Protein 2LMZ (pdb70)

GO terms:
  GO:0005576 extracellular region (C, EXP)

Foldseek 3Di:
DDDQVPALVSVLVVQCVVVDDLVRCLVVSVVVVGDRDVVRPD

Sequence (42 aa):
I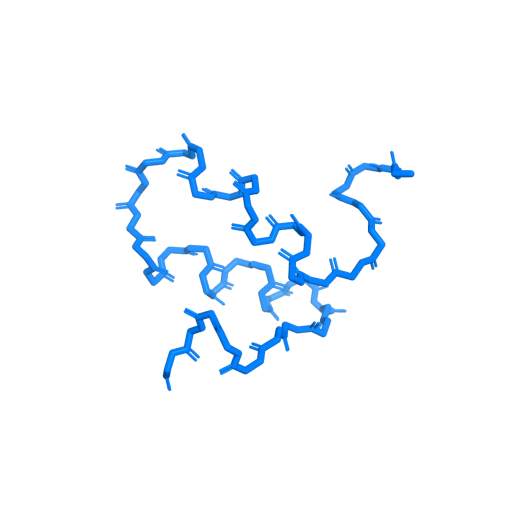PYCGQTGAECYSWCIKQDLSKDWCCDFVKDIRMNPPADKCPIPYCGQTGAECYSWCIKQDLSKDWCCDFVKDIRMNPPADKCPIPYCGQTGAECYSWCIKQDLSKDWCCDFVKDIRMNPPADKCPIPYCGQTGAECYSWCIKQDLSKDWCCDFVKDIRMNPPADKCPIPYCGQTGAECYSWCIKQDLSKDWCCDFVKDIRMNPPADKCPIPYCGQTGAECYSWCIKQDLSKDWCCDFVKDIRMNPPADKCPIPYCGQTGAECYSWCIKQDLSKDWCCDFVKDIRMNPPADKCPIPYCGQTGAECYSWCIKQDLSKDWCCDFVKDIRMNPPADKCPIPYCGQTGAECYSWCIKQDLSKDWCCDFVKDIRMNPPADKCPIPYCGQTGAECYSWCIKQDLSKDWCCDFVKDIRMNPPADKCPIPYCGQTGAECYSWCIKQDLSKDWCCDFVKDIRMNPPADKCPIPYCGQTGAECYSWCIKQDLSKDWCCDFVKDIRMNPPADKCPIPYCGQTGAECYSWCIKQDLSKDWCCDFVKDIRMNPPADKCPIPYCGQTGAECYSWCIKQDLSKDWCCDFVKDIRMNPPADKCPIPYCGQTGAECYSWCIKQDLSKDWCCDFVKDIRMNPPADKCPIPYCGQTGAECYSWCIKQDLSKDWCCDFVKDIRMNPPADKCPIPYCGQTGAECYSWCIKQDLSKDWCCDFVKDIRMNPPADKCPIPYCGQTGAECYSWCIKQDLSKDWCCDFVKDIRMNPPADKCPIPYCGQTGAECYSWCIKQDLSKDWCCDFVKDIRMNPPADKCPIPYCGQTGAECYSWCIKQDLSKDWCCDFVKDIRMNPPADKCP

Secondary structure (DSSP, 8-state):
--SS-SSHHHHHHHHHHT-S-HHHHHHHHHHTT----TTT--

Radius of gyration: 9.25 Å; Cα contacts (8 Å, |Δi|>4): 40; chains: 1; bounding box: 21×25×17 Å

CATH classification: 1.10.10.2920

Organism: Conus imperialis (NCBI:txid35631)

Structure (mmCIF, N/CA/C/O backbone):
data_2LMZ
#
_entry.id   2LMZ
#
loop_
_atom_site.group_PDB
_atom_site.id
_atom_site.type_symbol
_atom_site.label_atom_id
_atom_site.label_alt_id
_atom_site.label_comp_id
_atom_site.label_asym_id
_atom_site.label_entity_id
_atom_site.label_seq_id
_atom_site.pdbx_PDB_ins_code
_atom_site.Cartn_x
_atom_site.Cartn_y
_atom_site.Cartn_z
_atom_site.occupancy
_atom_site.B_iso_or_equiv
_atom_site.auth_seq_id
_atom_site.auth_comp_id
_atom_site.auth_asym_id
_atom_site.auth_atom_id
_atom_site.pdbx_PDB_model_num
ATOM 1 N N . ILE A 1 1 ? 3.596 12.158 1.163 1.00 0.00 1 ILE A N 1
ATOM 2 C CA . ILE A 1 1 ? 2.622 11.083 0.828 1.00 0.00 1 ILE A CA 1
ATOM 3 C C . ILE A 1 1 ? 1.930 11.383 -0.506 1.00 0.00 1 ILE A C 1
ATOM 4 O O . ILE A 1 1 ? 0.857 11.949 -0.538 1.00 0.00 1 ILE A O 1
ATOM 20 N N . PRO A 1 2 ? 2.579 10.982 -1.560 1.00 0.00 2 PRO A N 1
ATOM 21 C CA . PRO A 1 2 ? 2.034 11.191 -2.925 1.00 0.00 2 PRO A CA 1
ATOM 22 C C . PRO A 1 2 ? 0.857 10.239 -3.165 1.00 0.00 2 PRO A C 1
ATOM 23 O O . PRO A 1 2 ? 0.209 9.810 -2.234 1.00 0.00 2 PRO A O 1
ATOM 34 N N . TYR A 1 3 ? 0.570 9.908 -4.399 1.00 0.00 3 TYR A N 1
ATOM 35 C CA . TYR A 1 3 ? -0.570 8.983 -4.687 1.00 0.00 3 TYR A CA 1
ATOM 36 C C . TYR A 1 3 ? -0.615 7.830 -3.672 1.00 0.00 3 TYR A C 1
ATOM 37 O O . TYR A 1 3 ? -1.095 7.982 -2.567 1.00 0.00 3 TYR A O 1
ATOM 55 N N . CYS A 1 4 ? -0.132 6.675 -4.035 1.00 0.00 4 CYS A N 1
ATOM 56 C CA . CYS A 1 4 ? -0.157 5.527 -3.081 1.00 0.00 4 CYS A CA 1
ATOM 57 C C . CYS A 1 4 ? 0.644 5.874 -1.822 1.00 0.00 4 CYS A C 1
ATOM 58 O O . CYS A 1 4 ? 0.241 5.577 -0.715 1.00 0.00 4 CYS A O 1
ATOM 65 N N . GLY A 1 5 ? 1.778 6.501 -1.986 1.00 0.00 5 GLY A N 1
ATOM 66 C CA . GLY A 1 5 ? 2.609 6.868 -0.804 1.00 0.00 5 GLY A CA 1
ATOM 67 C C . GLY A 1 5 ? 4.091 6.796 -1.181 1.00 0.00 5 GLY A C 1
ATOM 68 O O . GLY A 1 5 ? 4.485 7.185 -2.262 1.00 0.00 5 GLY A O 1
ATOM 72 N N . GLN A 1 6 ? 4.918 6.301 -0.302 1.00 0.00 6 GLN A N 1
ATOM 73 C CA . GLN A 1 6 ? 6.373 6.210 -0.619 1.00 0.00 6 GLN A CA 1
ATOM 74 C C . GLN A 1 6 ? 6.805 4.744 -0.712 1.00 0.00 6 GLN A C 1
ATOM 75 O O . GLN A 1 6 ? 7.332 4.303 -1.714 1.00 0.00 6 GLN A O 1
ATOM 89 N N . THR A 1 7 ? 6.588 3.985 0.327 1.00 0.00 7 THR A N 1
ATOM 90 C CA . THR A 1 7 ? 6.988 2.547 0.299 1.00 0.00 7 THR A CA 1
ATOM 91 C C . THR A 1 7 ? 5.750 1.657 0.153 1.00 0.00 7 THR A C 1
ATOM 92 O O . THR A 1 7 ? 4.651 2.134 -0.052 1.00 0.00 7 THR A O 1
ATOM 103 N N . GLY A 1 8 ? 5.919 0.368 0.259 1.00 0.00 8 GLY A N 1
ATOM 104 C CA . GLY A 1 8 ? 4.752 -0.552 0.129 1.00 0.00 8 GLY A CA 1
ATOM 105 C C . GLY A 1 8 ? 4.044 -0.672 1.479 1.00 0.00 8 GLY A C 1
ATOM 106 O O . GLY A 1 8 ? 2.833 -0.635 1.560 1.00 0.00 8 GLY A O 1
ATOM 110 N N . ALA A 1 9 ? 4.789 -0.815 2.540 1.00 0.00 9 ALA A N 1
ATOM 111 C CA . ALA A 1 9 ? 4.155 -0.936 3.885 1.00 0.00 9 ALA A CA 1
ATOM 112 C C . ALA A 1 9 ? 3.054 0.117 4.045 1.00 0.00 9 ALA A C 1
ATOM 113 O O . ALA A 1 9 ? 1.924 -0.195 4.362 1.00 0.00 9 ALA A O 1
ATOM 120 N N . GLU A 1 10 ? 3.378 1.364 3.832 1.00 0.00 10 GLU A N 1
ATOM 121 C CA . GLU A 1 10 ? 2.351 2.437 3.977 1.00 0.00 10 GLU A CA 1
ATOM 122 C C . GLU A 1 10 ? 1.177 2.195 3.017 1.00 0.00 10 GLU A C 1
ATOM 123 O O . GLU A 1 10 ? 0.028 2.346 3.383 1.00 0.00 10 GLU A O 1
ATOM 135 N N . CYS A 1 11 ? 1.451 1.818 1.797 1.00 0.00 11 CYS A N 1
ATOM 136 C CA . CYS A 1 11 ? 0.342 1.567 0.830 1.00 0.00 11 CYS A CA 1
ATOM 137 C C . CYS A 1 11 ? -0.471 0.346 1.270 1.00 0.00 11 CYS A C 1
ATOM 138 O O . CYS A 1 11 ? -1.675 0.301 1.121 1.00 0.00 11 CYS A O 1
ATOM 145 N N . TYR A 1 12 ? 0.184 -0.641 1.817 1.00 0.00 12 TYR A N 1
ATOM 146 C CA . TYR A 1 12 ? -0.537 -1.863 2.276 1.00 0.00 12 TYR A CA 1
ATOM 147 C C . TYR A 1 12 ? -1.727 -1.480 3.166 1.00 0.00 12 TYR A C 1
ATOM 148 O O . TYR A 1 12 ? -2.641 -2.254 3.365 1.00 0.00 12 TYR A O 1
ATOM 166 N N . SER A 1 13 ? -1.721 -0.300 3.721 1.00 0.00 13 SER A N 1
ATOM 167 C CA . SER A 1 13 ? -2.854 0.108 4.604 1.00 0.00 13 SER A CA 1
ATOM 168 C C . SER A 1 13 ? -4.057 0.573 3.774 1.00 0.00 13 SER A C 1
ATOM 169 O O . SER A 1 13 ? -5.194 0.410 4.171 1.00 0.00 13 SER A O 1
ATOM 177 N N . TRP A 1 14 ? -3.822 1.159 2.632 1.00 0.00 14 TRP A N 1
ATOM 178 C CA . TRP A 1 14 ? -4.959 1.641 1.791 1.00 0.00 14 TRP A CA 1
ATOM 179 C C . TRP A 1 14 ? -5.669 0.465 1.109 1.00 0.00 14 TRP A C 1
ATOM 180 O O . TRP A 1 14 ? -6.868 0.303 1.212 1.00 0.00 14 TRP A O 1
ATOM 201 N N . CYS A 1 15 ? -4.934 -0.350 0.407 1.00 0.00 15 CYS A N 1
ATOM 202 C CA . CYS A 1 15 ? -5.550 -1.516 -0.299 1.00 0.00 15 CYS A CA 1
ATOM 203 C C . CYS A 1 15 ? -6.511 -2.280 0.616 1.00 0.00 15 CYS A C 1
ATOM 204 O O . CYS A 1 15 ? -7.532 -2.774 0.179 1.00 0.00 15 CYS A O 1
ATOM 211 N N . ILE A 1 16 ? -6.192 -2.403 1.874 1.00 0.00 16 ILE A N 1
ATOM 212 C CA . ILE A 1 16 ? -7.092 -3.163 2.794 1.00 0.00 16 ILE A CA 1
ATOM 213 C C . ILE A 1 16 ? -8.433 -2.444 2.962 1.00 0.00 16 ILE A C 1
ATOM 214 O O . ILE A 1 16 ? -9.465 -3.069 3.104 1.00 0.00 16 ILE A O 1
ATOM 230 N N . LYS A 1 17 ? -8.433 -1.139 2.950 1.00 0.00 17 LYS A N 1
ATOM 231 C CA . LYS A 1 17 ? -9.719 -0.401 3.110 1.00 0.00 17 LYS A CA 1
ATOM 232 C C . LYS A 1 17 ? -10.758 -0.941 2.123 1.00 0.00 17 LYS A C 1
ATOM 233 O O . LYS A 1 17 ? -11.948 -0.789 2.315 1.00 0.00 17 LYS A O 1
ATOM 252 N N . GLN A 1 18 ? -10.315 -1.579 1.072 1.00 0.00 18 GLN A N 1
ATOM 253 C CA . GLN A 1 18 ? -11.277 -2.136 0.078 1.00 0.00 18 GLN A CA 1
ATOM 254 C C . GLN A 1 18 ? -12.048 -3.304 0.698 1.00 0.00 18 GLN A C 1
ATOM 255 O O . GLN A 1 18 ? -13.063 -3.735 0.187 1.00 0.00 18 GLN A O 1
ATOM 269 N N . ASP A 1 19 ? -11.573 -3.810 1.804 1.00 0.00 19 ASP A N 1
ATOM 270 C CA . ASP A 1 19 ? -12.270 -4.944 2.480 1.00 0.00 19 ASP A CA 1
ATOM 271 C C . ASP A 1 19 ? -12.396 -6.151 1.545 1.00 0.00 19 ASP A C 1
ATOM 272 O O . ASP A 1 19 ? -13.425 -6.796 1.492 1.00 0.00 19 ASP A O 1
ATOM 281 N N . LEU A 1 20 ? -11.363 -6.475 0.818 1.00 0.00 20 LEU A N 1
ATOM 282 C CA . LEU A 1 20 ? -11.445 -7.655 -0.090 1.00 0.00 20 LEU A CA 1
ATOM 283 C C . LEU A 1 20 ? -10.862 -8.885 0.612 1.00 0.00 20 LEU A C 1
ATOM 284 O O . LEU A 1 20 ? -11.534 -9.876 0.815 1.00 0.00 20 LEU A O 1
ATOM 300 N N . SER A 1 21 ? -9.614 -8.823 0.989 1.00 0.00 21 SER A N 1
ATOM 301 C CA . SER A 1 21 ? -8.981 -9.983 1.684 1.00 0.00 21 SER A CA 1
ATOM 302 C C . SER A 1 21 ? -7.535 -9.646 2.060 1.00 0.00 21 SER A C 1
ATOM 303 O O . SER A 1 21 ? -6.875 -8.874 1.395 1.00 0.00 21 SER A O 1
ATOM 311 N N . LYS A 1 22 ? -7.034 -10.217 3.121 1.00 0.00 22 LYS A N 1
ATOM 312 C CA . LYS A 1 22 ? -5.630 -9.920 3.526 1.00 0.00 22 LYS A CA 1
ATOM 313 C C . LYS A 1 22 ? -4.670 -10.272 2.387 1.00 0.00 22 LYS A C 1
ATOM 314 O O . LYS A 1 22 ? -3.638 -9.654 2.219 1.00 0.00 22 LYS A O 1
ATOM 333 N N . ASP A 1 23 ? -5.011 -11.252 1.600 1.00 0.00 23 ASP A N 1
ATOM 334 C CA . ASP A 1 23 ? -4.129 -11.636 0.463 1.00 0.00 23 ASP A CA 1
ATOM 335 C C . ASP A 1 23 ? -4.422 -10.725 -0.726 1.00 0.00 23 ASP A C 1
ATOM 336 O O . ASP A 1 23 ? -3.624 -10.582 -1.630 1.00 0.00 23 ASP A O 1
ATOM 345 N N . TRP A 1 24 ? -5.569 -10.103 -0.721 1.00 0.00 24 TRP A N 1
ATOM 346 C CA . TRP A 1 24 ? -5.928 -9.192 -1.839 1.00 0.00 24 TRP A CA 1
ATOM 347 C C . TRP A 1 24 ? -4.875 -8.083 -1.956 1.00 0.00 24 TRP A C 1
ATOM 348 O O . TRP A 1 24 ? -4.318 -7.850 -3.010 1.00 0.00 24 TRP A O 1
ATOM 369 N N . CYS A 1 25 ? -4.600 -7.398 -0.879 1.00 0.00 25 CYS A N 1
ATOM 370 C CA . CYS A 1 25 ? -3.583 -6.309 -0.942 1.00 0.00 25 CYS A CA 1
ATOM 371 C C . CYS A 1 25 ? -2.179 -6.899 -1.085 1.00 0.00 25 CYS A C 1
ATOM 372 O O . CYS A 1 25 ? -1.380 -6.436 -1.874 1.00 0.00 25 CYS A O 1
ATOM 379 N N . CYS A 1 26 ? -1.871 -7.916 -0.328 1.00 0.00 26 CYS A N 1
ATOM 380 C CA . CYS A 1 26 ? -0.516 -8.531 -0.423 1.00 0.00 26 CYS A CA 1
ATOM 381 C C . CYS A 1 26 ? -0.118 -8.695 -1.890 1.00 0.00 26 CYS A C 1
ATOM 382 O O . CYS A 1 26 ? 1.017 -8.487 -2.267 1.00 0.00 26 CYS A O 1
ATOM 389 N N . ASP A 1 27 ? -1.051 -9.071 -2.717 1.00 0.00 27 ASP A N 1
ATOM 390 C CA . ASP A 1 27 ? -0.743 -9.256 -4.161 1.00 0.00 27 ASP A CA 1
ATOM 391 C C . ASP A 1 27 ? -0.872 -7.928 -4.913 1.00 0.00 27 ASP A C 1
ATOM 392 O O . ASP A 1 27 ? -0.362 -7.774 -6.005 1.00 0.00 27 ASP A O 1
ATOM 401 N N . PHE A 1 28 ? -1.557 -6.971 -4.350 1.00 0.00 28 PHE A N 1
ATOM 402 C CA . PHE A 1 28 ? -1.719 -5.668 -5.059 1.00 0.00 28 PHE A CA 1
ATOM 403 C C . PHE A 1 28 ? -0.485 -4.779 -4.854 1.00 0.00 28 PHE A C 1
ATOM 404 O O . PHE A 1 28 ? 0.223 -4.473 -5.791 1.00 0.00 28 PHE A O 1
ATOM 421 N N . VAL A 1 29 ? -0.224 -4.352 -3.647 1.00 0.00 29 VAL A N 1
ATOM 422 C CA . VAL A 1 29 ? 0.960 -3.471 -3.417 1.00 0.00 29 VAL A CA 1
ATOM 423 C C . VAL A 1 29 ? 2.250 -4.175 -3.849 1.00 0.00 29 VAL A C 1
ATOM 424 O O . VAL A 1 29 ? 3.234 -3.539 -4.174 1.00 0.00 29 VAL A O 1
ATOM 437 N N . LYS A 1 30 ? 2.255 -5.477 -3.864 1.00 0.00 30 LYS A N 1
ATOM 438 C CA . LYS A 1 30 ? 3.485 -6.209 -4.287 1.00 0.00 30 LYS A CA 1
ATOM 439 C C . LYS A 1 30 ? 3.584 -6.221 -5.817 1.00 0.00 30 LYS A C 1
ATOM 440 O O . LYS A 1 30 ? 4.656 -6.316 -6.380 1.00 0.00 30 LYS A O 1
ATOM 459 N N . ASP A 1 31 ? 2.469 -6.121 -6.489 1.00 0.00 31 ASP A N 1
ATOM 460 C CA . ASP A 1 31 ? 2.484 -6.121 -7.981 1.00 0.00 31 ASP A CA 1
ATOM 461 C C . ASP A 1 31 ? 2.822 -4.727 -8.511 1.00 0.00 31 ASP A C 1
ATOM 462 O O . ASP A 1 31 ? 3.174 -4.560 -9.662 1.00 0.00 31 ASP A O 1
ATOM 471 N N . ILE A 1 32 ? 2.704 -3.719 -7.689 1.00 0.00 32 ILE A N 1
ATOM 472 C CA . ILE A 1 32 ? 3.007 -2.334 -8.163 1.00 0.00 32 ILE A CA 1
ATOM 473 C C . ILE A 1 32 ? 4.517 -2.070 -8.134 1.00 0.00 32 ILE A C 1
ATOM 474 O O . ILE A 1 32 ? 4.955 -0.974 -7.846 1.00 0.00 32 ILE A O 1
ATOM 490 N N . ARG A 1 33 ? 5.319 -3.057 -8.431 1.00 0.00 33 ARG A N 1
ATOM 491 C CA . ARG A 1 33 ? 6.795 -2.843 -8.419 1.00 0.00 33 ARG A CA 1
ATOM 492 C C . ARG A 1 33 ? 7.203 -2.054 -7.173 1.00 0.00 33 ARG A C 1
ATOM 493 O O . ARG A 1 33 ? 7.991 -1.131 -7.240 1.00 0.00 33 ARG A O 1
ATOM 514 N N . MET A 1 34 ? 6.672 -2.410 -6.036 1.00 0.00 34 MET A N 1
ATOM 515 C CA . MET A 1 34 ? 7.027 -1.682 -4.786 1.00 0.00 34 MET A CA 1
ATOM 516 C C . MET A 1 34 ? 7.779 -2.612 -3.828 1.00 0.00 34 MET A C 1
ATOM 517 O O . MET A 1 34 ? 7.980 -3.777 -4.109 1.00 0.00 34 MET A O 1
ATOM 531 N N . ASN A 1 35 ? 8.190 -2.107 -2.699 1.00 0.00 35 ASN A N 1
ATOM 532 C CA . ASN A 1 35 ? 8.923 -2.963 -1.722 1.00 0.00 35 ASN A CA 1
ATOM 533 C C . ASN A 1 35 ? 8.061 -3.197 -0.479 1.00 0.00 35 ASN A C 1
ATOM 534 O O . ASN A 1 35 ? 8.065 -2.401 0.438 1.00 0.00 35 ASN A O 1
ATOM 545 N N . PRO A 1 36 ? 7.347 -4.290 -0.493 1.00 0.00 36 PRO A N 1
ATOM 546 C CA . PRO A 1 36 ? 6.463 -4.641 0.646 1.00 0.00 36 PRO A CA 1
ATOM 547 C C . PRO A 1 36 ? 7.293 -5.067 1.858 1.00 0.00 36 PRO A C 1
ATOM 548 O O . PRO A 1 36 ? 8.373 -5.603 1.713 1.00 0.00 36 PRO A O 1
ATOM 559 N N . PRO A 1 37 ? 6.754 -4.814 3.017 1.00 0.00 37 PRO A N 1
ATOM 560 C CA . PRO A 1 37 ? 7.449 -5.179 4.270 1.00 0.00 37 PRO A CA 1
ATOM 561 C C . PRO A 1 37 ? 7.254 -6.667 4.575 1.00 0.00 37 PRO A C 1
ATOM 562 O O . PRO A 1 37 ? 6.378 -7.311 4.033 1.00 0.00 37 PRO A O 1
ATOM 573 N N . ALA A 1 38 ? 8.062 -7.220 5.439 1.00 0.00 38 ALA A N 1
ATOM 574 C CA . ALA A 1 38 ? 7.917 -8.666 5.774 1.00 0.00 38 ALA A CA 1
ATOM 575 C C . ALA A 1 38 ? 7.117 -8.831 7.070 1.00 0.00 38 ALA A C 1
ATOM 576 O O . ALA A 1 38 ? 6.899 -9.930 7.540 1.00 0.00 38 ALA A O 1
ATOM 583 N N . ASP A 1 39 ? 6.676 -7.748 7.648 1.00 0.00 39 ASP A N 1
ATOM 584 C CA . ASP A 1 39 ? 5.887 -7.844 8.910 1.00 0.00 39 ASP A CA 1
ATOM 585 C C . ASP A 1 39 ? 4.408 -7.577 8.622 1.00 0.00 39 ASP A C 1
ATOM 586 O O . ASP A 1 39 ? 3.668 -7.129 9.476 1.00 0.00 39 ASP A O 1
ATOM 595 N N . LYS A 1 40 ? 3.973 -7.850 7.423 1.00 0.00 40 LYS A N 1
ATOM 596 C CA . LYS A 1 40 ? 2.544 -7.611 7.073 1.00 0.00 40 LYS A CA 1
ATOM 597 C C . LYS A 1 40 ? 1.957 -8.841 6.377 1.00 0.00 40 LYS A C 1
ATOM 598 O O . LYS A 1 40 ? 0.864 -9.276 6.679 1.00 0.00 40 LYS A O 1
ATOM 617 N N . CYS A 1 41 ? 2.676 -9.404 5.445 1.00 0.00 41 CYS A N 1
ATOM 618 C CA . CYS A 1 41 ? 2.157 -10.602 4.727 1.00 0.00 41 CYS A CA 1
ATOM 619 C C . CYS A 1 41 ? 3.137 -11.772 4.871 1.00 0.00 41 CYS A C 1
ATOM 620 O O . CYS A 1 41 ? 4.245 -11.718 4.376 1.00 0.00 41 CYS A O 1
ATOM 627 N N . PRO A 1 42 ? 2.690 -12.796 5.547 1.00 0.00 42 PRO A N 1
ATOM 628 C CA . PRO A 1 42 ? 3.537 -13.995 5.759 1.00 0.00 42 PRO A CA 1
ATOM 629 C C . PRO A 1 42 ? 3.667 -14.794 4.459 1.00 0.00 42 PRO A C 1
ATOM 630 O O . PRO A 1 42 ? 4.687 -15.396 4.188 1.00 0.00 42 PRO A O 1
ATOM 641 N N . ILE A 1 1 ? 6.896 15.353 3.227 1.00 0.00 1 ILE A N 2
ATOM 642 C CA . ILE A 1 1 ? 5.708 15.002 2.393 1.00 0.00 1 ILE A CA 2
ATOM 643 C C . ILE A 1 1 ? 5.838 13.568 1.873 1.00 0.00 1 ILE A C 2
ATOM 644 O O . ILE A 1 1 ? 6.225 13.350 0.742 1.00 0.00 1 ILE A O 2
ATOM 660 N N . PRO A 1 2 ? 5.512 12.636 2.725 1.00 0.00 2 PRO A N 2
ATOM 661 C CA . PRO A 1 2 ? 5.596 11.206 2.356 1.00 0.00 2 PRO A CA 2
ATOM 662 C C . PRO A 1 2 ? 4.351 10.776 1.574 1.00 0.00 2 PRO A C 2
ATOM 663 O O . PRO A 1 2 ? 3.236 10.905 2.040 1.00 0.00 2 PRO A O 2
ATOM 674 N N . TYR A 1 3 ? 4.535 10.260 0.388 1.00 0.00 3 TYR A N 2
ATOM 675 C CA . TYR A 1 3 ? 3.364 9.814 -0.425 1.00 0.00 3 TYR A CA 2
ATOM 676 C C . TYR A 1 3 ? 3.089 8.328 -0.168 1.00 0.00 3 TYR A C 2
ATOM 677 O O . TYR A 1 3 ? 3.948 7.489 -0.358 1.00 0.00 3 TYR A O 2
ATOM 695 N N . CYS A 1 4 ? 1.905 7.992 0.271 1.00 0.00 4 CYS A N 2
ATOM 696 C CA . CYS A 1 4 ? 1.588 6.556 0.539 1.00 0.00 4 CYS A CA 2
ATOM 697 C C . CYS A 1 4 ? 2.564 5.971 1.580 1.00 0.00 4 CYS A C 2
ATOM 698 O O . CYS A 1 4 ? 2.568 4.787 1.852 1.00 0.00 4 CYS A O 2
ATOM 705 N N . GLY A 1 5 ? 3.384 6.793 2.181 1.00 0.00 5 GLY A N 2
ATOM 706 C CA . GLY A 1 5 ? 4.340 6.276 3.201 1.00 0.00 5 GLY A CA 2
ATOM 707 C C . GLY A 1 5 ? 5.711 6.064 2.554 1.00 0.00 5 GLY A C 2
ATOM 708 O O . GLY A 1 5 ? 6.653 5.648 3.197 1.00 0.00 5 GLY A O 2
ATOM 712 N N . GLN A 1 6 ? 5.831 6.348 1.284 1.00 0.00 6 GLN A N 2
ATOM 713 C CA . GLN A 1 6 ? 7.143 6.164 0.599 1.00 0.00 6 GLN A CA 2
ATOM 714 C C . GLN A 1 6 ? 7.515 4.679 0.558 1.00 0.00 6 GLN A C 2
ATOM 715 O O . GLN A 1 6 ? 8.623 4.316 0.219 1.00 0.00 6 GLN A O 2
ATOM 729 N N . THR A 1 7 ? 6.596 3.818 0.900 1.00 0.00 7 THR A N 2
ATOM 730 C CA . THR A 1 7 ? 6.899 2.358 0.880 1.00 0.00 7 THR A CA 2
ATOM 731 C C . THR A 1 7 ? 5.616 1.550 0.677 1.00 0.00 7 THR A C 2
ATOM 732 O O . THR A 1 7 ? 4.575 1.871 1.215 1.00 0.00 7 THR A O 2
ATOM 743 N N . GLY A 1 8 ? 5.683 0.496 -0.093 1.00 0.00 8 GLY A N 2
ATOM 744 C CA . GLY A 1 8 ? 4.469 -0.335 -0.325 1.00 0.00 8 GLY A CA 2
ATOM 745 C C . GLY A 1 8 ? 3.981 -0.900 1.010 1.00 0.00 8 GLY A C 2
ATOM 746 O O . GLY A 1 8 ? 2.853 -1.331 1.138 1.00 0.00 8 GLY A O 2
ATOM 750 N N . ALA A 1 9 ? 4.825 -0.903 2.005 1.00 0.00 9 ALA A N 2
ATOM 751 C CA . ALA A 1 9 ? 4.409 -1.441 3.332 1.00 0.00 9 ALA A CA 2
ATOM 752 C C . ALA A 1 9 ? 3.412 -0.488 4.000 1.00 0.00 9 ALA A C 2
ATOM 753 O O . ALA A 1 9 ? 2.581 -0.897 4.786 1.00 0.00 9 ALA A O 2
ATOM 760 N N . GLU A 1 10 ? 3.488 0.778 3.690 1.00 0.00 10 GLU A N 2
ATOM 761 C CA . GLU A 1 10 ? 2.541 1.751 4.306 1.00 0.00 10 GLU A CA 2
ATOM 762 C C . GLU A 1 10 ? 1.194 1.700 3.579 1.00 0.00 10 GLU A C 2
ATOM 763 O O . GLU A 1 10 ? 0.145 1.717 4.192 1.00 0.00 10 GLU A O 2
ATOM 775 N N . CYS A 1 11 ? 1.217 1.633 2.275 1.00 0.00 11 CYS A N 2
ATOM 776 C CA . CYS A 1 11 ? -0.061 1.575 1.510 1.00 0.00 11 CYS A CA 2
ATOM 777 C C . CYS A 1 11 ? -0.788 0.261 1.806 1.00 0.00 11 CYS A C 2
ATOM 778 O O . CYS A 1 11 ? -1.969 0.127 1.561 1.00 0.00 11 CYS A O 2
ATOM 785 N N . TYR A 1 12 ? -0.088 -0.707 2.338 1.00 0.00 12 TYR A N 2
ATOM 786 C CA . TYR A 1 12 ? -0.736 -2.010 2.661 1.00 0.00 12 TYR A CA 2
ATOM 787 C C . TYR A 1 12 ? -2.114 -1.759 3.289 1.00 0.00 12 TYR A C 2
ATOM 788 O O . TYR A 1 12 ? -3.112 -2.304 2.861 1.00 0.00 12 TYR A O 2
ATOM 806 N N . SER A 1 13 ? -2.172 -0.937 4.300 1.00 0.00 13 SER A N 2
ATOM 807 C CA . SER A 1 13 ? -3.478 -0.651 4.957 1.00 0.00 13 SER A CA 2
ATOM 808 C C . SER A 1 13 ? -4.486 -0.109 3.938 1.00 0.00 13 SER A C 2
ATOM 809 O O . SER A 1 13 ? -5.680 -0.148 4.157 1.00 0.00 13 SER A O 2
ATOM 817 N N . TRP A 1 14 ? -4.023 0.396 2.825 1.00 0.00 14 TRP A N 2
ATOM 818 C CA . TRP A 1 14 ? -4.972 0.935 1.805 1.00 0.00 14 TRP A CA 2
ATOM 819 C C . TRP A 1 14 ? -5.575 -0.211 0.987 1.00 0.00 14 TRP A C 2
ATOM 820 O O . TRP A 1 14 ? -6.764 -0.450 1.023 1.00 0.00 14 TRP A O 2
ATOM 841 N N . CYS A 1 15 ? -4.765 -0.929 0.254 1.00 0.00 15 CYS A N 2
ATOM 842 C CA . CYS A 1 15 ? -5.311 -2.067 -0.561 1.00 0.00 15 CYS A CA 2
ATOM 843 C C . CYS A 1 15 ? -6.334 -2.860 0.262 1.00 0.00 15 CYS A C 2
ATOM 844 O O . CYS A 1 15 ? -7.213 -3.500 -0.280 1.00 0.00 15 CYS A O 2
ATOM 851 N N . ILE A 1 16 ? -6.228 -2.821 1.563 1.00 0.00 16 ILE A N 2
ATOM 852 C CA . ILE A 1 16 ? -7.197 -3.574 2.412 1.00 0.00 16 ILE A CA 2
ATOM 853 C C . ILE A 1 16 ? -8.525 -2.811 2.518 1.00 0.00 16 ILE A C 2
ATOM 854 O O . ILE A 1 16 ? -9.565 -3.392 2.761 1.00 0.00 16 ILE A O 2
ATOM 870 N N . LYS A 1 17 ? -8.503 -1.516 2.344 1.00 0.00 17 LYS A N 2
ATOM 871 C CA . LYS A 1 17 ? -9.770 -0.730 2.442 1.00 0.00 17 LYS A CA 2
ATOM 872 C C . LYS A 1 17 ? -10.652 -0.996 1.218 1.00 0.00 17 LYS A C 2
ATOM 873 O O . LYS A 1 17 ? -11.857 -0.844 1.263 1.00 0.00 17 LYS A O 2
ATOM 892 N N . GLN A 1 18 ? -10.058 -1.392 0.127 1.00 0.00 18 GLN A N 2
ATOM 893 C CA . GLN A 1 18 ? -10.857 -1.671 -1.099 1.00 0.00 18 GLN A CA 2
ATOM 894 C C . GLN A 1 18 ? -11.901 -2.752 -0.800 1.00 0.00 18 GLN A C 2
ATOM 895 O O . GLN A 1 18 ? -12.852 -2.933 -1.536 1.00 0.00 18 GLN A O 2
ATOM 909 N N . ASP A 1 19 ? -11.728 -3.456 0.294 1.00 0.00 19 ASP A N 2
ATOM 910 C CA . ASP A 1 19 ? -12.699 -4.525 0.700 1.00 0.00 19 ASP A CA 2
ATOM 911 C C . ASP A 1 19 ? -12.495 -5.823 -0.097 1.00 0.00 19 ASP A C 2
ATOM 912 O O . ASP A 1 19 ? -13.364 -6.246 -0.833 1.00 0.00 19 ASP A O 2
ATOM 921 N N . LEU A 1 20 ? -11.374 -6.482 0.069 1.00 0.00 20 LEU A N 2
ATOM 922 C CA . LEU A 1 20 ? -11.155 -7.776 -0.655 1.00 0.00 20 LEU A CA 2
ATOM 923 C C . LEU A 1 20 ? -10.592 -8.821 0.311 1.00 0.00 20 LEU A C 2
ATOM 924 O O . LEU A 1 20 ? -11.159 -9.880 0.490 1.00 0.00 20 LEU A O 2
ATOM 940 N N . SER A 1 21 ? -9.481 -8.536 0.936 1.00 0.00 21 SER A N 2
ATOM 941 C CA . SER A 1 21 ? -8.892 -9.521 1.889 1.00 0.00 21 SER A CA 2
ATOM 942 C C . SER A 1 21 ? -7.504 -9.061 2.345 1.00 0.00 21 SER A C 2
ATOM 943 O O . SER A 1 21 ? -6.891 -8.205 1.738 1.00 0.00 21 SER A O 2
ATOM 951 N N . LYS A 1 22 ? -7.003 -9.626 3.410 1.00 0.00 22 LYS A N 2
ATOM 952 C CA . LYS A 1 22 ? -5.655 -9.223 3.901 1.00 0.00 22 LYS A CA 2
ATOM 953 C C . LYS A 1 22 ? -4.593 -9.577 2.857 1.00 0.00 22 LYS A C 2
ATOM 954 O O . LYS A 1 22 ? -3.725 -8.785 2.547 1.00 0.00 22 LYS A O 2
ATOM 973 N N . ASP A 1 23 ? -4.663 -10.758 2.308 1.00 0.00 23 ASP A N 2
ATOM 974 C CA . ASP A 1 23 ? -3.664 -11.162 1.278 1.00 0.00 23 ASP A CA 2
ATOM 975 C C . ASP A 1 23 ? -3.926 -10.403 -0.025 1.00 0.00 23 ASP A C 2
ATOM 976 O O . ASP A 1 23 ? -3.011 -10.019 -0.727 1.00 0.00 23 ASP A O 2
ATOM 985 N N . TRP A 1 24 ? -5.169 -10.180 -0.353 1.00 0.00 24 TRP A N 2
ATOM 986 C CA . TRP A 1 24 ? -5.486 -9.441 -1.607 1.00 0.00 24 TRP A CA 2
ATOM 987 C C . TRP A 1 24 ? -4.625 -8.177 -1.691 1.00 0.00 24 TRP A C 2
ATOM 988 O O . TRP A 1 24 ? -4.142 -7.809 -2.743 1.00 0.00 24 TRP A O 2
ATOM 1009 N N . CYS A 1 25 ? -4.425 -7.516 -0.584 1.00 0.00 25 CYS A N 2
ATOM 1010 C CA . CYS A 1 25 ? -3.592 -6.280 -0.588 1.00 0.00 25 CYS A CA 2
ATOM 1011 C C . CYS A 1 25 ? -2.105 -6.658 -0.605 1.00 0.00 25 CYS A C 2
ATOM 1012 O O . CYS A 1 25 ? -1.327 -6.118 -1.369 1.00 0.00 25 CYS A O 2
ATOM 1019 N N . CYS A 1 26 ? -1.703 -7.577 0.231 1.00 0.00 26 CYS A N 2
ATOM 1020 C CA . CYS A 1 26 ? -0.267 -7.981 0.257 1.00 0.00 26 CYS A CA 2
ATOM 1021 C C . CYS A 1 26 ? 0.249 -8.156 -1.173 1.00 0.00 26 CYS A C 2
ATOM 1022 O O . CYS A 1 26 ? 1.379 -7.832 -1.481 1.00 0.00 26 CYS A O 2
ATOM 1029 N N . ASP A 1 27 ? -0.575 -8.661 -2.050 1.00 0.00 27 ASP A N 2
ATOM 1030 C CA . ASP A 1 27 ? -0.140 -8.851 -3.463 1.00 0.00 27 ASP A CA 2
ATOM 1031 C C . ASP A 1 27 ? -0.354 -7.556 -4.250 1.00 0.00 27 ASP A C 2
ATOM 1032 O O . ASP A 1 27 ? 0.319 -7.289 -5.225 1.00 0.00 27 ASP A O 2
ATOM 1041 N N . PHE A 1 28 ? -1.290 -6.750 -3.828 1.00 0.00 28 PHE A N 2
ATOM 1042 C CA . PHE A 1 28 ? -1.554 -5.472 -4.545 1.00 0.00 28 PHE A CA 2
ATOM 1043 C C . PHE A 1 28 ? -0.336 -4.549 -4.442 1.00 0.00 28 PHE A C 2
ATOM 1044 O O . PHE A 1 28 ? 0.087 -3.954 -5.413 1.00 0.00 28 PHE A O 2
ATOM 1061 N N . VAL A 1 29 ? 0.232 -4.425 -3.272 1.00 0.00 29 VAL A N 2
ATOM 1062 C CA . VAL A 1 29 ? 1.421 -3.538 -3.118 1.00 0.00 29 VAL A CA 2
ATOM 1063 C C . VAL A 1 29 ? 2.548 -4.019 -4.035 1.00 0.00 29 VAL A C 2
ATOM 1064 O O . VAL A 1 29 ? 3.363 -3.245 -4.493 1.00 0.00 29 VAL A O 2
ATOM 1077 N N . LYS A 1 30 ? 2.596 -5.294 -4.312 1.00 0.00 30 LYS A N 2
ATOM 1078 C CA . LYS A 1 30 ? 3.667 -5.822 -5.205 1.00 0.00 30 LYS A CA 2
ATOM 1079 C C . LYS A 1 30 ? 3.275 -5.614 -6.670 1.00 0.00 30 LYS A C 2
ATOM 1080 O O . LYS A 1 30 ? 4.118 -5.486 -7.536 1.00 0.00 30 LYS A O 2
ATOM 1099 N N . ASP A 1 31 ? 2.002 -5.575 -6.955 1.00 0.00 31 ASP A N 2
ATOM 1100 C CA . ASP A 1 31 ? 1.561 -5.371 -8.365 1.00 0.00 31 ASP A CA 2
ATOM 1101 C C . ASP A 1 31 ? 1.863 -3.938 -8.801 1.00 0.00 31 ASP A C 2
ATOM 1102 O O . ASP A 1 31 ? 1.912 -3.631 -9.976 1.00 0.00 31 ASP A O 2
ATOM 1111 N N . ILE A 1 32 ? 2.070 -3.057 -7.862 1.00 0.00 32 ILE A N 2
ATOM 1112 C CA . ILE A 1 32 ? 2.370 -1.644 -8.222 1.00 0.00 32 ILE A CA 2
ATOM 1113 C C . ILE A 1 32 ? 3.885 -1.433 -8.299 1.00 0.00 32 ILE A C 2
ATOM 1114 O O . ILE A 1 32 ? 4.367 -0.317 -8.289 1.00 0.00 32 ILE A O 2
ATOM 1130 N N . ARG A 1 33 ? 4.635 -2.503 -8.386 1.00 0.00 33 ARG A N 2
ATOM 1131 C CA . ARG A 1 33 ? 6.124 -2.386 -8.477 1.00 0.00 33 ARG A CA 2
ATOM 1132 C C . ARG A 1 33 ? 6.726 -1.988 -7.126 1.00 0.00 33 ARG A C 2
ATOM 1133 O O . ARG A 1 33 ? 7.840 -1.509 -7.053 1.00 0.00 33 ARG A O 2
ATOM 1154 N N . MET A 1 34 ? 6.006 -2.184 -6.055 1.00 0.00 34 MET A N 2
ATOM 1155 C CA . MET A 1 34 ? 6.553 -1.816 -4.716 1.00 0.00 34 MET A CA 2
ATOM 1156 C C . MET A 1 34 ? 7.011 -3.072 -3.970 1.00 0.00 34 MET A C 2
ATOM 1157 O O . MET A 1 34 ? 6.654 -4.179 -4.322 1.00 0.00 34 MET A O 2
ATOM 1171 N N . ASN A 1 35 ? 7.796 -2.909 -2.940 1.00 0.00 35 ASN A N 2
ATOM 1172 C CA . ASN A 1 35 ? 8.273 -4.095 -2.172 1.00 0.00 35 ASN A CA 2
ATOM 1173 C C . ASN A 1 35 ? 7.414 -4.290 -0.919 1.00 0.00 35 ASN A C 2
ATOM 1174 O O . ASN A 1 35 ? 7.377 -3.439 -0.053 1.00 0.00 35 ASN A O 2
ATOM 1185 N N . PRO A 1 36 ? 6.749 -5.413 -0.866 1.00 0.00 36 PRO A N 2
ATOM 1186 C CA . PRO A 1 36 ? 5.880 -5.728 0.293 1.00 0.00 36 PRO A CA 2
ATOM 1187 C C . PRO A 1 36 ? 6.723 -6.090 1.515 1.00 0.00 36 PRO A C 2
ATOM 1188 O O . PRO A 1 36 ? 7.759 -6.713 1.393 1.00 0.00 36 PRO A O 2
ATOM 1199 N N . PRO A 1 37 ? 6.241 -5.689 2.657 1.00 0.00 37 PRO A N 2
ATOM 1200 C CA . PRO A 1 37 ? 6.953 -5.975 3.920 1.00 0.00 37 PRO A CA 2
ATOM 1201 C C . PRO A 1 37 ? 6.724 -7.428 4.349 1.00 0.00 37 PRO A C 2
ATOM 1202 O O . PRO A 1 37 ? 5.634 -7.954 4.240 1.00 0.00 37 PRO A O 2
ATOM 1213 N N . ALA A 1 38 ? 7.744 -8.079 4.838 1.00 0.00 38 ALA A N 2
ATOM 1214 C CA . ALA A 1 38 ? 7.584 -9.496 5.276 1.00 0.00 38 ALA A CA 2
ATOM 1215 C C . ALA A 1 38 ? 7.155 -9.549 6.744 1.00 0.00 38 ALA A C 2
ATOM 1216 O O . ALA A 1 38 ? 6.451 -10.446 7.164 1.00 0.00 38 ALA A O 2
ATOM 1223 N N . ASP A 1 39 ? 7.576 -8.595 7.528 1.00 0.00 39 ASP A N 2
ATOM 1224 C CA . ASP A 1 39 ? 7.192 -8.592 8.969 1.00 0.00 39 ASP A CA 2
ATOM 1225 C C . ASP A 1 39 ? 5.859 -7.865 9.163 1.00 0.00 39 ASP A C 2
ATOM 1226 O O . ASP A 1 39 ? 5.188 -8.035 10.160 1.00 0.00 39 ASP A O 2
ATOM 1235 N N . LYS A 1 40 ? 5.469 -7.058 8.215 1.00 0.00 40 LYS A N 2
ATOM 1236 C CA . LYS A 1 40 ? 4.179 -6.323 8.349 1.00 0.00 40 LYS A CA 2
ATOM 1237 C C . LYS A 1 40 ? 3.066 -7.067 7.605 1.00 0.00 40 LYS A C 2
ATOM 1238 O O . LYS A 1 40 ? 1.901 -6.940 7.924 1.00 0.00 40 LYS A O 2
ATOM 1257 N N . CYS A 1 41 ? 3.417 -7.841 6.614 1.00 0.00 41 CYS A N 2
ATOM 1258 C CA . CYS A 1 41 ? 2.380 -8.592 5.850 1.00 0.00 41 CYS A CA 2
ATOM 1259 C C . CYS A 1 41 ? 2.733 -10.081 5.798 1.00 0.00 41 CYS A C 2
ATOM 1260 O O . CYS A 1 41 ? 2.827 -10.659 4.735 1.00 0.00 41 CYS A O 2
ATOM 1267 N N . PRO A 1 42 ? 2.917 -10.651 6.959 1.00 0.00 42 PRO A N 2
ATOM 1268 C CA . PRO A 1 42 ? 3.263 -12.090 7.053 1.00 0.00 42 PRO A CA 2
ATOM 1269 C C . PRO A 1 42 ? 2.039 -12.956 6.741 1.00 0.00 42 PRO A C 2
ATOM 1270 O O . PRO A 1 42 ? 1.996 -13.651 5.744 1.00 0.00 42 PRO A O 2
ATOM 1281 N N . ILE A 1 1 ? 6.096 10.358 -7.491 1.00 0.00 1 ILE A N 3
ATOM 1282 C CA . ILE A 1 1 ? 4.763 9.720 -7.704 1.00 0.00 1 ILE A CA 3
ATOM 1283 C C . ILE A 1 1 ? 3.980 9.660 -6.390 1.00 0.00 1 ILE A C 3
ATOM 1284 O O . ILE A 1 1 ? 3.758 8.597 -5.845 1.00 0.00 1 ILE A O 3
ATOM 1300 N N . PRO A 1 2 ? 3.583 10.814 -5.931 1.00 0.00 2 PRO A N 3
ATOM 1301 C CA . PRO A 1 2 ? 2.808 10.912 -4.672 1.00 0.00 2 PRO A CA 3
ATOM 1302 C C . PRO A 1 2 ? 1.347 10.526 -4.924 1.00 0.00 2 PRO A C 3
ATOM 1303 O O . PRO A 1 2 ? 0.530 11.356 -5.274 1.00 0.00 2 PRO A O 3
ATOM 1314 N N . TYR A 1 3 ? 1.009 9.276 -4.758 1.00 0.00 3 TYR A N 3
ATOM 1315 C CA . TYR A 1 3 ? -0.402 8.854 -5.001 1.00 0.00 3 TYR A CA 3
ATOM 1316 C C . TYR A 1 3 ? -0.960 8.100 -3.784 1.00 0.00 3 TYR A C 3
ATOM 1317 O O . TYR A 1 3 ? -2.155 7.916 -3.653 1.00 0.00 3 TYR A O 3
ATOM 1335 N N . CYS A 1 4 ? -0.111 7.668 -2.895 1.00 0.00 4 CYS A N 3
ATOM 1336 C CA . CYS A 1 4 ? -0.607 6.932 -1.693 1.00 0.00 4 CYS A CA 3
ATOM 1337 C C . CYS A 1 4 ? 0.518 6.749 -0.672 1.00 0.00 4 CYS A C 3
ATOM 1338 O O . CYS A 1 4 ? 0.298 6.803 0.522 1.00 0.00 4 CYS A O 3
ATOM 1345 N N . GLY A 1 5 ? 1.722 6.530 -1.126 1.00 0.00 5 GLY A N 3
ATOM 1346 C CA . GLY A 1 5 ? 2.849 6.344 -0.170 1.00 0.00 5 GLY A CA 3
ATOM 1347 C C . GLY A 1 5 ? 4.156 6.151 -0.939 1.00 0.00 5 GLY A C 3
ATOM 1348 O O . GLY A 1 5 ? 4.195 5.506 -1.967 1.00 0.00 5 GLY A O 3
ATOM 1352 N N . GLN A 1 6 ? 5.230 6.703 -0.443 1.00 0.00 6 GLN A N 3
ATOM 1353 C CA . GLN A 1 6 ? 6.539 6.548 -1.141 1.00 0.00 6 GLN A CA 3
ATOM 1354 C C . GLN A 1 6 ? 6.980 5.083 -1.100 1.00 0.00 6 GLN A C 3
ATOM 1355 O O . GLN A 1 6 ? 7.801 4.648 -1.883 1.00 0.00 6 GLN A O 3
ATOM 1369 N N . THR A 1 7 ? 6.434 4.317 -0.194 1.00 0.00 7 THR A N 3
ATOM 1370 C CA . THR A 1 7 ? 6.813 2.878 -0.102 1.00 0.00 7 THR A CA 3
ATOM 1371 C C . THR A 1 7 ? 5.563 2.002 -0.229 1.00 0.00 7 THR A C 3
ATOM 1372 O O . THR A 1 7 ? 4.451 2.492 -0.247 1.00 0.00 7 THR A O 3
ATOM 1383 N N . GLY A 1 8 ? 5.733 0.712 -0.317 1.00 0.00 8 GLY A N 3
ATOM 1384 C CA . GLY A 1 8 ? 4.550 -0.186 -0.442 1.00 0.00 8 GLY A CA 3
ATOM 1385 C C . GLY A 1 8 ? 3.885 -0.354 0.926 1.00 0.00 8 GLY A C 3
ATOM 1386 O O . GLY A 1 8 ? 2.727 -0.707 1.025 1.00 0.00 8 GLY A O 3
ATOM 1390 N N . ALA A 1 9 ? 4.610 -0.104 1.982 1.00 0.00 9 ALA A N 3
ATOM 1391 C CA . ALA A 1 9 ? 4.021 -0.250 3.345 1.00 0.00 9 ALA A CA 3
ATOM 1392 C C . ALA A 1 9 ? 3.103 0.934 3.657 1.00 0.00 9 ALA A C 3
ATOM 1393 O O . ALA A 1 9 ? 2.276 0.873 4.546 1.00 0.00 9 ALA A O 3
ATOM 1400 N N . GLU A 1 10 ? 3.245 2.013 2.940 1.00 0.00 10 GLU A N 3
ATOM 1401 C CA . GLU A 1 10 ? 2.382 3.201 3.202 1.00 0.00 10 GLU A CA 3
ATOM 1402 C C . GLU A 1 10 ? 1.011 3.025 2.542 1.00 0.00 10 GLU A C 3
ATOM 1403 O O . GLU A 1 10 ? -0.012 3.297 3.137 1.00 0.00 10 GLU A O 3
ATOM 1415 N N . CYS A 1 11 ? 0.981 2.575 1.316 1.00 0.00 11 CYS A N 3
ATOM 1416 C CA . CYS A 1 11 ? -0.328 2.387 0.624 1.00 0.00 11 CYS A CA 3
ATOM 1417 C C . CYS A 1 11 ? -0.963 1.058 1.043 1.00 0.00 11 CYS A C 3
ATOM 1418 O O . CYS A 1 11 ? -2.147 0.843 0.873 1.00 0.00 11 CYS A O 3
ATOM 1425 N N . TYR A 1 12 ? -0.187 0.165 1.596 1.00 0.00 12 TYR A N 3
ATOM 1426 C CA . TYR A 1 12 ? -0.748 -1.147 2.035 1.00 0.00 12 TYR A CA 3
ATOM 1427 C C . TYR A 1 12 ? -2.070 -0.924 2.778 1.00 0.00 12 TYR A C 3
ATOM 1428 O O . TYR A 1 12 ? -2.958 -1.752 2.771 1.00 0.00 12 TYR A O 3
ATOM 1446 N N . SER A 1 13 ? -2.179 0.180 3.446 1.00 0.00 13 SER A N 3
ATOM 1447 C CA . SER A 1 13 ? -3.418 0.468 4.226 1.00 0.00 13 SER A CA 3
ATOM 1448 C C . SER A 1 13 ? -4.626 0.699 3.306 1.00 0.00 13 SER A C 3
ATOM 1449 O O . SER A 1 13 ? -5.735 0.324 3.630 1.00 0.00 13 SER A O 3
ATOM 1457 N N . TRP A 1 14 ? -4.435 1.323 2.173 1.00 0.00 14 TRP A N 3
ATOM 1458 C CA . TRP A 1 14 ? -5.599 1.575 1.268 1.00 0.00 14 TRP A CA 3
ATOM 1459 C C . TRP A 1 14 ? -6.066 0.276 0.605 1.00 0.00 14 TRP A C 3
ATOM 1460 O O . TRP A 1 14 ? -7.185 -0.155 0.790 1.00 0.00 14 TRP A O 3
ATOM 1481 N N . CYS A 1 15 ? -5.223 -0.351 -0.163 1.00 0.00 15 CYS A N 3
ATOM 1482 C CA . CYS A 1 15 ? -5.628 -1.625 -0.835 1.00 0.00 15 CYS A CA 3
ATOM 1483 C C . CYS A 1 15 ? -6.426 -2.507 0.132 1.00 0.00 15 CYS A C 3
ATOM 1484 O O . CYS A 1 15 ? -7.434 -3.080 -0.226 1.00 0.00 15 CYS A O 3
ATOM 1491 N N . ILE A 1 16 ? -5.984 -2.616 1.353 1.00 0.00 16 ILE A N 3
ATOM 1492 C CA . ILE A 1 16 ? -6.717 -3.459 2.343 1.00 0.00 16 ILE A CA 3
ATOM 1493 C C . ILE A 1 16 ? -7.924 -2.699 2.902 1.00 0.00 16 ILE A C 3
ATOM 1494 O O . ILE A 1 16 ? -8.811 -3.275 3.500 1.00 0.00 16 ILE A O 3
ATOM 1510 N N . LYS A 1 17 ? -7.958 -1.409 2.716 1.00 0.00 17 LYS A N 3
ATOM 1511 C CA . LYS A 1 17 ? -9.097 -0.600 3.236 1.00 0.00 17 LYS A CA 3
ATOM 1512 C C . LYS A 1 17 ? -10.441 -1.185 2.788 1.00 0.00 17 LYS A C 3
ATOM 1513 O O . LYS A 1 17 ? -11.475 -0.861 3.338 1.00 0.00 17 LYS A O 3
ATOM 1532 N N . GLN A 1 18 ? -10.450 -2.038 1.797 1.00 0.00 18 GLN A N 3
ATOM 1533 C CA . GLN A 1 18 ? -11.747 -2.613 1.344 1.00 0.00 18 GLN A CA 3
ATOM 1534 C C . GLN A 1 18 ? -12.093 -3.842 2.182 1.00 0.00 18 GLN A C 3
ATOM 1535 O O . GLN A 1 18 ? -12.949 -4.625 1.822 1.00 0.00 18 GLN A O 3
ATOM 1549 N N . ASP A 1 19 ? -11.426 -4.015 3.297 1.00 0.00 19 ASP A N 3
ATOM 1550 C CA . ASP A 1 19 ? -11.701 -5.194 4.169 1.00 0.00 19 ASP A CA 3
ATOM 1551 C C . ASP A 1 19 ? -11.976 -6.426 3.306 1.00 0.00 19 ASP A C 3
ATOM 1552 O O . ASP A 1 19 ? -13.098 -6.877 3.187 1.00 0.00 19 ASP A O 3
ATOM 1561 N N . LEU A 1 20 ? -10.960 -6.969 2.694 1.00 0.00 20 LEU A N 3
ATOM 1562 C CA . LEU A 1 20 ? -11.178 -8.164 1.833 1.00 0.00 20 LEU A CA 3
ATOM 1563 C C . LEU A 1 20 ? -10.103 -9.228 2.081 1.00 0.00 20 LEU A C 3
ATOM 1564 O O . LEU A 1 20 ? -10.332 -10.402 1.865 1.00 0.00 20 LEU A O 3
ATOM 1580 N N . SER A 1 21 ? -8.942 -8.843 2.546 1.00 0.00 21 SER A N 3
ATOM 1581 C CA . SER A 1 21 ? -7.876 -9.859 2.816 1.00 0.00 21 SER A CA 3
ATOM 1582 C C . SER A 1 21 ? -6.523 -9.183 3.054 1.00 0.00 21 SER A C 3
ATOM 1583 O O . SER A 1 21 ? -6.273 -8.088 2.590 1.00 0.00 21 SER A O 3
ATOM 1591 N N . LYS A 1 22 ? -5.641 -9.840 3.760 1.00 0.00 22 LYS A N 3
ATOM 1592 C CA . LYS A 1 22 ? -4.293 -9.251 4.009 1.00 0.00 22 LYS A CA 3
ATOM 1593 C C . LYS A 1 22 ? -3.387 -9.598 2.832 1.00 0.00 22 LYS A C 3
ATOM 1594 O O . LYS A 1 22 ? -2.555 -8.815 2.418 1.00 0.00 22 LYS A O 3
ATOM 1613 N N . ASP A 1 23 ? -3.571 -10.760 2.269 1.00 0.00 23 ASP A N 3
ATOM 1614 C CA . ASP A 1 23 ? -2.756 -11.158 1.094 1.00 0.00 23 ASP A CA 3
ATOM 1615 C C . ASP A 1 23 ? -3.269 -10.384 -0.119 1.00 0.00 23 ASP A C 3
ATOM 1616 O O . ASP A 1 23 ? -2.578 -10.193 -1.099 1.00 0.00 23 ASP A O 3
ATOM 1625 N N . TRP A 1 24 ? -4.489 -9.927 -0.034 1.00 0.00 24 TRP A N 3
ATOM 1626 C CA . TRP A 1 24 ? -5.091 -9.144 -1.144 1.00 0.00 24 TRP A CA 3
ATOM 1627 C C . TRP A 1 24 ? -4.142 -8.015 -1.558 1.00 0.00 24 TRP A C 3
ATOM 1628 O O . TRP A 1 24 ? -3.835 -7.838 -2.721 1.00 0.00 24 TRP A O 3
ATOM 1649 N N . CYS A 1 25 ? -3.689 -7.246 -0.611 1.00 0.00 25 CYS A N 3
ATOM 1650 C CA . CYS A 1 25 ? -2.775 -6.115 -0.940 1.00 0.00 25 CYS A CA 3
ATOM 1651 C C . CYS A 1 25 ? -1.330 -6.597 -1.059 1.00 0.00 25 CYS A C 3
ATOM 1652 O O . CYS A 1 25 ? -0.556 -6.074 -1.835 1.00 0.00 25 CYS A O 3
ATOM 1659 N N . CYS A 1 26 ? -0.953 -7.578 -0.288 1.00 0.00 26 CYS A N 3
ATOM 1660 C CA . CYS A 1 26 ? 0.453 -8.069 -0.360 1.00 0.00 26 CYS A CA 3
ATOM 1661 C C . CYS A 1 26 ? 0.896 -8.188 -1.821 1.00 0.00 26 CYS A C 3
ATOM 1662 O O . CYS A 1 26 ? 1.990 -7.803 -2.183 1.00 0.00 26 CYS A O 3
ATOM 1669 N N . ASP A 1 27 ? 0.050 -8.712 -2.667 1.00 0.00 27 ASP A N 3
ATOM 1670 C CA . ASP A 1 27 ? 0.417 -8.850 -4.106 1.00 0.00 27 ASP A CA 3
ATOM 1671 C C . ASP A 1 27 ? 0.086 -7.560 -4.864 1.00 0.00 27 ASP A C 3
ATOM 1672 O O . ASP A 1 27 ? 0.644 -7.277 -5.906 1.00 0.00 27 ASP A O 3
ATOM 1681 N N . PHE A 1 28 ? -0.824 -6.779 -4.349 1.00 0.00 28 PHE A N 3
ATOM 1682 C CA . PHE A 1 28 ? -1.204 -5.510 -5.037 1.00 0.00 28 PHE A CA 3
ATOM 1683 C C . PHE A 1 28 ? -0.018 -4.540 -5.077 1.00 0.00 28 PHE A C 3
ATOM 1684 O O . PHE A 1 28 ? 0.304 -3.983 -6.108 1.00 0.00 28 PHE A O 3
ATOM 1701 N N . VAL A 1 29 ? 0.628 -4.325 -3.963 1.00 0.00 29 VAL A N 3
ATOM 1702 C CA . VAL A 1 29 ? 1.785 -3.382 -3.939 1.00 0.00 29 VAL A CA 3
ATOM 1703 C C . VAL A 1 29 ? 3.016 -4.019 -4.597 1.00 0.00 29 VAL A C 3
ATOM 1704 O O . VAL A 1 29 ? 3.862 -3.338 -5.139 1.00 0.00 29 VAL A O 3
ATOM 1717 N N . LYS A 1 30 ? 3.125 -5.318 -4.546 1.00 0.00 30 LYS A N 3
ATOM 1718 C CA . LYS A 1 30 ? 4.302 -5.995 -5.160 1.00 0.00 30 LYS A CA 3
ATOM 1719 C C . LYS A 1 30 ? 4.239 -5.895 -6.692 1.00 0.00 30 LYS A C 3
ATOM 1720 O O . LYS A 1 30 ? 5.240 -6.020 -7.371 1.00 0.00 30 LYS A O 3
ATOM 1739 N N . ASP A 1 31 ? 3.075 -5.682 -7.239 1.00 0.00 31 ASP A N 3
ATOM 1740 C CA . ASP A 1 31 ? 2.956 -5.589 -8.724 1.00 0.00 31 ASP A CA 3
ATOM 1741 C C . ASP A 1 31 ? 3.335 -4.187 -9.220 1.00 0.00 31 ASP A C 3
ATOM 1742 O O . ASP A 1 31 ? 3.629 -3.994 -10.382 1.00 0.00 31 ASP A O 3
ATOM 1751 N N . ILE A 1 32 ? 3.328 -3.207 -8.356 1.00 0.00 32 ILE A N 3
ATOM 1752 C CA . ILE A 1 32 ? 3.686 -1.827 -8.801 1.00 0.00 32 ILE A CA 3
ATOM 1753 C C . ILE A 1 32 ? 5.162 -1.534 -8.518 1.00 0.00 32 ILE A C 3
ATOM 1754 O O . ILE A 1 32 ? 5.533 -0.419 -8.212 1.00 0.00 32 ILE A O 3
ATOM 1770 N N . ARG A 1 33 ? 6.007 -2.524 -8.625 1.00 0.00 33 ARG A N 3
ATOM 1771 C CA . ARG A 1 33 ? 7.460 -2.300 -8.369 1.00 0.00 33 ARG A CA 3
ATOM 1772 C C . ARG A 1 33 ? 7.678 -1.731 -6.964 1.00 0.00 33 ARG A C 3
ATOM 1773 O O . ARG A 1 33 ? 8.300 -0.701 -6.792 1.00 0.00 33 ARG A O 3
ATOM 1794 N N . MET A 1 34 ? 7.177 -2.395 -5.956 1.00 0.00 34 MET A N 3
ATOM 1795 C CA . MET A 1 34 ? 7.365 -1.892 -4.564 1.00 0.00 34 MET A CA 3
ATOM 1796 C C . MET A 1 34 ? 7.745 -3.048 -3.634 1.00 0.00 34 MET A C 3
ATOM 1797 O O . MET A 1 34 ? 7.909 -4.173 -4.062 1.00 0.00 34 MET A O 3
ATOM 1811 N N . ASN A 1 35 ? 7.884 -2.781 -2.365 1.00 0.00 35 ASN A N 3
ATOM 1812 C CA . ASN A 1 35 ? 8.252 -3.868 -1.413 1.00 0.00 35 ASN A CA 3
ATOM 1813 C C . ASN A 1 35 ? 7.179 -4.003 -0.329 1.00 0.00 35 ASN A C 3
ATOM 1814 O O . ASN A 1 35 ? 7.065 -3.159 0.538 1.00 0.00 35 ASN A O 3
ATOM 1825 N N . PRO A 1 36 ? 6.429 -5.065 -0.417 1.00 0.00 36 PRO A N 3
ATOM 1826 C CA . PRO A 1 36 ? 5.351 -5.321 0.568 1.00 0.00 36 PRO A CA 3
ATOM 1827 C C . PRO A 1 36 ? 5.937 -5.752 1.912 1.00 0.00 36 PRO A C 3
ATOM 1828 O O . PRO A 1 36 ? 6.973 -6.385 1.966 1.00 0.00 36 PRO A O 3
ATOM 1839 N N . PRO A 1 37 ? 5.243 -5.399 2.956 1.00 0.00 37 PRO A N 3
ATOM 1840 C CA . PRO A 1 37 ? 5.689 -5.758 4.317 1.00 0.00 37 PRO A CA 3
ATOM 1841 C C . PRO A 1 37 ? 5.399 -7.235 4.601 1.00 0.00 37 PRO A C 3
ATOM 1842 O O . PRO A 1 37 ? 4.387 -7.768 4.190 1.00 0.00 37 PRO A O 3
ATOM 1853 N N . ALA A 1 38 ? 6.278 -7.898 5.300 1.00 0.00 38 ALA A N 3
ATOM 1854 C CA . ALA A 1 38 ? 6.055 -9.339 5.612 1.00 0.00 38 ALA A CA 3
ATOM 1855 C C . ALA A 1 38 ? 5.234 -9.483 6.896 1.00 0.00 38 ALA A C 3
ATOM 1856 O O . ALA A 1 38 ? 5.288 -10.492 7.568 1.00 0.00 38 ALA A O 3
ATOM 1863 N N . ASP A 1 39 ? 4.474 -8.479 7.241 1.00 0.00 39 ASP A N 3
ATOM 1864 C CA . ASP A 1 39 ? 3.652 -8.561 8.483 1.00 0.00 39 ASP A CA 3
ATOM 1865 C C . ASP A 1 39 ? 2.269 -9.136 8.166 1.00 0.00 39 ASP A C 3
ATOM 1866 O O . ASP A 1 39 ? 1.785 -10.018 8.847 1.00 0.00 39 ASP A O 3
ATOM 1875 N N . LYS A 1 40 ? 1.628 -8.646 7.140 1.00 0.00 40 LYS A N 3
ATOM 1876 C CA . LYS A 1 40 ? 0.276 -9.172 6.789 1.00 0.00 40 LYS A CA 3
ATOM 1877 C C . LYS A 1 40 ? 0.379 -10.181 5.644 1.00 0.00 40 LYS A C 3
ATOM 1878 O O . LYS A 1 40 ? -0.591 -10.469 4.971 1.00 0.00 40 LYS A O 3
ATOM 1897 N N . CYS A 1 41 ? 1.543 -10.721 5.417 1.00 0.00 41 CYS A N 3
ATOM 1898 C CA . CYS A 1 41 ? 1.698 -11.712 4.314 1.00 0.00 41 CYS A CA 3
ATOM 1899 C C . CYS A 1 41 ? 1.872 -13.121 4.893 1.00 0.00 41 CYS A C 3
ATOM 1900 O O . CYS A 1 41 ? 2.978 -13.592 5.059 1.00 0.00 41 CYS A O 3
ATOM 1907 N N . PRO A 1 42 ? 0.759 -13.742 5.181 1.00 0.00 42 PRO A N 3
ATOM 1908 C CA . PRO A 1 42 ? 0.772 -15.114 5.748 1.00 0.00 42 PRO A CA 3
ATOM 1909 C C . PRO A 1 42 ? 1.177 -16.133 4.679 1.00 0.00 42 PRO A C 3
ATOM 1910 O O . PRO A 1 42 ? 2.032 -16.969 4.895 1.00 0.00 42 PRO A O 3
ATOM 1921 N N . ILE A 1 1 ? 1.681 12.944 9.410 1.00 0.00 1 ILE A N 4
ATOM 1922 C CA . ILE A 1 1 ? 1.043 12.940 8.065 1.00 0.00 1 ILE A CA 4
ATOM 1923 C C . ILE A 1 1 ? 0.960 11.507 7.534 1.00 0.00 1 ILE A C 4
ATOM 1924 O O . ILE A 1 1 ? 1.951 10.939 7.117 1.00 0.00 1 ILE A O 4
ATOM 1940 N N . PRO A 1 2 ? -0.224 10.970 7.579 1.00 0.00 2 PRO A N 4
ATOM 1941 C CA . PRO A 1 2 ? -0.455 9.586 7.106 1.00 0.00 2 PRO A CA 4
ATOM 1942 C C . PRO A 1 2 ? -0.496 9.540 5.577 1.00 0.00 2 PRO A C 4
ATOM 1943 O O . PRO A 1 2 ? -1.526 9.288 4.983 1.00 0.00 2 PRO A O 4
ATOM 1954 N N . TYR A 1 3 ? 0.613 9.782 4.935 1.00 0.00 3 TYR A N 4
ATOM 1955 C CA . TYR A 1 3 ? 0.628 9.748 3.445 1.00 0.00 3 TYR A CA 4
ATOM 1956 C C . TYR A 1 3 ? 1.426 8.537 2.952 1.00 0.00 3 TYR A C 4
ATOM 1957 O O . TYR A 1 3 ? 2.279 8.018 3.645 1.00 0.00 3 TYR A O 4
ATOM 1975 N N . CYS A 1 4 ? 1.154 8.084 1.760 1.00 0.00 4 CYS A N 4
ATOM 1976 C CA . CYS A 1 4 ? 1.890 6.911 1.220 1.00 0.00 4 CYS A CA 4
ATOM 1977 C C . CYS A 1 4 ? 3.251 7.356 0.685 1.00 0.00 4 CYS A C 4
ATOM 1978 O O . CYS A 1 4 ? 3.393 7.725 -0.463 1.00 0.00 4 CYS A O 4
ATOM 1985 N N . GLY A 1 5 ? 4.246 7.330 1.523 1.00 0.00 5 GLY A N 4
ATOM 1986 C CA . GLY A 1 5 ? 5.612 7.757 1.096 1.00 0.00 5 GLY A CA 4
ATOM 1987 C C . GLY A 1 5 ? 6.137 6.831 -0.002 1.00 0.00 5 GLY A C 4
ATOM 1988 O O . GLY A 1 5 ? 7.085 6.097 0.197 1.00 0.00 5 GLY A O 4
ATOM 1992 N N . GLN A 1 6 ? 5.534 6.872 -1.163 1.00 0.00 6 GLN A N 4
ATOM 1993 C CA . GLN A 1 6 ? 5.998 6.008 -2.289 1.00 0.00 6 GLN A CA 4
ATOM 1994 C C . GLN A 1 6 ? 6.434 4.636 -1.768 1.00 0.00 6 GLN A C 4
ATOM 1995 O O . GLN A 1 6 ? 7.464 4.115 -2.148 1.00 0.00 6 GLN A O 4
ATOM 2009 N N . THR A 1 7 ? 5.662 4.051 -0.895 1.00 0.00 7 THR A N 4
ATOM 2010 C CA . THR A 1 7 ? 6.039 2.717 -0.348 1.00 0.00 7 THR A CA 4
ATOM 2011 C C . THR A 1 7 ? 4.824 1.788 -0.329 1.00 0.00 7 THR A C 4
ATOM 2012 O O . THR A 1 7 ? 3.705 2.216 -0.123 1.00 0.00 7 THR A O 4
ATOM 2023 N N . GLY A 1 8 ? 5.036 0.519 -0.546 1.00 0.00 8 GLY A N 4
ATOM 2024 C CA . GLY A 1 8 ? 3.895 -0.439 -0.545 1.00 0.00 8 GLY A CA 4
ATOM 2025 C C . GLY A 1 8 ? 3.330 -0.563 0.871 1.00 0.00 8 GLY A C 4
ATOM 2026 O O . GLY A 1 8 ? 2.155 -0.360 1.101 1.00 0.00 8 GLY A O 4
ATOM 2030 N N . ALA A 1 9 ? 4.158 -0.895 1.823 1.00 0.00 9 ALA A N 4
ATOM 2031 C CA . ALA A 1 9 ? 3.664 -1.033 3.223 1.00 0.00 9 ALA A CA 4
ATOM 2032 C C . ALA A 1 9 ? 2.849 0.202 3.620 1.00 0.00 9 ALA A C 4
ATOM 2033 O O . ALA A 1 9 ? 1.938 0.127 4.421 1.00 0.00 9 ALA A O 4
ATOM 2040 N N . GLU A 1 10 ? 3.175 1.338 3.068 1.00 0.00 10 GLU A N 4
ATOM 2041 C CA . GLU A 1 10 ? 2.425 2.581 3.412 1.00 0.00 10 GLU A CA 4
ATOM 2042 C C . GLU A 1 10 ? 0.972 2.477 2.943 1.00 0.00 10 GLU A C 4
ATOM 2043 O O . GLU A 1 10 ? 0.047 2.693 3.701 1.00 0.00 10 GLU A O 4
ATOM 2055 N N . CYS A 1 11 ? 0.765 2.155 1.697 1.00 0.00 11 CYS A N 4
ATOM 2056 C CA . CYS A 1 11 ? -0.630 2.045 1.177 1.00 0.00 11 CYS A CA 4
ATOM 2057 C C . CYS A 1 11 ? -1.264 0.727 1.630 1.00 0.00 11 CYS A C 4
ATOM 2058 O O . CYS A 1 11 ? -2.470 0.609 1.727 1.00 0.00 11 CYS A O 4
ATOM 2065 N N . TYR A 1 12 ? -0.459 -0.262 1.910 1.00 0.00 12 TYR A N 4
ATOM 2066 C CA . TYR A 1 12 ? -1.007 -1.577 2.362 1.00 0.00 12 TYR A CA 4
ATOM 2067 C C . TYR A 1 12 ? -2.173 -1.363 3.331 1.00 0.00 12 TYR A C 4
ATOM 2068 O O . TYR A 1 12 ? -3.097 -2.148 3.390 1.00 0.00 12 TYR A O 4
ATOM 2086 N N . SER A 1 13 ? -2.130 -0.313 4.096 1.00 0.00 13 SER A N 4
ATOM 2087 C CA . SER A 1 13 ? -3.232 -0.051 5.068 1.00 0.00 13 SER A CA 4
ATOM 2088 C C . SER A 1 13 ? -4.460 0.520 4.350 1.00 0.00 13 SER A C 4
ATOM 2089 O O . SER A 1 13 ? -5.582 0.324 4.774 1.00 0.00 13 SER A O 4
ATOM 2097 N N . TRP A 1 14 ? -4.260 1.226 3.270 1.00 0.00 14 TRP A N 4
ATOM 2098 C CA . TRP A 1 14 ? -5.424 1.806 2.538 1.00 0.00 14 TRP A CA 4
ATOM 2099 C C . TRP A 1 14 ? -6.082 0.743 1.656 1.00 0.00 14 TRP A C 4
ATOM 2100 O O . TRP A 1 14 ? -7.253 0.451 1.790 1.00 0.00 14 TRP A O 4
ATOM 2121 N N . CYS A 1 15 ? -5.339 0.167 0.752 1.00 0.00 15 CYS A N 4
ATOM 2122 C CA . CYS A 1 15 ? -5.919 -0.876 -0.142 1.00 0.00 15 CYS A CA 4
ATOM 2123 C C . CYS A 1 15 ? -6.827 -1.817 0.652 1.00 0.00 15 CYS A C 4
ATOM 2124 O O . CYS A 1 15 ? -7.832 -2.291 0.160 1.00 0.00 15 CYS A O 4
ATOM 2131 N N . ILE A 1 16 ? -6.475 -2.098 1.877 1.00 0.00 16 ILE A N 4
ATOM 2132 C CA . ILE A 1 16 ? -7.310 -3.017 2.704 1.00 0.00 16 ILE A CA 4
ATOM 2133 C C . ILE A 1 16 ? -8.677 -2.390 2.991 1.00 0.00 16 ILE A C 4
ATOM 2134 O O . ILE A 1 16 ? -9.612 -3.067 3.370 1.00 0.00 16 ILE A O 4
ATOM 2150 N N . LYS A 1 17 ? -8.804 -1.105 2.808 1.00 0.00 17 LYS A N 4
ATOM 2151 C CA . LYS A 1 17 ? -10.113 -0.441 3.067 1.00 0.00 17 LYS A CA 4
ATOM 2152 C C . LYS A 1 17 ? -11.210 -1.095 2.223 1.00 0.00 17 LYS A C 4
ATOM 2153 O O . LYS A 1 17 ? -12.336 -1.236 2.654 1.00 0.00 17 LYS A O 4
ATOM 2172 N N . GLN A 1 18 ? -10.888 -1.502 1.025 1.00 0.00 18 GLN A N 4
ATOM 2173 C CA . GLN A 1 18 ? -11.916 -2.153 0.164 1.00 0.00 18 GLN A CA 4
ATOM 2174 C C . GLN A 1 18 ? -12.527 -3.343 0.909 1.00 0.00 18 GLN A C 4
ATOM 2175 O O . GLN A 1 18 ? -13.646 -3.745 0.654 1.00 0.00 18 GLN A O 4
ATOM 2189 N N . ASP A 1 19 ? -11.803 -3.895 1.847 1.00 0.00 19 ASP A N 4
ATOM 2190 C CA . ASP A 1 19 ? -12.336 -5.046 2.637 1.00 0.00 19 ASP A CA 4
ATOM 2191 C C . ASP A 1 19 ? -12.443 -6.311 1.778 1.00 0.00 19 ASP A C 4
ATOM 2192 O O . ASP A 1 19 ? -13.454 -6.985 1.781 1.00 0.00 19 ASP A O 4
ATOM 2201 N N . LEU A 1 20 ? -11.410 -6.654 1.055 1.00 0.00 20 LEU A N 4
ATOM 2202 C CA . LEU A 1 20 ? -11.471 -7.893 0.224 1.00 0.00 20 LEU A CA 4
ATOM 2203 C C . LEU A 1 20 ? -10.796 -9.045 0.973 1.00 0.00 20 LEU A C 4
ATOM 2204 O O . LEU A 1 20 ? -11.370 -10.099 1.165 1.00 0.00 20 LEU A O 4
ATOM 2220 N N . SER A 1 21 ? -9.578 -8.845 1.402 1.00 0.00 21 SER A N 4
ATOM 2221 C CA . SER A 1 21 ? -8.852 -9.915 2.143 1.00 0.00 21 SER A CA 4
ATOM 2222 C C . SER A 1 21 ? -7.403 -9.478 2.391 1.00 0.00 21 SER A C 4
ATOM 2223 O O . SER A 1 21 ? -6.847 -8.695 1.647 1.00 0.00 21 SER A O 4
ATOM 2231 N N . LYS A 1 22 ? -6.789 -9.966 3.434 1.00 0.00 22 LYS A N 4
ATOM 2232 C CA . LYS A 1 22 ? -5.379 -9.563 3.720 1.00 0.00 22 LYS A CA 4
ATOM 2233 C C . LYS A 1 22 ? -4.481 -9.922 2.535 1.00 0.00 22 LYS A C 4
ATOM 2234 O O . LYS A 1 22 ? -3.482 -9.279 2.282 1.00 0.00 22 LYS A O 4
ATOM 2253 N N . ASP A 1 23 ? -4.836 -10.939 1.801 1.00 0.00 23 ASP A N 4
ATOM 2254 C CA . ASP A 1 23 ? -4.013 -11.336 0.626 1.00 0.00 23 ASP A CA 4
ATOM 2255 C C . ASP A 1 23 ? -4.431 -10.510 -0.592 1.00 0.00 23 ASP A C 4
ATOM 2256 O O . ASP A 1 23 ? -3.762 -10.495 -1.607 1.00 0.00 23 ASP A O 4
ATOM 2265 N N . TRP A 1 24 ? -5.536 -9.820 -0.496 1.00 0.00 24 TRP A N 4
ATOM 2266 C CA . TRP A 1 24 ? -6.002 -8.991 -1.644 1.00 0.00 24 TRP A CA 4
ATOM 2267 C C . TRP A 1 24 ? -5.011 -7.849 -1.897 1.00 0.00 24 TRP A C 4
ATOM 2268 O O . TRP A 1 24 ? -4.645 -7.572 -3.021 1.00 0.00 24 TRP A O 4
ATOM 2289 N N . CYS A 1 25 ? -4.578 -7.186 -0.861 1.00 0.00 25 CYS A N 4
ATOM 2290 C CA . CYS A 1 25 ? -3.614 -6.066 -1.056 1.00 0.00 25 CYS A CA 4
ATOM 2291 C C . CYS A 1 25 ? -2.180 -6.600 -1.079 1.00 0.00 25 CYS A C 4
ATOM 2292 O O . CYS A 1 25 ? -1.323 -6.072 -1.759 1.00 0.00 25 CYS A O 4
ATOM 2299 N N . CYS A 1 26 ? -1.911 -7.644 -0.342 1.00 0.00 26 CYS A N 4
ATOM 2300 C CA . CYS A 1 26 ? -0.531 -8.205 -0.327 1.00 0.00 26 CYS A CA 4
ATOM 2301 C C . CYS A 1 26 ? 0.009 -8.274 -1.756 1.00 0.00 26 CYS A C 4
ATOM 2302 O O . CYS A 1 26 ? 1.171 -8.023 -2.006 1.00 0.00 26 CYS A O 4
ATOM 2309 N N . ASP A 1 27 ? -0.832 -8.600 -2.700 1.00 0.00 27 ASP A N 4
ATOM 2310 C CA . ASP A 1 27 ? -0.375 -8.672 -4.116 1.00 0.00 27 ASP A CA 4
ATOM 2311 C C . ASP A 1 27 ? -0.441 -7.282 -4.751 1.00 0.00 27 ASP A C 4
ATOM 2312 O O . ASP A 1 27 ? 0.242 -6.992 -5.712 1.00 0.00 27 ASP A O 4
ATOM 2321 N N . PHE A 1 28 ? -1.267 -6.420 -4.218 1.00 0.00 28 PHE A N 4
ATOM 2322 C CA . PHE A 1 28 ? -1.387 -5.046 -4.787 1.00 0.00 28 PHE A CA 4
ATOM 2323 C C . PHE A 1 28 ? -0.022 -4.349 -4.830 1.00 0.00 28 PHE A C 4
ATOM 2324 O O . PHE A 1 28 ? 0.404 -3.870 -5.861 1.00 0.00 28 PHE A O 4
ATOM 2341 N N . VAL A 1 29 ? 0.665 -4.276 -3.719 1.00 0.00 29 VAL A N 4
ATOM 2342 C CA . VAL A 1 29 ? 1.994 -3.593 -3.714 1.00 0.00 29 VAL A CA 4
ATOM 2343 C C . VAL A 1 29 ? 3.042 -4.455 -4.428 1.00 0.00 29 VAL A C 4
ATOM 2344 O O . VAL A 1 29 ? 3.997 -3.952 -4.986 1.00 0.00 29 VAL A O 4
ATOM 2357 N N . LYS A 1 30 ? 2.871 -5.746 -4.412 1.00 0.00 30 LYS A N 4
ATOM 2358 C CA . LYS A 1 30 ? 3.861 -6.636 -5.083 1.00 0.00 30 LYS A CA 4
ATOM 2359 C C . LYS A 1 30 ? 3.804 -6.451 -6.604 1.00 0.00 30 LYS A C 4
ATOM 2360 O O . LYS A 1 30 ? 4.767 -6.701 -7.303 1.00 0.00 30 LYS A O 4
ATOM 2379 N N . ASP A 1 31 ? 2.686 -6.021 -7.120 1.00 0.00 31 ASP A N 4
ATOM 2380 C CA . ASP A 1 31 ? 2.573 -5.827 -8.596 1.00 0.00 31 ASP A CA 4
ATOM 2381 C C . ASP A 1 31 ? 3.323 -4.563 -9.029 1.00 0.00 31 ASP A C 4
ATOM 2382 O O . ASP A 1 31 ? 3.913 -4.514 -10.092 1.00 0.00 31 ASP A O 4
ATOM 2391 N N . ILE A 1 32 ? 3.304 -3.542 -8.218 1.00 0.00 32 ILE A N 4
ATOM 2392 C CA . ILE A 1 32 ? 4.017 -2.283 -8.585 1.00 0.00 32 ILE A CA 4
ATOM 2393 C C . ILE A 1 32 ? 5.513 -2.418 -8.291 1.00 0.00 32 ILE A C 4
ATOM 2394 O O . ILE A 1 32 ? 6.269 -1.473 -8.411 1.00 0.00 32 ILE A O 4
ATOM 2410 N N . ARG A 1 33 ? 5.946 -3.588 -7.913 1.00 0.00 33 ARG A N 4
ATOM 2411 C CA . ARG A 1 33 ? 7.393 -3.794 -7.618 1.00 0.00 33 ARG A CA 4
ATOM 2412 C C . ARG A 1 33 ? 7.861 -2.826 -6.528 1.00 0.00 33 ARG A C 4
ATOM 2413 O O . ARG A 1 33 ? 8.902 -2.210 -6.638 1.00 0.00 33 ARG A O 4
ATOM 2434 N N . MET A 1 34 ? 7.106 -2.696 -5.475 1.00 0.00 34 MET A N 4
ATOM 2435 C CA . MET A 1 34 ? 7.512 -1.777 -4.375 1.00 0.00 34 MET A CA 4
ATOM 2436 C C . MET A 1 34 ? 8.228 -2.566 -3.279 1.00 0.00 34 MET A C 4
ATOM 2437 O O . MET A 1 34 ? 8.591 -3.707 -3.468 1.00 0.00 34 MET A O 4
ATOM 2451 N N . ASN A 1 35 ? 8.443 -1.966 -2.142 1.00 0.00 35 ASN A N 4
ATOM 2452 C CA . ASN A 1 35 ? 9.144 -2.684 -1.039 1.00 0.00 35 ASN A CA 4
ATOM 2453 C C . ASN A 1 35 ? 8.131 -3.437 -0.170 1.00 0.00 35 ASN A C 4
ATOM 2454 O O . ASN A 1 35 ? 7.366 -2.833 0.555 1.00 0.00 35 ASN A O 4
ATOM 2465 N N . PRO A 1 36 ? 8.159 -4.739 -0.279 1.00 0.00 36 PRO A N 4
ATOM 2466 C CA . PRO A 1 36 ? 7.232 -5.588 0.501 1.00 0.00 36 PRO A CA 4
ATOM 2467 C C . PRO A 1 36 ? 7.734 -5.771 1.930 1.00 0.00 36 PRO A C 4
ATOM 2468 O O . PRO A 1 36 ? 8.847 -6.210 2.143 1.00 0.00 36 PRO A O 4
ATOM 2479 N N . PRO A 1 37 ? 6.890 -5.447 2.868 1.00 0.00 37 PRO A N 4
ATOM 2480 C CA . PRO A 1 37 ? 7.261 -5.603 4.288 1.00 0.00 37 PRO A CA 4
ATOM 2481 C C . PRO A 1 37 ? 7.186 -7.080 4.691 1.00 0.00 37 PRO A C 4
ATOM 2482 O O . PRO A 1 37 ? 6.162 -7.719 4.554 1.00 0.00 37 PRO A O 4
ATOM 2493 N N . ALA A 1 38 ? 8.265 -7.629 5.185 1.00 0.00 38 ALA A N 4
ATOM 2494 C CA . ALA A 1 38 ? 8.255 -9.065 5.592 1.00 0.00 38 ALA A CA 4
ATOM 2495 C C . ALA A 1 38 ? 7.421 -9.253 6.860 1.00 0.00 38 ALA A C 4
ATOM 2496 O O . ALA A 1 38 ? 7.155 -10.361 7.281 1.00 0.00 38 ALA A O 4
ATOM 2503 N N . ASP A 1 39 ? 6.997 -8.180 7.466 1.00 0.00 39 ASP A N 4
ATOM 2504 C CA . ASP A 1 39 ? 6.171 -8.305 8.701 1.00 0.00 39 ASP A CA 4
ATOM 2505 C C . ASP A 1 39 ? 4.731 -7.883 8.403 1.00 0.00 39 ASP A C 4
ATOM 2506 O O . ASP A 1 39 ? 4.153 -7.069 9.095 1.00 0.00 39 ASP A O 4
ATOM 2515 N N . LYS A 1 40 ? 4.153 -8.426 7.366 1.00 0.00 40 LYS A N 4
ATOM 2516 C CA . LYS A 1 40 ? 2.754 -8.054 7.010 1.00 0.00 40 LYS A CA 4
ATOM 2517 C C . LYS A 1 40 ? 2.071 -9.205 6.257 1.00 0.00 40 LYS A C 4
ATOM 2518 O O . LYS A 1 40 ? 0.889 -9.441 6.414 1.00 0.00 40 LYS A O 4
ATOM 2537 N N . CYS A 1 41 ? 2.798 -9.927 5.445 1.00 0.00 41 CYS A N 4
ATOM 2538 C CA . CYS A 1 41 ? 2.171 -11.061 4.698 1.00 0.00 41 CYS A CA 4
ATOM 2539 C C . CYS A 1 41 ? 2.960 -12.352 4.931 1.00 0.00 41 CYS A C 4
ATOM 2540 O O . CYS A 1 41 ? 4.173 -12.335 5.002 1.00 0.00 41 CYS A O 4
ATOM 2547 N N . PRO A 1 42 ? 2.236 -13.435 5.040 1.00 0.00 42 PRO A N 4
ATOM 2548 C CA . PRO A 1 42 ? 2.873 -14.757 5.264 1.00 0.00 42 PRO A CA 4
ATOM 2549 C C . PRO A 1 42 ? 3.564 -15.237 3.986 1.00 0.00 42 PRO A C 4
ATOM 2550 O O . PRO A 1 42 ? 4.086 -14.451 3.220 1.00 0.00 42 PRO A O 4
ATOM 2561 N N . ILE A 1 1 ? -0.313 9.258 9.225 1.00 0.00 1 ILE A N 5
ATOM 2562 C CA . ILE A 1 1 ? -1.357 8.581 8.417 1.00 0.00 1 ILE A CA 5
ATOM 2563 C C . ILE A 1 1 ? -0.724 7.881 7.210 1.00 0.00 1 ILE A C 5
ATOM 2564 O O . ILE A 1 1 ? 0.159 8.420 6.573 1.00 0.00 1 ILE A O 5
ATOM 2580 N N . PRO A 1 2 ? -1.199 6.697 6.944 1.00 0.00 2 PRO A N 5
ATOM 2581 C CA . PRO A 1 2 ? -0.681 5.903 5.812 1.00 0.00 2 PRO A CA 5
ATOM 2582 C C . PRO A 1 2 ? -1.383 6.307 4.513 1.00 0.00 2 PRO A C 5
ATOM 2583 O O . PRO A 1 2 ? -2.595 6.346 4.436 1.00 0.00 2 PRO A O 5
ATOM 2594 N N . TYR A 1 3 ? -0.631 6.610 3.489 1.00 0.00 3 TYR A N 5
ATOM 2595 C CA . TYR A 1 3 ? -1.260 7.011 2.199 1.00 0.00 3 TYR A CA 5
ATOM 2596 C C . TYR A 1 3 ? -0.359 6.624 1.022 1.00 0.00 3 TYR A C 5
ATOM 2597 O O . TYR A 1 3 ? -0.313 7.303 0.015 1.00 0.00 3 TYR A O 5
ATOM 2615 N N . CYS A 1 4 ? 0.354 5.538 1.138 1.00 0.00 4 CYS A N 5
ATOM 2616 C CA . CYS A 1 4 ? 1.246 5.105 0.022 1.00 0.00 4 CYS A CA 5
ATOM 2617 C C . CYS A 1 4 ? 2.334 6.155 -0.225 1.00 0.00 4 CYS A C 5
ATOM 2618 O O . CYS A 1 4 ? 2.108 7.154 -0.879 1.00 0.00 4 CYS A O 5
ATOM 2625 N N . GLY A 1 5 ? 3.513 5.937 0.292 1.00 0.00 5 GLY A N 5
ATOM 2626 C CA . GLY A 1 5 ? 4.614 6.923 0.083 1.00 0.00 5 GLY A CA 5
ATOM 2627 C C . GLY A 1 5 ? 5.635 6.346 -0.899 1.00 0.00 5 GLY A C 5
ATOM 2628 O O . GLY A 1 5 ? 5.534 6.530 -2.096 1.00 0.00 5 GLY A O 5
ATOM 2632 N N . GLN A 1 6 ? 6.618 5.645 -0.401 1.00 0.00 6 GLN A N 5
ATOM 2633 C CA . GLN A 1 6 ? 7.646 5.053 -1.307 1.00 0.00 6 GLN A CA 5
ATOM 2634 C C . GLN A 1 6 ? 7.903 3.592 -0.925 1.00 0.00 6 GLN A C 5
ATOM 2635 O O . GLN A 1 6 ? 8.993 3.080 -1.087 1.00 0.00 6 GLN A O 5
ATOM 2649 N N . THR A 1 7 ? 6.907 2.918 -0.420 1.00 0.00 7 THR A N 5
ATOM 2650 C CA . THR A 1 7 ? 7.091 1.491 -0.027 1.00 0.00 7 THR A CA 5
ATOM 2651 C C . THR A 1 7 ? 5.745 0.760 -0.034 1.00 0.00 7 THR A C 5
ATOM 2652 O O . THR A 1 7 ? 4.700 1.367 -0.160 1.00 0.00 7 THR A O 5
ATOM 2663 N N . GLY A 1 8 ? 5.763 -0.539 0.094 1.00 0.00 8 GLY A N 5
ATOM 2664 C CA . GLY A 1 8 ? 4.485 -1.309 0.090 1.00 0.00 8 GLY A CA 5
ATOM 2665 C C . GLY A 1 8 ? 3.855 -1.269 1.484 1.00 0.00 8 GLY A C 5
ATOM 2666 O O . GLY A 1 8 ? 2.692 -1.577 1.658 1.00 0.00 8 GLY A O 5
ATOM 2670 N N . ALA A 1 9 ? 4.613 -0.895 2.477 1.00 0.00 9 ALA A N 5
ATOM 2671 C CA . ALA A 1 9 ? 4.056 -0.841 3.858 1.00 0.00 9 ALA A CA 5
ATOM 2672 C C . ALA A 1 9 ? 3.129 0.368 4.012 1.00 0.00 9 ALA A C 5
ATOM 2673 O O . ALA A 1 9 ? 2.150 0.323 4.731 1.00 0.00 9 ALA A O 5
ATOM 2680 N N . GLU A 1 10 ? 3.427 1.445 3.343 1.00 0.00 10 GLU A N 5
ATOM 2681 C CA . GLU A 1 10 ? 2.559 2.653 3.451 1.00 0.00 10 GLU A CA 5
ATOM 2682 C C . GLU A 1 10 ? 1.199 2.383 2.806 1.00 0.00 10 GLU A C 5
ATOM 2683 O O . GLU A 1 10 ? 0.162 2.619 3.395 1.00 0.00 10 GLU A O 5
ATOM 2695 N N . CYS A 1 11 ? 1.198 1.892 1.599 1.00 0.00 11 CYS A N 5
ATOM 2696 C CA . CYS A 1 11 ? -0.093 1.607 0.910 1.00 0.00 11 CYS A CA 5
ATOM 2697 C C . CYS A 1 11 ? -0.702 0.311 1.449 1.00 0.00 11 CYS A C 5
ATOM 2698 O O . CYS A 1 11 ? -1.900 0.117 1.410 1.00 0.00 11 CYS A O 5
ATOM 2705 N N . TYR A 1 12 ? 0.118 -0.569 1.960 1.00 0.00 12 TYR A N 5
ATOM 2706 C CA . TYR A 1 12 ? -0.399 -1.855 2.516 1.00 0.00 12 TYR A CA 5
ATOM 2707 C C . TYR A 1 12 ? -1.704 -1.612 3.275 1.00 0.00 12 TYR A C 5
ATOM 2708 O O . TYR A 1 12 ? -2.561 -2.469 3.360 1.00 0.00 12 TYR A O 5
ATOM 2726 N N . SER A 1 13 ? -1.850 -0.447 3.830 1.00 0.00 13 SER A N 5
ATOM 2727 C CA . SER A 1 13 ? -3.092 -0.128 4.595 1.00 0.00 13 SER A CA 5
ATOM 2728 C C . SER A 1 13 ? -4.237 0.253 3.648 1.00 0.00 13 SER A C 5
ATOM 2729 O O . SER A 1 13 ? -5.295 -0.344 3.667 1.00 0.00 13 SER A O 5
ATOM 2737 N N . TRP A 1 14 ? -4.039 1.253 2.832 1.00 0.00 14 TRP A N 5
ATOM 2738 C CA . TRP A 1 14 ? -5.122 1.684 1.897 1.00 0.00 14 TRP A CA 5
ATOM 2739 C C . TRP A 1 14 ? -5.652 0.500 1.081 1.00 0.00 14 TRP A C 5
ATOM 2740 O O . TRP A 1 14 ? -6.814 0.158 1.147 1.00 0.00 14 TRP A O 5
ATOM 2761 N N . CYS A 1 15 ? -4.808 -0.116 0.305 1.00 0.00 15 CYS A N 5
ATOM 2762 C CA . CYS A 1 15 ? -5.251 -1.270 -0.533 1.00 0.00 15 CYS A CA 5
ATOM 2763 C C . CYS A 1 15 ? -6.212 -2.178 0.239 1.00 0.00 15 CYS A C 5
ATOM 2764 O O . CYS A 1 15 ? -7.175 -2.682 -0.304 1.00 0.00 15 CYS A O 5
ATOM 2771 N N . ILE A 1 16 ? -5.952 -2.405 1.492 1.00 0.00 16 ILE A N 5
ATOM 2772 C CA . ILE A 1 16 ? -6.837 -3.300 2.289 1.00 0.00 16 ILE A CA 5
ATOM 2773 C C . ILE A 1 16 ? -8.191 -2.641 2.567 1.00 0.00 16 ILE A C 5
ATOM 2774 O O . ILE A 1 16 ? -9.141 -3.301 2.939 1.00 0.00 16 ILE A O 5
ATOM 2790 N N . LYS A 1 17 ? -8.299 -1.352 2.394 1.00 0.00 17 LYS A N 5
ATOM 2791 C CA . LYS A 1 17 ? -9.606 -0.687 2.661 1.00 0.00 17 LYS A CA 5
ATOM 2792 C C . LYS A 1 17 ? -10.698 -1.299 1.776 1.00 0.00 17 LYS A C 5
ATOM 2793 O O . LYS A 1 17 ? -11.875 -1.160 2.043 1.00 0.00 17 LYS A O 5
ATOM 2812 N N . GLN A 1 18 ? -10.317 -1.981 0.728 1.00 0.00 18 GLN A N 5
ATOM 2813 C CA . GLN A 1 18 ? -11.336 -2.606 -0.164 1.00 0.00 18 GLN A CA 5
ATOM 2814 C C . GLN A 1 18 ? -12.073 -3.712 0.592 1.00 0.00 18 GLN A C 5
ATOM 2815 O O . GLN A 1 18 ? -13.170 -4.095 0.241 1.00 0.00 18 GLN A O 5
ATOM 2829 N N . ASP A 1 19 ? -11.477 -4.215 1.642 1.00 0.00 19 ASP A N 5
ATOM 2830 C CA . ASP A 1 19 ? -12.126 -5.288 2.455 1.00 0.00 19 ASP A CA 5
ATOM 2831 C C . ASP A 1 19 ? -12.056 -6.650 1.744 1.00 0.00 19 ASP A C 5
ATOM 2832 O O . ASP A 1 19 ? -12.785 -7.563 2.079 1.00 0.00 19 ASP A O 5
ATOM 2841 N N . LEU A 1 20 ? -11.186 -6.813 0.783 1.00 0.00 20 LEU A N 5
ATOM 2842 C CA . LEU A 1 20 ? -11.102 -8.139 0.102 1.00 0.00 20 LEU A CA 5
ATOM 2843 C C . LEU A 1 20 ? -10.477 -9.163 1.057 1.00 0.00 20 LEU A C 5
ATOM 2844 O O . LEU A 1 20 ? -11.143 -10.046 1.559 1.00 0.00 20 LEU A O 5
ATOM 2860 N N . SER A 1 21 ? -9.202 -9.042 1.316 1.00 0.00 21 SER A N 5
ATOM 2861 C CA . SER A 1 21 ? -8.522 -9.995 2.246 1.00 0.00 21 SER A CA 5
ATOM 2862 C C . SER A 1 21 ? -7.134 -9.455 2.599 1.00 0.00 21 SER A C 5
ATOM 2863 O O . SER A 1 21 ? -6.724 -8.418 2.118 1.00 0.00 21 SER A O 5
ATOM 2871 N N . LYS A 1 22 ? -6.401 -10.148 3.426 1.00 0.00 22 LYS A N 5
ATOM 2872 C CA . LYS A 1 22 ? -5.040 -9.660 3.785 1.00 0.00 22 LYS A CA 5
ATOM 2873 C C . LYS A 1 22 ? -4.069 -9.962 2.643 1.00 0.00 22 LYS A C 5
ATOM 2874 O O . LYS A 1 22 ? -3.069 -9.294 2.469 1.00 0.00 22 LYS A O 5
ATOM 2893 N N . ASP A 1 23 ? -4.368 -10.955 1.850 1.00 0.00 23 ASP A N 5
ATOM 2894 C CA . ASP A 1 23 ? -3.477 -11.285 0.704 1.00 0.00 23 ASP A CA 5
ATOM 2895 C C . ASP A 1 23 ? -3.870 -10.422 -0.494 1.00 0.00 23 ASP A C 5
ATOM 2896 O O . ASP A 1 23 ? -3.095 -10.201 -1.403 1.00 0.00 23 ASP A O 5
ATOM 2905 N N . TRP A 1 24 ? -5.076 -9.926 -0.486 1.00 0.00 24 TRP A N 5
ATOM 2906 C CA . TRP A 1 24 ? -5.547 -9.065 -1.604 1.00 0.00 24 TRP A CA 5
ATOM 2907 C C . TRP A 1 24 ? -4.557 -7.913 -1.816 1.00 0.00 24 TRP A C 5
ATOM 2908 O O . TRP A 1 24 ? -4.138 -7.636 -2.922 1.00 0.00 24 TRP A O 5
ATOM 2929 N N . CYS A 1 25 ? -4.188 -7.240 -0.764 1.00 0.00 25 CYS A N 5
ATOM 2930 C CA . CYS A 1 25 ? -3.231 -6.107 -0.903 1.00 0.00 25 CYS A CA 5
ATOM 2931 C C . CYS A 1 25 ? -1.790 -6.619 -0.956 1.00 0.00 25 CYS A C 5
ATOM 2932 O O . CYS A 1 25 ? -0.980 -6.135 -1.722 1.00 0.00 25 CYS A O 5
ATOM 2939 N N . CYS A 1 26 ? -1.457 -7.579 -0.137 1.00 0.00 26 CYS A N 5
ATOM 2940 C CA . CYS A 1 26 ? -0.060 -8.098 -0.137 1.00 0.00 26 CYS A CA 5
ATOM 2941 C C . CYS A 1 26 ? 0.430 -8.275 -1.576 1.00 0.00 26 CYS A C 5
ATOM 2942 O O . CYS A 1 26 ? 1.564 -7.980 -1.897 1.00 0.00 26 CYS A O 5
ATOM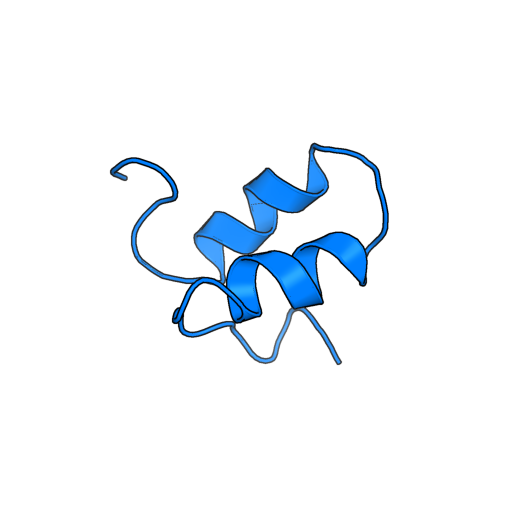 2949 N N . ASP A 1 27 ? -0.421 -8.741 -2.448 1.00 0.00 27 ASP A N 5
ATOM 2950 C CA . ASP A 1 27 ? -0.008 -8.920 -3.868 1.00 0.00 27 ASP A CA 5
ATOM 2951 C C . ASP A 1 27 ? -0.206 -7.610 -4.632 1.00 0.00 27 ASP A C 5
ATOM 2952 O O . ASP A 1 27 ? 0.420 -7.369 -5.645 1.00 0.00 27 ASP A O 5
ATOM 2961 N N . PHE A 1 28 ? -1.073 -6.761 -4.152 1.00 0.00 28 PHE A N 5
ATOM 2962 C CA . PHE A 1 28 ? -1.313 -5.464 -4.847 1.00 0.00 28 PHE A CA 5
ATOM 2963 C C . PHE A 1 28 ? -0.030 -4.631 -4.875 1.00 0.00 28 PHE A C 5
ATOM 2964 O O . PHE A 1 28 ? 0.513 -4.346 -5.924 1.00 0.00 28 PHE A O 5
ATOM 2981 N N . VAL A 1 29 ? 0.459 -4.234 -3.730 1.00 0.00 29 VAL A N 5
ATOM 2982 C CA . VAL A 1 29 ? 1.705 -3.419 -3.704 1.00 0.00 29 VAL A CA 5
ATOM 2983 C C . VAL A 1 29 ? 2.734 -4.017 -4.669 1.00 0.00 29 VAL A C 5
ATOM 2984 O O . VAL A 1 29 ? 3.452 -3.306 -5.343 1.00 0.00 29 VAL A O 5
ATOM 2997 N N . LYS A 1 30 ? 2.802 -5.319 -4.751 1.00 0.00 30 LYS A N 5
ATOM 2998 C CA . LYS A 1 30 ? 3.777 -5.955 -5.684 1.00 0.00 30 LYS A CA 5
ATOM 2999 C C . LYS A 1 30 ? 3.442 -5.570 -7.128 1.00 0.00 30 LYS A C 5
ATOM 3000 O O . LYS A 1 30 ? 4.315 -5.329 -7.937 1.00 0.00 30 LYS A O 5
ATOM 3019 N N . ASP A 1 31 ? 2.179 -5.519 -7.454 1.00 0.00 31 ASP A N 5
ATOM 3020 C CA . ASP A 1 31 ? 1.777 -5.158 -8.845 1.00 0.00 31 ASP A CA 5
ATOM 3021 C C . ASP A 1 31 ? 2.355 -3.794 -9.243 1.00 0.00 31 ASP A C 5
ATOM 3022 O O . ASP A 1 31 ? 2.886 -3.630 -10.324 1.00 0.00 31 ASP A O 5
ATOM 3031 N N . ILE A 1 32 ? 2.254 -2.814 -8.386 1.00 0.00 32 ILE A N 5
ATOM 3032 C CA . ILE A 1 32 ? 2.795 -1.467 -8.730 1.00 0.00 32 ILE A CA 5
ATOM 3033 C C . ILE A 1 32 ? 4.280 -1.372 -8.364 1.00 0.00 32 ILE A C 5
ATOM 3034 O O . ILE A 1 32 ? 4.794 -0.304 -8.095 1.00 0.00 32 ILE A O 5
ATOM 3050 N N . ARG A 1 33 ? 4.972 -2.477 -8.356 1.00 0.00 33 ARG A N 5
ATOM 3051 C CA . ARG A 1 33 ? 6.424 -2.447 -8.013 1.00 0.00 33 ARG A CA 5
ATOM 3052 C C . ARG A 1 33 ? 6.654 -1.676 -6.709 1.00 0.00 33 ARG A C 5
ATOM 3053 O O . ARG A 1 33 ? 7.020 -0.517 -6.718 1.00 0.00 33 ARG A O 5
ATOM 3074 N N . MET A 1 34 ? 6.449 -2.312 -5.588 1.00 0.00 34 MET A N 5
ATOM 3075 C CA . MET A 1 34 ? 6.665 -1.619 -4.286 1.00 0.00 34 MET A CA 5
ATOM 3076 C C . MET A 1 34 ? 7.367 -2.563 -3.303 1.00 0.00 34 MET A C 5
ATOM 3077 O O . MET A 1 34 ? 7.793 -3.643 -3.665 1.00 0.00 34 MET A O 5
ATOM 3091 N N . ASN A 1 35 ? 7.495 -2.169 -2.065 1.00 0.00 35 ASN A N 5
ATOM 3092 C CA . ASN A 1 35 ? 8.173 -3.051 -1.070 1.00 0.00 35 ASN A CA 5
ATOM 3093 C C . ASN A 1 35 ? 7.135 -3.806 -0.234 1.00 0.00 35 ASN A C 5
ATOM 3094 O O . ASN A 1 35 ? 6.496 -3.236 0.627 1.00 0.00 35 ASN A O 5
ATOM 3105 N N . PRO A 1 36 ? 7.006 -5.072 -0.523 1.00 0.00 36 PRO A N 5
ATOM 3106 C CA . PRO A 1 36 ? 6.038 -5.926 0.205 1.00 0.00 36 PRO A CA 5
ATOM 3107 C C . PRO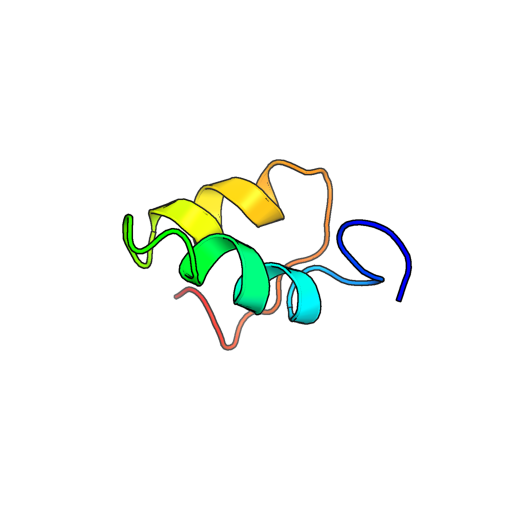 A 1 36 ? 6.580 -6.324 1.576 1.00 0.00 36 PRO A C 5
ATOM 3108 O O . PRO A 1 36 ? 7.525 -7.082 1.673 1.00 0.00 36 PRO A O 5
ATOM 3119 N N . PRO A 1 37 ? 5.954 -5.814 2.596 1.00 0.00 37 PRO A N 5
ATOM 3120 C CA . PRO A 1 37 ? 6.375 -6.141 3.971 1.00 0.00 37 PRO A CA 5
ATOM 3121 C C . PRO A 1 37 ? 5.878 -7.536 4.361 1.00 0.00 37 PRO A C 5
ATOM 3122 O O . PRO A 1 37 ? 4.698 -7.820 4.310 1.00 0.00 37 PRO A O 5
ATOM 3133 N N . ALA A 1 38 ? 6.767 -8.408 4.752 1.00 0.00 38 ALA A N 5
ATOM 3134 C CA . ALA A 1 38 ? 6.339 -9.781 5.147 1.00 0.00 38 ALA A CA 5
ATOM 3135 C C . ALA A 1 38 ? 6.030 -9.823 6.645 1.00 0.00 38 ALA A C 5
ATOM 3136 O O . ALA A 1 38 ? 5.161 -10.547 7.090 1.00 0.00 38 ALA A O 5
ATOM 3143 N N . ASP A 1 39 ? 6.733 -9.051 7.428 1.00 0.00 39 ASP A N 5
ATOM 3144 C CA . ASP A 1 39 ? 6.477 -9.047 8.897 1.00 0.00 39 ASP A CA 5
ATOM 3145 C C . ASP A 1 39 ? 5.320 -8.100 9.230 1.00 0.00 39 ASP A C 5
ATOM 3146 O O . ASP A 1 39 ? 5.046 -7.821 10.381 1.00 0.00 39 ASP A O 5
ATOM 3155 N N . LYS A 1 40 ? 4.640 -7.604 8.232 1.00 0.00 40 LYS A N 5
ATOM 3156 C CA . LYS A 1 40 ? 3.501 -6.677 8.493 1.00 0.00 40 LYS A CA 5
ATOM 3157 C C . LYS A 1 40 ? 2.214 -7.241 7.883 1.00 0.00 40 LYS A C 5
ATOM 3158 O O . LYS A 1 40 ? 1.206 -7.370 8.549 1.00 0.00 40 LYS A O 5
ATOM 3177 N N . CYS A 1 41 ? 2.241 -7.579 6.623 1.00 0.00 41 CYS A N 5
ATOM 3178 C CA . CYS A 1 41 ? 1.020 -8.137 5.973 1.00 0.00 41 CYS A CA 5
ATOM 3179 C C . CYS A 1 41 ? 0.948 -9.651 6.196 1.00 0.00 41 CYS A C 5
ATOM 3180 O O . CYS A 1 41 ? 1.756 -10.394 5.674 1.00 0.00 41 CYS A O 5
ATOM 3187 N N . PRO A 1 42 ? -0.024 -10.056 6.969 1.00 0.00 42 PRO A N 5
ATOM 3188 C CA . PRO A 1 42 ? -0.211 -11.498 7.271 1.00 0.00 42 PRO A CA 5
ATOM 3189 C C . PRO A 1 42 ? -0.758 -12.235 6.044 1.00 0.00 42 PRO A C 5
ATOM 3190 O O . PRO A 1 42 ? -0.631 -13.438 5.922 1.00 0.00 42 PRO A O 5
ATOM 3201 N N . ILE A 1 1 ? -1.715 15.041 -4.608 1.00 0.00 1 ILE A N 6
ATOM 3202 C CA . ILE A 1 1 ? -1.013 14.260 -5.669 1.00 0.00 1 ILE A CA 6
ATOM 3203 C C . ILE A 1 1 ? -0.880 12.793 -5.249 1.00 0.00 1 ILE A C 6
ATOM 3204 O O . ILE A 1 1 ? -0.981 12.470 -4.082 1.00 0.00 1 ILE A O 6
ATOM 3220 N N . PRO A 1 2 ? -0.658 11.952 -6.223 1.00 0.00 2 PRO A N 6
ATOM 3221 C CA . PRO A 1 2 ? -0.512 10.499 -5.958 1.00 0.00 2 PRO A CA 6
ATOM 3222 C C . PRO A 1 2 ? 0.859 10.199 -5.342 1.00 0.00 2 PRO A C 6
ATOM 3223 O O . PRO A 1 2 ? 1.854 10.800 -5.695 1.00 0.00 2 PRO A O 6
ATOM 3234 N N . TYR A 1 3 ? 0.920 9.273 -4.421 1.00 0.00 3 TYR A N 6
ATOM 3235 C CA . TYR A 1 3 ? 2.228 8.941 -3.786 1.00 0.00 3 TYR A CA 6
ATOM 3236 C C . TYR A 1 3 ? 2.211 7.517 -3.236 1.00 0.00 3 TYR A C 6
ATOM 3237 O O . TYR A 1 3 ? 3.194 6.804 -3.294 1.00 0.00 3 TYR A O 6
ATOM 3255 N N . CYS A 1 4 ? 1.106 7.100 -2.700 1.00 0.00 4 CYS A N 6
ATOM 3256 C CA . CYS A 1 4 ? 1.020 5.721 -2.137 1.00 0.00 4 CYS A CA 6
ATOM 3257 C C . CYS A 1 4 ? 2.208 5.471 -1.206 1.00 0.00 4 CYS A C 6
ATOM 3258 O O . CYS A 1 4 ? 2.720 4.374 -1.111 1.00 0.00 4 CYS A O 6
ATOM 3265 N N . GLY A 1 5 ? 2.653 6.487 -0.517 1.00 0.00 5 GLY A N 6
ATOM 3266 C CA . GLY A 1 5 ? 3.810 6.314 0.404 1.00 0.00 5 GLY A CA 6
ATOM 3267 C C . GLY A 1 5 ? 5.052 5.951 -0.408 1.00 0.00 5 GLY A C 6
ATOM 3268 O O . GLY A 1 5 ? 4.962 5.529 -1.544 1.00 0.00 5 GLY A O 6
ATOM 3272 N N . GLN A 1 6 ? 6.215 6.108 0.162 1.00 0.00 6 GLN A N 6
ATOM 3273 C CA . GLN A 1 6 ? 7.458 5.766 -0.585 1.00 0.00 6 GLN A CA 6
ATOM 3274 C C . GLN A 1 6 ? 7.687 4.254 -0.554 1.00 0.00 6 GLN A C 6
ATOM 3275 O O . GLN A 1 6 ? 8.500 3.723 -1.283 1.00 0.00 6 GLN A O 6
ATOM 3289 N N . THR A 1 7 ? 6.974 3.555 0.290 1.00 0.00 7 THR A N 6
ATOM 3290 C CA . THR A 1 7 ? 7.153 2.078 0.370 1.00 0.00 7 THR A CA 6
ATOM 3291 C C . THR A 1 7 ? 5.795 1.384 0.509 1.00 0.00 7 THR A C 6
ATOM 3292 O O . THR A 1 7 ? 4.879 1.902 1.114 1.00 0.00 7 THR A O 6
ATOM 3303 N N . GLY A 1 8 ? 5.663 0.213 -0.050 1.00 0.00 8 GLY A N 6
ATOM 3304 C CA . GLY A 1 8 ? 4.370 -0.519 0.045 1.00 0.00 8 GLY A CA 6
ATOM 3305 C C . GLY A 1 8 ? 3.922 -0.589 1.507 1.00 0.00 8 GLY A C 6
ATOM 3306 O O . GLY A 1 8 ? 2.746 -0.545 1.807 1.00 0.00 8 GLY A O 6
ATOM 3310 N N . ALA A 1 9 ? 4.850 -0.698 2.418 1.00 0.00 9 ALA A N 6
ATOM 3311 C CA . ALA A 1 9 ? 4.472 -0.771 3.859 1.00 0.00 9 ALA A CA 6
ATOM 3312 C C . ALA A 1 9 ? 3.507 0.365 4.209 1.00 0.00 9 ALA A C 6
ATOM 3313 O O . ALA A 1 9 ? 2.735 0.271 5.142 1.00 0.00 9 ALA A O 6
ATOM 3320 N N . GLU A 1 10 ? 3.549 1.441 3.472 1.00 0.00 10 GLU A N 6
ATOM 3321 C CA . GLU A 1 10 ? 2.638 2.584 3.770 1.00 0.00 10 GLU A CA 6
ATOM 3322 C C . GLU A 1 10 ? 1.279 2.382 3.088 1.00 0.00 10 GLU A C 6
ATOM 3323 O O . GLU A 1 10 ? 0.247 2.720 3.634 1.00 0.00 10 GLU A O 6
ATOM 3335 N N . CYS A 1 11 ? 1.267 1.840 1.899 1.00 0.00 11 CYS A N 6
ATOM 3336 C CA . CYS A 1 11 ? -0.030 1.628 1.191 1.00 0.00 11 CYS A CA 6
ATOM 3337 C C . CYS A 1 11 ? -0.697 0.332 1.666 1.00 0.00 11 CYS A C 6
ATOM 3338 O O . CYS A 1 11 ? -1.901 0.182 1.588 1.00 0.00 11 CYS A O 6
ATOM 3345 N N . TYR A 1 12 ? 0.072 -0.599 2.162 1.00 0.00 12 TYR A N 6
ATOM 3346 C CA . TYR A 1 12 ? -0.518 -1.881 2.651 1.00 0.00 12 TYR A CA 6
ATOM 3347 C C . TYR A 1 12 ? -1.816 -1.595 3.415 1.00 0.00 12 TYR A C 6
ATOM 3348 O O . TYR A 1 12 ? -2.730 -2.395 3.450 1.00 0.00 12 TYR A O 6
ATOM 3366 N N . SER A 1 13 ? -1.889 -0.459 4.034 1.00 0.00 13 SER A N 6
ATOM 3367 C CA . SER A 1 13 ? -3.114 -0.102 4.808 1.00 0.00 13 SER A CA 6
ATOM 3368 C C . SER A 1 13 ? -4.262 0.284 3.865 1.00 0.00 13 SER A C 6
ATOM 3369 O O . SER A 1 13 ? -5.393 -0.114 4.058 1.00 0.00 13 SER A O 6
ATOM 3377 N N . TRP A 1 14 ? -3.983 1.064 2.854 1.00 0.00 14 TRP A N 6
ATOM 3378 C CA . TRP A 1 14 ? -5.064 1.486 1.909 1.00 0.00 14 TRP A CA 6
ATOM 3379 C C . TRP A 1 14 ? -5.631 0.278 1.154 1.00 0.00 14 TRP A C 6
ATOM 3380 O O . TRP A 1 14 ? -6.802 -0.029 1.246 1.00 0.00 14 TRP A O 6
ATOM 3401 N N . CYS A 1 15 ? -4.810 -0.400 0.403 1.00 0.00 15 CYS A N 6
ATOM 3402 C CA . CYS A 1 15 ? -5.291 -1.589 -0.372 1.00 0.00 15 CYS A CA 6
ATOM 3403 C C . CYS A 1 15 ? -6.263 -2.429 0.463 1.00 0.00 15 CYS A C 6
ATOM 3404 O O . CYS A 1 15 ? -7.306 -2.836 -0.010 1.00 0.00 15 CYS A O 6
ATOM 3411 N N . ILE A 1 16 ? -5.929 -2.700 1.692 1.00 0.00 16 ILE A N 6
ATOM 3412 C CA . ILE A 1 16 ? -6.840 -3.523 2.541 1.00 0.00 16 ILE A CA 6
ATOM 3413 C C . ILE A 1 16 ? -8.199 -2.827 2.691 1.00 0.00 16 ILE A C 6
ATOM 3414 O O . ILE A 1 16 ? -9.181 -3.438 3.063 1.00 0.00 16 ILE A O 6
ATOM 3430 N N . LYS A 1 17 ? -8.265 -1.559 2.395 1.00 0.00 17 LYS A N 6
ATOM 3431 C CA . LYS A 1 17 ? -9.561 -0.832 2.513 1.00 0.00 17 LYS A CA 6
ATOM 3432 C C . LYS A 1 17 ? -10.619 -1.502 1.630 1.00 0.00 17 LYS A C 6
ATOM 3433 O O . LYS A 1 17 ? -11.744 -1.708 2.040 1.00 0.00 17 LYS A O 6
ATOM 3452 N N . GLN A 1 18 ? -10.264 -1.850 0.422 1.00 0.00 18 GLN A N 6
ATOM 3453 C CA . GLN A 1 18 ? -11.247 -2.511 -0.485 1.00 0.00 18 GLN A CA 6
ATOM 3454 C C . GLN A 1 18 ? -11.989 -3.620 0.267 1.00 0.00 18 GLN A C 6
ATOM 3455 O O . GLN A 1 18 ? -13.107 -3.966 -0.061 1.00 0.00 18 GLN A O 6
ATOM 3469 N N . ASP A 1 19 ? -11.375 -4.173 1.278 1.00 0.00 19 ASP A N 6
ATOM 3470 C CA . ASP A 1 19 ? -12.037 -5.256 2.064 1.00 0.00 19 ASP A CA 6
ATOM 3471 C C . ASP A 1 19 ? -12.140 -6.544 1.243 1.00 0.00 19 ASP A C 6
ATOM 3472 O O . ASP A 1 19 ? -13.116 -7.263 1.326 1.00 0.00 19 ASP A O 6
ATOM 3481 N N . LEU A 1 20 ? -11.142 -6.852 0.462 1.00 0.00 20 LEU A N 6
ATOM 3482 C CA . LEU A 1 20 ? -11.197 -8.108 -0.345 1.00 0.00 20 LEU A CA 6
ATOM 3483 C C . LEU A 1 20 ? -10.585 -9.260 0.456 1.00 0.00 20 LEU A C 6
ATOM 3484 O O . LEU A 1 20 ? -11.090 -10.365 0.462 1.00 0.00 20 LEU A O 6
ATOM 3500 N N . SER A 1 21 ? -9.498 -9.004 1.135 1.00 0.00 21 SER A N 6
ATOM 3501 C CA . SER A 1 21 ? -8.839 -10.074 1.942 1.00 0.00 21 SER A CA 6
ATOM 3502 C C . SER A 1 21 ? -7.437 -9.621 2.359 1.00 0.00 21 SER A C 6
ATOM 3503 O O . SER A 1 21 ? -6.695 -9.071 1.569 1.00 0.00 21 SER A O 6
ATOM 3511 N N . LYS A 1 22 ? -7.064 -9.848 3.590 1.00 0.00 22 LYS A N 6
ATOM 3512 C CA . LYS A 1 22 ? -5.706 -9.427 4.040 1.00 0.00 22 LYS A CA 6
ATOM 3513 C C . LYS A 1 22 ? -4.655 -9.915 3.042 1.00 0.00 22 LYS A C 6
ATOM 3514 O O . LYS A 1 22 ? -3.572 -9.371 2.949 1.00 0.00 22 LYS A O 6
ATOM 3533 N N . ASP A 1 23 ? -4.973 -10.928 2.286 1.00 0.00 23 ASP A N 6
ATOM 3534 C CA . ASP A 1 23 ? -4.000 -11.443 1.284 1.00 0.00 23 ASP A CA 6
ATOM 3535 C C . ASP A 1 23 ? -4.213 -10.724 -0.049 1.00 0.00 23 ASP A C 6
ATOM 3536 O O . ASP A 1 23 ? -3.403 -10.809 -0.951 1.00 0.00 23 ASP A O 6
ATOM 3545 N N . TRP A 1 24 ? -5.299 -10.011 -0.175 1.00 0.00 24 TRP A N 6
ATOM 3546 C CA . TRP A 1 24 ? -5.569 -9.279 -1.442 1.00 0.00 24 TRP A CA 6
ATOM 3547 C C . TRP A 1 24 ? -4.582 -8.111 -1.583 1.00 0.00 24 TRP A C 6
ATOM 3548 O O . TRP A 1 24 ? -3.938 -7.948 -2.601 1.00 0.00 24 TRP A O 6
ATOM 3569 N N . CYS A 1 25 ? -4.465 -7.297 -0.568 1.00 0.00 25 CYS A N 6
ATOM 3570 C CA . CYS A 1 25 ? -3.526 -6.145 -0.648 1.00 0.00 25 CYS A CA 6
ATOM 3571 C C . CYS A 1 25 ? -2.082 -6.654 -0.657 1.00 0.00 25 CYS A C 6
ATOM 3572 O O . CYS A 1 25 ? -1.246 -6.169 -1.393 1.00 0.00 25 CYS A O 6
ATOM 3579 N N . CYS A 1 26 ? -1.784 -7.626 0.157 1.00 0.00 26 CYS A N 6
ATOM 3580 C CA . CYS A 1 26 ? -0.395 -8.157 0.196 1.00 0.00 26 CYS A CA 6
ATOM 3581 C C . CYS A 1 26 ? 0.135 -8.328 -1.229 1.00 0.00 26 CYS A C 6
ATOM 3582 O O . CYS A 1 26 ? 1.307 -8.147 -1.493 1.00 0.00 26 CYS A O 6
ATOM 3589 N N . ASP A 1 27 ? -0.722 -8.677 -2.148 1.00 0.00 27 ASP A N 6
ATOM 3590 C CA . ASP A 1 27 ? -0.271 -8.862 -3.556 1.00 0.00 27 ASP A CA 6
ATOM 3591 C C . ASP A 1 27 ? -0.307 -7.536 -4.324 1.00 0.00 27 ASP A C 6
ATOM 3592 O O . ASP A 1 27 ? 0.373 -7.371 -5.317 1.00 0.00 27 ASP A O 6
ATOM 3601 N N . PHE A 1 28 ? -1.102 -6.593 -3.893 1.00 0.00 28 PHE A N 6
ATOM 3602 C CA . PHE A 1 28 ? -1.171 -5.298 -4.633 1.00 0.00 28 PHE A CA 6
ATOM 3603 C C . PHE A 1 28 ? 0.141 -4.522 -4.487 1.00 0.00 28 PHE A C 6
ATOM 3604 O O . PHE A 1 28 ? 0.852 -4.306 -5.448 1.00 0.00 28 PHE A O 6
ATOM 3621 N N . VAL A 1 29 ? 0.465 -4.093 -3.296 1.00 0.00 29 VAL A N 6
ATOM 3622 C CA . VAL A 1 29 ? 1.737 -3.323 -3.112 1.00 0.00 29 VAL A CA 6
ATOM 3623 C C . VAL A 1 29 ? 2.867 -4.013 -3.887 1.00 0.00 29 VAL A C 6
ATOM 3624 O O . VAL A 1 29 ? 3.739 -3.372 -4.442 1.00 0.00 29 VAL A O 6
ATOM 3637 N N . LYS A 1 30 ? 2.852 -5.312 -3.928 1.00 0.00 30 LYS A N 6
ATOM 3638 C CA . LYS A 1 30 ? 3.919 -6.053 -4.667 1.00 0.00 30 LYS A CA 6
ATOM 3639 C C . LYS A 1 30 ? 3.707 -5.922 -6.182 1.00 0.00 30 LYS A C 6
ATOM 3640 O O . LYS A 1 30 ? 4.635 -6.034 -6.959 1.00 0.00 30 LYS A O 6
ATOM 3659 N N . ASP A 1 31 ? 2.494 -5.686 -6.606 1.00 0.00 31 ASP A N 6
ATOM 3660 C CA . ASP A 1 31 ? 2.219 -5.549 -8.066 1.00 0.00 31 ASP A CA 6
ATOM 3661 C C . ASP A 1 31 ? 2.550 -4.131 -8.537 1.00 0.00 31 ASP A C 6
ATOM 3662 O O . ASP A 1 31 ? 2.864 -3.908 -9.690 1.00 0.00 31 ASP A O 6
ATOM 3671 N N . ILE A 1 32 ? 2.483 -3.172 -7.655 1.00 0.00 32 ILE A N 6
ATOM 3672 C CA . ILE A 1 32 ? 2.794 -1.765 -8.053 1.00 0.00 32 ILE A CA 6
ATOM 3673 C C . ILE A 1 32 ? 4.310 -1.534 -8.061 1.00 0.00 32 ILE A C 6
ATOM 3674 O O . ILE A 1 32 ? 4.799 -0.533 -7.576 1.00 0.00 32 ILE A O 6
ATOM 3690 N N . ARG A 1 33 ? 5.051 -2.457 -8.614 1.00 0.00 33 ARG A N 6
ATOM 3691 C CA . ARG A 1 33 ? 6.537 -2.311 -8.671 1.00 0.00 33 ARG A CA 6
ATOM 3692 C C . ARG A 1 33 ? 7.083 -1.694 -7.378 1.00 0.00 33 ARG A C 6
ATOM 3693 O O . ARG A 1 33 ? 7.928 -0.821 -7.404 1.00 0.00 33 ARG A O 6
ATOM 3714 N N . MET A 1 34 ? 6.625 -2.155 -6.248 1.00 0.00 34 MET A N 6
ATOM 3715 C CA . MET A 1 34 ? 7.135 -1.606 -4.958 1.00 0.00 34 MET A CA 6
ATOM 3716 C C . MET A 1 34 ? 7.685 -2.746 -4.096 1.00 0.00 34 MET A C 6
ATOM 3717 O O . MET A 1 34 ? 7.656 -3.896 -4.486 1.00 0.00 34 MET A O 6
ATOM 3731 N N . ASN A 1 35 ? 8.186 -2.443 -2.930 1.00 0.00 35 ASN A N 6
ATOM 3732 C CA . ASN A 1 35 ? 8.730 -3.525 -2.063 1.00 0.00 35 ASN A CA 6
ATOM 3733 C C . ASN A 1 35 ? 7.688 -3.929 -1.007 1.00 0.00 35 ASN A C 6
ATOM 3734 O O . ASN A 1 35 ? 7.366 -3.167 -0.117 1.00 0.00 35 ASN A O 6
ATOM 3745 N N . PRO A 1 36 ? 7.184 -5.124 -1.152 1.00 0.00 36 PRO A N 6
ATOM 3746 C CA . PRO A 1 36 ? 6.166 -5.637 -0.209 1.00 0.00 36 PRO A CA 6
ATOM 3747 C C . PRO A 1 36 ? 6.820 -6.136 1.077 1.00 0.00 36 PRO A C 6
ATOM 3748 O O . PRO A 1 36 ? 7.678 -6.995 1.042 1.00 0.00 36 PRO A O 6
ATOM 3759 N N . PRO A 1 37 ? 6.385 -5.589 2.176 1.00 0.00 37 PRO A N 6
ATOM 3760 C CA . PRO A 1 37 ? 6.932 -6.000 3.482 1.00 0.00 37 PRO A CA 6
ATOM 3761 C C . PRO A 1 37 ? 6.302 -7.323 3.925 1.00 0.00 37 PRO A C 6
ATOM 3762 O O . PRO A 1 37 ? 5.099 -7.492 3.884 1.00 0.00 37 PRO A O 6
ATOM 3773 N N . ALA A 1 38 ? 7.102 -8.263 4.344 1.00 0.00 38 ALA A N 6
ATOM 3774 C CA . ALA A 1 38 ? 6.540 -9.572 4.782 1.00 0.00 38 ALA A CA 6
ATOM 3775 C C . ALA A 1 38 ? 6.073 -9.488 6.239 1.00 0.00 38 ALA A C 6
ATOM 3776 O O . ALA A 1 38 ? 5.388 -10.362 6.731 1.00 0.00 38 ALA A O 6
ATOM 3783 N N . ASP A 1 39 ? 6.437 -8.444 6.932 1.00 0.00 39 ASP A N 6
ATOM 3784 C CA . ASP A 1 39 ? 6.011 -8.307 8.355 1.00 0.00 39 ASP A CA 6
ATOM 3785 C C . ASP A 1 39 ? 4.584 -7.759 8.432 1.00 0.00 39 ASP A C 6
ATOM 3786 O O . ASP A 1 39 ? 3.857 -8.026 9.369 1.00 0.00 39 ASP A O 6
ATOM 3795 N N . LYS A 1 40 ? 4.176 -6.998 7.455 1.00 0.00 40 LYS A N 6
ATOM 3796 C CA . LYS A 1 40 ? 2.794 -6.436 7.476 1.00 0.00 40 LYS A CA 6
ATOM 3797 C C . LYS A 1 40 ? 1.856 -7.313 6.643 1.00 0.00 40 LYS A C 6
ATOM 3798 O O . LYS A 1 40 ? 0.766 -6.911 6.289 1.00 0.00 40 LYS A O 6
ATOM 3817 N N . CYS A 1 41 ? 2.274 -8.506 6.321 1.00 0.00 41 CYS A N 6
ATOM 3818 C CA . CYS A 1 41 ? 1.405 -9.402 5.505 1.00 0.00 41 CYS A CA 6
ATOM 3819 C C . CYS A 1 41 ? 1.064 -10.673 6.285 1.00 0.00 41 CYS A C 6
ATOM 3820 O O . CYS A 1 41 ? 1.728 -11.682 6.150 1.00 0.00 41 CYS A O 6
ATOM 3827 N N . PRO A 1 42 ? 0.029 -10.583 7.075 1.00 0.00 42 PRO A N 6
ATOM 3828 C CA . PRO A 1 42 ? -0.414 -11.745 7.883 1.00 0.00 42 PRO A CA 6
ATOM 3829 C C . PRO A 1 42 ? -1.094 -12.785 6.991 1.00 0.00 42 PRO A C 6
ATOM 3830 O O . PRO A 1 42 ? -0.581 -13.161 5.955 1.00 0.00 42 PRO A O 6
ATOM 3841 N N . ILE A 1 1 ? 0.395 9.315 -11.910 1.00 0.00 1 ILE A N 7
ATOM 3842 C CA . ILE A 1 1 ? 0.433 9.913 -10.542 1.00 0.00 1 ILE A CA 7
ATOM 3843 C C . ILE A 1 1 ? 0.832 8.853 -9.510 1.00 0.00 1 ILE A C 7
ATOM 3844 O O . ILE A 1 1 ? -0.004 8.129 -9.007 1.00 0.00 1 ILE A O 7
ATOM 3860 N N . PRO A 1 2 ? 2.105 8.804 -9.232 1.00 0.00 2 PRO A N 7
ATOM 3861 C CA . PRO A 1 2 ? 2.634 7.828 -8.250 1.00 0.00 2 PRO A CA 7
ATOM 3862 C C . PRO A 1 2 ? 2.286 8.266 -6.825 1.00 0.00 2 PRO A C 7
ATOM 3863 O O . PRO A 1 2 ? 3.135 8.707 -6.076 1.00 0.00 2 PRO A O 7
ATOM 3874 N N . TYR A 1 3 ? 1.042 8.153 -6.448 1.00 0.00 3 TYR A N 7
ATOM 3875 C CA . TYR A 1 3 ? 0.638 8.569 -5.074 1.00 0.00 3 TYR A CA 7
ATOM 3876 C C . TYR A 1 3 ? 0.369 7.334 -4.199 1.00 0.00 3 TYR A C 7
ATOM 3877 O O . TYR A 1 3 ? 1.125 6.382 -4.218 1.00 0.00 3 TYR A O 7
ATOM 3895 N N . CYS A 1 4 ? -0.686 7.341 -3.424 1.00 0.00 4 CYS A N 7
ATOM 3896 C CA . CYS A 1 4 ? -0.987 6.174 -2.540 1.00 0.00 4 CYS A CA 7
ATOM 3897 C C . CYS A 1 4 ? -0.010 6.165 -1.355 1.00 0.00 4 CYS A C 7
ATOM 3898 O O . CYS A 1 4 ? 0.009 5.247 -0.559 1.00 0.00 4 CYS A O 7
ATOM 3905 N N . GLY A 1 5 ? 0.799 7.183 -1.237 1.00 0.00 5 GLY A N 7
ATOM 3906 C CA . GLY A 1 5 ? 1.771 7.240 -0.111 1.00 0.00 5 GLY A CA 7
ATOM 3907 C C . GLY A 1 5 ? 3.183 7.405 -0.674 1.00 0.00 5 GLY A C 7
ATOM 3908 O O . GLY A 1 5 ? 3.392 8.068 -1.671 1.00 0.00 5 GLY A O 7
ATOM 3912 N N . GLN A 1 6 ? 4.154 6.803 -0.046 1.00 0.00 6 GLN A N 7
ATOM 3913 C CA . GLN A 1 6 ? 5.552 6.919 -0.544 1.00 0.00 6 GLN A CA 7
ATOM 3914 C C . GLN A 1 6 ? 6.150 5.523 -0.737 1.00 0.00 6 GLN A C 7
ATOM 3915 O O . GLN A 1 6 ? 6.904 5.281 -1.658 1.00 0.00 6 GLN A O 7
ATOM 3929 N N . THR A 1 7 ? 5.812 4.601 0.124 1.00 0.00 7 THR A N 7
ATOM 3930 C CA . THR A 1 7 ? 6.353 3.220 -0.013 1.00 0.00 7 THR A CA 7
ATOM 3931 C C . THR A 1 7 ? 5.204 2.209 -0.064 1.00 0.00 7 THR A C 7
ATOM 3932 O O . THR A 1 7 ? 4.080 2.514 0.281 1.00 0.00 7 THR A O 7
ATOM 3943 N N . GLY A 1 8 ? 5.476 1.007 -0.491 1.00 0.00 8 GLY A N 7
ATOM 3944 C CA . GLY A 1 8 ? 4.399 -0.019 -0.559 1.00 0.00 8 GLY A CA 7
ATOM 3945 C C . GLY A 1 8 ? 4.005 -0.435 0.857 1.00 0.00 8 GLY A C 7
ATOM 3946 O O . GLY A 1 8 ? 3.018 -1.113 1.066 1.00 0.00 8 GLY A O 7
ATOM 3950 N N . ALA A 1 9 ? 4.770 -0.035 1.836 1.00 0.00 9 ALA A N 7
ATOM 3951 C CA . ALA A 1 9 ? 4.440 -0.408 3.240 1.00 0.00 9 ALA A CA 7
ATOM 3952 C C . ALA A 1 9 ? 3.270 0.433 3.755 1.00 0.00 9 ALA A C 7
ATOM 3953 O O . ALA A 1 9 ? 2.350 -0.076 4.364 1.00 0.00 9 ALA A O 7
ATOM 3960 N N . GLU A 1 10 ? 3.295 1.718 3.520 1.00 0.00 10 GLU A N 7
ATOM 3961 C CA . GLU A 1 10 ? 2.181 2.583 4.005 1.00 0.00 10 GLU A CA 7
ATOM 3962 C C . GLU A 1 10 ? 0.955 2.442 3.092 1.00 0.00 10 GLU A C 7
ATOM 3963 O O . GLU A 1 10 ? -0.171 2.586 3.522 1.00 0.00 10 GLU A O 7
ATOM 3975 N N . CYS A 1 11 ? 1.168 2.164 1.834 1.00 0.00 11 CYS A N 7
ATOM 3976 C CA . CYS A 1 11 ? 0.014 2.017 0.899 1.00 0.00 11 CYS A CA 7
ATOM 3977 C C . CYS A 1 11 ? -0.784 0.755 1.244 1.00 0.00 11 CYS A C 7
ATOM 3978 O O . CYS A 1 11 ? -1.992 0.718 1.117 1.00 0.00 11 CYS A O 7
ATOM 3985 N N . TYR A 1 12 ? -0.115 -0.276 1.687 1.00 0.00 12 TYR A N 7
ATOM 3986 C CA . TYR A 1 12 ? -0.826 -1.538 2.052 1.00 0.00 12 TYR A CA 7
ATOM 3987 C C . TYR A 1 12 ? -1.944 -1.243 3.062 1.00 0.00 12 TYR A C 7
ATOM 3988 O O . TYR A 1 12 ? -2.867 -2.009 3.219 1.00 0.00 12 TYR A O 7
ATOM 4006 N N . SER A 1 13 ? -1.868 -0.140 3.755 1.00 0.00 13 SER A N 7
ATOM 4007 C CA . SER A 1 13 ? -2.931 0.182 4.754 1.00 0.00 13 SER A CA 7
ATOM 4008 C C . SER A 1 13 ? -4.188 0.728 4.066 1.00 0.00 13 SER A C 7
ATOM 4009 O O . SER A 1 13 ? -5.291 0.551 4.543 1.00 0.00 13 SER A O 7
ATOM 4017 N N . TRP A 1 14 ? -4.034 1.396 2.958 1.00 0.00 14 TRP A N 7
ATOM 4018 C CA . TRP A 1 14 ? -5.227 1.958 2.257 1.00 0.00 14 TRP A CA 7
ATOM 4019 C C . TRP A 1 14 ? -5.938 0.870 1.445 1.00 0.00 14 TRP A C 7
ATOM 4020 O O . TRP A 1 14 ? -7.134 0.686 1.548 1.00 0.00 14 TRP A O 7
ATOM 4041 N N . CYS A 1 15 ? -5.215 0.153 0.634 1.00 0.00 15 CYS A N 7
ATOM 4042 C CA . CYS A 1 15 ? -5.848 -0.915 -0.193 1.00 0.00 15 CYS A CA 7
ATOM 4043 C C . CYS A 1 15 ? -6.821 -1.760 0.642 1.00 0.00 15 CYS A C 7
ATOM 4044 O O . CYS A 1 15 ? -7.827 -2.226 0.147 1.00 0.00 15 CYS A O 7
ATOM 4051 N N . ILE A 1 16 ? -6.526 -1.979 1.896 1.00 0.00 16 ILE A N 7
ATOM 4052 C CA . ILE A 1 16 ? -7.439 -2.813 2.737 1.00 0.00 16 ILE A CA 7
ATOM 4053 C C . ILE A 1 16 ? -8.798 -2.129 2.924 1.00 0.00 16 ILE A C 7
ATOM 4054 O O . ILE A 1 16 ? -9.772 -2.763 3.276 1.00 0.00 16 ILE A O 7
ATOM 4070 N N . LYS A 1 17 ? -8.880 -0.847 2.695 1.00 0.00 17 LYS A N 7
ATOM 4071 C CA . LYS A 1 17 ? -10.190 -0.152 2.870 1.00 0.00 17 LYS A CA 7
ATOM 4072 C C . LYS A 1 17 ? -11.290 -0.924 2.136 1.00 0.00 17 LYS A C 7
ATOM 4073 O O . LYS A 1 17 ? -12.455 -0.831 2.467 1.00 0.00 17 LYS A O 7
ATOM 4092 N N . GLN A 1 18 ? -10.927 -1.693 1.145 1.00 0.00 18 GLN A N 7
ATOM 4093 C CA . GLN A 1 18 ? -11.949 -2.478 0.395 1.00 0.00 18 GLN A CA 7
ATOM 4094 C C . GLN A 1 18 ? -12.247 -3.789 1.134 1.00 0.00 18 GLN A C 7
ATOM 4095 O O . GLN A 1 18 ? -13.008 -4.616 0.673 1.00 0.00 18 GLN A O 7
ATOM 4109 N N . ASP A 1 19 ? -11.655 -3.971 2.283 1.00 0.00 19 ASP A N 7
ATOM 4110 C CA . ASP A 1 19 ? -11.890 -5.210 3.082 1.00 0.00 19 ASP A CA 7
ATOM 4111 C C . ASP A 1 19 ? -12.028 -6.447 2.186 1.00 0.00 19 ASP A C 7
ATOM 4112 O O . ASP A 1 19 ? -12.871 -7.292 2.417 1.00 0.00 19 ASP A O 7
ATOM 4121 N N . LEU A 1 20 ? -11.200 -6.583 1.185 1.00 0.00 20 LEU A N 7
ATOM 4122 C CA . LEU A 1 20 ? -11.295 -7.796 0.317 1.00 0.00 20 LEU A CA 7
ATOM 4123 C C . LEU A 1 20 ? -10.707 -8.992 1.065 1.00 0.00 20 LEU A C 7
ATOM 4124 O O . LEU A 1 20 ? -11.353 -10.003 1.258 1.00 0.00 20 LEU A O 7
ATOM 4140 N N . SER A 1 21 ? -9.477 -8.871 1.485 1.00 0.00 21 SER A N 7
ATOM 4141 C CA . SER A 1 21 ? -8.811 -9.979 2.227 1.00 0.00 21 SER A CA 7
ATOM 4142 C C . SER A 1 21 ? -7.311 -9.687 2.342 1.00 0.00 21 SER A C 7
ATOM 4143 O O . SER A 1 21 ? -6.702 -9.156 1.436 1.00 0.00 21 SER A O 7
ATOM 4151 N N . LYS A 1 22 ? -6.711 -10.022 3.451 1.00 0.00 22 LYS A N 7
ATOM 4152 C CA . LYS A 1 22 ? -5.253 -9.752 3.619 1.00 0.00 22 LYS A CA 7
ATOM 4153 C C . LYS A 1 22 ? -4.484 -10.213 2.379 1.00 0.00 22 LYS A C 7
ATOM 4154 O O . LYS A 1 22 ? -3.400 -9.742 2.097 1.00 0.00 22 LYS A O 7
ATOM 4173 N N . ASP A 1 23 ? -5.037 -11.130 1.634 1.00 0.00 23 ASP A N 7
ATOM 4174 C CA . ASP A 1 23 ? -4.341 -11.621 0.413 1.00 0.00 23 ASP A CA 7
ATOM 4175 C C . ASP A 1 23 ? -4.657 -10.706 -0.772 1.00 0.00 23 ASP A C 7
ATOM 4176 O O . ASP A 1 23 ? -3.997 -10.742 -1.792 1.00 0.00 23 ASP A O 7
ATOM 4185 N N . TRP A 1 24 ? -5.665 -9.887 -0.644 1.00 0.00 24 TRP A N 7
ATOM 4186 C CA . TRP A 1 24 ? -6.028 -8.971 -1.761 1.00 0.00 24 TRP A CA 7
ATOM 4187 C C . TRP A 1 24 ? -4.926 -7.919 -1.956 1.00 0.00 24 TRP A C 7
ATOM 4188 O O . TRP A 1 24 ? -4.472 -7.680 -3.058 1.00 0.00 24 TRP A O 7
ATOM 4209 N N . CYS A 1 25 ? -4.497 -7.290 -0.896 1.00 0.00 25 CYS A N 7
ATOM 4210 C CA . CYS A 1 25 ? -3.432 -6.258 -1.031 1.00 0.00 25 CYS A CA 7
ATOM 4211 C C . CYS A 1 25 ? -2.070 -6.925 -1.218 1.00 0.00 25 CYS A C 7
ATOM 4212 O O . CYS A 1 25 ? -1.187 -6.390 -1.858 1.00 0.00 25 CYS A O 7
ATOM 4219 N N . CYS A 1 26 ? -1.893 -8.086 -0.657 1.00 0.00 26 CYS A N 7
ATOM 4220 C CA . CYS A 1 26 ? -0.587 -8.787 -0.792 1.00 0.00 26 CYS A CA 7
ATOM 4221 C C . CYS A 1 26 ? -0.086 -8.716 -2.238 1.00 0.00 26 CYS A C 7
ATOM 4222 O O . CYS A 1 26 ? 1.052 -8.377 -2.488 1.00 0.00 26 CYS A O 7
ATOM 4229 N N . ASP A 1 27 ? -0.920 -9.044 -3.187 1.00 0.00 27 ASP A N 7
ATOM 4230 C CA . ASP A 1 27 ? -0.481 -9.006 -4.614 1.00 0.00 27 ASP A CA 7
ATOM 4231 C C . ASP A 1 27 ? -0.662 -7.606 -5.217 1.00 0.00 27 ASP A C 7
ATOM 4232 O O . ASP A 1 27 ? -0.046 -7.270 -6.209 1.00 0.00 27 ASP A O 7
ATOM 4241 N N . PHE A 1 28 ? -1.506 -6.792 -4.642 1.00 0.00 28 PHE A N 7
ATOM 4242 C CA . PHE A 1 28 ? -1.720 -5.426 -5.210 1.00 0.00 28 PHE A CA 7
ATOM 4243 C C . PHE A 1 28 ? -0.443 -4.585 -5.090 1.00 0.00 28 PHE A C 7
ATOM 4244 O O . PHE A 1 28 ? 0.158 -4.212 -6.077 1.00 0.00 28 PHE A O 7
ATOM 4261 N N . VAL A 1 29 ? -0.024 -4.284 -3.891 1.00 0.00 29 VAL A N 7
ATOM 4262 C CA . VAL A 1 29 ? 1.214 -3.468 -3.726 1.00 0.00 29 VAL A CA 7
ATOM 4263 C C . VAL A 1 29 ? 2.434 -4.283 -4.162 1.00 0.00 29 VAL A C 7
ATOM 4264 O O . VAL A 1 29 ? 3.456 -3.741 -4.533 1.00 0.00 29 VAL A O 7
ATOM 4277 N N . LYS A 1 30 ? 2.330 -5.584 -4.135 1.00 0.00 30 LYS A N 7
ATOM 4278 C CA . LYS A 1 30 ? 3.478 -6.435 -4.564 1.00 0.00 30 LYS A CA 7
ATOM 4279 C C . LYS A 1 30 ? 3.567 -6.450 -6.093 1.00 0.00 30 LYS A C 7
ATOM 4280 O O . LYS A 1 30 ? 4.621 -6.648 -6.663 1.00 0.00 30 LYS A O 7
ATOM 4299 N N . ASP A 1 31 ? 2.464 -6.240 -6.758 1.00 0.00 31 ASP A N 7
ATOM 4300 C CA . ASP A 1 31 ? 2.476 -6.242 -8.249 1.00 0.00 31 ASP A CA 7
ATOM 4301 C C . ASP A 1 31 ? 3.219 -5.012 -8.779 1.00 0.00 31 ASP A C 7
ATOM 4302 O O . ASP A 1 31 ? 3.704 -5.002 -9.893 1.00 0.00 31 ASP A O 7
ATOM 4311 N N . ILE A 1 32 ? 3.316 -3.976 -7.991 1.00 0.00 32 ILE A N 7
ATOM 4312 C CA . ILE A 1 32 ? 4.031 -2.753 -8.458 1.00 0.00 32 ILE A CA 7
ATOM 4313 C C . ILE A 1 32 ? 5.511 -2.833 -8.071 1.00 0.00 32 ILE A C 7
ATOM 4314 O O . ILE A 1 32 ? 6.175 -1.831 -7.892 1.00 0.00 32 ILE A O 7
ATOM 4330 N N . ARG A 1 33 ? 6.030 -4.024 -7.953 1.00 0.00 33 ARG A N 7
ATOM 4331 C CA . ARG A 1 33 ? 7.466 -4.191 -7.591 1.00 0.00 33 ARG A CA 7
ATOM 4332 C C . ARG A 1 33 ? 7.872 -3.207 -6.489 1.00 0.00 33 ARG A C 7
ATOM 4333 O O . ARG A 1 33 ? 8.983 -2.716 -6.466 1.00 0.00 33 ARG A O 7
ATOM 4354 N N . MET A 1 34 ? 6.989 -2.919 -5.572 1.00 0.00 34 MET A N 7
ATOM 4355 C CA . MET A 1 34 ? 7.346 -1.972 -4.476 1.00 0.00 34 MET A CA 7
ATOM 4356 C C . MET A 1 34 ? 8.030 -2.730 -3.335 1.00 0.00 34 MET A C 7
ATOM 4357 O O . MET A 1 34 ? 8.313 -3.907 -3.444 1.00 0.00 34 MET A O 7
ATOM 4371 N N . ASN A 1 35 ? 8.297 -2.069 -2.243 1.00 0.00 35 ASN A N 7
ATOM 4372 C CA . ASN A 1 35 ? 8.963 -2.760 -1.100 1.00 0.00 35 ASN A CA 7
ATOM 4373 C C . ASN A 1 35 ? 7.988 -2.900 0.072 1.00 0.00 35 ASN A C 7
ATOM 4374 O O . ASN A 1 35 ? 7.894 -2.026 0.911 1.00 0.00 35 ASN A O 7
ATOM 4385 N N . PRO A 1 36 ? 7.293 -4.004 0.082 1.00 0.00 36 PRO A N 7
ATOM 4386 C CA . PRO A 1 36 ? 6.305 -4.278 1.154 1.00 0.00 36 PRO A CA 7
ATOM 4387 C C . PRO A 1 36 ? 7.017 -4.645 2.459 1.00 0.00 36 PRO A C 7
ATOM 4388 O O . PRO A 1 36 ? 8.219 -4.825 2.484 1.00 0.00 36 PRO A O 7
ATOM 4399 N N . PRO A 1 37 ? 6.241 -4.746 3.504 1.00 0.00 37 PRO A N 7
ATOM 4400 C CA . PRO A 1 37 ? 6.793 -5.099 4.834 1.00 0.00 37 PRO A CA 7
ATOM 4401 C C . PRO A 1 37 ? 7.133 -6.592 4.888 1.00 0.00 37 PRO A C 7
ATOM 4402 O O . PRO A 1 37 ? 6.600 -7.384 4.137 1.00 0.00 37 PRO A O 7
ATOM 4413 N N . ALA A 1 38 ? 8.011 -6.981 5.772 1.00 0.00 38 ALA A N 7
ATOM 4414 C CA . ALA A 1 38 ? 8.374 -8.424 5.871 1.00 0.00 38 ALA A CA 7
ATOM 4415 C C . ALA A 1 38 ? 7.813 -9.015 7.164 1.00 0.00 38 ALA A C 7
ATOM 4416 O O . ALA A 1 38 ? 8.541 -9.389 8.062 1.00 0.00 38 ALA A O 7
ATOM 4423 N N . ASP A 1 39 ? 6.520 -9.096 7.258 1.00 0.00 39 ASP A N 7
ATOM 4424 C CA . ASP A 1 39 ? 5.881 -9.659 8.480 1.00 0.00 39 ASP A CA 7
ATOM 4425 C C . ASP A 1 39 ? 4.372 -9.741 8.259 1.00 0.00 39 ASP A C 7
ATOM 4426 O O . ASP A 1 39 ? 3.710 -10.646 8.728 1.00 0.00 39 ASP A O 7
ATOM 4435 N N . LYS A 1 40 ? 3.829 -8.806 7.528 1.00 0.00 40 LYS A N 7
ATOM 4436 C CA . LYS A 1 40 ? 2.370 -8.828 7.248 1.00 0.00 40 LYS A CA 7
ATOM 4437 C C . LYS A 1 40 ? 2.104 -9.696 6.016 1.00 0.00 40 LYS A C 7
ATOM 4438 O O . LYS A 1 40 ? 1.108 -10.388 5.935 1.00 0.00 40 LYS A O 7
ATOM 4457 N N . CYS A 1 41 ? 2.995 -9.667 5.061 1.00 0.00 41 CYS A N 7
ATOM 4458 C CA . CYS A 1 41 ? 2.804 -10.494 3.836 1.00 0.00 41 CYS A CA 7
ATOM 4459 C C . CYS A 1 41 ? 4.156 -10.786 3.181 1.00 0.00 41 CYS A C 7
ATOM 4460 O O . CYS A 1 41 ? 4.502 -10.191 2.180 1.00 0.00 41 CYS A O 7
ATOM 4467 N N . PRO A 1 42 ? 4.878 -11.697 3.772 1.00 0.00 42 PRO A N 7
ATOM 4468 C CA . PRO A 1 42 ? 6.212 -12.074 3.241 1.00 0.00 42 PRO A CA 7
ATOM 4469 C C . PRO A 1 42 ? 6.062 -12.906 1.964 1.00 0.00 42 PRO A C 7
ATOM 4470 O O . PRO A 1 42 ? 6.871 -12.823 1.061 1.00 0.00 42 PRO A O 7
ATOM 4481 N N . ILE A 1 1 ? 4.070 12.168 -10.541 1.00 0.00 1 ILE A N 8
ATOM 4482 C CA . ILE A 1 1 ? 3.960 12.328 -9.063 1.00 0.00 1 ILE A CA 8
ATOM 4483 C C . ILE A 1 1 ? 3.729 10.960 -8.408 1.00 0.00 1 ILE A C 8
ATOM 4484 O O . ILE A 1 1 ? 2.848 10.223 -8.803 1.00 0.00 1 ILE A O 8
ATOM 4500 N N . PRO A 1 2 ? 4.536 10.669 -7.425 1.00 0.00 2 PRO A N 8
ATOM 4501 C CA . PRO A 1 2 ? 4.425 9.380 -6.703 1.00 0.00 2 PRO A CA 8
ATOM 4502 C C . PRO A 1 2 ? 3.260 9.423 -5.708 1.00 0.00 2 PRO A C 8
ATOM 4503 O O . PRO A 1 2 ? 3.231 10.237 -4.807 1.00 0.00 2 PRO A O 8
ATOM 4514 N N . TYR A 1 3 ? 2.301 8.553 -5.866 1.00 0.00 3 TYR A N 8
ATOM 4515 C CA . TYR A 1 3 ? 1.139 8.545 -4.930 1.00 0.00 3 TYR A CA 8
ATOM 4516 C C . TYR A 1 3 ? 1.495 7.781 -3.654 1.00 0.00 3 TYR A C 8
ATOM 4517 O O . TYR A 1 3 ? 1.541 8.335 -2.573 1.00 0.00 3 TYR A O 8
ATOM 4535 N N . CYS A 1 4 ? 1.737 6.513 -3.779 1.00 0.00 4 CYS A N 8
ATOM 4536 C CA . CYS A 1 4 ? 2.085 5.684 -2.585 1.00 0.00 4 CYS A CA 8
ATOM 4537 C C . CYS A 1 4 ? 3.428 6.122 -1.991 1.00 0.00 4 CYS A C 8
ATOM 4538 O O . CYS A 1 4 ? 4.340 5.331 -1.859 1.00 0.00 4 CYS A O 8
ATOM 4545 N N . GLY A 1 5 ? 3.551 7.373 -1.626 1.00 0.00 5 GLY A N 8
ATOM 4546 C CA . GLY A 1 5 ? 4.832 7.863 -1.036 1.00 0.00 5 GLY A CA 8
ATOM 4547 C C . GLY A 1 5 ? 6.017 7.235 -1.771 1.00 0.00 5 GLY A C 8
ATOM 4548 O O . GLY A 1 5 ? 6.291 7.551 -2.911 1.00 0.00 5 GLY A O 8
ATOM 4552 N N . GLN A 1 6 ? 6.721 6.344 -1.126 1.00 0.00 6 GLN A N 8
ATOM 4553 C CA . GLN A 1 6 ? 7.886 5.692 -1.790 1.00 0.00 6 GLN A CA 8
ATOM 4554 C C . GLN A 1 6 ? 8.067 4.261 -1.270 1.00 0.00 6 GLN A C 8
ATOM 4555 O O . GLN A 1 6 ? 9.076 3.629 -1.512 1.00 0.00 6 GLN A O 8
ATOM 4569 N N . THR A 1 7 ? 7.097 3.742 -0.565 1.00 0.00 7 THR A N 8
ATOM 4570 C CA . THR A 1 7 ? 7.219 2.351 -0.042 1.00 0.00 7 THR A CA 8
ATOM 4571 C C . THR A 1 7 ? 5.918 1.580 -0.286 1.00 0.00 7 THR A C 8
ATOM 4572 O O . THR A 1 7 ? 4.867 2.161 -0.462 1.00 0.00 7 THR A O 8
ATOM 4583 N N . GLY A 1 8 ? 5.982 0.277 -0.303 1.00 0.00 8 GLY A N 8
ATOM 4584 C CA . GLY A 1 8 ? 4.747 -0.527 -0.538 1.00 0.00 8 GLY A CA 8
ATOM 4585 C C . GLY A 1 8 ? 4.015 -0.748 0.788 1.00 0.00 8 GLY A C 8
ATOM 4586 O O . GLY A 1 8 ? 2.852 -1.098 0.816 1.00 0.00 8 GLY A O 8
ATOM 4590 N N . ALA A 1 9 ? 4.690 -0.556 1.888 1.00 0.00 9 ALA A N 8
ATOM 4591 C CA . ALA A 1 9 ? 4.039 -0.763 3.213 1.00 0.00 9 ALA A CA 8
ATOM 4592 C C . ALA A 1 9 ? 3.170 0.445 3.585 1.00 0.00 9 ALA A C 8
ATOM 4593 O O . ALA A 1 9 ? 2.319 0.364 4.450 1.00 0.00 9 ALA A O 8
ATOM 4600 N N . GLU A 1 10 ? 3.382 1.566 2.950 1.00 0.00 10 GLU A N 8
ATOM 4601 C CA . GLU A 1 10 ? 2.572 2.776 3.280 1.00 0.00 10 GLU A CA 8
ATOM 4602 C C . GLU A 1 10 ? 1.252 2.784 2.496 1.00 0.00 10 GLU A C 8
ATOM 4603 O O . GLU A 1 10 ? 0.248 3.283 2.964 1.00 0.00 10 GLU A O 8
ATOM 4615 N N . CYS A 1 11 ? 1.245 2.248 1.305 1.00 0.00 11 CYS A N 8
ATOM 4616 C CA . CYS A 1 11 ? -0.013 2.243 0.501 1.00 0.00 11 CYS A CA 8
ATOM 4617 C C . CYS A 1 11 ? -0.847 0.996 0.803 1.00 0.00 11 CYS A C 8
ATOM 4618 O O . CYS A 1 11 ? -2.061 1.039 0.801 1.00 0.00 11 CYS A O 8
ATOM 4625 N N . TYR A 1 12 ? -0.212 -0.116 1.058 1.00 0.00 12 TYR A N 8
ATOM 4626 C CA . TYR A 1 12 ? -0.987 -1.354 1.354 1.00 0.00 12 TYR A CA 8
ATOM 4627 C C . TYR A 1 12 ? -2.140 -1.038 2.309 1.00 0.00 12 TYR A C 8
ATOM 4628 O O . TYR A 1 12 ? -3.235 -1.534 2.158 1.00 0.00 12 TYR A O 8
ATOM 4646 N N . SER A 1 13 ? -1.901 -0.212 3.290 1.00 0.00 13 SER A N 8
ATOM 4647 C CA . SER A 1 13 ? -2.984 0.134 4.256 1.00 0.00 13 SER A CA 8
ATOM 4648 C C . SER A 1 13 ? -4.250 0.571 3.512 1.00 0.00 13 SER A C 8
ATOM 4649 O O . SER A 1 13 ? -5.345 0.157 3.837 1.00 0.00 13 SER A O 8
ATOM 4657 N N . TRP A 1 14 ? -4.112 1.409 2.521 1.00 0.00 14 TRP A N 8
ATOM 4658 C CA . TRP A 1 14 ? -5.312 1.874 1.765 1.00 0.00 14 TRP A CA 8
ATOM 4659 C C . TRP A 1 14 ? -5.980 0.699 1.039 1.00 0.00 14 TRP A C 8
ATOM 4660 O O . TRP A 1 14 ? -7.144 0.416 1.240 1.00 0.00 14 TRP A O 8
ATOM 4681 N N . CYS A 1 15 ? -5.256 0.024 0.189 1.00 0.00 15 CYS A N 8
ATOM 4682 C CA . CYS A 1 15 ? -5.855 -1.122 -0.556 1.00 0.00 15 CYS A CA 8
ATOM 4683 C C . CYS A 1 15 ? -6.702 -1.990 0.380 1.00 0.00 15 CYS A C 8
ATOM 4684 O O . CYS A 1 15 ? -7.691 -2.570 -0.022 1.00 0.00 15 CYS A O 8
ATOM 4691 N N . ILE A 1 16 ? -6.322 -2.085 1.623 1.00 0.00 16 ILE A N 8
ATOM 4692 C CA . ILE A 1 16 ? -7.104 -2.916 2.583 1.00 0.00 16 ILE A CA 8
ATOM 4693 C C . ILE A 1 16 ? -8.441 -2.245 2.909 1.00 0.00 16 ILE A C 8
ATOM 4694 O O . ILE A 1 16 ? -9.330 -2.857 3.466 1.00 0.00 16 ILE A O 8
ATOM 4710 N N . LYS A 1 17 ? -8.597 -0.993 2.574 1.00 0.00 17 LYS A N 8
ATOM 4711 C CA . LYS A 1 17 ? -9.883 -0.299 2.872 1.00 0.00 17 LYS A CA 8
ATOM 4712 C C . LYS A 1 17 ? -11.060 -1.204 2.492 1.00 0.00 17 LYS A C 8
ATOM 4713 O O . LYS A 1 17 ? -11.880 -1.551 3.321 1.00 0.00 17 LYS A O 8
ATOM 4732 N N . GLN A 1 18 ? -11.141 -1.605 1.252 1.00 0.00 18 GLN A N 8
ATOM 4733 C CA . GLN A 1 18 ? -12.255 -2.504 0.833 1.00 0.00 18 GLN A CA 8
ATOM 4734 C C . GLN A 1 18 ? -12.173 -3.804 1.642 1.00 0.00 18 GLN A C 8
ATOM 4735 O O . GLN A 1 18 ? -13.118 -4.562 1.734 1.00 0.00 18 GLN A O 8
ATOM 4749 N N . ASP A 1 19 ? -11.038 -4.035 2.242 1.00 0.00 19 ASP A N 8
ATOM 4750 C CA . ASP A 1 19 ? -10.822 -5.250 3.084 1.00 0.00 19 ASP A CA 8
ATOM 4751 C C . ASP A 1 19 ? -11.464 -6.502 2.483 1.00 0.00 19 ASP A C 8
ATOM 4752 O O . ASP A 1 19 ? -12.235 -7.180 3.131 1.00 0.00 19 ASP A O 8
ATOM 4761 N N . LEU A 1 20 ? -11.122 -6.848 1.270 1.00 0.00 20 LEU A N 8
ATOM 4762 C CA . LEU A 1 20 ? -11.695 -8.098 0.684 1.00 0.00 20 LEU A CA 8
ATOM 4763 C C . LEU A 1 20 ? -10.979 -9.292 1.317 1.00 0.00 20 LEU A C 8
ATOM 4764 O O . LEU A 1 20 ? -11.523 -10.371 1.445 1.00 0.00 20 LEU A O 8
ATOM 4780 N N . SER A 1 21 ? -9.752 -9.085 1.713 1.00 0.00 21 SER A N 8
ATOM 4781 C CA . SER A 1 21 ? -8.951 -10.172 2.345 1.00 0.00 21 SER A CA 8
ATOM 4782 C C . SER A 1 21 ? -7.499 -9.702 2.493 1.00 0.00 21 SER A C 8
ATOM 4783 O O . SER A 1 21 ? -6.889 -9.254 1.545 1.00 0.00 21 SER A O 8
ATOM 4791 N N . LYS A 1 22 ? -6.941 -9.790 3.669 1.00 0.00 22 LYS A N 8
ATOM 4792 C CA . LYS A 1 22 ? -5.531 -9.334 3.852 1.00 0.00 22 LYS A CA 8
ATOM 4793 C C . LYS A 1 22 ? -4.641 -9.915 2.751 1.00 0.00 22 LYS A C 8
ATOM 4794 O O . LYS A 1 22 ? -3.610 -9.366 2.419 1.00 0.00 22 LYS A O 8
ATOM 4813 N N . ASP A 1 23 ? -5.035 -11.018 2.178 1.00 0.00 23 ASP A N 8
ATOM 4814 C CA . ASP A 1 23 ? -4.215 -11.626 1.092 1.00 0.00 23 ASP A CA 8
ATOM 4815 C C . ASP A 1 23 ? -4.671 -11.086 -0.266 1.00 0.00 23 ASP A C 8
ATOM 4816 O O . ASP A 1 23 ? -4.061 -11.341 -1.285 1.00 0.00 23 ASP A O 8
ATOM 4825 N N . TRP A 1 24 ? -5.740 -10.340 -0.278 1.00 0.00 24 TRP A N 8
ATOM 4826 C CA . TRP A 1 24 ? -6.251 -9.774 -1.558 1.00 0.00 24 TRP A CA 8
ATOM 4827 C C . TRP A 1 24 ? -5.367 -8.611 -2.013 1.00 0.00 24 TRP A C 8
ATOM 4828 O O . TRP A 1 24 ? -4.991 -8.520 -3.166 1.00 0.00 24 TRP A O 8
ATOM 4849 N N . CYS A 1 25 ? -5.037 -7.716 -1.122 1.00 0.00 25 CYS A N 8
ATOM 4850 C CA . CYS A 1 25 ? -4.183 -6.559 -1.519 1.00 0.00 25 CYS A CA 8
ATOM 4851 C C . CYS A 1 25 ? -2.703 -6.886 -1.297 1.00 0.00 25 CYS A C 8
ATOM 4852 O O . CYS A 1 25 ? -1.828 -6.203 -1.789 1.00 0.00 25 CYS A O 8
ATOM 4859 N N . CYS A 1 26 ? -2.417 -7.925 -0.563 1.00 0.00 26 CYS A N 8
ATOM 4860 C CA . CYS A 1 26 ? -0.994 -8.290 -0.315 1.00 0.00 26 CYS A CA 8
ATOM 4861 C C . CYS A 1 26 ? -0.229 -8.372 -1.641 1.00 0.00 26 CYS A C 8
ATOM 4862 O O . CYS A 1 26 ? 0.923 -7.995 -1.729 1.00 0.00 26 CYS A O 8
ATOM 4869 N N . ASP A 1 27 ? -0.860 -8.866 -2.672 1.00 0.00 27 ASP A N 8
ATOM 4870 C CA . ASP A 1 27 ? -0.167 -8.974 -3.990 1.00 0.00 27 ASP A CA 8
ATOM 4871 C C . ASP A 1 27 ? -0.279 -7.654 -4.760 1.00 0.00 27 ASP A C 8
ATOM 4872 O O . ASP A 1 27 ? 0.520 -7.361 -5.628 1.00 0.00 27 ASP A O 8
ATOM 4881 N N . PHE A 1 28 ? -1.267 -6.860 -4.455 1.00 0.00 28 PHE A N 8
ATOM 4882 C CA . PHE A 1 28 ? -1.436 -5.565 -5.175 1.00 0.00 28 PHE A CA 8
ATOM 4883 C C . PHE A 1 28 ? -0.169 -4.704 -5.041 1.00 0.00 28 PHE A C 8
ATOM 4884 O O . PHE A 1 28 ? 0.491 -4.399 -6.015 1.00 0.00 28 PHE A O 8
ATOM 4901 N N . VAL A 1 29 ? 0.164 -4.300 -3.846 1.00 0.00 29 VAL A N 8
ATOM 4902 C CA . VAL A 1 29 ? 1.375 -3.448 -3.655 1.00 0.00 29 VAL A CA 8
ATOM 4903 C C . VAL A 1 29 ? 2.637 -4.185 -4.115 1.00 0.00 29 VAL A C 8
ATOM 4904 O O . VAL A 1 29 ? 3.600 -3.577 -4.540 1.00 0.00 29 VAL A O 8
ATOM 4917 N N . LYS A 1 30 ? 2.646 -5.486 -4.030 1.00 0.00 30 LYS A N 8
ATOM 4918 C CA . LYS A 1 30 ? 3.851 -6.253 -4.462 1.00 0.00 30 LYS A CA 8
ATOM 4919 C C . LYS A 1 30 ? 3.985 -6.220 -5.989 1.00 0.00 30 LYS A C 8
ATOM 4920 O O . LYS A 1 30 ? 5.066 -6.355 -6.529 1.00 0.00 30 LYS A O 8
ATOM 4939 N N . ASP A 1 31 ? 2.898 -6.050 -6.691 1.00 0.00 31 ASP A N 8
ATOM 4940 C CA . ASP A 1 31 ? 2.970 -6.019 -8.181 1.00 0.00 31 ASP A CA 8
ATOM 4941 C C . ASP A 1 31 ? 3.395 -4.633 -8.679 1.00 0.00 31 ASP A C 8
ATOM 4942 O O . ASP A 1 31 ? 3.830 -4.477 -9.803 1.00 0.00 31 ASP A O 8
ATOM 4951 N N . ILE A 1 32 ? 3.268 -3.623 -7.860 1.00 0.00 32 ILE A N 8
ATOM 4952 C CA . ILE A 1 32 ? 3.659 -2.252 -8.308 1.00 0.00 32 ILE A CA 8
ATOM 4953 C C . ILE A 1 32 ? 5.134 -1.976 -7.991 1.00 0.00 32 ILE A C 8
ATOM 4954 O O . ILE A 1 32 ? 5.511 -0.862 -7.687 1.00 0.00 32 ILE A O 8
ATOM 4970 N N . ARG A 1 33 ? 5.969 -2.978 -8.073 1.00 0.00 33 ARG A N 8
ATOM 4971 C CA . ARG A 1 33 ? 7.422 -2.774 -7.788 1.00 0.00 33 ARG A CA 8
ATOM 4972 C C . ARG A 1 33 ? 7.615 -1.822 -6.605 1.00 0.00 33 ARG A C 8
ATOM 4973 O O . ARG A 1 33 ? 8.049 -0.698 -6.768 1.00 0.00 33 ARG A O 8
ATOM 4994 N N . MET A 1 34 ? 7.303 -2.258 -5.419 1.00 0.00 34 MET A N 8
ATOM 4995 C CA . MET A 1 34 ? 7.478 -1.370 -4.233 1.00 0.00 34 MET A CA 8
ATOM 4996 C C . MET A 1 34 ? 8.136 -2.142 -3.087 1.00 0.00 34 MET A C 8
ATOM 4997 O O . MET A 1 34 ? 8.506 -3.290 -3.231 1.00 0.00 34 MET A O 8
ATOM 5011 N N . ASN A 1 35 ? 8.281 -1.520 -1.949 1.00 0.00 35 ASN A N 8
ATOM 5012 C CA . ASN A 1 35 ? 8.913 -2.219 -0.792 1.00 0.00 35 ASN A CA 8
ATOM 5013 C C . ASN A 1 35 ? 7.855 -2.556 0.262 1.00 0.00 35 ASN A C 8
ATOM 5014 O O . ASN A 1 35 ? 7.703 -1.849 1.239 1.00 0.00 35 ASN A O 8
ATOM 5025 N N . PRO A 1 36 ? 7.156 -3.632 0.024 1.00 0.00 36 PRO A N 8
ATOM 5026 C CA . PRO A 1 36 ? 6.096 -4.077 0.961 1.00 0.00 36 PRO A CA 8
ATOM 5027 C C . PRO A 1 36 ? 6.714 -4.640 2.244 1.00 0.00 36 PRO A C 8
ATOM 5028 O O . PRO A 1 36 ? 7.896 -4.914 2.297 1.00 0.00 36 PRO A O 8
ATOM 5039 N N . PRO A 1 37 ? 5.884 -4.790 3.237 1.00 0.00 37 PRO A N 8
ATOM 5040 C CA . PRO A 1 37 ? 6.342 -5.324 4.541 1.00 0.00 37 PRO A CA 8
ATOM 5041 C C . PRO A 1 37 ? 6.542 -6.840 4.458 1.00 0.00 37 PRO A C 8
ATOM 5042 O O . PRO A 1 37 ? 5.865 -7.526 3.718 1.00 0.00 37 PRO A O 8
ATOM 5053 N N . ALA A 1 38 ? 7.462 -7.369 5.218 1.00 0.00 38 ALA A N 8
ATOM 5054 C CA . ALA A 1 38 ? 7.699 -8.841 5.186 1.00 0.00 38 ALA A CA 8
ATOM 5055 C C . ALA A 1 38 ? 7.211 -9.479 6.488 1.00 0.00 38 ALA A C 8
ATOM 5056 O O . ALA A 1 38 ? 7.230 -10.684 6.645 1.00 0.00 38 ALA A O 8
ATOM 5063 N N . ASP A 1 39 ? 6.772 -8.682 7.423 1.00 0.00 39 ASP A N 8
ATOM 5064 C CA . ASP A 1 39 ? 6.284 -9.245 8.715 1.00 0.00 39 ASP A CA 8
ATOM 5065 C C . ASP A 1 39 ? 4.756 -9.161 8.783 1.00 0.00 39 ASP A C 8
ATOM 5066 O O . ASP A 1 39 ? 4.170 -9.200 9.847 1.00 0.00 39 ASP A O 8
ATOM 5075 N N . LYS A 1 40 ? 4.108 -9.047 7.656 1.00 0.00 40 LYS A N 8
ATOM 5076 C CA . LYS A 1 40 ? 2.618 -8.962 7.656 1.00 0.00 40 LYS A CA 8
ATOM 5077 C C . LYS A 1 40 ? 2.029 -10.018 6.716 1.00 0.00 40 LYS A C 8
ATOM 5078 O O . LYS A 1 40 ? 1.148 -10.768 7.084 1.00 0.00 40 LYS A O 8
ATOM 5097 N N . CYS A 1 41 ? 2.512 -10.082 5.504 1.00 0.00 41 CYS A N 8
ATOM 5098 C CA . CYS A 1 41 ? 1.981 -11.092 4.544 1.00 0.00 41 CYS A CA 8
ATOM 5099 C C . CYS A 1 41 ? 3.129 -11.729 3.756 1.00 0.00 41 CYS A C 8
ATOM 5100 O O . CYS A 1 41 ? 3.569 -11.195 2.758 1.00 0.00 41 CYS A O 8
ATOM 5107 N N . PRO A 1 42 ? 3.577 -12.855 4.240 1.00 0.00 42 PRO A N 8
ATOM 5108 C CA . PRO A 1 42 ? 4.688 -13.583 3.581 1.00 0.00 42 PRO A CA 8
ATOM 5109 C C . PRO A 1 42 ? 4.205 -14.242 2.286 1.00 0.00 42 PRO A C 8
ATOM 5110 O O . PRO A 1 42 ? 3.245 -13.812 1.677 1.00 0.00 42 PRO A O 8
ATOM 5121 N N . ILE A 1 1 ? 2.411 15.250 -0.807 1.00 0.00 1 ILE A N 9
ATOM 5122 C CA . ILE A 1 1 ? 1.450 14.993 -1.919 1.00 0.00 1 ILE A CA 9
ATOM 5123 C C . ILE A 1 1 ? 0.836 13.596 -1.779 1.00 0.00 1 ILE A C 9
ATOM 5124 O O . ILE A 1 1 ? 1.363 12.754 -1.079 1.00 0.00 1 ILE A O 9
ATOM 5140 N N . PRO A 1 2 ? -0.266 13.400 -2.452 1.00 0.00 2 PRO A N 9
ATOM 5141 C CA . PRO A 1 2 ? -0.968 12.094 -2.406 1.00 0.00 2 PRO A CA 9
ATOM 5142 C C . PRO A 1 2 ? -0.200 11.041 -3.211 1.00 0.00 2 PRO A C 9
ATOM 5143 O O . PRO A 1 2 ? -0.604 10.655 -4.291 1.00 0.00 2 PRO A O 9
ATOM 5154 N N . TYR A 1 3 ? 0.902 10.572 -2.694 1.00 0.00 3 TYR A N 9
ATOM 5155 C CA . TYR A 1 3 ? 1.693 9.543 -3.430 1.00 0.00 3 TYR A CA 9
ATOM 5156 C C . TYR A 1 3 ? 1.685 8.219 -2.658 1.00 0.00 3 TYR A C 9
ATOM 5157 O O . TYR A 1 3 ? 1.303 8.164 -1.505 1.00 0.00 3 TYR A O 9
ATOM 5175 N N . CYS A 1 4 ? 2.098 7.151 -3.285 1.00 0.00 4 CYS A N 9
ATOM 5176 C CA . CYS A 1 4 ? 2.108 5.831 -2.586 1.00 0.00 4 CYS A CA 9
ATOM 5177 C C . CYS A 1 4 ? 3.420 5.641 -1.821 1.00 0.00 4 CYS A C 9
ATOM 5178 O O . CYS A 1 4 ? 3.803 4.535 -1.494 1.00 0.00 4 CYS A O 9
ATOM 5185 N N . GLY A 1 5 ? 4.114 6.706 -1.533 1.00 0.00 5 GLY A N 9
ATOM 5186 C CA . GLY A 1 5 ? 5.400 6.576 -0.790 1.00 0.00 5 GLY A CA 9
ATOM 5187 C C . GLY A 1 5 ? 6.287 5.546 -1.490 1.00 0.00 5 GLY A C 9
ATOM 5188 O O . GLY A 1 5 ? 5.934 5.005 -2.519 1.00 0.00 5 GLY A O 9
ATOM 5192 N N . GLN A 1 6 ? 7.436 5.267 -0.939 1.00 0.00 6 GLN A N 9
ATOM 5193 C CA . GLN A 1 6 ? 8.344 4.269 -1.576 1.00 0.00 6 GLN A CA 9
ATOM 5194 C C . GLN A 1 6 ? 8.278 2.940 -0.819 1.00 0.00 6 GLN A C 9
ATOM 5195 O O . GLN A 1 6 ? 9.262 2.236 -0.689 1.00 0.00 6 GLN A O 9
ATOM 5209 N N . THR A 1 7 ? 7.123 2.589 -0.321 1.00 0.00 7 THR A N 9
ATOM 5210 C CA . THR A 1 7 ? 6.985 1.303 0.424 1.00 0.00 7 THR A CA 9
ATOM 5211 C C . THR A 1 7 ? 5.564 0.756 0.270 1.00 0.00 7 THR A C 9
ATOM 5212 O O . THR A 1 7 ? 4.594 1.482 0.374 1.00 0.00 7 THR A O 9
ATOM 5223 N N . GLY A 1 8 ? 5.431 -0.519 0.021 1.00 0.00 8 GLY A N 9
ATOM 5224 C CA . GLY A 1 8 ? 4.072 -1.109 -0.141 1.00 0.00 8 GLY A CA 9
ATOM 5225 C C . GLY A 1 8 ? 3.270 -0.912 1.146 1.00 0.00 8 GLY A C 9
ATOM 5226 O O . GLY A 1 8 ? 2.111 -0.548 1.116 1.00 0.00 8 GLY A O 9
ATOM 5230 N N . ALA A 1 9 ? 3.877 -1.149 2.275 1.00 0.00 9 ALA A N 9
ATOM 5231 C CA . ALA A 1 9 ? 3.148 -0.974 3.565 1.00 0.00 9 ALA A CA 9
ATOM 5232 C C . ALA A 1 9 ? 2.393 0.357 3.574 1.00 0.00 9 ALA A C 9
ATOM 5233 O O . ALA A 1 9 ? 1.218 0.414 3.880 1.00 0.00 9 ALA A O 9
ATOM 5240 N N . GLU A 1 10 ? 3.061 1.430 3.247 1.00 0.00 10 GLU A N 9
ATOM 5241 C CA . GLU A 1 10 ? 2.386 2.760 3.242 1.00 0.00 10 GLU A CA 9
ATOM 5242 C C . GLU A 1 10 ? 1.023 2.671 2.547 1.00 0.00 10 GLU A C 9
ATOM 5243 O O . GLU A 1 10 ? 0.019 3.109 3.072 1.00 0.00 10 GLU A O 9
ATOM 5255 N N . CYS A 1 11 ? 0.984 2.115 1.367 1.00 0.00 11 CYS A N 9
ATOM 5256 C CA . CYS A 1 11 ? -0.312 2.008 0.635 1.00 0.00 11 CYS A CA 9
ATOM 5257 C C . CYS A 1 11 ? -1.117 0.805 1.135 1.00 0.00 11 CYS A C 9
ATOM 5258 O O . CYS A 1 11 ? -2.326 0.767 1.020 1.00 0.00 11 CYS A O 9
ATOM 5265 N N . TYR A 1 12 ? -0.461 -0.183 1.677 1.00 0.00 12 TYR A N 9
ATOM 5266 C CA . TYR A 1 12 ? -1.200 -1.380 2.166 1.00 0.00 12 TYR A CA 9
ATOM 5267 C C . TYR A 1 12 ? -2.381 -0.968 3.046 1.00 0.00 12 TYR A C 9
ATOM 5268 O O . TYR A 1 12 ? -3.315 -1.717 3.233 1.00 0.00 12 TYR A O 9
ATOM 5286 N N . SER A 1 13 ? -2.342 0.210 3.596 1.00 0.00 13 SER A N 9
ATOM 5287 C CA . SER A 1 13 ? -3.463 0.658 4.473 1.00 0.00 13 SER A CA 9
ATOM 5288 C C . SER A 1 13 ? -4.660 1.124 3.635 1.00 0.00 13 SER A C 9
ATOM 5289 O O . SER A 1 13 ? -5.793 1.052 4.066 1.00 0.00 13 SER A O 9
ATOM 5297 N N . TRP A 1 14 ? -4.422 1.609 2.447 1.00 0.00 14 TRP A N 9
ATOM 5298 C CA . TRP A 1 14 ? -5.554 2.082 1.596 1.00 0.00 14 TRP A CA 9
ATOM 5299 C C . TRP A 1 14 ? -6.160 0.916 0.808 1.00 0.00 14 TRP A C 9
ATOM 5300 O O . TRP A 1 14 ? -7.363 0.781 0.708 1.00 0.00 14 TRP A O 9
ATOM 5321 N N . CYS A 1 15 ? -5.334 0.083 0.240 1.00 0.00 15 CYS A N 9
ATOM 5322 C CA . CYS A 1 15 ? -5.855 -1.069 -0.553 1.00 0.00 15 CYS A CA 9
ATOM 5323 C C . CYS A 1 15 ? -6.845 -1.903 0.266 1.00 0.00 15 CYS A C 9
ATOM 5324 O O . CYS A 1 15 ? -7.724 -2.543 -0.278 1.00 0.00 15 CYS A O 9
ATOM 5331 N N . ILE A 1 16 ? -6.711 -1.920 1.564 1.00 0.00 16 ILE A N 9
ATOM 5332 C CA . ILE A 1 16 ? -7.649 -2.735 2.388 1.00 0.00 16 ILE A CA 9
ATOM 5333 C C . ILE A 1 16 ? -9.042 -2.103 2.410 1.00 0.00 16 ILE A C 9
ATOM 5334 O O . ILE A 1 16 ? -10.038 -2.791 2.518 1.00 0.00 16 ILE A O 9
ATOM 5350 N N . LYS A 1 17 ? -9.133 -0.805 2.293 1.00 0.00 17 LYS A N 9
ATOM 5351 C CA . LYS A 1 17 ? -10.480 -0.167 2.295 1.00 0.00 17 LYS A CA 9
ATOM 5352 C C . LYS A 1 17 ? -11.394 -0.948 1.355 1.00 0.00 17 LYS A C 9
ATOM 5353 O O . LYS A 1 17 ? -12.562 -1.150 1.624 1.00 0.00 17 LYS A O 9
ATOM 5372 N N . GLN A 1 18 ? -10.855 -1.412 0.264 1.00 0.00 18 GLN A N 9
ATOM 5373 C CA . GLN A 1 18 ? -11.665 -2.212 -0.694 1.00 0.00 18 GLN A CA 9
ATOM 5374 C C . GLN A 1 18 ? -12.496 -3.231 0.077 1.00 0.00 18 GLN A C 9
ATOM 5375 O O . GLN A 1 18 ? -13.630 -3.512 -0.256 1.00 0.00 18 GLN A O 9
ATOM 5389 N N . ASP A 1 19 ? -11.909 -3.778 1.109 1.00 0.00 19 ASP A N 9
ATOM 5390 C CA . ASP A 1 19 ? -12.596 -4.796 1.972 1.00 0.00 19 ASP A CA 9
ATOM 5391 C C . ASP A 1 19 ? -12.460 -6.204 1.383 1.00 0.00 19 ASP A C 9
ATOM 5392 O O . ASP A 1 19 ? -13.422 -6.939 1.283 1.00 0.00 19 ASP A O 9
ATOM 5401 N N . LEU A 1 20 ? -11.268 -6.598 1.018 1.00 0.00 20 LEU A N 9
ATOM 5402 C CA . LEU A 1 20 ? -11.077 -7.972 0.469 1.00 0.00 20 LEU A CA 9
ATOM 5403 C C . LEU A 1 20 ? -10.423 -8.858 1.536 1.00 0.00 20 LEU A C 9
ATOM 5404 O O . LEU A 1 20 ? -10.979 -9.853 1.958 1.00 0.00 20 LEU A O 9
ATOM 5420 N N . SER A 1 21 ? -9.247 -8.493 1.979 1.00 0.00 21 SER A N 9
ATOM 5421 C CA . SER A 1 21 ? -8.541 -9.295 3.027 1.00 0.00 21 SER A CA 9
ATOM 5422 C C . SER A 1 21 ? -7.068 -8.875 3.100 1.00 0.00 21 SER A C 9
ATOM 5423 O O . SER A 1 21 ? -6.543 -8.265 2.190 1.00 0.00 21 SER A O 9
ATOM 5431 N N . LYS A 1 22 ? -6.396 -9.197 4.173 1.00 0.00 22 LYS A N 9
ATOM 5432 C CA . LYS A 1 22 ? -4.956 -8.817 4.292 1.00 0.00 22 LYS A CA 9
ATOM 5433 C C . LYS A 1 22 ? -4.132 -9.590 3.262 1.00 0.00 22 LYS A C 9
ATOM 5434 O O . LYS A 1 22 ? -3.042 -9.194 2.898 1.00 0.00 22 LYS A O 9
ATOM 5453 N N . ASP A 1 23 ? -4.655 -10.680 2.773 1.00 0.00 23 ASP A N 9
ATOM 5454 C CA . ASP A 1 23 ? -3.916 -11.466 1.745 1.00 0.00 23 ASP A CA 9
ATOM 5455 C C . ASP A 1 23 ? -4.167 -10.839 0.375 1.00 0.00 23 ASP A C 9
ATOM 5456 O O . ASP A 1 23 ? -3.445 -11.071 -0.575 1.00 0.00 23 ASP A O 9
ATOM 5465 N N . TRP A 1 24 ? -5.187 -10.029 0.280 1.00 0.00 24 TRP A N 9
ATOM 5466 C CA . TRP A 1 24 ? -5.501 -9.360 -1.009 1.00 0.00 24 TRP A CA 9
ATOM 5467 C C . TRP A 1 24 ? -4.404 -8.336 -1.329 1.00 0.00 24 TRP A C 9
ATOM 5468 O O . TRP A 1 24 ? -3.786 -8.377 -2.373 1.00 0.00 24 TRP A O 9
ATOM 5489 N N . CYS A 1 25 ? -4.161 -7.419 -0.433 1.00 0.00 25 CYS A N 9
ATOM 5490 C CA . CYS A 1 25 ? -3.106 -6.396 -0.684 1.00 0.00 25 CYS A CA 9
ATOM 5491 C C . CYS A 1 25 ? -1.726 -7.052 -0.755 1.00 0.00 25 CYS A C 9
ATOM 5492 O O . CYS A 1 25 ? -0.796 -6.501 -1.308 1.00 0.00 25 CYS A O 9
ATOM 5499 N N . CYS A 1 26 ? -1.582 -8.222 -0.193 1.00 0.00 26 CYS A N 9
ATOM 5500 C CA . CYS A 1 26 ? -0.252 -8.898 -0.231 1.00 0.00 26 CYS A CA 9
ATOM 5501 C C . CYS A 1 26 ? 0.360 -8.773 -1.630 1.00 0.00 26 CYS A C 9
ATOM 5502 O O . CYS A 1 26 ? 1.484 -8.339 -1.787 1.00 0.00 26 CYS A O 9
ATOM 5509 N N . ASP A 1 27 ? -0.371 -9.141 -2.646 1.00 0.00 27 ASP A N 9
ATOM 5510 C CA . ASP A 1 27 ? 0.172 -9.035 -4.032 1.00 0.00 27 ASP A CA 9
ATOM 5511 C C . ASP A 1 27 ? -0.075 -7.631 -4.594 1.00 0.00 27 ASP A C 9
ATOM 5512 O O . ASP A 1 27 ? 0.557 -7.212 -5.544 1.00 0.00 27 ASP A O 9
ATOM 5521 N N . PHE A 1 28 ? -0.996 -6.905 -4.021 1.00 0.00 28 PHE A N 9
ATOM 5522 C CA . PHE A 1 28 ? -1.292 -5.532 -4.527 1.00 0.00 28 PHE A CA 9
ATOM 5523 C C . PHE A 1 28 ? -0.064 -4.629 -4.389 1.00 0.00 28 PHE A C 9
ATOM 5524 O O . PHE A 1 28 ? 0.399 -4.048 -5.350 1.00 0.00 28 PHE A O 9
ATOM 5541 N N . VAL A 1 29 ? 0.465 -4.502 -3.203 1.00 0.00 29 VAL A N 9
ATOM 5542 C CA . VAL A 1 29 ? 1.658 -3.626 -3.016 1.00 0.00 29 VAL A CA 9
ATOM 5543 C C . VAL A 1 29 ? 2.831 -4.152 -3.847 1.00 0.00 29 VAL A C 9
ATOM 5544 O O . VAL A 1 29 ? 3.655 -3.398 -4.320 1.00 0.00 29 VAL A O 9
ATOM 5557 N N . LYS A 1 30 ? 2.910 -5.442 -4.034 1.00 0.00 30 LYS A N 9
ATOM 5558 C CA . LYS A 1 30 ? 4.029 -6.006 -4.843 1.00 0.00 30 LYS A CA 9
ATOM 5559 C C . LYS A 1 30 ? 3.696 -5.900 -6.333 1.00 0.00 30 LYS A C 9
ATOM 5560 O O . LYS A 1 30 ? 4.571 -5.896 -7.176 1.00 0.00 30 LYS A O 9
ATOM 5579 N N . ASP A 1 31 ? 2.436 -5.812 -6.660 1.00 0.00 31 ASP A N 9
ATOM 5580 C CA . ASP A 1 31 ? 2.039 -5.704 -8.093 1.00 0.00 31 ASP A CA 9
ATOM 5581 C C . ASP A 1 31 ? 2.514 -4.367 -8.671 1.00 0.00 31 ASP A C 9
ATOM 5582 O O . ASP A 1 31 ? 2.659 -4.211 -9.867 1.00 0.00 31 ASP A O 9
ATOM 5591 N N . ILE A 1 32 ? 2.761 -3.403 -7.827 1.00 0.00 32 ILE A N 9
ATOM 5592 C CA . ILE A 1 32 ? 3.232 -2.076 -8.323 1.00 0.00 32 ILE A CA 9
ATOM 5593 C C . ILE A 1 32 ? 4.740 -1.939 -8.106 1.00 0.00 32 ILE A C 9
ATOM 5594 O O . ILE A 1 32 ? 5.244 -0.864 -7.846 1.00 0.00 32 ILE A O 9
ATOM 5610 N N . ARG A 1 33 ? 5.465 -3.020 -8.211 1.00 0.00 33 ARG A N 9
ATOM 5611 C CA . ARG A 1 33 ? 6.942 -2.954 -8.010 1.00 0.00 33 ARG A CA 9
ATOM 5612 C C . ARG A 1 33 ? 7.272 -2.062 -6.810 1.00 0.00 33 ARG A C 9
ATOM 5613 O O . ARG A 1 33 ? 8.029 -1.118 -6.914 1.00 0.00 33 ARG A O 9
ATOM 5634 N N . MET A 1 34 ? 6.707 -2.356 -5.671 1.00 0.00 34 MET A N 9
ATOM 5635 C CA . MET A 1 34 ? 6.983 -1.533 -4.461 1.00 0.00 34 MET A CA 9
ATOM 5636 C C . MET A 1 34 ? 7.765 -2.354 -3.432 1.00 0.00 34 MET A C 9
ATOM 5637 O O . MET A 1 34 ? 8.248 -3.431 -3.722 1.00 0.00 34 MET A O 9
ATOM 5651 N N . ASN A 1 35 ? 7.896 -1.856 -2.233 1.00 0.00 35 ASN A N 9
ATOM 5652 C CA . ASN A 1 35 ? 8.651 -2.610 -1.192 1.00 0.00 35 ASN A CA 9
ATOM 5653 C C . ASN A 1 35 ? 7.765 -2.848 0.034 1.00 0.00 35 ASN A C 9
ATOM 5654 O O . ASN A 1 35 ? 7.693 -2.020 0.921 1.00 0.00 35 ASN A O 9
ATOM 5665 N N . PRO A 1 36 ? 7.116 -3.979 0.036 1.00 0.00 36 PRO A N 9
ATOM 5666 C CA . PRO A 1 36 ? 6.216 -4.344 1.157 1.00 0.00 36 PRO A CA 9
ATOM 5667 C C . PRO A 1 36 ? 7.018 -4.714 2.405 1.00 0.00 36 PRO A C 9
ATOM 5668 O O . PRO A 1 36 ? 8.184 -5.046 2.322 1.00 0.00 36 PRO A O 9
ATOM 5679 N N . PRO A 1 37 ? 6.350 -4.656 3.525 1.00 0.00 37 PRO A N 9
ATOM 5680 C CA . PRO A 1 37 ? 6.993 -5.003 4.816 1.00 0.00 37 PRO A CA 9
ATOM 5681 C C . PRO A 1 37 ? 7.187 -6.518 4.911 1.00 0.00 37 PRO A C 9
ATOM 5682 O O . PRO A 1 37 ? 6.385 -7.288 4.417 1.00 0.00 37 PRO A O 9
ATOM 5693 N N . ALA A 1 38 ? 8.241 -6.957 5.539 1.00 0.00 38 ALA A N 9
ATOM 5694 C CA . ALA A 1 38 ? 8.476 -8.425 5.659 1.00 0.00 38 ALA A CA 9
ATOM 5695 C C . ALA A 1 38 ? 7.811 -8.963 6.928 1.00 0.00 38 ALA A C 9
ATOM 5696 O O . ALA A 1 38 ? 8.446 -9.584 7.758 1.00 0.00 38 ALA A O 9
ATOM 5703 N N . ASP A 1 39 ? 6.536 -8.728 7.089 1.00 0.00 39 ASP A N 9
ATOM 5704 C CA . ASP A 1 39 ? 5.838 -9.227 8.309 1.00 0.00 39 ASP A CA 9
ATOM 5705 C C . ASP A 1 39 ? 4.377 -9.583 8.004 1.00 0.00 39 ASP A C 9
ATOM 5706 O O . ASP A 1 39 ? 3.613 -9.891 8.896 1.00 0.00 39 ASP A O 9
ATOM 5715 N N . LYS A 1 40 ? 3.977 -9.545 6.761 1.00 0.00 40 LYS A N 9
ATOM 5716 C CA . LYS A 1 40 ? 2.559 -9.885 6.438 1.00 0.00 40 LYS A CA 9
ATOM 5717 C C . LYS A 1 40 ? 2.467 -10.775 5.188 1.00 0.00 40 LYS A C 9
ATOM 5718 O O . LYS A 1 40 ? 1.415 -11.291 4.866 1.00 0.00 40 LYS A O 9
ATOM 5737 N N . CYS A 1 41 ? 3.553 -10.974 4.490 1.00 0.00 41 CYS A N 9
ATOM 5738 C CA . CYS A 1 41 ? 3.510 -11.847 3.278 1.00 0.00 41 CYS A CA 9
ATOM 5739 C C . CYS A 1 41 ? 4.822 -12.627 3.152 1.00 0.00 41 CYS A C 9
ATOM 5740 O O . CYS A 1 41 ? 5.873 -12.045 2.967 1.00 0.00 41 CYS A O 9
ATOM 5747 N N . PRO A 1 42 ? 4.718 -13.924 3.256 1.00 0.00 42 PRO A N 9
ATOM 5748 C CA . PRO A 1 42 ? 5.916 -14.791 3.151 1.00 0.00 42 PRO A CA 9
ATOM 5749 C C . PRO A 1 42 ? 6.398 -14.857 1.700 1.00 0.00 42 PRO A C 9
ATOM 5750 O O . PRO A 1 42 ? 6.455 -13.858 1.010 1.00 0.00 42 PRO A O 9
ATOM 5761 N N . ILE A 1 1 ? -1.499 16.019 -2.826 1.00 0.00 1 ILE A N 10
ATOM 5762 C CA . ILE A 1 1 ? -0.651 14.794 -2.736 1.00 0.00 1 ILE A CA 10
ATOM 5763 C C . ILE A 1 1 ? -1.366 13.603 -3.380 1.00 0.00 1 ILE A C 10
ATOM 5764 O O . ILE A 1 1 ? -1.737 12.663 -2.706 1.00 0.00 1 ILE A O 10
ATOM 5780 N N . PRO A 1 2 ? -1.535 13.689 -4.668 1.00 0.00 2 PRO A N 10
ATOM 5781 C CA . PRO A 1 2 ? -2.213 12.608 -5.424 1.00 0.00 2 PRO A CA 10
ATOM 5782 C C . PRO A 1 2 ? -1.269 11.418 -5.625 1.00 0.00 2 PRO A C 10
ATOM 5783 O O . PRO A 1 2 ? -1.115 10.916 -6.721 1.00 0.00 2 PRO A O 10
ATOM 5794 N N . TYR A 1 3 ? -0.637 10.961 -4.578 1.00 0.00 3 TYR A N 10
ATOM 5795 C CA . TYR A 1 3 ? 0.293 9.805 -4.717 1.00 0.00 3 TYR A CA 10
ATOM 5796 C C . TYR A 1 3 ? -0.055 8.721 -3.696 1.00 0.00 3 TYR A C 10
ATOM 5797 O O . TYR A 1 3 ? -0.876 8.918 -2.821 1.00 0.00 3 TYR A O 10
ATOM 5815 N N . CYS A 1 4 ? 0.562 7.577 -3.801 1.00 0.00 4 CYS A N 10
ATOM 5816 C CA . CYS A 1 4 ? 0.267 6.479 -2.838 1.00 0.00 4 CYS A CA 10
ATOM 5817 C C . CYS A 1 4 ? 1.147 6.617 -1.591 1.00 0.00 4 CYS A C 10
ATOM 5818 O O . CYS A 1 4 ? 0.657 6.761 -0.488 1.00 0.00 4 CYS A O 10
ATOM 5825 N N . GLY A 1 5 ? 2.441 6.575 -1.758 1.00 0.00 5 GLY A N 10
ATOM 5826 C CA . GLY A 1 5 ? 3.353 6.704 -0.583 1.00 0.00 5 GLY A CA 10
ATOM 5827 C C . GLY A 1 5 ? 4.797 6.463 -1.031 1.00 0.00 5 GLY A C 10
ATOM 5828 O O . GLY A 1 5 ? 5.065 6.248 -2.197 1.00 0.00 5 GLY A O 10
ATOM 5832 N N . GLN A 1 6 ? 5.730 6.499 -0.117 1.00 0.00 6 GLN A N 10
ATOM 5833 C CA . GLN A 1 6 ? 7.156 6.273 -0.498 1.00 0.00 6 GLN A CA 10
ATOM 5834 C C . GLN A 1 6 ? 7.533 4.799 -0.315 1.00 0.00 6 GLN A C 10
ATOM 5835 O O . GLN A 1 6 ? 8.542 4.342 -0.811 1.00 0.00 6 GLN A O 10
ATOM 5849 N N . THR A 1 7 ? 6.731 4.052 0.394 1.00 0.00 7 THR A N 10
ATOM 5850 C CA . THR A 1 7 ? 7.050 2.609 0.605 1.00 0.00 7 THR A CA 10
ATOM 5851 C C . THR A 1 7 ? 5.781 1.762 0.471 1.00 0.00 7 THR A C 10
ATOM 5852 O O . THR A 1 7 ? 4.723 2.133 0.940 1.00 0.00 7 THR A O 10
ATOM 5863 N N . GLY A 1 8 ? 5.879 0.627 -0.166 1.00 0.00 8 GLY A N 10
ATOM 5864 C CA . GLY A 1 8 ? 4.679 -0.243 -0.331 1.00 0.00 8 GLY A CA 10
ATOM 5865 C C . GLY A 1 8 ? 3.904 -0.302 0.984 1.00 0.00 8 GLY A C 10
ATOM 5866 O O . GLY A 1 8 ? 2.691 -0.224 1.007 1.00 0.00 8 GLY A O 10
ATOM 5870 N N . ALA A 1 9 ? 4.593 -0.438 2.084 1.00 0.00 9 ALA A N 10
ATOM 5871 C CA . ALA A 1 9 ? 3.895 -0.502 3.401 1.00 0.00 9 ALA A CA 10
ATOM 5872 C C . ALA A 1 9 ? 2.836 0.602 3.495 1.00 0.00 9 ALA A C 10
ATOM 5873 O O . ALA A 1 9 ? 1.688 0.351 3.803 1.00 0.00 9 ALA A O 10
ATOM 5880 N N . GLU A 1 10 ? 3.216 1.822 3.231 1.00 0.00 10 GLU A N 10
ATOM 5881 C CA . GLU A 1 10 ? 2.239 2.948 3.306 1.00 0.00 10 GLU A CA 10
ATOM 5882 C C . GLU A 1 10 ? 0.955 2.601 2.550 1.00 0.00 10 GLU A C 10
ATOM 5883 O O . GLU A 1 10 ? -0.139 2.773 3.048 1.00 0.00 10 GLU A O 10
ATOM 5895 N N . CYS A 1 11 ? 1.083 2.130 1.341 1.00 0.00 11 CYS A N 10
ATOM 5896 C CA . CYS A 1 11 ? -0.125 1.788 0.537 1.00 0.00 11 CYS A CA 10
ATOM 5897 C C . CYS A 1 11 ? -0.793 0.516 1.061 1.00 0.00 11 CYS A C 10
ATOM 5898 O O . CYS A 1 11 ? -2.003 0.425 1.131 1.00 0.00 11 CYS A O 10
ATOM 5905 N N . TYR A 1 12 ? -0.023 -0.473 1.415 1.00 0.00 12 TYR A N 10
ATOM 5906 C CA . TYR A 1 12 ? -0.634 -1.736 1.913 1.00 0.00 12 TYR A CA 10
ATOM 5907 C C . TYR A 1 12 ? -1.666 -1.447 3.008 1.00 0.00 12 TYR A C 10
ATOM 5908 O O . TYR A 1 12 ? -2.544 -2.241 3.269 1.00 0.00 12 TYR A O 10
ATOM 5926 N N . SER A 1 13 ? -1.578 -0.314 3.645 1.00 0.00 13 SER A N 10
ATOM 5927 C CA . SER A 1 13 ? -2.566 0.012 4.716 1.00 0.00 13 SER A CA 10
ATOM 5928 C C . SER A 1 13 ? -3.837 0.619 4.108 1.00 0.00 13 SER A C 10
ATOM 5929 O O . SER A 1 13 ? -4.921 0.469 4.637 1.00 0.00 13 SER A O 10
ATOM 5937 N N . TRP A 1 14 ? -3.713 1.309 3.007 1.00 0.00 14 TRP A N 10
ATOM 5938 C CA . TRP A 1 14 ? -4.915 1.931 2.373 1.00 0.00 14 TRP A CA 10
ATOM 5939 C C . TRP A 1 14 ? -5.625 0.927 1.455 1.00 0.00 14 TRP A C 10
ATOM 5940 O O . TRP A 1 14 ? -6.822 0.990 1.257 1.00 0.00 14 TRP A O 10
ATOM 5961 N N . CYS A 1 15 ? -4.893 0.009 0.885 1.00 0.00 15 CYS A N 10
ATOM 5962 C CA . CYS A 1 15 ? -5.516 -0.993 -0.031 1.00 0.00 15 CYS A CA 10
ATOM 5963 C C . CYS A 1 15 ? -6.465 -1.922 0.732 1.00 0.00 15 CYS A C 10
ATOM 5964 O O . CYS A 1 15 ? -7.484 -2.341 0.217 1.00 0.00 15 CYS A O 10
ATOM 5971 N N . ILE A 1 16 ? -6.136 -2.261 1.947 1.00 0.00 16 ILE A N 10
ATOM 5972 C CA . ILE A 1 16 ? -7.016 -3.176 2.731 1.00 0.00 16 ILE A CA 10
ATOM 5973 C C . ILE A 1 16 ? -8.335 -2.487 3.087 1.00 0.00 16 ILE A C 10
ATOM 5974 O O . ILE A 1 16 ? -9.301 -3.126 3.455 1.00 0.00 16 ILE A O 10
ATOM 5990 N N . LYS A 1 17 ? -8.387 -1.189 2.982 1.00 0.00 17 LYS A N 10
ATOM 5991 C CA . LYS A 1 17 ? -9.643 -0.469 3.318 1.00 0.00 17 LYS A CA 10
ATOM 5992 C C . LYS A 1 17 ? -10.773 -0.918 2.386 1.00 0.00 17 LYS A C 10
ATOM 5993 O O . LYS A 1 17 ? -11.938 -0.752 2.684 1.00 0.00 17 LYS A O 10
ATOM 6012 N N . GLN A 1 18 ? -10.435 -1.492 1.262 1.00 0.00 18 GLN A N 10
ATOM 6013 C CA . GLN A 1 18 ? -11.492 -1.957 0.318 1.00 0.00 18 GLN A CA 10
ATOM 6014 C C . GLN A 1 18 ? -12.235 -3.157 0.910 1.00 0.00 18 GLN A C 10
ATOM 6015 O O . GLN A 1 18 ? -13.312 -3.509 0.473 1.00 0.00 18 GLN A O 10
ATOM 6029 N N . ASP A 1 19 ? -11.667 -3.775 1.916 1.00 0.00 19 ASP A N 10
ATOM 6030 C CA . ASP A 1 19 ? -12.330 -4.948 2.572 1.00 0.00 19 ASP A CA 10
ATOM 6031 C C . ASP A 1 19 ? -12.235 -6.216 1.714 1.00 0.00 19 ASP A C 10
ATOM 6032 O O . ASP A 1 19 ? -13.234 -6.831 1.398 1.00 0.00 19 ASP A O 10
ATOM 6041 N N . LEU A 1 20 ? -11.048 -6.634 1.359 1.00 0.00 20 LEU A N 10
ATOM 6042 C CA . LEU A 1 20 ? -10.918 -7.887 0.552 1.00 0.00 20 LEU A CA 10
ATOM 6043 C C . LEU A 1 20 ? -10.210 -8.964 1.381 1.00 0.00 20 LEU A C 10
ATOM 6044 O O . LEU A 1 20 ? -10.768 -10.001 1.678 1.00 0.00 20 LEU A O 10
ATOM 6060 N N . SER A 1 21 ? -8.979 -8.722 1.756 1.00 0.00 21 SER A N 10
ATOM 6061 C CA . SER A 1 21 ? -8.229 -9.728 2.566 1.00 0.00 21 SER A CA 10
ATOM 6062 C C . SER A 1 21 ? -6.755 -9.326 2.678 1.00 0.00 21 SER A C 10
ATOM 6063 O O . SER A 1 21 ? -6.318 -8.361 2.084 1.00 0.00 21 SER A O 10
ATOM 6071 N N . LYS A 1 22 ? -5.983 -10.061 3.431 1.00 0.00 22 LYS A N 10
ATOM 6072 C CA . LYS A 1 22 ? -4.537 -9.720 3.571 1.00 0.00 22 LYS A CA 10
ATOM 6073 C C . LYS A 1 22 ? -3.810 -9.988 2.253 1.00 0.00 22 LYS A C 10
ATOM 6074 O O . LYS A 1 22 ? -3.115 -9.139 1.731 1.00 0.00 22 LYS A O 10
ATOM 6093 N N . ASP A 1 23 ? -3.972 -11.162 1.708 1.00 0.00 23 ASP A N 10
ATOM 6094 C CA . ASP A 1 23 ? -3.298 -11.480 0.423 1.00 0.00 23 ASP A CA 10
ATOM 6095 C C . ASP A 1 23 ? -3.831 -10.556 -0.669 1.00 0.00 23 ASP A C 10
ATOM 6096 O O . ASP A 1 23 ? -3.165 -10.283 -1.648 1.00 0.00 23 ASP A O 10
ATOM 6105 N N . TRP A 1 24 ? -5.027 -10.062 -0.501 1.00 0.00 24 TRP A N 10
ATOM 6106 C CA . TRP A 1 24 ? -5.596 -9.144 -1.523 1.00 0.00 24 TRP A CA 10
ATOM 6107 C C . TRP A 1 24 ? -4.574 -8.046 -1.837 1.00 0.00 24 TRP A C 10
ATOM 6108 O O . TRP A 1 24 ? -4.339 -7.708 -2.981 1.00 0.00 24 TRP A O 10
ATOM 6129 N N . CYS A 1 25 ? -3.977 -7.478 -0.824 1.00 0.00 25 CYS A N 10
ATOM 6130 C CA . CYS A 1 25 ? -2.987 -6.394 -1.069 1.00 0.00 25 CYS A CA 10
ATOM 6131 C C . CYS A 1 25 ? -1.604 -6.966 -1.380 1.00 0.00 25 CYS A C 10
ATOM 6132 O O . CYS A 1 25 ? -0.927 -6.503 -2.277 1.00 0.00 25 CYS A O 10
ATOM 6139 N N . CYS A 1 26 ? -1.170 -7.958 -0.651 1.00 0.00 26 CYS A N 10
ATOM 6140 C CA . CYS A 1 26 ? 0.179 -8.531 -0.925 1.00 0.00 26 CYS A CA 10
ATOM 6141 C C . CYS A 1 26 ? 0.365 -8.697 -2.435 1.00 0.00 26 CYS A C 10
ATOM 6142 O O . CYS A 1 26 ? 1.447 -8.527 -2.963 1.00 0.00 26 CYS A O 10
ATOM 6149 N N . ASP A 1 27 ? -0.690 -9.009 -3.137 1.00 0.00 27 ASP A N 10
ATOM 6150 C CA . ASP A 1 27 ? -0.586 -9.167 -4.616 1.00 0.00 27 ASP A CA 10
ATOM 6151 C C . ASP A 1 27 ? -0.768 -7.809 -5.308 1.00 0.00 27 ASP A C 10
ATOM 6152 O O . ASP A 1 27 ? -0.360 -7.619 -6.435 1.00 0.00 27 ASP A O 10
ATOM 6161 N N . PHE A 1 28 ? -1.386 -6.869 -4.641 1.00 0.00 28 PHE A N 10
ATOM 6162 C CA . PHE A 1 28 ? -1.603 -5.527 -5.262 1.00 0.00 28 PHE A CA 10
ATOM 6163 C C . PHE A 1 28 ? -0.311 -4.705 -5.223 1.00 0.00 28 PHE A C 10
ATOM 6164 O O . PHE A 1 28 ? 0.264 -4.386 -6.245 1.00 0.00 28 PHE A O 10
ATOM 6181 N N . VAL A 1 29 ? 0.154 -4.364 -4.052 1.00 0.00 29 VAL A N 10
ATOM 6182 C CA . VAL A 1 29 ? 1.414 -3.568 -3.965 1.00 0.00 29 VAL A CA 10
ATOM 6183 C C . VAL A 1 29 ? 2.557 -4.350 -4.617 1.00 0.00 29 VAL A C 10
ATOM 6184 O O . VAL A 1 29 ? 3.422 -3.786 -5.260 1.00 0.00 29 VAL A O 10
ATOM 6197 N N . LYS A 1 30 ? 2.561 -5.646 -4.471 1.00 0.00 30 LYS A N 10
ATOM 6198 C CA . LYS A 1 30 ? 3.640 -6.460 -5.100 1.00 0.00 30 LYS A CA 10
ATOM 6199 C C . LYS A 1 30 ? 3.563 -6.326 -6.621 1.00 0.00 30 LYS A C 10
ATOM 6200 O O . LYS A 1 30 ? 4.566 -6.319 -7.308 1.00 0.00 30 LYS A O 10
ATOM 6219 N N . ASP A 1 31 ? 2.376 -6.215 -7.152 1.00 0.00 31 ASP A N 10
ATOM 6220 C CA . ASP A 1 31 ? 2.227 -6.077 -8.627 1.00 0.00 31 ASP A CA 10
ATOM 6221 C C . ASP A 1 31 ? 3.075 -4.907 -9.132 1.00 0.00 31 ASP A C 10
ATOM 6222 O O . ASP A 1 31 ? 3.829 -5.036 -10.075 1.00 0.00 31 ASP A O 10
ATOM 6231 N N . ILE A 1 32 ? 2.958 -3.767 -8.508 1.00 0.00 32 ILE A N 10
ATOM 6232 C CA . ILE A 1 32 ? 3.760 -2.591 -8.951 1.00 0.00 32 ILE A CA 10
ATOM 6233 C C . ILE A 1 32 ? 5.143 -2.612 -8.293 1.00 0.00 32 ILE A C 10
ATOM 6234 O O . ILE A 1 32 ? 5.639 -1.595 -7.850 1.00 0.00 32 ILE A O 10
ATOM 6250 N N . ARG A 1 33 ? 5.760 -3.767 -8.238 1.00 0.00 33 ARG A N 10
ATOM 6251 C CA . ARG A 1 33 ? 7.119 -3.901 -7.621 1.00 0.00 33 ARG A CA 10
ATOM 6252 C C . ARG A 1 33 ? 7.343 -2.870 -6.506 1.00 0.00 33 ARG A C 10
ATOM 6253 O O . ARG A 1 33 ? 8.295 -2.116 -6.530 1.00 0.00 33 ARG A O 10
ATOM 6274 N N . MET A 1 34 ? 6.481 -2.836 -5.525 1.00 0.00 34 MET A N 10
ATOM 6275 C CA . MET A 1 34 ? 6.660 -1.856 -4.413 1.00 0.00 34 MET A CA 10
ATOM 6276 C C . MET A 1 34 ? 7.241 -2.558 -3.179 1.00 0.00 34 MET A C 10
ATOM 6277 O O . MET A 1 34 ? 7.683 -3.687 -3.248 1.00 0.00 34 MET A O 10
ATOM 6291 N N . ASN A 1 35 ? 7.253 -1.894 -2.053 1.00 0.00 35 ASN A N 10
ATOM 6292 C CA . ASN A 1 35 ? 7.818 -2.524 -0.821 1.00 0.00 35 ASN A CA 10
ATOM 6293 C C . ASN A 1 35 ? 6.741 -2.672 0.262 1.00 0.00 35 ASN A C 10
ATOM 6294 O O . ASN A 1 35 ? 6.514 -1.766 1.038 1.00 0.00 35 ASN A O 10
ATOM 6305 N N . PRO A 1 36 ? 6.120 -3.823 0.279 1.00 0.00 36 PRO A N 10
ATOM 6306 C CA . PRO A 1 36 ? 5.063 -4.109 1.275 1.00 0.00 36 PRO A CA 10
ATOM 6307 C C . PRO A 1 36 ? 5.689 -4.541 2.608 1.00 0.00 36 PRO A C 10
ATOM 6308 O O . PRO A 1 36 ? 6.887 -4.721 2.699 1.00 0.00 36 PRO A O 10
ATOM 6319 N N . PRO A 1 37 ? 4.849 -4.699 3.599 1.00 0.00 37 PRO A N 10
ATOM 6320 C CA . PRO A 1 37 ? 5.325 -5.12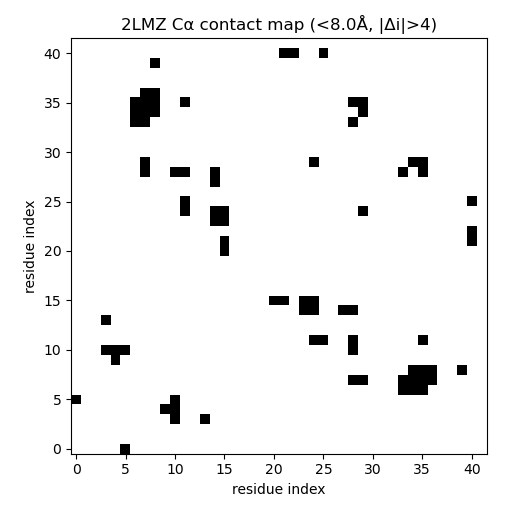1 4.940 1.00 0.00 37 PRO A CA 10
ATOM 6321 C C . PRO A 1 37 ? 5.696 -6.608 4.926 1.00 0.00 37 PRO A C 10
ATOM 6322 O O . PRO A 1 37 ? 4.934 -7.441 4.478 1.00 0.00 37 PRO A O 10
ATOM 6333 N N . ALA A 1 38 ? 6.861 -6.945 5.405 1.00 0.00 38 ALA A N 10
ATOM 6334 C CA . ALA A 1 38 ? 7.279 -8.379 5.408 1.00 0.00 38 ALA A CA 10
ATOM 6335 C C . ALA A 1 38 ? 6.760 -9.090 6.661 1.00 0.00 38 ALA A C 10
ATOM 6336 O O . ALA A 1 38 ? 6.774 -10.303 6.746 1.00 0.00 38 ALA A O 10
ATOM 6343 N N . ASP A 1 39 ? 6.300 -8.352 7.634 1.00 0.00 39 ASP A N 10
ATOM 6344 C CA . ASP A 1 39 ? 5.784 -8.996 8.876 1.00 0.00 39 ASP A CA 10
ATOM 6345 C C . ASP A 1 39 ? 4.311 -9.378 8.700 1.00 0.00 39 ASP A C 10
ATOM 6346 O O . ASP A 1 39 ? 3.817 -10.285 9.339 1.00 0.00 39 ASP A O 10
ATOM 6355 N N . LYS A 1 40 ? 3.606 -8.692 7.842 1.00 0.00 40 LYS A N 10
ATOM 6356 C CA . LYS A 1 40 ? 2.166 -9.021 7.633 1.00 0.00 40 LYS A CA 10
ATOM 6357 C C . LYS A 1 40 ? 2.020 -10.129 6.588 1.00 0.00 40 LYS A C 10
ATOM 6358 O O . LYS A 1 40 ? 1.529 -11.204 6.874 1.00 0.00 40 LYS A O 10
ATOM 6377 N N . CYS A 1 41 ? 2.438 -9.879 5.377 1.00 0.00 41 CYS A N 10
ATOM 6378 C CA . CYS A 1 41 ? 2.318 -10.924 4.320 1.00 0.00 41 CYS A CA 10
ATOM 6379 C C . CYS A 1 41 ? 3.663 -11.119 3.610 1.00 0.00 41 CYS A C 10
ATOM 6380 O O . CYS A 1 41 ? 4.411 -10.179 3.425 1.00 0.00 41 CYS A O 10
ATOM 6387 N N . PRO A 1 42 ? 3.923 -12.342 3.245 1.00 0.00 42 PRO A N 10
ATOM 6388 C CA . PRO A 1 42 ? 5.190 -12.680 2.553 1.00 0.00 42 PRO A CA 10
ATOM 6389 C C . PRO A 1 42 ? 5.165 -12.171 1.109 1.00 0.00 42 PRO A C 10
ATOM 6390 O O . PRO A 1 42 ? 6.094 -11.536 0.648 1.00 0.00 42 PRO A O 10
ATOM 6401 N N . ILE A 1 1 ? 8.131 15.723 -2.489 1.00 0.00 1 ILE A N 11
ATOM 6402 C CA . ILE A 1 1 ? 6.694 15.373 -2.277 1.00 0.00 1 ILE A CA 11
ATOM 6403 C C . ILE A 1 1 ? 6.564 13.949 -1.721 1.00 0.00 1 ILE A C 11
ATOM 6404 O O . ILE A 1 1 ? 6.849 12.989 -2.408 1.00 0.00 1 ILE A O 11
ATOM 6420 N N . PRO A 1 2 ? 6.138 13.864 -0.489 1.00 0.00 2 PRO A N 11
ATOM 6421 C CA . PRO A 1 2 ? 5.970 12.547 0.170 1.00 0.00 2 PRO A CA 11
ATOM 6422 C C . PRO A 1 2 ? 4.652 11.894 -0.258 1.00 0.00 2 PRO A C 11
ATOM 6423 O O . PRO A 1 2 ? 3.864 11.479 0.567 1.00 0.00 2 PRO A O 11
ATOM 6434 N N . TYR A 1 3 ? 4.406 11.808 -1.536 1.00 0.00 3 TYR A N 11
ATOM 6435 C CA . TYR A 1 3 ? 3.133 11.186 -2.022 1.00 0.00 3 TYR A CA 11
ATOM 6436 C C . TYR A 1 3 ? 2.871 9.843 -1.319 1.00 0.00 3 TYR A C 11
ATOM 6437 O O . TYR A 1 3 ? 2.473 9.803 -0.172 1.00 0.00 3 TYR A O 11
ATOM 6455 N N . CYS A 1 4 ? 3.070 8.743 -1.994 1.00 0.00 4 CYS A N 11
ATOM 6456 C CA . CYS A 1 4 ? 2.815 7.421 -1.352 1.00 0.00 4 CYS A CA 11
ATOM 6457 C C . CYS A 1 4 ? 4.072 6.924 -0.632 1.00 0.00 4 CYS A C 11
ATOM 6458 O O . CYS A 1 4 ? 4.652 5.921 -0.999 1.00 0.00 4 CYS A O 11
ATOM 6465 N N . GLY A 1 5 ? 4.494 7.615 0.392 1.00 0.00 5 GLY A N 11
ATOM 6466 C CA . GLY A 1 5 ? 5.709 7.181 1.139 1.00 0.00 5 GLY A CA 11
ATOM 6467 C C . GLY A 1 5 ? 6.799 6.749 0.156 1.00 0.00 5 GLY A C 11
ATOM 6468 O O . GLY A 1 5 ? 6.847 7.197 -0.973 1.00 0.00 5 GLY A O 11
ATOM 6472 N N . GLN A 1 6 ? 7.681 5.884 0.583 1.00 0.00 6 GLN A N 11
ATOM 6473 C CA . GLN A 1 6 ? 8.777 5.422 -0.318 1.00 0.00 6 GLN A CA 11
ATOM 6474 C C . GLN A 1 6 ? 8.728 3.900 -0.484 1.00 0.00 6 GLN A C 11
ATOM 6475 O O . GLN A 1 6 ? 9.713 3.271 -0.815 1.00 0.00 6 GLN A O 11
ATOM 6489 N N . THR A 1 7 ? 7.591 3.301 -0.256 1.00 0.00 7 THR A N 11
ATOM 6490 C CA . THR A 1 7 ? 7.493 1.818 -0.403 1.00 0.00 7 THR A CA 11
ATOM 6491 C C . THR A 1 7 ? 6.031 1.390 -0.565 1.00 0.00 7 THR A C 11
ATOM 6492 O O . THR A 1 7 ? 5.152 2.206 -0.756 1.00 0.00 7 THR A O 11
ATOM 6503 N N . GLY A 1 8 ? 5.769 0.112 -0.501 1.00 0.00 8 GLY A N 11
ATOM 6504 C CA . GLY A 1 8 ? 4.368 -0.378 -0.663 1.00 0.00 8 GLY A CA 11
ATOM 6505 C C . GLY A 1 8 ? 3.626 -0.340 0.678 1.00 0.00 8 GLY A C 11
ATOM 6506 O O . GLY A 1 8 ? 2.489 0.072 0.749 1.00 0.00 8 GLY A O 11
ATOM 6510 N N . ALA A 1 9 ? 4.249 -0.783 1.737 1.00 0.00 9 ALA A N 11
ATOM 6511 C CA . ALA A 1 9 ? 3.559 -0.789 3.066 1.00 0.00 9 ALA A CA 11
ATOM 6512 C C . ALA A 1 9 ? 2.807 0.525 3.300 1.00 0.00 9 ALA A C 11
ATOM 6513 O O . ALA A 1 9 ? 1.628 0.534 3.597 1.00 0.00 9 ALA A O 11
ATOM 6520 N N . GLU A 1 10 ? 3.483 1.631 3.182 1.00 0.00 10 GLU A N 11
ATOM 6521 C CA . GLU A 1 10 ? 2.816 2.953 3.410 1.00 0.00 10 GLU A CA 11
ATOM 6522 C C . GLU A 1 10 ? 1.442 3.005 2.726 1.00 0.00 10 GLU A C 11
ATOM 6523 O O . GLU A 1 10 ? 0.463 3.408 3.321 1.00 0.00 10 GLU A O 11
ATOM 6535 N N . CYS A 1 11 ? 1.355 2.609 1.486 1.00 0.00 11 CYS A N 11
ATOM 6536 C CA . CYS A 1 11 ? 0.037 2.651 0.782 1.00 0.00 11 CYS A CA 11
ATOM 6537 C C . CYS A 1 11 ? -0.707 1.327 0.989 1.00 0.00 11 CYS A C 11
ATOM 6538 O O . CYS A 1 11 ? -1.911 1.290 1.146 1.00 0.00 11 CYS A O 11
ATOM 6545 N N . TYR A 1 12 ? 0.014 0.243 0.994 1.00 0.00 12 TYR A N 11
ATOM 6546 C CA . TYR A 1 12 ? -0.611 -1.096 1.195 1.00 0.00 12 TYR A CA 11
ATOM 6547 C C . TYR A 1 12 ? -1.490 -1.096 2.453 1.00 0.00 12 TYR A C 11
ATOM 6548 O O . TYR A 1 12 ? -2.625 -1.528 2.431 1.00 0.00 12 TYR A O 11
ATOM 6566 N N . SER A 1 13 ? -0.980 -0.609 3.551 1.00 0.00 13 SER A N 11
ATOM 6567 C CA . SER A 1 13 ? -1.794 -0.588 4.803 1.00 0.00 13 SER A CA 11
ATOM 6568 C C . SER A 1 13 ? -3.222 -0.120 4.507 1.00 0.00 13 SER A C 11
ATOM 6569 O O . SER A 1 13 ? -4.179 -0.646 5.040 1.00 0.00 13 SER A O 11
ATOM 6577 N N . TRP A 1 14 ? -3.377 0.863 3.663 1.00 0.00 14 TRP A N 11
ATOM 6578 C CA . TRP A 1 14 ? -4.747 1.358 3.339 1.00 0.00 14 TRP A CA 11
ATOM 6579 C C . TRP A 1 14 ? -5.411 0.439 2.309 1.00 0.00 14 TRP A C 11
ATOM 6580 O O . TRP A 1 14 ? -6.611 0.245 2.313 1.00 0.00 14 TRP A O 11
ATOM 6601 N N . CYS A 1 15 ? -4.638 -0.124 1.427 1.00 0.00 15 CYS A N 11
ATOM 6602 C CA . CYS A 1 15 ? -5.216 -1.028 0.393 1.00 0.00 15 CYS A CA 11
ATOM 6603 C C . CYS A 1 15 ? -5.972 -2.189 1.050 1.00 0.00 15 CYS A C 11
ATOM 6604 O O . CYS A 1 15 ? -6.863 -2.771 0.465 1.00 0.00 15 CYS A O 11
ATOM 6611 N N . ILE A 1 16 ? -5.619 -2.536 2.257 1.00 0.00 16 ILE A N 11
ATOM 6612 C CA . ILE A 1 16 ? -6.310 -3.672 2.936 1.00 0.00 16 ILE A CA 11
ATOM 6613 C C . ILE A 1 16 ? -7.625 -3.223 3.591 1.00 0.00 16 ILE A C 11
ATOM 6614 O O . ILE A 1 16 ? -8.530 -4.013 3.776 1.00 0.00 16 ILE A O 11
ATOM 6630 N N . LYS A 1 17 ? -7.743 -1.974 3.949 1.00 0.00 17 LYS A N 11
ATOM 6631 C CA . LYS A 1 17 ? -9.005 -1.507 4.595 1.00 0.00 17 LYS A CA 11
ATOM 6632 C C . LYS A 1 17 ? -10.212 -1.853 3.720 1.00 0.00 17 LYS A C 11
ATOM 6633 O O . LYS A 1 17 ? -11.316 -2.002 4.204 1.00 0.00 17 LYS A O 11
ATOM 6652 N N . GLN A 1 18 ? -10.009 -1.994 2.439 1.00 0.00 18 GLN A N 11
ATOM 6653 C CA . GLN A 1 18 ? -11.144 -2.347 1.536 1.00 0.00 18 GLN A CA 11
ATOM 6654 C C . GLN A 1 18 ? -12.009 -3.421 2.185 1.00 0.00 18 GLN A C 11
ATOM 6655 O O . GLN A 1 18 ? -13.220 -3.376 2.117 1.00 0.00 18 GLN A O 11
ATOM 6669 N N . ASP A 1 19 ? -11.359 -4.383 2.802 1.00 0.00 19 ASP A N 11
ATOM 6670 C CA . ASP A 1 19 ? -12.051 -5.530 3.499 1.00 0.00 19 ASP A CA 11
ATOM 6671 C C . ASP A 1 19 ? -12.078 -6.774 2.607 1.00 0.00 19 ASP A C 11
ATOM 6672 O O . ASP A 1 19 ? -13.060 -7.488 2.560 1.00 0.00 19 ASP A O 11
ATOM 6681 N N . LEU A 1 20 ? -11.006 -7.060 1.913 1.00 0.00 20 LEU A N 11
ATOM 6682 C CA . LEU A 1 20 ? -10.993 -8.282 1.053 1.00 0.00 20 LEU A CA 11
ATOM 6683 C C . LEU A 1 20 ? -10.187 -9.387 1.742 1.00 0.00 20 LEU A C 11
ATOM 6684 O O . LEU A 1 20 ? -10.731 -10.368 2.207 1.00 0.00 20 LEU A O 11
ATOM 6700 N N . SER A 1 21 ? -8.891 -9.228 1.804 1.00 0.00 21 SER A N 11
ATOM 6701 C CA . SER A 1 21 ? -8.030 -10.256 2.452 1.00 0.00 21 SER A CA 11
ATOM 6702 C C . SER A 1 21 ? -6.564 -9.817 2.392 1.00 0.00 21 SER A C 11
ATOM 6703 O O . SER A 1 21 ? -6.238 -8.776 1.857 1.00 0.00 21 SER A O 11
ATOM 6711 N N . LYS A 1 22 ? -5.674 -10.602 2.932 1.00 0.00 22 LYS A N 11
ATOM 6712 C CA . LYS A 1 22 ? -4.232 -10.226 2.894 1.00 0.00 22 LYS A CA 11
ATOM 6713 C C . LYS A 1 22 ? -3.687 -10.402 1.475 1.00 0.00 22 LYS A C 11
ATOM 6714 O O . LYS A 1 22 ? -2.783 -9.708 1.054 1.00 0.00 22 LYS A O 11
ATOM 6733 N N . ASP A 1 23 ? -4.240 -11.322 0.733 1.00 0.00 23 ASP A N 11
ATOM 6734 C CA . ASP A 1 23 ? -3.767 -11.544 -0.663 1.00 0.00 23 ASP A CA 11
ATOM 6735 C C . ASP A 1 23 ? -4.420 -10.516 -1.591 1.00 0.00 23 ASP A C 11
ATOM 6736 O O . ASP A 1 23 ? -3.980 -10.292 -2.701 1.00 0.00 23 ASP A O 11
ATOM 6745 N N . TRP A 1 24 ? -5.470 -9.889 -1.137 1.00 0.00 24 TRP A N 11
ATOM 6746 C CA . TRP A 1 24 ? -6.157 -8.874 -1.983 1.00 0.00 24 TRP A CA 11
ATOM 6747 C C . TRP A 1 24 ? -5.173 -7.771 -2.370 1.00 0.00 24 TRP A C 11
ATOM 6748 O O . TRP A 1 24 ? -5.114 -7.350 -3.508 1.00 0.00 24 TRP A O 11
ATOM 6769 N N . CYS A 1 25 ? -4.404 -7.289 -1.434 1.00 0.00 25 CYS A N 11
ATOM 6770 C CA . CYS A 1 25 ? -3.444 -6.202 -1.770 1.00 0.00 25 CYS A CA 11
ATOM 6771 C C . CYS A 1 25 ? -2.000 -6.710 -1.746 1.00 0.00 25 CYS A C 11
ATOM 6772 O O . CYS A 1 25 ? -1.139 -6.150 -2.394 1.00 0.00 25 CYS A O 11
ATOM 6779 N N . CYS A 1 26 ? -1.722 -7.766 -1.024 1.00 0.00 26 CYS A N 11
ATOM 6780 C CA . CYS A 1 26 ? -0.322 -8.287 -1.004 1.00 0.00 26 CYS A CA 11
ATOM 6781 C C . CYS A 1 26 ? 0.215 -8.299 -2.434 1.00 0.00 26 CYS A C 11
ATOM 6782 O O . CYS A 1 26 ? 1.374 -8.038 -2.683 1.00 0.00 26 CYS A O 11
ATOM 6789 N N . ASP A 1 27 ? -0.640 -8.581 -3.379 1.00 0.00 27 ASP A N 11
ATOM 6790 C CA . ASP A 1 27 ? -0.211 -8.588 -4.80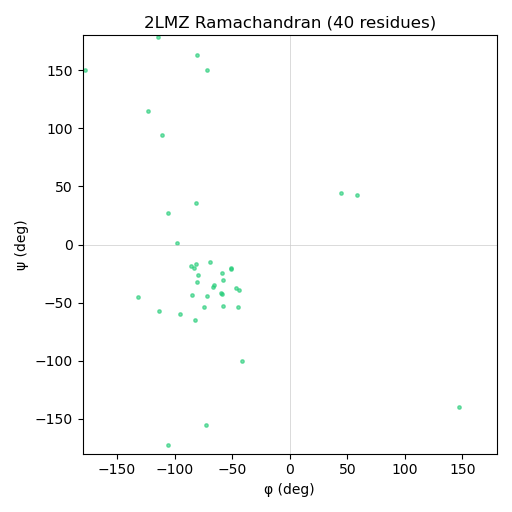3 1.00 0.00 27 ASP A CA 11
ATOM 6791 C C . ASP A 1 27 ? -0.319 -7.173 -5.376 1.00 0.00 27 ASP A C 11
ATOM 6792 O O . ASP A 1 27 ? 0.524 -6.730 -6.131 1.00 0.00 27 ASP A O 11
ATOM 6801 N N . PHE A 1 28 ? -1.358 -6.459 -5.021 1.00 0.00 28 PHE A N 11
ATOM 6802 C CA . PHE A 1 28 ? -1.524 -5.071 -5.542 1.00 0.00 28 PHE A CA 11
ATOM 6803 C C . PHE A 1 28 ? -0.198 -4.309 -5.463 1.00 0.00 28 PHE A C 11
ATOM 6804 O O . PHE A 1 28 ? 0.351 -3.898 -6.466 1.00 0.00 28 PHE A O 11
ATOM 6821 N N . VAL A 1 29 ? 0.321 -4.114 -4.281 1.00 0.00 29 VAL A N 11
ATOM 6822 C CA . VAL A 1 29 ? 1.611 -3.377 -4.152 1.00 0.00 29 VAL A CA 11
ATOM 6823 C C . VAL A 1 29 ? 2.706 -4.096 -4.941 1.00 0.00 29 VAL A C 11
ATOM 6824 O O . VAL A 1 29 ? 3.656 -3.492 -5.394 1.00 0.00 29 VAL A O 11
ATOM 6837 N N . LYS A 1 30 ? 2.577 -5.382 -5.114 1.00 0.00 30 LYS A N 11
ATOM 6838 C CA . LYS A 1 30 ? 3.611 -6.133 -5.881 1.00 0.00 30 LYS A CA 11
ATOM 6839 C C . LYS A 1 30 ? 3.505 -5.791 -7.370 1.00 0.00 30 LYS A C 11
ATOM 6840 O O . LYS A 1 30 ? 4.497 -5.663 -8.060 1.00 0.00 30 LYS A O 11
ATOM 6859 N N . ASP A 1 31 ? 2.306 -5.633 -7.865 1.00 0.00 31 ASP A N 11
ATOM 6860 C CA . ASP A 1 31 ? 2.133 -5.291 -9.305 1.00 0.00 31 ASP A CA 11
ATOM 6861 C C . ASP A 1 31 ? 3.091 -4.162 -9.684 1.00 0.00 31 ASP A C 11
ATOM 6862 O O . ASP A 1 31 ? 3.784 -4.226 -10.679 1.00 0.00 31 ASP A O 11
ATOM 6871 N N . ILE A 1 32 ? 3.133 -3.127 -8.890 1.00 0.00 32 ILE A N 11
ATOM 6872 C CA . ILE A 1 32 ? 4.044 -1.987 -9.192 1.00 0.00 32 ILE A CA 11
ATOM 6873 C C . ILE A 1 32 ? 5.465 -2.310 -8.726 1.00 0.00 32 ILE A C 11
ATOM 6874 O O . ILE A 1 32 ? 6.348 -1.477 -8.771 1.00 0.00 32 ILE A O 11
ATOM 6890 N N . ARG A 1 33 ? 5.693 -3.516 -8.282 1.00 0.00 33 ARG A N 11
ATOM 6891 C CA . ARG A 1 33 ? 7.058 -3.896 -7.816 1.00 0.00 33 ARG A CA 11
ATOM 6892 C C . ARG A 1 33 ? 7.464 -3.045 -6.609 1.00 0.00 33 ARG A C 11
ATOM 6893 O O . ARG A 1 33 ? 8.196 -2.083 -6.734 1.00 0.00 33 ARG A O 11
ATOM 6914 N N . MET A 1 34 ? 6.995 -3.395 -5.442 1.00 0.00 34 MET A N 11
ATOM 6915 C CA . MET A 1 34 ? 7.354 -2.608 -4.227 1.00 0.00 34 MET A CA 11
ATOM 6916 C C . MET A 1 34 ? 7.651 -3.552 -3.057 1.00 0.00 34 MET A C 11
ATOM 6917 O O . MET A 1 34 ? 7.657 -4.758 -3.208 1.00 0.00 34 MET A O 11
ATOM 6931 N N . ASN A 1 35 ? 7.900 -3.014 -1.894 1.00 0.00 35 ASN A N 11
ATOM 6932 C CA . ASN A 1 35 ? 8.198 -3.884 -0.719 1.00 0.00 35 ASN A CA 11
ATOM 6933 C C . ASN A 1 35 ? 7.085 -3.769 0.325 1.00 0.00 35 ASN A C 11
ATOM 6934 O O . ASN A 1 35 ? 6.906 -2.729 0.927 1.00 0.00 35 ASN A O 11
ATOM 6945 N N . PRO A 1 36 ? 6.375 -4.849 0.507 1.00 0.00 36 PRO A N 11
ATOM 6946 C CA . PRO A 1 36 ? 5.272 -4.874 1.493 1.00 0.00 36 PRO A CA 11
ATOM 6947 C C . PRO A 1 36 ? 5.832 -5.028 2.908 1.00 0.00 36 PRO A C 11
ATOM 6948 O O . PRO A 1 36 ? 6.973 -5.406 3.087 1.00 0.00 36 PRO A O 11
ATOM 6959 N N . PRO A 1 37 ? 5.003 -4.731 3.871 1.00 0.00 37 PRO A N 11
ATOM 6960 C CA . PRO A 1 37 ? 5.414 -4.840 5.286 1.00 0.00 37 PRO A CA 11
ATOM 6961 C C . PRO A 1 37 ? 5.391 -6.306 5.722 1.00 0.00 37 PRO A C 11
ATOM 6962 O O . PRO A 1 37 ? 4.746 -7.131 5.109 1.00 0.00 37 PRO A O 11
ATOM 6973 N N . ALA A 1 38 ? 6.088 -6.638 6.775 1.00 0.00 38 ALA A N 11
ATOM 6974 C CA . ALA A 1 38 ? 6.095 -8.055 7.240 1.00 0.00 38 ALA A CA 11
ATOM 6975 C C . ALA A 1 38 ? 4.839 -8.342 8.064 1.00 0.00 38 ALA A C 11
ATOM 6976 O O . ALA A 1 38 ? 4.326 -9.443 8.070 1.00 0.00 38 ALA A O 11
ATOM 6983 N N . ASP A 1 39 ? 4.338 -7.357 8.759 1.00 0.00 39 ASP A N 11
ATOM 6984 C CA . ASP A 1 39 ? 3.112 -7.573 9.580 1.00 0.00 39 ASP A CA 11
ATOM 6985 C C . ASP A 1 39 ? 1.942 -7.979 8.680 1.00 0.00 39 ASP A C 11
ATOM 6986 O O . ASP A 1 39 ? 0.970 -8.552 9.131 1.00 0.00 39 ASP A O 11
ATOM 6995 N N . LYS A 1 40 ? 2.027 -7.688 7.411 1.00 0.00 40 LYS A N 11
ATOM 6996 C CA . LYS A 1 40 ? 0.919 -8.060 6.485 1.00 0.00 40 LYS A CA 11
ATOM 6997 C C . LYS A 1 40 ? 1.403 -9.115 5.484 1.00 0.00 40 LYS A C 11
ATOM 6998 O O . LYS A 1 40 ? 0.862 -10.199 5.399 1.00 0.00 40 LYS A O 11
ATOM 7017 N N . CYS A 1 41 ? 2.422 -8.805 4.730 1.00 0.00 41 CYS A N 11
ATOM 7018 C CA . CYS A 1 41 ? 2.942 -9.791 3.740 1.00 0.00 41 CYS A CA 11
ATOM 7019 C C . CYS A 1 41 ? 4.391 -10.159 4.071 1.00 0.00 41 CYS A C 11
ATOM 7020 O O . CYS A 1 41 ? 5.193 -9.303 4.392 1.00 0.00 41 CYS A O 11
ATOM 7027 N N . PRO A 1 42 ? 4.677 -11.429 3.985 1.00 0.00 42 PRO A N 11
ATOM 7028 C CA . PRO A 1 42 ? 6.041 -11.926 4.282 1.00 0.00 42 PRO A CA 11
ATOM 7029 C C . PRO A 1 42 ? 7.004 -11.565 3.147 1.00 0.00 42 PRO A C 11
ATOM 7030 O O . PRO A 1 42 ? 6.776 -11.891 1.999 1.00 0.00 42 PRO A O 11
ATOM 7041 N N . ILE A 1 1 ? -3.734 11.012 4.182 1.00 0.00 1 ILE A N 12
ATOM 7042 C CA . ILE A 1 1 ? -2.390 10.928 3.538 1.00 0.00 1 ILE A CA 12
ATOM 7043 C C . ILE A 1 1 ? -2.309 9.708 2.617 1.00 0.00 1 ILE A C 12
ATOM 7044 O O . ILE A 1 1 ? -1.582 8.773 2.889 1.00 0.00 1 ILE A O 12
ATOM 7060 N N . PRO A 1 2 ? -3.056 9.766 1.549 1.00 0.00 2 PRO A N 12
ATOM 7061 C CA . PRO A 1 2 ? -3.069 8.659 0.563 1.00 0.00 2 PRO A CA 12
ATOM 7062 C C . PRO A 1 2 ? -1.841 8.742 -0.352 1.00 0.00 2 PRO A C 12
ATOM 7063 O O . PRO A 1 2 ? -1.940 8.584 -1.553 1.00 0.00 2 PRO A O 12
ATOM 7074 N N . TYR A 1 3 ? -0.687 8.992 0.201 1.00 0.00 3 TYR A N 12
ATOM 7075 C CA . TYR A 1 3 ? 0.538 9.087 -0.639 1.00 0.00 3 TYR A CA 12
ATOM 7076 C C . TYR A 1 3 ? 1.548 8.018 -0.202 1.00 0.00 3 TYR A C 12
ATOM 7077 O O . TYR A 1 3 ? 1.929 7.942 0.950 1.00 0.00 3 TYR A O 12
ATOM 7095 N N . CYS A 1 4 ? 1.975 7.188 -1.112 1.00 0.00 4 CYS A N 12
ATOM 7096 C CA . CYS A 1 4 ? 2.946 6.121 -0.758 1.00 0.00 4 CYS A CA 12
ATOM 7097 C C . CYS A 1 4 ? 4.367 6.579 -1.091 1.00 0.00 4 CYS A C 12
ATOM 7098 O O . CYS A 1 4 ? 4.718 7.725 -0.899 1.00 0.00 4 CYS A O 12
ATOM 7105 N N . GLY A 1 5 ? 5.183 5.699 -1.599 1.00 0.00 5 GLY A N 12
ATOM 7106 C CA . GLY A 1 5 ? 6.570 6.108 -1.951 1.00 0.00 5 GLY A CA 12
ATOM 7107 C C . GLY A 1 5 ? 7.600 5.244 -1.217 1.00 0.00 5 GLY A C 12
ATOM 7108 O O . GLY A 1 5 ? 8.452 4.631 -1.828 1.00 0.00 5 GLY A O 12
ATOM 7112 N N . GLN A 1 6 ? 7.545 5.204 0.086 1.00 0.00 6 GLN A N 12
ATOM 7113 C CA . GLN A 1 6 ? 8.542 4.399 0.852 1.00 0.00 6 GLN A CA 12
ATOM 7114 C C . GLN A 1 6 ? 8.582 2.952 0.351 1.00 0.00 6 GLN A C 12
ATOM 7115 O O . GLN A 1 6 ? 9.484 2.556 -0.360 1.00 0.00 6 GLN A O 12
ATOM 7129 N N . THR A 1 7 ? 7.620 2.157 0.730 1.00 0.00 7 THR A N 12
ATOM 7130 C CA . THR A 1 7 ? 7.613 0.730 0.290 1.00 0.00 7 THR A CA 12
ATOM 7131 C C . THR A 1 7 ? 6.174 0.247 0.078 1.00 0.00 7 THR A C 12
ATOM 7132 O O . THR A 1 7 ? 5.307 1.007 -0.300 1.00 0.00 7 THR A O 12
ATOM 7143 N N . GLY A 1 8 ? 5.909 -1.009 0.318 1.00 0.00 8 GLY A N 12
ATOM 7144 C CA . GLY A 1 8 ? 4.525 -1.522 0.134 1.00 0.00 8 GLY A CA 12
ATOM 7145 C C . GLY A 1 8 ? 3.656 -1.024 1.287 1.00 0.00 8 GLY A C 12
ATOM 7146 O O . GLY A 1 8 ? 2.531 -0.606 1.096 1.00 0.00 8 GLY A O 12
ATOM 7150 N N . ALA A 1 9 ? 4.173 -1.054 2.487 1.00 0.00 9 ALA A N 12
ATOM 7151 C CA . ALA A 1 9 ? 3.380 -0.570 3.650 1.00 0.00 9 ALA A CA 12
ATOM 7152 C C . ALA A 1 9 ? 2.770 0.793 3.323 1.00 0.00 9 ALA A C 12
ATOM 7153 O O . ALA A 1 9 ? 1.734 1.165 3.838 1.00 0.00 9 ALA A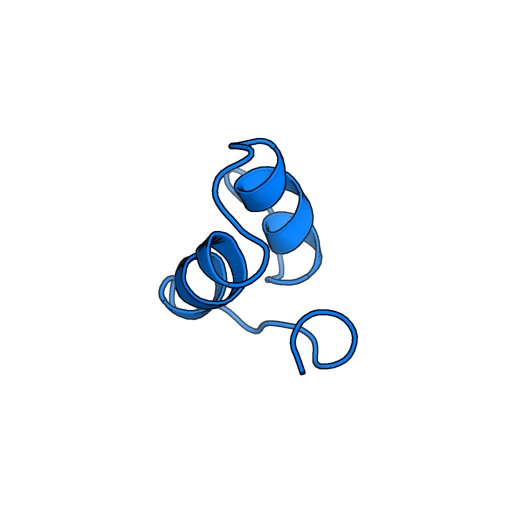 O 12
ATOM 7160 N N . GLU A 1 10 ? 3.406 1.538 2.461 1.00 0.00 10 GLU A N 12
ATOM 7161 C CA . GLU A 1 10 ? 2.867 2.878 2.088 1.00 0.00 10 GLU A CA 12
ATOM 7162 C C . GLU A 1 10 ? 1.485 2.725 1.447 1.00 0.00 10 GLU A C 12
ATOM 7163 O O . GLU A 1 10 ? 0.514 3.308 1.889 1.00 0.00 10 GLU A O 12
ATOM 7175 N N . CYS A 1 11 ? 1.396 1.949 0.401 1.00 0.00 11 CYS A N 12
ATOM 7176 C CA . CYS A 1 11 ? 0.084 1.757 -0.284 1.00 0.00 11 CYS A CA 12
ATOM 7177 C C . CYS A 1 11 ? -0.638 0.526 0.273 1.00 0.00 11 CYS A C 12
ATOM 7178 O O . CYS A 1 11 ? -1.810 0.322 0.032 1.00 0.00 11 CYS A O 12
ATOM 7185 N N . TYR A 1 12 ? 0.054 -0.298 1.008 1.00 0.00 12 TYR A N 12
ATOM 7186 C CA . TYR A 1 12 ? -0.594 -1.518 1.568 1.00 0.00 12 TYR A CA 12
ATOM 7187 C C . TYR A 1 12 ? -1.813 -1.134 2.414 1.00 0.00 12 TYR A C 12
ATOM 7188 O O . TYR A 1 12 ? -2.921 -1.560 2.156 1.00 0.00 12 TYR A O 12
ATOM 7206 N N . SER A 1 13 ? -1.619 -0.334 3.427 1.00 0.00 13 SER A N 12
ATOM 7207 C CA . SER A 1 13 ? -2.770 0.068 4.287 1.00 0.00 13 SER A CA 12
ATOM 7208 C C . SER A 1 13 ? -3.929 0.585 3.428 1.00 0.00 13 SER A C 12
ATOM 7209 O O . SER A 1 13 ? -5.062 0.629 3.863 1.00 0.00 13 SER A O 12
ATOM 7217 N N . TRP A 1 14 ? -3.657 0.982 2.214 1.00 0.00 14 TRP A N 12
ATOM 7218 C CA . TRP A 1 14 ? -4.747 1.501 1.339 1.00 0.00 14 TRP A CA 12
ATOM 7219 C C . TRP A 1 14 ? -5.573 0.350 0.754 1.00 0.00 14 TRP A C 12
ATOM 7220 O O . TRP A 1 14 ? -6.765 0.475 0.553 1.00 0.00 14 TRP A O 12
ATOM 7241 N N . CYS A 1 15 ? -4.961 -0.773 0.483 1.00 0.00 15 CYS A N 12
ATOM 7242 C CA . CYS A 1 15 ? -5.757 -1.914 -0.085 1.00 0.00 15 CYS A CA 12
ATOM 7243 C C . CYS A 1 15 ? -6.460 -2.679 1.037 1.00 0.00 15 CYS A C 12
ATOM 7244 O O . CYS A 1 15 ? -7.640 -2.958 0.959 1.00 0.00 15 CYS A O 12
ATOM 7251 N N . ILE A 1 16 ? -5.759 -3.016 2.084 1.00 0.00 16 ILE A N 12
ATOM 7252 C CA . ILE A 1 16 ? -6.418 -3.754 3.201 1.00 0.00 16 ILE A CA 12
ATOM 7253 C C . ILE A 1 16 ? -7.695 -3.019 3.616 1.00 0.00 16 ILE A C 12
ATOM 7254 O O . ILE A 1 16 ? -8.594 -3.592 4.200 1.00 0.00 16 ILE A O 12
ATOM 7270 N N . LYS A 1 17 ? -7.776 -1.753 3.313 1.00 0.00 17 LYS A N 12
ATOM 7271 C CA . LYS A 1 17 ? -8.987 -0.963 3.677 1.00 0.00 17 LYS A CA 12
ATOM 7272 C C . LYS A 1 17 ? -10.203 -1.471 2.896 1.00 0.00 17 LYS A C 12
ATOM 7273 O O . LYS A 1 17 ? -11.325 -1.387 3.354 1.00 0.00 17 LYS A O 12
ATOM 7292 N N . GLN A 1 18 ? -9.989 -1.989 1.720 1.00 0.00 18 GLN A N 12
ATOM 7293 C CA . GLN A 1 18 ? -11.132 -2.495 0.911 1.00 0.00 18 GLN A CA 12
ATOM 7294 C C . GLN A 1 18 ? -11.742 -3.735 1.571 1.00 0.00 18 GLN A C 12
ATOM 7295 O O . GLN A 1 18 ? -12.887 -4.072 1.342 1.00 0.00 18 GLN A O 12
ATOM 7309 N N . ASP A 1 19 ? -10.990 -4.408 2.398 1.00 0.00 19 ASP A N 12
ATOM 7310 C CA . ASP A 1 19 ? -11.527 -5.622 3.084 1.00 0.00 19 ASP A CA 12
ATOM 7311 C C . ASP A 1 19 ? -11.768 -6.757 2.081 1.00 0.00 19 ASP A C 12
ATOM 7312 O O . ASP A 1 19 ? -12.773 -7.437 2.136 1.00 0.00 19 ASP A O 12
ATOM 7321 N N . LEU A 1 20 ? -10.858 -6.978 1.170 1.00 0.00 20 LEU A N 12
ATOM 7322 C CA . LEU A 1 20 ? -11.054 -8.081 0.183 1.00 0.00 20 LEU A CA 12
ATOM 7323 C C . LEU A 1 20 ? -10.352 -9.349 0.673 1.00 0.00 20 LEU A C 12
ATOM 7324 O O . LEU A 1 20 ? -10.896 -10.434 0.628 1.00 0.00 20 LEU A O 12
ATOM 7340 N N . SER A 1 21 ? -9.143 -9.214 1.139 1.00 0.00 21 SER A N 12
ATOM 7341 C CA . SER A 1 21 ? -8.387 -10.399 1.633 1.00 0.00 21 SER A CA 12
ATOM 7342 C C . SER A 1 21 ? -6.962 -9.983 2.001 1.00 0.00 21 SER A C 12
ATOM 7343 O O . SER A 1 21 ? -6.292 -9.301 1.250 1.00 0.00 21 SER A O 12
ATOM 7351 N N . LYS A 1 22 ? -6.491 -10.378 3.151 1.00 0.00 22 LYS A N 12
ATOM 7352 C CA . LYS A 1 22 ? -5.110 -9.993 3.556 1.00 0.00 22 LYS A CA 12
ATOM 7353 C C . LYS A 1 22 ? -4.129 -10.255 2.413 1.00 0.00 22 LYS A C 12
ATOM 7354 O O . LYS A 1 22 ? -3.095 -9.624 2.311 1.00 0.00 22 LYS A O 12
ATOM 7373 N N . ASP A 1 23 ? -4.446 -11.178 1.550 1.00 0.00 23 ASP A N 12
ATOM 7374 C CA . ASP A 1 23 ? -3.535 -11.480 0.411 1.00 0.00 23 ASP A CA 12
ATOM 7375 C C . ASP A 1 23 ? -3.881 -10.582 -0.775 1.00 0.00 23 ASP A C 12
ATOM 7376 O O . ASP A 1 23 ? -3.120 -10.450 -1.714 1.00 0.00 23 ASP A O 12
ATOM 7385 N N . TRP A 1 24 ? -5.026 -9.961 -0.737 1.00 0.00 24 TRP A N 12
ATOM 7386 C CA . TRP A 1 24 ? -5.431 -9.067 -1.855 1.00 0.00 24 TRP A CA 12
ATOM 7387 C C . TRP A 1 24 ? -4.532 -7.822 -1.877 1.00 0.00 24 TRP A C 12
ATOM 7388 O O . TRP A 1 24 ? -3.961 -7.475 -2.891 1.00 0.00 24 TRP A O 12
ATOM 7409 N N . CYS A 1 25 ? -4.406 -7.149 -0.764 1.00 0.00 25 CYS A N 12
ATOM 7410 C CA . CYS A 1 25 ? -3.545 -5.930 -0.731 1.00 0.00 25 CYS A CA 12
ATOM 7411 C C . CYS A 1 25 ? -2.076 -6.310 -0.928 1.00 0.00 25 CYS A C 12
ATOM 7412 O O . CYS A 1 25 ? -1.398 -5.784 -1.787 1.00 0.00 25 CYS A O 12
ATOM 7419 N N . CYS A 1 26 ? -1.578 -7.215 -0.130 1.00 0.00 26 CYS A N 12
ATOM 7420 C CA . CYS A 1 26 ? -0.149 -7.624 -0.265 1.00 0.00 26 CYS A CA 12
ATOM 7421 C C . CYS A 1 26 ? 0.207 -7.836 -1.739 1.00 0.00 26 CYS A C 12
ATOM 7422 O O . CYS A 1 26 ? 1.321 -7.599 -2.157 1.00 0.00 26 CYS A O 12
ATOM 7429 N N . ASP A 1 27 ? -0.732 -8.279 -2.530 1.00 0.00 27 ASP A N 12
ATOM 7430 C CA . ASP A 1 27 ? -0.442 -8.503 -3.976 1.00 0.00 27 ASP A CA 12
ATOM 7431 C C . ASP A 1 27 ? -0.598 -7.194 -4.756 1.00 0.00 27 ASP A C 12
ATOM 7432 O O . ASP A 1 27 ? 0.245 -6.828 -5.549 1.00 0.00 27 ASP A O 12
ATOM 7441 N N . PHE A 1 28 ? -1.673 -6.488 -4.535 1.00 0.00 28 PHE A N 12
ATOM 7442 C CA . PHE A 1 28 ? -1.885 -5.204 -5.261 1.00 0.00 28 PHE A CA 12
ATOM 7443 C C . PHE A 1 28 ? -0.638 -4.316 -5.139 1.00 0.00 28 PHE A C 12
ATOM 7444 O O . PHE A 1 28 ? -0.064 -3.895 -6.124 1.00 0.00 28 PHE A O 12
ATOM 7461 N N . VAL A 1 29 ? -0.223 -4.021 -3.937 1.00 0.00 29 VAL A N 12
ATOM 7462 C CA . VAL A 1 29 ? 0.977 -3.155 -3.753 1.00 0.00 29 VAL A CA 12
ATOM 7463 C C . VAL A 1 29 ? 2.221 -3.826 -4.344 1.00 0.00 29 VAL A C 12
ATOM 7464 O O . VAL A 1 29 ? 3.174 -3.170 -4.715 1.00 0.00 29 VAL A O 12
ATOM 7477 N N . LYS A 1 30 ? 2.218 -5.128 -4.434 1.00 0.00 30 LYS A N 12
ATOM 7478 C CA . LYS A 1 30 ? 3.401 -5.839 -4.999 1.00 0.00 30 LYS A CA 12
ATOM 7479 C C . LYS A 1 30 ? 3.492 -5.603 -6.510 1.00 0.00 30 LYS A C 12
ATOM 7480 O O . LYS A 1 30 ? 4.556 -5.665 -7.095 1.00 0.00 30 LYS A O 12
ATOM 7499 N N . ASP A 1 31 ? 2.385 -5.341 -7.149 1.00 0.00 31 ASP A N 12
ATOM 7500 C CA . ASP A 1 31 ? 2.409 -5.112 -8.623 1.00 0.00 31 ASP A CA 12
ATOM 7501 C C . ASP A 1 31 ? 2.820 -3.672 -8.953 1.00 0.00 31 ASP A C 12
ATOM 7502 O O . ASP A 1 31 ? 3.221 -3.374 -10.059 1.00 0.00 31 ASP A O 12
ATOM 7511 N N . ILE A 1 32 ? 2.718 -2.771 -8.011 1.00 0.00 32 ILE A N 12
ATOM 7512 C CA . ILE A 1 32 ? 3.098 -1.355 -8.297 1.00 0.00 32 ILE A CA 12
ATOM 7513 C C . ILE A 1 32 ? 4.585 -1.114 -8.013 1.00 0.00 32 ILE A C 12
ATOM 7514 O O . ILE A 1 32 ? 4.977 -0.050 -7.575 1.00 0.00 32 ILE A O 12
ATOM 7530 N N . ARG A 1 33 ? 5.418 -2.086 -8.268 1.00 0.00 33 ARG A N 12
ATOM 7531 C CA . ARG A 1 33 ? 6.878 -1.899 -8.021 1.00 0.00 33 ARG A CA 12
ATOM 7532 C C . ARG A 1 33 ? 7.127 -1.461 -6.575 1.00 0.00 33 ARG A C 12
ATOM 7533 O O . ARG A 1 33 ? 7.827 -0.500 -6.322 1.00 0.00 33 ARG A O 12
ATOM 7554 N N . MET A 1 34 ? 6.564 -2.153 -5.625 1.00 0.00 34 MET A N 12
ATOM 7555 C CA . MET A 1 34 ? 6.780 -1.768 -4.202 1.00 0.00 34 MET A CA 12
ATOM 7556 C C . MET A 1 34 ? 7.050 -3.011 -3.353 1.00 0.00 34 MET A C 12
ATOM 7557 O O . MET A 1 34 ? 6.282 -3.950 -3.349 1.00 0.00 34 MET A O 12
ATOM 7571 N N . ASN A 1 35 ? 8.138 -3.023 -2.633 1.00 0.00 35 ASN A N 12
ATOM 7572 C CA . ASN A 1 35 ? 8.455 -4.206 -1.782 1.00 0.00 35 ASN A CA 12
ATOM 7573 C C . ASN A 1 35 ? 7.575 -4.201 -0.529 1.00 0.00 35 ASN A C 12
ATOM 7574 O O . ASN A 1 35 ? 7.722 -3.353 0.328 1.00 0.00 35 ASN A O 12
ATOM 7585 N N . PRO A 1 36 ? 6.681 -5.150 -0.469 1.00 0.00 36 PRO A N 12
ATOM 7586 C CA . PRO A 1 36 ? 5.760 -5.255 0.690 1.00 0.00 36 PRO A CA 12
ATOM 7587 C C . PRO A 1 36 ? 6.493 -5.792 1.919 1.00 0.00 36 PRO A C 12
ATOM 7588 O O . PRO A 1 36 ? 7.384 -6.610 1.807 1.00 0.00 36 PRO A O 12
ATOM 7599 N N . PRO A 1 37 ? 6.078 -5.316 3.058 1.00 0.00 37 PRO A N 12
ATOM 7600 C CA . PRO A 1 37 ? 6.687 -5.757 4.333 1.00 0.00 37 PRO A CA 12
ATOM 7601 C C . PRO A 1 37 ? 6.210 -7.168 4.692 1.00 0.00 37 PRO A C 12
ATOM 7602 O O . PRO A 1 37 ? 5.247 -7.666 4.143 1.00 0.00 37 PRO A O 12
ATOM 7613 N N . ALA A 1 38 ? 6.880 -7.817 5.604 1.00 0.00 38 ALA A N 12
ATOM 7614 C CA . ALA A 1 38 ? 6.470 -9.198 5.993 1.00 0.00 38 ALA A CA 12
ATOM 7615 C C . ALA A 1 38 ? 5.484 -9.159 7.164 1.00 0.00 38 ALA A C 12
ATOM 7616 O O . ALA A 1 38 ? 4.318 -9.467 7.017 1.00 0.00 38 ALA A O 12
ATOM 7623 N N . ASP A 1 39 ? 5.947 -8.789 8.327 1.00 0.00 39 ASP A N 12
ATOM 7624 C CA . ASP A 1 39 ? 5.045 -8.737 9.515 1.00 0.00 39 ASP A CA 12
ATOM 7625 C C . ASP A 1 39 ? 3.674 -8.165 9.135 1.00 0.00 39 ASP A C 12
ATOM 7626 O O . ASP A 1 39 ? 2.648 -8.679 9.529 1.00 0.00 39 ASP A O 12
ATOM 7635 N N . LYS A 1 40 ? 3.648 -7.102 8.377 1.00 0.00 40 LYS A N 12
ATOM 7636 C CA . LYS A 1 40 ? 2.338 -6.502 7.983 1.00 0.00 40 LYS A CA 12
ATOM 7637 C C . LYS A 1 40 ? 1.580 -7.444 7.043 1.00 0.00 40 LYS A C 12
ATOM 7638 O O . LYS A 1 40 ? 0.388 -7.635 7.169 1.00 0.00 40 LYS A O 12
ATOM 7657 N N . CYS A 1 41 ? 2.265 -8.035 6.102 1.00 0.00 41 CYS A N 12
ATOM 7658 C CA . CYS A 1 41 ? 1.584 -8.967 5.156 1.00 0.00 41 CYS A CA 12
ATOM 7659 C C . CYS A 1 41 ? 1.927 -10.419 5.505 1.00 0.00 41 CYS A C 12
ATOM 7660 O O . CYS A 1 41 ? 2.905 -10.959 5.026 1.00 0.00 41 CYS A O 12
ATOM 7667 N N . PRO A 1 42 ? 1.105 -11.003 6.333 1.00 0.00 42 PRO A N 12
ATOM 7668 C CA . PRO A 1 42 ? 1.318 -12.409 6.757 1.00 0.00 42 PRO A CA 12
ATOM 7669 C C . PRO A 1 42 ? 1.017 -13.367 5.602 1.00 0.00 42 PRO A C 12
ATOM 7670 O O . PRO A 1 42 ? 1.903 -13.792 4.888 1.00 0.00 42 PRO A O 12
ATOM 7681 N N . ILE A 1 1 ? 0.808 8.188 -12.593 1.00 0.00 1 ILE A N 13
ATOM 7682 C CA . ILE A 1 1 ? 0.837 7.060 -11.617 1.00 0.00 1 ILE A CA 13
ATOM 7683 C C . ILE A 1 1 ? 1.916 7.304 -10.559 1.00 0.00 1 ILE A C 13
ATOM 7684 O O . ILE A 1 1 ? 3.094 7.294 -10.858 1.00 0.00 1 ILE A O 13
ATOM 7700 N N . PRO A 1 2 ? 1.473 7.518 -9.350 1.00 0.00 2 PRO A N 13
ATOM 7701 C CA . PRO A 1 2 ? 2.409 7.768 -8.230 1.00 0.00 2 PRO A CA 13
ATOM 7702 C C . PRO A 1 2 ? 3.038 6.454 -7.755 1.00 0.00 2 PRO A C 13
ATOM 7703 O O . PRO A 1 2 ? 2.832 5.410 -8.342 1.00 0.00 2 PRO A O 13
ATOM 7714 N N . TYR A 1 3 ? 3.803 6.496 -6.698 1.00 0.00 3 TYR A N 13
ATOM 7715 C CA . TYR A 1 3 ? 4.443 5.244 -6.191 1.00 0.00 3 TYR A CA 13
ATOM 7716 C C . TYR A 1 3 ? 3.996 4.959 -4.754 1.00 0.00 3 TYR A C 13
ATOM 7717 O O . TYR A 1 3 ? 4.779 4.545 -3.921 1.00 0.00 3 TYR A O 13
ATOM 7735 N N . CYS A 1 4 ? 2.743 5.170 -4.458 1.00 0.00 4 CYS A N 13
ATOM 7736 C CA . CYS A 1 4 ? 2.246 4.903 -3.079 1.00 0.00 4 CYS A CA 13
ATOM 7737 C C . CYS A 1 4 ? 3.208 5.487 -2.041 1.00 0.00 4 CYS A C 13
ATOM 7738 O O . CYS A 1 4 ? 4.146 4.840 -1.618 1.00 0.00 4 CYS A O 13
ATOM 7745 N N . GLY A 1 5 ? 2.981 6.703 -1.624 1.00 0.00 5 GLY A N 13
ATOM 7746 C CA . GLY A 1 5 ? 3.880 7.323 -0.609 1.00 0.00 5 GLY A CA 13
ATOM 7747 C C . GLY A 1 5 ? 5.337 7.011 -0.953 1.00 0.00 5 GLY A C 13
ATOM 7748 O O . GLY A 1 5 ? 5.885 7.529 -1.907 1.00 0.00 5 GLY A O 13
ATOM 7752 N N . GLN A 1 6 ? 5.975 6.172 -0.180 1.00 0.00 6 GLN A N 13
ATOM 7753 C CA . GLN A 1 6 ? 7.401 5.838 -0.467 1.00 0.00 6 GLN A CA 13
ATOM 7754 C C . GLN A 1 6 ? 7.643 4.324 -0.384 1.00 0.00 6 GLN A C 13
ATOM 7755 O O . GLN A 1 6 ? 8.689 3.838 -0.765 1.00 0.00 6 GLN A O 13
ATOM 7769 N N . THR A 1 7 ? 6.694 3.573 0.111 1.00 0.00 7 THR A N 13
ATOM 7770 C CA . THR A 1 7 ? 6.896 2.097 0.210 1.00 0.00 7 THR A CA 13
ATOM 7771 C C . THR A 1 7 ? 5.553 1.364 0.145 1.00 0.00 7 THR A C 13
ATOM 7772 O O . THR A 1 7 ? 4.560 1.819 0.674 1.00 0.00 7 THR A O 13
ATOM 7783 N N . GLY A 1 8 ? 5.516 0.228 -0.499 1.00 0.00 8 GLY A N 13
ATOM 7784 C CA . GLY A 1 8 ? 4.239 -0.537 -0.595 1.00 0.00 8 GLY A CA 13
ATOM 7785 C C . GLY A 1 8 ? 3.708 -0.825 0.810 1.00 0.00 8 GLY A C 13
ATOM 7786 O O . GLY A 1 8 ? 2.525 -1.020 1.007 1.00 0.00 8 GLY A O 13
ATOM 7790 N N . ALA A 1 9 ? 4.571 -0.854 1.788 1.00 0.00 9 ALA A N 13
ATOM 7791 C CA . ALA A 1 9 ? 4.109 -1.132 3.179 1.00 0.00 9 ALA A CA 13
ATOM 7792 C C . ALA A 1 9 ? 3.216 0.008 3.675 1.00 0.00 9 ALA A C 13
ATOM 7793 O O . ALA A 1 9 ? 2.119 -0.212 4.147 1.00 0.00 9 ALA A O 13
ATOM 7800 N N . GLU A 1 10 ? 3.675 1.225 3.572 1.00 0.00 10 GLU A N 13
ATOM 7801 C CA . GLU A 1 10 ? 2.845 2.373 4.039 1.00 0.00 10 GLU A CA 13
ATOM 7802 C C . GLU A 1 10 ? 1.519 2.411 3.268 1.00 0.00 10 GLU A C 13
ATOM 7803 O O . GLU A 1 10 ? 0.520 2.900 3.757 1.00 0.00 10 GLU A O 13
ATOM 7815 N N . CYS A 1 11 ? 1.505 1.897 2.068 1.00 0.00 11 CYS A N 13
ATOM 7816 C CA . CYS A 1 11 ? 0.247 1.902 1.267 1.00 0.00 11 CYS A CA 13
ATOM 7817 C C . CYS A 1 11 ? -0.603 0.678 1.618 1.00 0.00 11 CYS A C 13
ATOM 7818 O O . CYS A 1 11 ? -1.816 0.714 1.559 1.00 0.00 11 CYS A O 13
ATOM 7825 N N . TYR A 1 12 ? 0.031 -0.405 1.986 1.00 0.00 12 TYR A N 13
ATOM 7826 C CA . TYR A 1 12 ? -0.727 -1.638 2.345 1.00 0.00 12 TYR A CA 13
ATOM 7827 C C . TYR A 1 12 ? -1.985 -1.286 3.140 1.00 0.00 12 TYR A C 13
ATOM 7828 O O . TYR A 1 12 ? -2.968 -1.995 3.117 1.00 0.00 12 TYR A O 13
ATOM 7846 N N . SER A 1 13 ? -1.958 -0.201 3.852 1.00 0.00 13 SER A N 13
ATOM 7847 C CA . SER A 1 13 ? -3.154 0.189 4.654 1.00 0.00 13 SER A CA 13
ATOM 7848 C C . SER A 1 13 ? -4.299 0.642 3.738 1.00 0.00 13 SER A C 13
ATOM 7849 O O . SER A 1 13 ? -5.422 0.194 3.870 1.00 0.00 13 SER A O 13
ATOM 7857 N N . TRP A 1 14 ? -4.032 1.530 2.819 1.00 0.00 14 TRP A N 13
ATOM 7858 C CA . TRP A 1 14 ? -5.115 2.011 1.907 1.00 0.00 14 TRP A CA 13
ATOM 7859 C C . TRP A 1 14 ? -5.685 0.852 1.083 1.00 0.00 14 TRP A C 13
ATOM 7860 O O . TRP A 1 14 ? -6.856 0.537 1.166 1.00 0.00 14 TRP A O 13
ATOM 7881 N N . CYS A 1 15 ? -4.870 0.220 0.285 1.00 0.00 15 CYS A N 13
ATOM 7882 C CA . CYS A 1 15 ? -5.368 -0.913 -0.551 1.00 0.00 15 CYS A CA 13
ATOM 7883 C C . CYS A 1 15 ? -6.257 -1.847 0.277 1.00 0.00 15 CYS A C 13
ATOM 7884 O O . CYS A 1 15 ? -7.196 -2.432 -0.228 1.00 0.00 15 CYS A O 13
ATOM 7891 N N . ILE A 1 16 ? -5.963 -2.006 1.539 1.00 0.00 16 ILE A N 13
ATOM 7892 C CA . ILE A 1 16 ? -6.787 -2.918 2.388 1.00 0.00 16 ILE A CA 13
ATOM 7893 C C . ILE A 1 16 ? -8.152 -2.291 2.699 1.00 0.00 16 ILE A C 13
ATOM 7894 O O . ILE A 1 16 ? -9.091 -2.980 3.042 1.00 0.00 16 ILE A O 13
ATOM 7910 N N . LYS A 1 17 ? -8.273 -0.996 2.587 1.00 0.00 17 LYS A N 13
ATOM 7911 C CA . LYS A 1 17 ? -9.586 -0.351 2.886 1.00 0.00 17 LYS A CA 13
ATOM 7912 C C . LYS A 1 17 ? -10.706 -1.052 2.114 1.00 0.00 17 LYS A C 13
ATOM 7913 O O . LYS A 1 17 ? -11.851 -1.046 2.523 1.00 0.00 17 LYS A O 13
ATOM 7932 N N . GLN A 1 18 ? -10.388 -1.661 1.003 1.00 0.00 18 GLN A N 13
ATOM 7933 C CA . GLN A 1 18 ? -11.439 -2.365 0.215 1.00 0.00 18 GLN A CA 13
ATOM 7934 C C . GLN A 1 18 ? -12.041 -3.500 1.049 1.00 0.00 18 GLN A C 13
ATOM 7935 O O . GLN A 1 18 ? -13.183 -3.878 0.874 1.00 0.00 18 GLN A O 13
ATOM 7949 N N . ASP A 1 19 ? -11.281 -4.036 1.968 1.00 0.00 19 ASP A N 13
ATOM 7950 C CA . ASP A 1 19 ? -11.798 -5.139 2.834 1.00 0.00 19 ASP A CA 13
ATOM 7951 C C . ASP A 1 19 ? -11.930 -6.449 2.046 1.00 0.00 19 ASP A C 13
ATOM 7952 O O . ASP A 1 19 ? -12.803 -7.251 2.311 1.00 0.00 19 ASP A O 13
ATOM 7961 N N . LEU A 1 20 ? -11.065 -6.687 1.095 1.00 0.00 20 LEU A N 13
ATOM 7962 C CA . LEU A 1 20 ? -11.155 -7.963 0.322 1.00 0.00 20 LEU A CA 13
ATOM 7963 C C . LEU A 1 20 ? -10.500 -9.094 1.120 1.00 0.00 20 LEU A C 13
ATOM 7964 O O . LEU A 1 20 ? -11.062 -10.158 1.286 1.00 0.00 20 LEU A O 13
ATOM 7980 N N . SER A 1 21 ? -9.311 -8.869 1.615 1.00 0.00 21 SER A N 13
ATOM 7981 C CA . SER A 1 21 ? -8.609 -9.925 2.406 1.00 0.00 21 SER A CA 13
ATOM 7982 C C . SER A 1 21 ? -7.145 -9.523 2.634 1.00 0.00 21 SER A C 13
ATOM 7983 O O . SER A 1 21 ? -6.695 -8.497 2.163 1.00 0.00 21 SER A O 13
ATOM 7991 N N . LYS A 1 22 ? -6.395 -10.317 3.353 1.00 0.00 22 LYS A N 13
ATOM 7992 C CA . LYS A 1 22 ? -4.963 -9.964 3.598 1.00 0.00 22 LYS A CA 13
ATOM 7993 C C . LYS A 1 22 ? -4.136 -10.237 2.341 1.00 0.00 22 LYS A C 13
ATOM 7994 O O . LYS A 1 22 ? -3.199 -9.527 2.035 1.00 0.00 22 LYS A O 13
ATOM 8013 N N . ASP A 1 23 ? -4.487 -11.253 1.603 1.00 0.00 23 ASP A N 13
ATOM 8014 C CA . ASP A 1 23 ? -3.733 -11.565 0.357 1.00 0.00 23 ASP A CA 13
ATOM 8015 C C . ASP A 1 23 ? -4.184 -10.610 -0.746 1.00 0.00 23 ASP A C 13
ATOM 8016 O O . ASP A 1 23 ? -3.508 -10.415 -1.737 1.00 0.00 23 ASP A O 13
ATOM 8025 N N . TRP A 1 24 ? -5.325 -10.006 -0.567 1.00 0.00 24 TRP A N 13
ATOM 8026 C CA . TRP A 1 24 ? -5.837 -9.050 -1.583 1.00 0.00 24 TRP A CA 13
ATOM 8027 C C . TRP A 1 24 ? -4.774 -7.983 -1.863 1.00 0.00 24 TRP A C 13
ATOM 8028 O O . TRP A 1 24 ? -4.461 -7.691 -3.001 1.00 0.00 24 TRP A O 13
ATOM 8049 N N . CYS A 1 25 ? -4.214 -7.402 -0.838 1.00 0.00 25 CYS A N 13
ATOM 8050 C CA . CYS A 1 25 ? -3.173 -6.359 -1.068 1.00 0.00 25 CYS A CA 13
ATOM 8051 C C . CYS A 1 25 ? -1.780 -6.985 -1.060 1.00 0.00 25 CYS A C 13
ATOM 8052 O O . CYS A 1 25 ? -0.858 -6.471 -1.662 1.00 0.00 25 CYS A O 13
ATOM 8059 N N . CYS A 1 26 ? -1.615 -8.090 -0.388 1.00 0.00 26 CYS A N 13
ATOM 8060 C CA . CYS A 1 26 ? -0.276 -8.740 -0.352 1.00 0.00 26 CYS A CA 13
ATOM 8061 C C . CYS A 1 26 ? 0.327 -8.740 -1.758 1.00 0.00 26 CYS A C 13
ATOM 8062 O O . CYS A 1 26 ? 1.496 -8.468 -1.945 1.00 0.00 26 CYS A O 13
ATOM 8069 N N . ASP A 1 27 ? -0.471 -9.034 -2.747 1.00 0.00 27 ASP A N 13
ATOM 8070 C CA . ASP A 1 27 ? 0.039 -9.042 -4.148 1.00 0.00 27 ASP A CA 13
ATOM 8071 C C . ASP A 1 27 ? -0.041 -7.634 -4.751 1.00 0.00 27 ASP A C 13
ATOM 8072 O O . ASP A 1 27 ? 0.654 -7.314 -5.693 1.00 0.00 27 ASP A O 13
ATOM 8081 N N . PHE A 1 28 ? -0.894 -6.796 -4.222 1.00 0.00 28 PHE A N 13
ATOM 8082 C CA . PHE A 1 28 ? -1.028 -5.416 -4.777 1.00 0.00 28 PHE A CA 13
ATOM 8083 C C . PHE A 1 28 ? 0.310 -4.669 -4.726 1.00 0.00 28 PHE A C 13
ATOM 8084 O O . PHE A 1 28 ? 0.868 -4.316 -5.746 1.00 0.00 28 PHE A O 13
ATOM 8101 N N . VAL A 1 29 ? 0.829 -4.418 -3.554 1.00 0.00 29 VAL A N 13
ATOM 8102 C CA . VAL A 1 29 ? 2.126 -3.688 -3.467 1.00 0.00 29 VAL A CA 13
ATOM 8103 C C . VAL A 1 29 ? 3.173 -4.376 -4.345 1.00 0.00 29 VAL A C 13
ATOM 8104 O O . VAL A 1 29 ? 4.086 -3.752 -4.847 1.00 0.00 29 VAL A O 13
ATOM 8117 N N . LYS A 1 30 ? 3.045 -5.659 -4.545 1.00 0.00 30 LYS A N 13
ATOM 8118 C CA . LYS A 1 30 ? 4.030 -6.377 -5.400 1.00 0.00 30 LYS A CA 13
ATOM 8119 C C . LYS A 1 30 ? 3.735 -6.099 -6.877 1.00 0.00 30 LYS A C 13
ATOM 8120 O O . LYS A 1 30 ? 4.620 -6.109 -7.710 1.00 0.00 30 LYS A O 13
ATOM 8139 N N . ASP A 1 31 ? 2.496 -5.849 -7.205 1.00 0.00 31 ASP A N 13
ATOM 8140 C CA . ASP A 1 31 ? 2.137 -5.569 -8.626 1.00 0.00 31 ASP A CA 13
ATOM 8141 C C . ASP A 1 31 ? 2.424 -4.104 -8.972 1.00 0.00 31 ASP A C 13
ATOM 8142 O O . ASP A 1 31 ? 2.703 -3.769 -10.105 1.00 0.00 31 ASP A O 13
ATOM 8151 N N . ILE A 1 32 ? 2.355 -3.227 -8.005 1.00 0.00 32 ILE A N 13
ATOM 8152 C CA . ILE A 1 32 ? 2.623 -1.785 -8.287 1.00 0.00 32 ILE A CA 13
ATOM 8153 C C . ILE A 1 32 ? 4.117 -1.482 -8.138 1.00 0.00 32 ILE A C 13
ATOM 8154 O O . ILE A 1 32 ? 4.510 -0.377 -7.819 1.00 0.00 32 ILE A O 13
ATOM 8170 N N . ARG A 1 33 ? 4.952 -2.456 -8.381 1.00 0.00 33 ARG A N 13
ATOM 8171 C CA . ARG A 1 33 ? 6.424 -2.235 -8.271 1.00 0.00 33 ARG A CA 13
ATOM 8172 C C . ARG A 1 33 ? 6.802 -1.726 -6.875 1.00 0.00 33 ARG A C 13
ATOM 8173 O O . ARG A 1 33 ? 7.653 -0.871 -6.730 1.00 0.00 33 ARG A O 13
ATOM 8194 N N . MET A 1 34 ? 6.192 -2.251 -5.848 1.00 0.00 34 MET A N 13
ATOM 8195 C CA . MET A 1 34 ? 6.540 -1.796 -4.470 1.00 0.00 34 MET A CA 13
ATOM 8196 C C . MET A 1 34 ? 7.053 -2.980 -3.648 1.00 0.00 34 MET A C 13
ATOM 8197 O O . MET A 1 34 ? 7.039 -4.109 -4.095 1.00 0.00 34 MET A O 13
ATOM 8211 N N . ASN A 1 35 ? 7.504 -2.733 -2.450 1.00 0.00 35 ASN A N 13
ATOM 8212 C CA . ASN A 1 35 ? 8.016 -3.849 -1.606 1.00 0.00 35 ASN A CA 13
ATOM 8213 C C . ASN A 1 35 ? 7.040 -4.134 -0.461 1.00 0.00 35 ASN A C 13
ATOM 8214 O O . ASN A 1 35 ? 6.651 -3.236 0.259 1.00 0.00 35 ASN A O 13
ATOM 8225 N N . PRO A 1 36 ? 6.677 -5.381 -0.329 1.00 0.00 36 PRO A N 13
ATOM 8226 C CA . PRO A 1 36 ? 5.737 -5.788 0.741 1.00 0.00 36 PRO A CA 13
ATOM 8227 C C . PRO A 1 36 ? 6.433 -5.765 2.100 1.00 0.00 36 PRO A C 13
ATOM 8228 O O . PRO A 1 36 ? 7.595 -6.102 2.208 1.00 0.00 36 PRO A O 13
ATOM 8239 N N . PRO A 1 37 ? 5.693 -5.369 3.096 1.00 0.00 37 PRO A N 13
ATOM 8240 C CA . PRO A 1 37 ? 6.244 -5.308 4.464 1.00 0.00 37 PRO A CA 13
ATOM 8241 C C . PRO A 1 37 ? 6.359 -6.712 5.064 1.00 0.00 37 PRO A C 13
ATOM 8242 O O . PRO A 1 37 ? 5.566 -7.587 4.777 1.00 0.00 37 PRO A O 13
ATOM 8253 N N . ALA A 1 38 ? 7.341 -6.933 5.894 1.00 0.00 38 ALA A N 13
ATOM 8254 C CA . ALA A 1 38 ? 7.509 -8.281 6.513 1.00 0.00 38 ALA A CA 13
ATOM 8255 C C . ALA A 1 38 ? 6.630 -8.402 7.759 1.00 0.00 38 ALA A C 13
ATOM 8256 O O . ALA A 1 38 ? 6.797 -9.297 8.562 1.00 0.00 38 ALA A O 13
ATOM 8263 N N . ASP A 1 39 ? 5.698 -7.506 7.929 1.00 0.00 39 ASP A N 13
ATOM 8264 C CA . ASP A 1 39 ? 4.813 -7.573 9.125 1.00 0.00 39 ASP A CA 13
ATOM 8265 C C . ASP A 1 39 ? 3.418 -8.062 8.727 1.00 0.00 39 ASP A C 13
ATOM 8266 O O . ASP A 1 39 ? 2.696 -8.625 9.525 1.00 0.00 39 ASP A O 13
ATOM 8275 N N . LYS A 1 40 ? 3.030 -7.848 7.499 1.00 0.00 40 LYS A N 13
ATOM 8276 C CA . LYS A 1 40 ? 1.681 -8.301 7.056 1.00 0.00 40 LYS A CA 13
ATOM 8277 C C . LYS A 1 40 ? 1.805 -9.503 6.116 1.00 0.00 40 LYS A C 13
ATOM 8278 O O . LYS A 1 40 ? 0.934 -10.347 6.054 1.00 0.00 40 LYS A O 13
ATOM 8297 N N . CYS A 1 41 ? 2.882 -9.586 5.383 1.00 0.00 41 CYS A N 13
ATOM 8298 C CA . CYS A 1 41 ? 3.060 -10.732 4.448 1.00 0.00 41 CYS A CA 13
ATOM 8299 C C . CYS A 1 41 ? 4.473 -11.310 4.583 1.00 0.00 41 CYS A C 13
ATOM 8300 O O . CYS A 1 41 ? 5.449 -10.603 4.428 1.00 0.00 41 CYS A O 13
ATOM 8307 N N . PRO A 1 42 ? 4.533 -12.582 4.869 1.00 0.00 42 PRO A N 13
ATOM 8308 C CA . PRO A 1 42 ? 5.839 -13.265 5.027 1.00 0.00 42 PRO A CA 13
ATOM 8309 C C . PRO A 1 42 ? 6.469 -13.529 3.656 1.00 0.00 42 PRO A C 13
ATOM 8310 O O . PRO A 1 42 ? 7.621 -13.220 3.421 1.00 0.00 42 PRO A O 13
ATOM 8321 N N . ILE A 1 1 ? -5.401 5.941 10.111 1.00 0.00 1 ILE A N 14
ATOM 8322 C CA . ILE A 1 1 ? -4.789 7.047 9.314 1.00 0.00 1 ILE A CA 14
ATOM 8323 C C . ILE A 1 1 ? -4.524 6.568 7.884 1.00 0.00 1 ILE A C 14
ATOM 8324 O O . ILE A 1 1 ? -3.431 6.148 7.562 1.00 0.00 1 ILE A O 14
ATOM 8340 N N . PRO A 1 2 ? -5.545 6.640 7.079 1.00 0.00 2 PRO A N 14
ATOM 8341 C CA . PRO A 1 2 ? -5.439 6.198 5.668 1.00 0.00 2 PRO A CA 14
ATOM 8342 C C . PRO A 1 2 ? -4.646 7.210 4.835 1.00 0.00 2 PRO A C 14
ATOM 8343 O O . PRO A 1 2 ? -5.194 8.153 4.297 1.00 0.00 2 PRO A O 14
ATOM 8354 N N . TYR A 1 3 ? -3.361 7.013 4.717 1.00 0.00 3 TYR A N 14
ATOM 8355 C CA . TYR A 1 3 ? -2.530 7.950 3.909 1.00 0.00 3 TYR A CA 14
ATOM 8356 C C . TYR A 1 3 ? -1.481 7.155 3.120 1.00 0.00 3 TYR A C 14
ATOM 8357 O O . TYR A 1 3 ? -0.693 6.420 3.682 1.00 0.00 3 TYR A O 14
ATOM 8375 N N . CYS A 1 4 ? -1.482 7.282 1.821 1.00 0.00 4 CYS A N 14
ATOM 8376 C CA . CYS A 1 4 ? -0.505 6.521 0.992 1.00 0.00 4 CYS A CA 14
ATOM 8377 C C . CYS A 1 4 ? 0.748 7.356 0.723 1.00 0.00 4 CYS A C 14
ATOM 8378 O O . CYS A 1 4 ? 0.842 8.051 -0.269 1.00 0.00 4 CYS A O 14
ATOM 8385 N N . GLY A 1 5 ? 1.711 7.283 1.598 1.00 0.00 5 GLY A N 14
ATOM 8386 C CA . GLY A 1 5 ? 2.966 8.062 1.398 1.00 0.00 5 GLY A CA 14
ATOM 8387 C C . GLY A 1 5 ? 3.392 7.968 -0.069 1.00 0.00 5 GLY A C 14
ATOM 8388 O O . GLY A 1 5 ? 3.102 8.838 -0.865 1.00 0.00 5 GLY A O 14
ATOM 8392 N N . GLN A 1 6 ? 4.072 6.918 -0.435 1.00 0.00 6 GLN A N 14
ATOM 8393 C CA . GLN A 1 6 ? 4.508 6.768 -1.853 1.00 0.00 6 GLN A CA 14
ATOM 8394 C C . GLN A 1 6 ? 5.229 5.433 -2.048 1.00 0.00 6 GLN A C 14
ATOM 8395 O O . GLN A 1 6 ? 6.099 5.300 -2.885 1.00 0.00 6 GLN A O 14
ATOM 8409 N N . THR A 1 7 ? 4.868 4.441 -1.282 1.00 0.00 7 THR A N 14
ATOM 8410 C CA . THR A 1 7 ? 5.525 3.110 -1.422 1.00 0.00 7 THR A CA 14
ATOM 8411 C C . THR A 1 7 ? 4.497 1.998 -1.199 1.00 0.00 7 THR A C 14
ATOM 8412 O O . THR A 1 7 ? 3.315 2.249 -1.074 1.00 0.00 7 THR A O 14
ATOM 8423 N N . GLY A 1 8 ? 4.937 0.772 -1.152 1.00 0.00 8 GLY A N 14
ATOM 8424 C CA . GLY A 1 8 ? 3.984 -0.355 -0.940 1.00 0.00 8 GLY A CA 14
ATOM 8425 C C . GLY A 1 8 ? 3.739 -0.553 0.557 1.00 0.00 8 GLY A C 14
ATOM 8426 O O . GLY A 1 8 ? 2.658 -0.917 0.974 1.00 0.00 8 GLY A O 14
ATOM 8430 N N . ALA A 1 9 ? 4.735 -0.322 1.371 1.00 0.00 9 ALA A N 14
ATOM 8431 C CA . ALA A 1 9 ? 4.557 -0.507 2.843 1.00 0.00 9 ALA A CA 14
ATOM 8432 C C . ALA A 1 9 ? 3.618 0.559 3.419 1.00 0.00 9 ALA A C 14
ATOM 8433 O O . ALA A 1 9 ? 2.739 0.263 4.204 1.00 0.00 9 ALA A O 14
ATOM 8440 N N . GLU A 1 10 ? 3.799 1.796 3.043 1.00 0.00 10 GLU A N 14
ATOM 8441 C CA . GLU A 1 10 ? 2.920 2.877 3.579 1.00 0.00 10 GLU A CA 14
ATOM 8442 C C . GLU A 1 10 ? 1.504 2.762 3.004 1.00 0.00 10 GLU A C 14
ATOM 8443 O O . GLU A 1 10 ? 0.525 2.972 3.691 1.00 0.00 10 GLU A O 14
ATOM 8455 N N . CYS A 1 11 ? 1.391 2.446 1.744 1.00 0.00 11 CYS A N 14
ATOM 8456 C CA . CYS A 1 11 ? 0.041 2.336 1.116 1.00 0.00 11 CYS A CA 14
ATOM 8457 C C . CYS A 1 11 ? -0.641 1.012 1.491 1.00 0.00 11 CYS A C 14
ATOM 8458 O O . CYS A 1 11 ? -1.851 0.905 1.462 1.00 0.00 11 CYS A O 14
ATOM 8465 N N . TYR A 1 12 ? 0.116 0.002 1.827 1.00 0.00 12 TYR A N 14
ATOM 8466 C CA . TYR A 1 12 ? -0.512 -1.305 2.181 1.00 0.00 12 TYR A CA 14
ATOM 8467 C C . TYR A 1 12 ? -1.600 -1.125 3.241 1.00 0.00 12 TYR A C 14
ATOM 8468 O O . TYR A 1 12 ? -2.481 -1.946 3.386 1.00 0.00 12 TYR A O 14
ATOM 8486 N N . SER A 1 13 ? -1.537 -0.068 3.996 1.00 0.00 13 SER A N 14
ATOM 8487 C CA . SER A 1 13 ? -2.562 0.148 5.063 1.00 0.00 13 SER A CA 14
ATOM 8488 C C . SER A 1 13 ? -3.903 0.578 4.463 1.00 0.00 13 SER A C 14
ATOM 8489 O O . SER A 1 13 ? -4.947 0.369 5.049 1.00 0.00 13 SER A O 14
ATOM 8497 N N . TRP A 1 14 ? -3.890 1.179 3.309 1.00 0.00 14 TRP A N 14
ATOM 8498 C CA . TRP A 1 14 ? -5.173 1.626 2.690 1.00 0.00 14 TRP A CA 14
ATOM 8499 C C . TRP A 1 14 ? -5.834 0.469 1.930 1.00 0.00 14 TRP A C 14
ATOM 8500 O O . TRP A 1 14 ? -6.974 0.125 2.171 1.00 0.00 14 TRP A O 14
ATOM 8521 N N . CYS A 1 15 ? -5.129 -0.122 1.009 1.00 0.00 15 CYS A N 14
ATOM 8522 C CA . CYS A 1 15 ? -5.708 -1.248 0.218 1.00 0.00 15 CYS A CA 14
ATOM 8523 C C . CYS A 1 15 ? -6.406 -2.267 1.128 1.00 0.00 15 CYS A C 14
ATOM 8524 O O . CYS A 1 15 ? -7.236 -3.036 0.684 1.00 0.00 15 CYS A O 14
ATOM 8531 N N . ILE A 1 16 ? -6.072 -2.296 2.391 1.00 0.00 16 ILE A N 14
ATOM 8532 C CA . ILE A 1 16 ? -6.718 -3.288 3.302 1.00 0.00 16 ILE A CA 14
ATOM 8533 C C . ILE A 1 16 ? -8.055 -2.757 3.835 1.00 0.00 16 ILE A C 14
ATOM 8534 O O . ILE A 1 16 ? -8.883 -3.513 4.302 1.00 0.00 16 ILE A O 14
ATOM 8550 N N . LYS A 1 17 ? -8.276 -1.473 3.768 1.00 0.00 17 LYS A N 14
ATOM 8551 C CA . LYS A 1 17 ? -9.563 -0.918 4.274 1.00 0.00 17 LYS A CA 14
ATOM 8552 C C . LYS A 1 17 ? -10.720 -1.377 3.381 1.00 0.00 17 LYS A C 14
ATOM 8553 O O . LYS A 1 17 ? -11.868 -1.361 3.780 1.00 0.00 17 LYS A O 14
ATOM 8572 N N . GLN A 1 18 ? -10.427 -1.792 2.178 1.00 0.00 18 GLN A N 14
ATOM 8573 C CA . GLN A 1 18 ? -11.511 -2.258 1.266 1.00 0.00 18 GLN A CA 14
ATOM 8574 C C . GLN A 1 18 ? -12.135 -3.544 1.814 1.00 0.00 18 GLN A C 14
ATOM 8575 O O . GLN A 1 18 ? -13.224 -3.930 1.438 1.00 0.00 18 GLN A O 14
ATOM 8589 N N . ASP A 1 19 ? -11.452 -4.206 2.709 1.00 0.00 19 ASP A N 14
ATOM 8590 C CA . ASP A 1 19 ? -11.996 -5.463 3.299 1.00 0.00 19 ASP A CA 14
ATOM 8591 C C . ASP A 1 19 ? -12.071 -6.576 2.247 1.00 0.00 19 ASP A C 14
ATOM 8592 O O . ASP A 1 19 ? -12.997 -7.362 2.230 1.00 0.00 19 ASP A O 14
ATOM 8601 N N . LEU A 1 20 ? -11.097 -6.661 1.381 1.00 0.00 20 LEU A N 14
ATOM 8602 C CA . LEU A 1 20 ? -11.114 -7.739 0.350 1.00 0.00 20 LEU A CA 14
ATOM 8603 C C . LEU A 1 20 ? -10.374 -8.967 0.888 1.00 0.00 20 LEU A C 14
ATOM 8604 O O . LEU A 1 20 ? -10.938 -10.033 1.034 1.00 0.00 20 LEU A O 14
ATOM 8620 N N . SER A 1 21 ? -9.113 -8.816 1.191 1.00 0.00 21 SER A N 14
ATOM 8621 C CA . SER A 1 21 ? -8.322 -9.961 1.727 1.00 0.00 21 SER A CA 14
ATOM 8622 C C . SER A 1 21 ? -6.880 -9.520 1.993 1.00 0.00 21 SER A C 14
ATOM 8623 O O . SER A 1 21 ? -6.266 -8.862 1.178 1.00 0.00 21 SER A O 14
ATOM 8631 N N . LYS A 1 22 ? -6.333 -9.875 3.123 1.00 0.00 22 LYS A N 14
ATOM 8632 C CA . LYS A 1 22 ? -4.928 -9.472 3.425 1.00 0.00 22 LYS A CA 14
ATOM 8633 C C . LYS A 1 22 ? -4.025 -9.823 2.244 1.00 0.00 22 LYS A C 14
ATOM 8634 O O . LYS A 1 22 ? -3.033 -9.169 1.991 1.00 0.00 22 LYS A O 14
ATOM 8653 N N . ASP A 1 23 ? -4.370 -10.840 1.505 1.00 0.00 23 ASP A N 14
ATOM 8654 C CA . ASP A 1 23 ? -3.540 -11.216 0.329 1.00 0.00 23 ASP A CA 14
ATOM 8655 C C . ASP A 1 23 ? -3.876 -10.289 -0.842 1.00 0.00 23 ASP A C 14
ATOM 8656 O O . ASP A 1 23 ? -3.158 -10.213 -1.820 1.00 0.00 23 ASP A O 14
ATOM 8665 N N . TRP A 1 24 ? -4.966 -9.575 -0.739 1.00 0.00 24 TRP A N 14
ATOM 8666 C CA . TRP A 1 24 ? -5.362 -8.640 -1.829 1.00 0.00 24 TRP A CA 14
ATOM 8667 C C . TRP A 1 24 ? -4.275 -7.584 -2.027 1.00 0.00 24 TRP A C 14
ATOM 8668 O O . TRP A 1 24 ? -3.972 -7.189 -3.135 1.00 0.00 24 TRP A O 14
ATOM 8689 N N . CYS A 1 25 ? -3.689 -7.121 -0.957 1.00 0.00 25 CYS A N 14
ATOM 8690 C CA . CYS A 1 25 ? -2.623 -6.088 -1.080 1.00 0.00 25 CYS A CA 14
ATOM 8691 C C . CYS A 1 25 ? -1.244 -6.750 -1.124 1.00 0.00 25 CYS A C 14
ATOM 8692 O O . CYS A 1 25 ? -0.330 -6.256 -1.753 1.00 0.00 25 CYS A O 14
ATOM 8699 N N . CYS A 1 26 ? -1.084 -7.863 -0.460 1.00 0.00 26 CYS A N 14
ATOM 8700 C CA . CYS A 1 26 ? 0.244 -8.545 -0.474 1.00 0.00 26 CYS A CA 14
ATOM 8701 C C . CYS A 1 26 ? 0.803 -8.563 -1.898 1.00 0.00 26 CYS A C 14
ATOM 8702 O O . CYS A 1 26 ? 1.935 -8.193 -2.136 1.00 0.00 26 CYS A O 14
ATOM 8709 N N . ASP A 1 27 ? 0.014 -8.991 -2.846 1.00 0.00 27 ASP A N 14
ATOM 8710 C CA . ASP A 1 27 ? 0.494 -9.037 -4.257 1.00 0.00 27 ASP A CA 14
ATOM 8711 C C . ASP A 1 27 ? 0.293 -7.675 -4.935 1.00 0.00 27 ASP A C 14
ATOM 8712 O O . ASP A 1 27 ? 0.968 -7.342 -5.889 1.00 0.00 27 ASP A O 14
ATOM 8721 N N . PHE A 1 28 ? -0.632 -6.887 -4.452 1.00 0.00 28 PHE A N 14
ATOM 8722 C CA . PHE A 1 28 ? -0.876 -5.550 -5.076 1.00 0.00 28 PHE A CA 14
ATOM 8723 C C . PHE A 1 28 ? 0.415 -4.731 -5.105 1.00 0.00 28 PHE A C 14
ATOM 8724 O O . PHE A 1 28 ? 0.929 -4.400 -6.154 1.00 0.00 28 PHE A O 14
ATOM 8741 N N . VAL A 1 29 ? 0.941 -4.399 -3.959 1.00 0.00 29 VAL A N 14
ATOM 8742 C CA . VAL A 1 29 ? 2.196 -3.599 -3.920 1.00 0.00 29 VAL A CA 14
ATOM 8743 C C . VAL A 1 29 ? 3.328 -4.360 -4.615 1.00 0.00 29 VAL A C 14
ATOM 8744 O O . VAL A 1 29 ? 4.075 -3.805 -5.395 1.00 0.00 29 VAL A O 14
ATOM 8757 N N . LYS A 1 30 ? 3.458 -5.629 -4.344 1.00 0.00 30 LYS A N 14
ATOM 8758 C CA . LYS A 1 30 ? 4.539 -6.419 -4.991 1.00 0.00 30 LYS A CA 14
ATOM 8759 C C . LYS A 1 30 ? 4.375 -6.382 -6.511 1.00 0.00 30 LYS A C 14
ATOM 8760 O O . LYS A 1 30 ? 5.307 -6.618 -7.254 1.00 0.00 30 LYS A O 14
ATOM 8779 N N . ASP A 1 31 ? 3.193 -6.082 -6.979 1.00 0.00 31 ASP A N 14
ATOM 8780 C CA . ASP A 1 31 ? 2.966 -6.027 -8.452 1.00 0.00 31 ASP A CA 14
ATOM 8781 C C . ASP A 1 31 ? 3.462 -4.692 -9.016 1.00 0.00 31 ASP A C 14
ATOM 8782 O O . ASP A 1 31 ? 4.154 -4.647 -10.013 1.00 0.00 31 ASP A O 14
ATOM 8791 N N . ILE A 1 32 ? 3.112 -3.604 -8.385 1.00 0.00 32 ILE A N 14
ATOM 8792 C CA . ILE A 1 32 ? 3.567 -2.270 -8.892 1.00 0.00 32 ILE A CA 14
ATOM 8793 C C . ILE A 1 32 ? 5.019 -2.007 -8.479 1.00 0.00 32 ILE A C 14
ATOM 8794 O O . ILE A 1 32 ? 5.345 -0.969 -7.936 1.00 0.00 32 ILE A O 14
ATOM 8810 N N . ARG A 1 33 ? 5.891 -2.941 -8.747 1.00 0.00 33 ARG A N 14
ATOM 8811 C CA . ARG A 1 33 ? 7.334 -2.769 -8.395 1.00 0.00 33 ARG A CA 14
ATOM 8812 C C . ARG A 1 33 ? 7.503 -2.043 -7.056 1.00 0.00 33 ARG A C 14
ATOM 8813 O O . ARG A 1 33 ? 8.233 -1.078 -6.954 1.00 0.00 33 ARG A O 14
ATOM 8834 N N . MET A 1 34 ? 6.853 -2.508 -6.026 1.00 0.00 34 MET A N 14
ATOM 8835 C CA . MET A 1 34 ? 7.000 -1.849 -4.696 1.00 0.00 34 MET A CA 14
ATOM 8836 C C . MET A 1 34 ? 7.482 -2.874 -3.665 1.00 0.00 34 MET A C 14
ATOM 8837 O O . MET A 1 34 ? 7.683 -4.030 -3.979 1.00 0.00 34 MET A O 14
ATOM 8851 N N . ASN A 1 35 ? 7.679 -2.463 -2.442 1.00 0.00 35 ASN A N 14
ATOM 8852 C CA . ASN A 1 35 ? 8.159 -3.424 -1.406 1.00 0.00 35 ASN A CA 14
ATOM 8853 C C . ASN A 1 35 ? 7.016 -3.821 -0.463 1.00 0.00 35 ASN A C 14
ATOM 8854 O O . ASN A 1 35 ? 6.492 -2.999 0.262 1.00 0.00 35 ASN A O 14
ATOM 8865 N N . PRO A 1 36 ? 6.667 -5.080 -0.505 1.00 0.00 36 PRO A N 14
ATOM 8866 C CA . PRO A 1 36 ? 5.579 -5.595 0.358 1.00 0.00 36 PRO A CA 14
ATOM 8867 C C . PRO A 1 36 ? 6.092 -5.814 1.781 1.00 0.00 36 PRO A C 14
ATOM 8868 O O . PRO A 1 36 ? 7.158 -6.363 1.977 1.00 0.00 36 PRO A O 14
ATOM 8879 N N . PRO A 1 37 ? 5.310 -5.383 2.730 1.00 0.00 37 PRO A N 14
ATOM 8880 C CA . PRO A 1 37 ? 5.691 -5.542 4.146 1.00 0.00 37 PRO A CA 14
ATOM 8881 C C . PRO A 1 37 ? 5.402 -6.969 4.620 1.00 0.00 37 PRO A C 14
ATOM 8882 O O . PRO A 1 37 ? 4.471 -7.607 4.170 1.00 0.00 37 PRO A O 14
ATOM 8893 N N . ALA A 1 38 ? 6.195 -7.473 5.526 1.00 0.00 38 ALA A N 14
ATOM 8894 C CA . ALA A 1 38 ? 5.967 -8.857 6.029 1.00 0.00 38 ALA A CA 14
ATOM 8895 C C . ALA A 1 38 ? 5.253 -8.816 7.384 1.00 0.00 38 ALA A C 14
ATOM 8896 O O . ALA A 1 38 ? 5.119 -9.817 8.058 1.00 0.00 38 ALA A O 14
ATOM 8903 N N . ASP A 1 39 ? 4.794 -7.661 7.786 1.00 0.00 39 ASP A N 14
ATOM 8904 C CA . ASP A 1 39 ? 4.090 -7.554 9.097 1.00 0.00 39 ASP A CA 14
ATOM 8905 C C . ASP A 1 39 ? 2.660 -8.079 8.970 1.00 0.00 39 ASP A C 14
ATOM 8906 O O . ASP A 1 39 ? 1.948 -8.214 9.946 1.00 0.00 39 ASP A O 14
ATOM 8915 N N . LYS A 1 40 ? 2.232 -8.377 7.775 1.00 0.00 40 LYS A N 14
ATOM 8916 C CA . LYS A 1 40 ? 0.847 -8.893 7.585 1.00 0.00 40 LYS A CA 14
ATOM 8917 C C . LYS A 1 40 ? 0.874 -10.221 6.822 1.00 0.00 40 LYS A C 14
ATOM 8918 O O . LYS A 1 40 ? 0.311 -11.207 7.255 1.00 0.00 40 LYS A O 14
ATOM 8937 N N . CYS A 1 41 ? 1.519 -10.250 5.689 1.00 0.00 41 CYS A N 14
ATOM 8938 C CA . CYS A 1 41 ? 1.579 -11.511 4.895 1.00 0.00 41 CYS A CA 14
ATOM 8939 C C . CYS A 1 41 ? 2.892 -11.580 4.107 1.00 0.00 41 CYS A C 14
ATOM 8940 O O . CYS A 1 41 ? 3.170 -10.721 3.293 1.00 0.00 41 CYS A O 14
ATOM 8947 N N . PRO A 1 42 ? 3.655 -12.605 4.376 1.00 0.00 42 PRO A N 14
ATOM 8948 C CA . PRO A 1 42 ? 4.953 -12.790 3.681 1.00 0.00 42 PRO A CA 14
ATOM 8949 C C . PRO A 1 42 ? 4.725 -13.235 2.233 1.00 0.00 42 PRO A C 14
ATOM 8950 O O . PRO A 1 42 ? 5.207 -12.621 1.303 1.00 0.00 42 PRO A O 14
ATOM 8961 N N . ILE A 1 1 ? 6.469 12.453 -10.411 1.00 0.00 1 ILE A N 15
ATOM 8962 C CA . ILE A 1 1 ? 6.532 10.994 -10.103 1.00 0.00 1 ILE A CA 15
ATOM 8963 C C . ILE A 1 1 ? 5.599 10.654 -8.936 1.00 0.00 1 ILE A C 15
ATOM 8964 O O . ILE A 1 1 ? 5.883 10.974 -7.799 1.00 0.00 1 ILE A O 15
ATOM 8980 N N . PRO A 1 2 ? 4.510 10.016 -9.266 1.00 0.00 2 PRO A N 15
ATOM 8981 C CA . PRO A 1 2 ? 3.512 9.625 -8.242 1.00 0.00 2 PRO A CA 15
ATOM 8982 C C . PRO A 1 2 ? 3.970 8.372 -7.487 1.00 0.00 2 PRO A C 15
ATOM 8983 O O . PRO A 1 2 ? 4.379 7.392 -8.077 1.00 0.00 2 PRO A O 15
ATOM 8994 N N . TYR A 1 3 ? 3.895 8.395 -6.183 1.00 0.00 3 TYR A N 15
ATOM 8995 C CA . TYR A 1 3 ? 4.317 7.207 -5.385 1.00 0.00 3 TYR A CA 15
ATOM 8996 C C . TYR A 1 3 ? 3.426 7.067 -4.146 1.00 0.00 3 TYR A C 15
ATOM 8997 O O . TYR A 1 3 ? 3.265 7.995 -3.379 1.00 0.00 3 TYR A O 15
ATOM 9015 N N . CYS A 1 4 ? 2.839 5.918 -3.948 1.00 0.00 4 CYS A N 15
ATOM 9016 C CA . CYS A 1 4 ? 1.952 5.726 -2.763 1.00 0.00 4 CYS A CA 15
ATOM 9017 C C . CYS A 1 4 ? 2.779 5.440 -1.507 1.00 0.00 4 CYS A C 15
ATOM 9018 O O . CYS A 1 4 ? 2.789 4.337 -0.996 1.00 0.00 4 CYS A O 15
ATOM 9025 N N . GLY A 1 5 ? 3.467 6.425 -0.998 1.00 0.00 5 GLY A N 15
ATOM 9026 C CA . GLY A 1 5 ? 4.282 6.206 0.230 1.00 0.00 5 GLY A CA 15
ATOM 9027 C C . GLY A 1 5 ? 5.718 5.855 -0.156 1.00 0.00 5 GLY A C 15
ATOM 9028 O O . GLY A 1 5 ? 6.031 5.648 -1.312 1.00 0.00 5 GLY A O 15
ATOM 9032 N N . GLN A 1 6 ? 6.594 5.787 0.808 1.00 0.00 6 GLN A N 15
ATOM 9033 C CA . GLN A 1 6 ? 8.014 5.450 0.508 1.00 0.00 6 GLN A CA 15
ATOM 9034 C C . GLN A 1 6 ? 8.133 3.980 0.093 1.00 0.00 6 GLN A C 15
ATOM 9035 O O . GLN A 1 6 ? 8.951 3.623 -0.731 1.00 0.00 6 GLN A O 15
ATOM 9049 N N . THR A 1 7 ? 7.326 3.126 0.663 1.00 0.00 7 THR A N 15
ATOM 9050 C CA . THR A 1 7 ? 7.397 1.680 0.304 1.00 0.00 7 THR A CA 15
ATOM 9051 C C . THR A 1 7 ? 5.989 1.106 0.124 1.00 0.00 7 THR A C 15
ATOM 9052 O O . THR A 1 7 ? 5.007 1.820 0.156 1.00 0.00 7 THR A O 15
ATOM 9063 N N . GLY A 1 8 ? 5.885 -0.181 -0.064 1.00 0.00 8 GLY A N 15
ATOM 9064 C CA . GLY A 1 8 ? 4.542 -0.800 -0.246 1.00 0.00 8 GLY A CA 15
ATOM 9065 C C . GLY A 1 8 ? 3.830 -0.881 1.106 1.00 0.00 8 GLY A C 15
ATOM 9066 O O . GLY A 1 8 ? 2.619 -0.840 1.183 1.00 0.00 8 GLY A O 15
ATOM 9070 N N . ALA A 1 9 ? 4.575 -0.993 2.173 1.00 0.00 9 ALA A N 15
ATOM 9071 C CA . ALA A 1 9 ? 3.940 -1.074 3.520 1.00 0.00 9 ALA A CA 15
ATOM 9072 C C . ALA A 1 9 ? 3.135 0.197 3.800 1.00 0.00 9 ALA A C 15
ATOM 9073 O O . ALA A 1 9 ? 2.193 0.191 4.569 1.00 0.00 9 ALA A O 15
ATOM 9080 N N . GLU A 1 10 ? 3.495 1.287 3.180 1.00 0.00 10 GLU A N 15
ATOM 9081 C CA . GLU A 1 10 ? 2.749 2.559 3.410 1.00 0.00 10 GLU A CA 15
ATOM 9082 C C . GLU A 1 10 ? 1.436 2.551 2.622 1.00 0.00 10 GLU A C 15
ATOM 9083 O O . GLU A 1 10 ? 0.465 3.170 3.011 1.00 0.00 10 GLU A O 15
ATOM 9095 N N . CYS A 1 11 ? 1.398 1.853 1.519 1.00 0.00 11 CYS A N 15
ATOM 9096 C CA . CYS A 1 11 ? 0.146 1.804 0.709 1.00 0.00 11 CYS A CA 15
ATOM 9097 C C . CYS A 1 11 ? -0.710 0.609 1.143 1.00 0.00 11 CYS A C 15
ATOM 9098 O O . CYS A 1 11 ? -1.915 0.606 0.986 1.00 0.00 11 CYS A O 15
ATOM 9105 N N . TYR A 1 12 ? -0.093 -0.404 1.688 1.00 0.00 12 TYR A N 15
ATOM 9106 C CA . TYR A 1 12 ? -0.863 -1.600 2.137 1.00 0.00 12 TYR A CA 15
ATOM 9107 C C . TYR A 1 12 ? -2.058 -1.174 3.004 1.00 0.00 12 TYR A C 15
ATOM 9108 O O . TYR A 1 12 ? -3.173 -1.607 2.793 1.00 0.00 12 TYR A O 15
ATOM 9126 N N . SER A 1 13 ? -1.832 -0.350 3.988 1.00 0.00 13 SER A N 15
ATOM 9127 C CA . SER A 1 13 ? -2.953 0.079 4.881 1.00 0.00 13 SER A CA 15
ATOM 9128 C C . SER A 1 13 ? -4.185 0.497 4.070 1.00 0.00 13 SER A C 15
ATOM 9129 O O . SER A 1 13 ? -5.243 -0.087 4.196 1.00 0.00 13 SER A O 15
ATOM 9137 N N . TRP A 1 14 ? -4.069 1.504 3.248 1.00 0.00 14 TRP A N 15
ATOM 9138 C CA . TRP A 1 14 ? -5.251 1.949 2.449 1.00 0.00 14 TRP A CA 15
ATOM 9139 C C . TRP A 1 14 ? -5.673 0.856 1.467 1.00 0.00 14 TRP A C 15
ATOM 9140 O O . TRP A 1 14 ? -6.844 0.592 1.278 1.00 0.00 14 TRP A O 15
ATOM 9161 N N . CYS A 1 15 ? -4.726 0.219 0.840 1.00 0.00 15 CYS A N 15
ATOM 9162 C CA . CYS A 1 15 ? -5.059 -0.858 -0.134 1.00 0.00 15 CYS A CA 15
ATOM 9163 C C . CYS A 1 15 ? -5.967 -1.909 0.527 1.00 0.00 15 CYS A C 15
ATOM 9164 O O . CYS A 1 15 ? -6.616 -2.688 -0.142 1.00 0.00 15 CYS A O 15
ATOM 9171 N N . ILE A 1 16 ? -6.018 -1.933 1.831 1.00 0.00 16 ILE A N 15
ATOM 9172 C CA . ILE A 1 16 ? -6.886 -2.929 2.528 1.00 0.00 16 ILE A CA 15
ATOM 9173 C C . ILE A 1 16 ? -8.314 -2.392 2.649 1.00 0.00 16 ILE A C 15
ATOM 9174 O O . ILE A 1 16 ? -9.243 -3.129 2.909 1.00 0.00 16 ILE A O 15
ATOM 9190 N N . LYS A 1 17 ? -8.496 -1.112 2.464 1.00 0.00 17 LYS A N 15
ATOM 9191 C CA . LYS A 1 17 ? -9.867 -0.534 2.573 1.00 0.00 17 LYS A CA 15
ATOM 9192 C C . LYS A 1 17 ? -10.868 -1.411 1.824 1.00 0.00 17 LYS A C 15
ATOM 9193 O O . LYS A 1 17 ? -11.954 -1.675 2.301 1.00 0.00 17 LYS A O 15
ATOM 9212 N N . GLN A 1 18 ? -10.513 -1.876 0.657 1.00 0.00 18 GLN A N 15
ATOM 9213 C CA . GLN A 1 18 ? -11.450 -2.746 -0.107 1.00 0.00 18 GLN A CA 15
ATOM 9214 C C . GLN A 1 18 ? -11.783 -3.981 0.731 1.00 0.00 18 GLN A C 15
ATOM 9215 O O . GLN A 1 18 ? -12.826 -4.586 0.586 1.00 0.00 18 GLN A O 15
ATOM 9229 N N . ASP A 1 19 ? -10.898 -4.348 1.616 1.00 0.00 19 ASP A N 15
ATOM 9230 C CA . ASP A 1 19 ? -11.149 -5.538 2.478 1.00 0.00 19 ASP A CA 15
ATOM 9231 C C . ASP A 1 19 ? -11.453 -6.773 1.624 1.00 0.00 19 ASP A C 15
ATOM 9232 O O . ASP A 1 19 ? -12.355 -7.532 1.922 1.00 0.00 19 ASP A O 15
ATOM 9241 N N . LEU A 1 20 ? -10.705 -6.997 0.575 1.00 0.00 20 LEU A N 15
ATOM 9242 C CA . LEU A 1 20 ? -10.968 -8.205 -0.266 1.00 0.00 20 LEU A CA 15
ATOM 9243 C C . LEU A 1 20 ? -10.405 -9.442 0.434 1.00 0.00 20 LEU A C 15
ATOM 9244 O O . LEU A 1 20 ? -10.978 -10.512 0.394 1.00 0.00 20 LEU A O 15
ATOM 9260 N N . SER A 1 21 ? -9.277 -9.293 1.075 1.00 0.00 21 SER A N 15
ATOM 9261 C CA . SER A 1 21 ? -8.646 -10.441 1.786 1.00 0.00 21 SER A CA 15
ATOM 9262 C C . SER A 1 21 ? -7.206 -10.080 2.164 1.00 0.00 21 SER A C 15
ATOM 9263 O O . SER A 1 21 ? -6.477 -9.507 1.379 1.00 0.00 21 SER A O 15
ATOM 9271 N N . LYS A 1 22 ? -6.793 -10.401 3.358 1.00 0.00 22 LYS A N 15
ATOM 9272 C CA . LYS A 1 22 ? -5.401 -10.065 3.777 1.00 0.00 22 LYS A CA 15
ATOM 9273 C C . LYS A 1 22 ? -4.393 -10.560 2.736 1.00 0.00 22 LYS A C 15
ATOM 9274 O O . LYS A 1 22 ? -3.269 -10.100 2.679 1.00 0.00 22 LYS A O 15
ATOM 9293 N N . ASP A 1 23 ? -4.783 -11.491 1.908 1.00 0.00 23 ASP A N 15
ATOM 9294 C CA . ASP A 1 23 ? -3.844 -12.006 0.870 1.00 0.00 23 ASP A CA 15
ATOM 9295 C C . ASP A 1 23 ? -3.998 -11.200 -0.423 1.00 0.00 23 ASP A C 15
ATOM 9296 O O . ASP A 1 23 ? -3.179 -11.279 -1.317 1.00 0.00 23 ASP A O 15
ATOM 9305 N N . TRP A 1 24 ? -5.044 -10.427 -0.529 1.00 0.00 24 TRP A N 15
ATOM 9306 C CA . TRP A 1 24 ? -5.252 -9.617 -1.763 1.00 0.00 24 TRP A CA 15
ATOM 9307 C C . TRP A 1 24 ? -4.341 -8.383 -1.742 1.00 0.00 24 TRP A C 15
ATOM 9308 O O . TRP A 1 24 ? -3.591 -8.133 -2.665 1.00 0.00 24 TRP A O 15
ATOM 9329 N N . CYS A 1 25 ? -4.420 -7.607 -0.700 1.00 0.00 25 CYS A N 15
ATOM 9330 C CA . CYS A 1 25 ? -3.583 -6.379 -0.617 1.00 0.00 25 CYS A CA 15
ATOM 9331 C C . CYS A 1 25 ? -2.096 -6.735 -0.622 1.00 0.00 25 CYS A C 15
ATOM 9332 O O . CYS A 1 25 ? -1.310 -6.149 -1.340 1.00 0.00 25 CYS A O 15
ATOM 9339 N N . CYS A 1 26 ? -1.701 -7.686 0.177 1.00 0.00 26 CYS A N 15
ATOM 9340 C CA . CYS A 1 26 ? -0.265 -8.070 0.217 1.00 0.00 26 CYS A CA 15
ATOM 9341 C C . CYS A 1 26 ? 0.288 -8.166 -1.207 1.00 0.00 26 CYS A C 15
ATOM 9342 O O . CYS A 1 26 ? 1.439 -7.873 -1.458 1.00 0.00 26 CYS A O 15
ATOM 9349 N N . ASP A 1 27 ? -0.528 -8.571 -2.143 1.00 0.00 27 ASP A N 15
ATOM 9350 C CA . ASP A 1 27 ? -0.049 -8.681 -3.549 1.00 0.00 27 ASP A CA 15
ATOM 9351 C C . ASP A 1 27 ? -0.186 -7.336 -4.270 1.00 0.00 27 ASP A C 15
ATOM 9352 O O . ASP A 1 27 ? 0.575 -7.020 -5.163 1.00 0.00 27 ASP A O 15
ATOM 9361 N N . PHE A 1 28 ? -1.157 -6.546 -3.896 1.00 0.00 28 PHE A N 15
ATOM 9362 C CA . PHE A 1 28 ? -1.349 -5.227 -4.569 1.00 0.00 28 PHE A CA 15
ATOM 9363 C C . PHE A 1 28 ? -0.159 -4.299 -4.296 1.00 0.00 28 PHE A C 15
ATOM 9364 O O . PHE A 1 28 ? 0.201 -3.485 -5.123 1.00 0.00 28 PHE A O 15
ATOM 9381 N N . VAL A 1 29 ? 0.453 -4.405 -3.148 1.00 0.00 29 VAL A N 15
ATOM 9382 C CA . VAL A 1 29 ? 1.612 -3.512 -2.848 1.00 0.00 29 VAL A CA 15
ATOM 9383 C C . VAL A 1 29 ? 2.760 -3.797 -3.821 1.00 0.00 29 VAL A C 15
ATOM 9384 O O . VAL A 1 29 ? 3.421 -2.895 -4.294 1.00 0.00 29 VAL A O 15
ATOM 9397 N N . LYS A 1 30 ? 3.001 -5.043 -4.126 1.00 0.00 30 LYS A N 15
ATOM 9398 C CA . LYS A 1 30 ? 4.104 -5.372 -5.071 1.00 0.00 30 LYS A CA 15
ATOM 9399 C C . LYS A 1 30 ? 3.619 -5.205 -6.517 1.00 0.00 30 LYS A C 15
ATOM 9400 O O . LYS A 1 30 ? 4.400 -5.033 -7.431 1.00 0.00 30 LYS A O 15
ATOM 9419 N N . ASP A 1 31 ? 2.332 -5.255 -6.725 1.00 0.00 31 ASP A N 15
ATOM 9420 C CA . ASP A 1 31 ? 1.796 -5.098 -8.106 1.00 0.00 31 ASP A CA 15
ATOM 9421 C C . ASP A 1 31 ? 2.104 -3.695 -8.631 1.00 0.00 31 ASP A C 15
ATOM 9422 O O . ASP A 1 31 ? 2.264 -3.486 -9.817 1.00 0.00 31 ASP A O 15
ATOM 9431 N N . ILE A 1 32 ? 2.192 -2.732 -7.755 1.00 0.00 32 ILE A N 15
ATOM 9432 C CA . ILE A 1 32 ? 2.493 -1.341 -8.203 1.00 0.00 32 ILE A CA 15
ATOM 9433 C C . ILE A 1 32 ? 4.008 -1.132 -8.302 1.00 0.00 32 ILE A C 15
ATOM 9434 O O . ILE A 1 32 ? 4.491 -0.017 -8.320 1.00 0.00 32 ILE A O 15
ATOM 9450 N N . ARG A 1 33 ? 4.761 -2.199 -8.374 1.00 0.00 33 ARG A N 15
ATOM 9451 C CA . ARG A 1 33 ? 6.246 -2.073 -8.482 1.00 0.00 33 ARG A CA 15
ATOM 9452 C C . ARG A 1 33 ? 6.851 -1.587 -7.160 1.00 0.00 33 ARG A C 15
ATOM 9453 O O . ARG A 1 33 ? 7.450 -0.531 -7.095 1.00 0.00 33 ARG A O 15
ATOM 9474 N N . MET A 1 34 ? 6.713 -2.351 -6.109 1.00 0.00 34 MET A N 15
ATOM 9475 C CA . MET A 1 34 ? 7.296 -1.928 -4.803 1.00 0.00 34 MET A CA 15
ATOM 9476 C C . MET A 1 34 ? 7.830 -3.149 -4.049 1.00 0.00 34 MET A C 15
ATOM 9477 O O . MET A 1 34 ? 7.800 -4.258 -4.547 1.00 0.00 34 MET A O 15
ATOM 9491 N N . ASN A 1 35 ? 8.319 -2.959 -2.854 1.00 0.00 35 ASN A N 15
ATOM 9492 C CA . ASN A 1 35 ? 8.854 -4.114 -2.078 1.00 0.00 35 ASN A CA 15
ATOM 9493 C C . ASN A 1 35 ? 7.808 -4.610 -1.072 1.00 0.00 35 ASN A C 15
ATOM 9494 O O . ASN A 1 35 ? 7.333 -3.853 -0.249 1.00 0.00 35 ASN A O 15
ATOM 9505 N N . PRO A 1 36 ? 7.483 -5.871 -1.178 1.00 0.00 36 PRO A N 15
ATOM 9506 C CA . PRO A 1 36 ? 6.481 -6.478 -0.268 1.00 0.00 36 PRO A CA 15
ATOM 9507 C C . PRO A 1 36 ? 7.073 -6.720 1.121 1.00 0.00 36 PRO A C 15
ATOM 9508 O O . PRO A 1 36 ? 7.973 -7.522 1.280 1.00 0.00 36 PRO A O 15
ATOM 9519 N N . PRO A 1 37 ? 6.538 -6.027 2.087 1.00 0.00 37 PRO A N 15
ATOM 9520 C CA . PRO A 1 37 ? 7.011 -6.185 3.475 1.00 0.00 37 PRO A CA 15
ATOM 9521 C C . PRO A 1 37 ? 6.360 -7.414 4.117 1.00 0.00 37 PRO A C 15
ATOM 9522 O O . PRO A 1 37 ? 5.152 -7.546 4.138 1.00 0.00 37 PRO A O 15
ATOM 9533 N N . ALA A 1 38 ? 7.147 -8.313 4.638 1.00 0.00 38 ALA A N 15
ATOM 9534 C CA . ALA A 1 38 ? 6.565 -9.530 5.273 1.00 0.00 38 ALA A CA 15
ATOM 9535 C C . ALA A 1 38 ? 6.250 -9.264 6.749 1.00 0.00 38 ALA A C 15
ATOM 9536 O O . ALA A 1 38 ? 6.293 -10.156 7.572 1.00 0.00 38 ALA A O 15
ATOM 9543 N N . ASP A 1 39 ? 5.935 -8.043 7.089 1.00 0.00 39 ASP A N 15
ATOM 9544 C CA . ASP A 1 39 ? 5.618 -7.728 8.512 1.00 0.00 39 ASP A CA 15
ATOM 9545 C C . ASP A 1 39 ? 4.158 -7.285 8.643 1.00 0.00 39 ASP A C 15
ATOM 9546 O O . ASP A 1 39 ? 3.512 -7.534 9.641 1.00 0.00 39 ASP A O 15
ATOM 9555 N N . LYS A 1 40 ? 3.632 -6.632 7.642 1.00 0.00 40 LYS A N 15
ATOM 9556 C CA . LYS A 1 40 ? 2.213 -6.179 7.714 1.00 0.00 40 LYS A CA 15
ATOM 9557 C C . LYS A 1 40 ? 1.312 -7.120 6.909 1.00 0.00 40 LYS A C 15
ATOM 9558 O O . LYS A 1 40 ? 0.231 -6.753 6.492 1.00 0.00 40 LYS A O 15
ATOM 9577 N N . CYS A 1 41 ? 1.747 -8.330 6.682 1.00 0.00 41 CYS A N 15
ATOM 9578 C CA . CYS A 1 41 ? 0.912 -9.288 5.899 1.00 0.00 41 CYS A CA 15
ATOM 9579 C C . CYS A 1 41 ? 0.559 -10.508 6.755 1.00 0.00 41 CYS A C 15
ATOM 9580 O O . CYS A 1 41 ? 1.057 -11.593 6.526 1.00 0.00 41 CYS A O 15
ATOM 9587 N N . PRO A 1 42 ? -0.297 -10.286 7.715 1.00 0.00 42 PRO A N 15
ATOM 9588 C CA . PRO A 1 42 ? -0.728 -11.379 8.619 1.00 0.00 42 PRO A CA 15
ATOM 9589 C C . PRO A 1 42 ? -1.710 -12.308 7.900 1.00 0.00 42 PRO A C 15
ATOM 9590 O O . PRO A 1 42 ? -2.500 -12.991 8.520 1.00 0.00 42 PRO A O 15
ATOM 9601 N N . ILE A 1 1 ? 10.479 10.607 -4.889 1.00 0.00 1 ILE A N 16
ATOM 9602 C CA . ILE A 1 1 ? 9.206 10.506 -5.658 1.00 0.00 1 ILE A CA 16
ATOM 9603 C C . ILE A 1 1 ? 8.370 9.330 -5.144 1.00 0.00 1 ILE A C 16
ATOM 9604 O O . ILE A 1 1 ? 8.029 8.433 -5.889 1.00 0.00 1 ILE A O 16
ATOM 9620 N N . PRO A 1 2 ? 8.076 9.382 -3.876 1.00 0.00 2 PRO A N 16
ATOM 9621 C CA . PRO A 1 2 ? 7.273 8.317 -3.228 1.00 0.00 2 PRO A CA 16
ATOM 9622 C C . PRO A 1 2 ? 5.794 8.460 -3.597 1.00 0.00 2 PRO A C 16
ATOM 9623 O O . PRO A 1 2 ? 5.440 9.168 -4.519 1.00 0.00 2 PRO A O 16
ATOM 9634 N N . TYR A 1 3 ? 4.926 7.792 -2.886 1.00 0.00 3 TYR A N 16
ATOM 9635 C CA . TYR A 1 3 ? 3.469 7.892 -3.204 1.00 0.00 3 TYR A CA 16
ATOM 9636 C C . TYR A 1 3 ? 2.665 8.077 -1.921 1.00 0.00 3 TYR A C 16
ATOM 9637 O O . TYR A 1 3 ? 1.828 8.951 -1.814 1.00 0.00 3 TYR A O 16
ATOM 9655 N N . CYS A 1 4 ? 2.915 7.252 -0.952 1.00 0.00 4 CYS A N 16
ATOM 9656 C CA . CYS A 1 4 ? 2.169 7.355 0.337 1.00 0.00 4 CYS A CA 16
ATOM 9657 C C . CYS A 1 4 ? 3.026 6.844 1.504 1.00 0.00 4 CYS A C 16
ATOM 9658 O O . CYS A 1 4 ? 2.514 6.356 2.493 1.00 0.00 4 CYS A O 16
ATOM 9665 N N . GLY A 1 5 ? 4.326 6.964 1.407 1.00 0.00 5 GLY A N 16
ATOM 9666 C CA . GLY A 1 5 ? 5.208 6.498 2.523 1.00 0.00 5 GLY A CA 16
ATOM 9667 C C . GLY A 1 5 ? 6.511 5.927 1.957 1.00 0.00 5 GLY A C 16
ATOM 9668 O O . GLY A 1 5 ? 7.446 5.661 2.686 1.00 0.00 5 GLY A O 16
ATOM 9672 N N . GLN A 1 6 ? 6.585 5.744 0.666 1.00 0.00 6 GLN A N 16
ATOM 9673 C CA . GLN A 1 6 ? 7.837 5.201 0.052 1.00 0.00 6 GLN A CA 16
ATOM 9674 C C . GLN A 1 6 ? 8.012 3.714 0.387 1.00 0.00 6 GLN A C 16
ATOM 9675 O O . GLN A 1 6 ? 8.984 3.094 -0.000 1.00 0.00 6 GLN A O 16
ATOM 9689 N N . THR A 1 7 ? 7.082 3.132 1.094 1.00 0.00 7 THR A N 16
ATOM 9690 C CA . THR A 1 7 ? 7.204 1.683 1.440 1.00 0.00 7 THR A CA 16
ATOM 9691 C C . THR A 1 7 ? 5.970 0.923 0.951 1.00 0.00 7 THR A C 16
ATOM 9692 O O . THR A 1 7 ? 4.858 1.364 1.122 1.00 0.00 7 THR A O 16
ATOM 9703 N N . GLY A 1 8 ? 6.160 -0.213 0.343 1.00 0.00 8 GLY A N 16
ATOM 9704 C CA . GLY A 1 8 ? 4.993 -0.995 -0.163 1.00 0.00 8 GLY A CA 16
ATOM 9705 C C . GLY A 1 8 ? 3.858 -0.990 0.867 1.00 0.00 8 GLY A C 16
ATOM 9706 O O . GLY A 1 8 ? 2.704 -0.823 0.526 1.00 0.00 8 GLY A O 16
ATOM 9710 N N . ALA A 1 9 ? 4.168 -1.179 2.119 1.00 0.00 9 ALA A N 16
ATOM 9711 C CA . ALA A 1 9 ? 3.095 -1.191 3.157 1.00 0.00 9 ALA A CA 16
ATOM 9712 C C . ALA A 1 9 ? 2.492 0.207 3.322 1.00 0.00 9 ALA A C 16
ATOM 9713 O O . ALA A 1 9 ? 1.423 0.373 3.876 1.00 0.00 9 ALA A O 16
ATOM 9720 N N . GLU A 1 10 ? 3.179 1.213 2.862 1.00 0.00 10 GLU A N 16
ATOM 9721 C CA . GLU A 1 10 ? 2.664 2.604 3.007 1.00 0.00 10 GLU A CA 16
ATOM 9722 C C . GLU A 1 10 ? 1.222 2.731 2.494 1.00 0.00 10 GLU A C 16
ATOM 9723 O O . GLU A 1 10 ? 0.373 3.292 3.158 1.00 0.00 10 GLU A O 16
ATOM 9735 N N . CYS A 1 11 ? 0.929 2.228 1.324 1.00 0.00 11 CYS A N 16
ATOM 9736 C CA . CYS A 1 11 ? -0.460 2.343 0.798 1.00 0.00 11 CYS A CA 16
ATOM 9737 C C . CYS A 1 11 ? -1.261 1.076 1.114 1.00 0.00 11 CYS A C 16
ATOM 9738 O O . CYS A 1 11 ? -2.476 1.087 1.124 1.00 0.00 11 CYS A O 16
ATOM 9745 N N . TYR A 1 12 ? -0.594 -0.018 1.371 1.00 0.00 12 TYR A N 16
ATOM 9746 C CA . TYR A 1 12 ? -1.326 -1.281 1.682 1.00 0.00 12 TYR A CA 16
ATOM 9747 C C . TYR A 1 12 ? -2.494 -1.004 2.634 1.00 0.00 12 TYR A C 16
ATOM 9748 O O . TYR A 1 12 ? -3.607 -1.435 2.404 1.00 0.00 12 TYR A O 16
ATOM 9766 N N . SER A 1 13 ? -2.255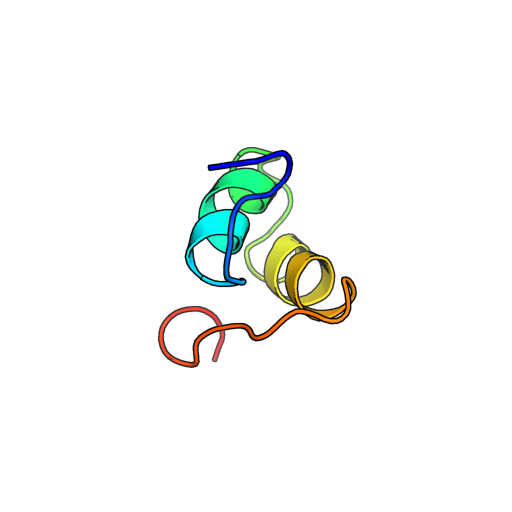 -0.287 3.701 1.00 0.00 13 SER A N 16
ATOM 9767 C CA . SER A 1 13 ? -3.362 0.012 4.657 1.00 0.00 13 SER A CA 16
ATOM 9768 C C . SER A 1 13 ? -4.614 0.431 3.884 1.00 0.00 13 SER A C 16
ATOM 9769 O O . SER A 1 13 ? -5.650 -0.197 3.970 1.00 0.00 13 SER A O 16
ATOM 9777 N N . TRP A 1 14 ? -4.522 1.483 3.117 1.00 0.00 14 TRP A N 16
ATOM 9778 C CA . TRP A 1 14 ? -5.703 1.934 2.328 1.00 0.00 14 TRP A CA 16
ATOM 9779 C C . TRP A 1 14 ? -6.083 0.846 1.317 1.00 0.00 14 TRP A C 16
ATOM 9780 O O . TRP A 1 14 ? -7.242 0.548 1.115 1.00 0.00 14 TRP A O 16
ATOM 9801 N N . CYS A 1 15 ? -5.108 0.248 0.690 1.00 0.00 15 CYS A N 16
ATOM 9802 C CA . CYS A 1 15 ? -5.402 -0.825 -0.300 1.00 0.00 15 CYS A CA 16
ATOM 9803 C C . CYS A 1 15 ? -6.456 -1.784 0.256 1.00 0.00 15 CYS A C 16
ATOM 9804 O O . CYS A 1 15 ? -7.313 -2.266 -0.458 1.00 0.00 15 CYS A O 16
ATOM 9811 N N . ILE A 1 16 ? -6.404 -2.059 1.530 1.00 0.00 16 ILE A N 16
ATOM 9812 C CA . ILE A 1 16 ? -7.408 -2.979 2.140 1.00 0.00 16 ILE A CA 16
ATOM 9813 C C . ILE A 1 16 ? -8.814 -2.403 1.985 1.00 0.00 16 ILE A C 16
ATOM 9814 O O . ILE A 1 16 ? -9.800 -3.092 2.156 1.00 0.00 16 ILE A O 16
ATOM 9830 N N . LYS A 1 17 ? -8.918 -1.142 1.668 1.00 0.00 17 LYS A N 16
ATOM 9831 C CA . LYS A 1 17 ? -10.266 -0.528 1.510 1.00 0.00 17 LYS A CA 16
ATOM 9832 C C . LYS A 1 17 ? -11.174 -1.464 0.713 1.00 0.00 17 LYS A C 16
ATOM 9833 O O . LYS A 1 17 ? -12.322 -1.668 1.054 1.00 0.00 17 LYS A O 16
ATOM 9852 N N . GLN A 1 18 ? -10.670 -2.046 -0.340 1.00 0.00 18 GLN A N 16
ATOM 9853 C CA . GLN A 1 18 ? -11.514 -2.975 -1.139 1.00 0.00 18 GLN A CA 16
ATOM 9854 C C . GLN A 1 18 ? -12.254 -3.921 -0.192 1.00 0.00 18 GLN A C 16
ATOM 9855 O O . GLN A 1 18 ? -13.330 -4.395 -0.487 1.00 0.00 18 GLN A O 16
ATOM 9869 N N . ASP A 1 19 ? -11.681 -4.182 0.954 1.00 0.00 19 ASP A N 16
ATOM 9870 C CA . ASP A 1 19 ? -12.339 -5.079 1.951 1.00 0.00 19 ASP A CA 16
ATOM 9871 C C . ASP A 1 19 ? -12.272 -6.557 1.519 1.00 0.00 19 ASP A C 16
ATOM 9872 O O . ASP A 1 19 ? -13.049 -7.372 1.974 1.00 0.00 19 ASP A O 16
ATOM 9881 N N . LEU A 1 20 ? -11.346 -6.928 0.673 1.00 0.00 20 LEU A N 16
ATOM 9882 C CA . LEU A 1 20 ? -11.276 -8.371 0.281 1.00 0.00 20 LEU A CA 16
ATOM 9883 C C . LEU A 1 20 ? -10.605 -9.173 1.399 1.00 0.00 20 LEU A C 16
ATOM 9884 O O . LEU A 1 20 ? -11.156 -10.131 1.904 1.00 0.00 20 LEU A O 16
ATOM 9900 N N . SER A 1 21 ? -9.420 -8.787 1.789 1.00 0.00 21 SER A N 16
ATOM 9901 C CA . SER A 1 21 ? -8.711 -9.523 2.875 1.00 0.00 21 SER A CA 16
ATOM 9902 C C . SER A 1 21 ? -7.340 -8.891 3.139 1.00 0.00 21 SER A C 16
ATOM 9903 O O . SER A 1 21 ? -6.930 -7.969 2.463 1.00 0.00 21 SER A O 16
ATOM 9911 N N . LYS A 1 22 ? -6.628 -9.386 4.116 1.00 0.00 22 LYS A N 16
ATOM 9912 C CA . LYS A 1 22 ? -5.282 -8.819 4.425 1.00 0.00 22 LYS A CA 16
ATOM 9913 C C . LYS A 1 22 ? -4.250 -9.370 3.440 1.00 0.00 22 LYS A C 16
ATOM 9914 O O . LYS A 1 22 ? -3.255 -8.736 3.145 1.00 0.00 22 LYS A O 16
ATOM 9933 N N . ASP A 1 23 ? -4.490 -10.536 2.913 1.00 0.00 23 ASP A N 16
ATOM 9934 C CA . ASP A 1 23 ? -3.538 -11.118 1.927 1.00 0.00 23 ASP A CA 16
ATOM 9935 C C . ASP A 1 23 ? -3.957 -10.691 0.520 1.00 0.00 23 ASP A C 16
ATOM 9936 O O . ASP A 1 23 ? -3.234 -10.868 -0.440 1.00 0.00 23 ASP A O 16
ATOM 9945 N N . TRP A 1 24 ? -5.125 -10.122 0.401 1.00 0.00 24 TRP A N 16
ATOM 9946 C CA . TRP A 1 24 ? -5.609 -9.667 -0.929 1.00 0.00 24 TRP A CA 16
ATOM 9947 C C . TRP A 1 24 ? -4.739 -8.507 -1.428 1.00 0.00 24 TRP A C 16
ATOM 9948 O O . TRP A 1 24 ? -4.259 -8.510 -2.543 1.00 0.00 24 TRP A O 16
ATOM 9969 N N . CYS A 1 25 ? -4.552 -7.506 -0.610 1.00 0.00 25 CYS A N 16
ATOM 9970 C CA . CYS A 1 25 ? -3.733 -6.342 -1.049 1.00 0.00 25 CYS A CA 16
ATOM 9971 C C . CYS A 1 25 ? -2.246 -6.614 -0.823 1.00 0.00 25 CYS A C 16
ATOM 9972 O O . CYS A 1 25 ? -1.400 -6.029 -1.469 1.00 0.00 25 CYS A O 16
ATOM 9979 N N . CYS A 1 26 ? -1.918 -7.502 0.073 1.00 0.00 26 CYS A N 16
ATOM 9980 C CA . CYS A 1 26 ? -0.479 -7.806 0.309 1.00 0.00 26 CYS A CA 16
ATOM 9981 C C . CYS A 1 26 ? 0.231 -7.956 -1.039 1.00 0.00 26 CYS A C 16
ATOM 9982 O O . CYS A 1 26 ? 1.362 -7.547 -1.209 1.00 0.00 26 CYS A O 16
ATOM 9989 N N . ASP A 1 27 ? -0.439 -8.532 -2.003 1.00 0.00 27 ASP A N 16
ATOM 9990 C CA . ASP A 1 27 ? 0.178 -8.702 -3.351 1.00 0.00 27 ASP A CA 16
ATOM 9991 C C . ASP A 1 27 ? -0.054 -7.448 -4.203 1.00 0.00 27 ASP A C 16
ATOM 9992 O O . ASP A 1 27 ? 0.778 -7.067 -5.002 1.00 0.00 27 ASP A O 16
ATOM 10001 N N . PHE A 1 28 ? -1.177 -6.798 -4.041 1.00 0.00 28 PHE A N 16
ATOM 10002 C CA . PHE A 1 28 ? -1.443 -5.572 -4.849 1.00 0.00 28 PHE A CA 16
ATOM 10003 C C . PHE A 1 28 ? -0.213 -4.658 -4.817 1.00 0.00 28 PHE A C 16
ATOM 10004 O O . PHE A 1 28 ? 0.415 -4.408 -5.825 1.00 0.00 28 PHE A O 16
ATOM 10021 N N . VAL A 1 29 ? 0.137 -4.160 -3.663 1.00 0.00 29 VAL A N 16
ATOM 10022 C CA . VAL A 1 29 ? 1.331 -3.266 -3.579 1.00 0.00 29 VAL A CA 16
ATOM 10023 C C . VAL A 1 29 ? 2.510 -3.918 -4.309 1.00 0.00 29 VAL A C 16
ATOM 10024 O O . VAL A 1 29 ? 3.253 -3.264 -5.012 1.00 0.00 29 VAL A O 16
ATOM 10037 N N . LYS A 1 30 ? 2.684 -5.201 -4.157 1.00 0.00 30 LYS A N 16
ATOM 10038 C CA . LYS A 1 30 ? 3.809 -5.883 -4.853 1.00 0.00 30 LYS A CA 16
ATOM 10039 C C . LYS A 1 30 ? 3.646 -5.742 -6.371 1.00 0.00 30 LYS A C 16
ATOM 10040 O O . LYS A 1 30 ? 4.601 -5.821 -7.117 1.00 0.00 30 LYS A O 16
ATOM 10059 N N . ASP A 1 31 ? 2.440 -5.537 -6.833 1.00 0.00 31 ASP A N 16
ATOM 10060 C CA . ASP A 1 31 ? 2.217 -5.395 -8.303 1.00 0.00 31 ASP A CA 16
ATOM 10061 C C . ASP A 1 31 ? 2.633 -3.998 -8.783 1.00 0.00 31 ASP A C 16
ATOM 10062 O O . ASP A 1 31 ? 2.992 -3.811 -9.928 1.00 0.00 31 ASP A O 16
ATOM 10071 N N . ILE A 1 32 ? 2.586 -3.013 -7.924 1.00 0.00 32 ILE A N 16
ATOM 10072 C CA . ILE A 1 32 ? 2.981 -1.637 -8.352 1.00 0.00 32 ILE A CA 16
ATOM 10073 C C . ILE A 1 32 ? 4.489 -1.437 -8.171 1.00 0.00 32 ILE A C 16
ATOM 10074 O O . ILE A 1 32 ? 4.950 -0.363 -7.837 1.00 0.00 32 ILE A O 16
ATOM 10090 N N . ARG A 1 33 ? 5.261 -2.466 -8.396 1.00 0.00 33 ARG A N 16
ATOM 10091 C CA . ARG A 1 33 ? 6.740 -2.347 -8.247 1.00 0.00 33 ARG A CA 16
ATOM 10092 C C . ARG A 1 33 ? 7.099 -1.715 -6.900 1.00 0.00 33 ARG A C 16
ATOM 10093 O O . ARG A 1 33 ? 7.784 -0.714 -6.832 1.00 0.00 33 ARG A O 16
ATOM 10114 N N . MET A 1 34 ? 6.648 -2.303 -5.826 1.00 0.00 34 MET A N 16
ATOM 10115 C CA . MET A 1 34 ? 6.969 -1.753 -4.479 1.00 0.00 34 MET A CA 16
ATOM 10116 C C . MET A 1 34 ? 7.500 -2.874 -3.582 1.00 0.00 34 MET A C 16
ATOM 10117 O O . MET A 1 34 ? 7.300 -4.041 -3.853 1.00 0.00 34 MET A O 16
ATOM 10131 N N . ASN A 1 35 ? 8.178 -2.535 -2.520 1.00 0.00 35 ASN A N 16
ATOM 10132 C CA . ASN A 1 35 ? 8.724 -3.590 -1.618 1.00 0.00 35 ASN A CA 16
ATOM 10133 C C . ASN A 1 35 ? 7.849 -3.733 -0.369 1.00 0.00 35 ASN A C 16
ATOM 10134 O O . ASN A 1 35 ? 7.882 -2.899 0.513 1.00 0.00 35 ASN A O 16
ATOM 10145 N N . PRO A 1 36 ? 7.095 -4.799 -0.338 1.00 0.00 36 PRO A N 16
ATOM 10146 C CA . PRO A 1 36 ? 6.203 -5.065 0.812 1.00 0.00 36 PRO A CA 16
ATOM 10147 C C . PRO A 1 36 ? 7.002 -5.623 1.991 1.00 0.00 36 PRO A C 16
ATOM 10148 O O . PRO A 1 36 ? 8.088 -6.139 1.818 1.00 0.00 36 PRO A O 16
ATOM 10159 N N . PRO A 1 37 ? 6.430 -5.502 3.157 1.00 0.00 37 PRO A N 16
ATOM 10160 C CA . PRO A 1 37 ? 7.089 -6.004 4.384 1.00 0.00 37 PRO A CA 16
ATOM 10161 C C . PRO A 1 37 ? 6.966 -7.529 4.472 1.00 0.00 37 PRO A C 16
ATOM 10162 O O . PRO A 1 37 ? 5.904 -8.087 4.286 1.00 0.00 37 PRO A O 16
ATOM 10173 N N . ALA A 1 38 ? 8.047 -8.207 4.754 1.00 0.00 38 ALA A N 16
ATOM 10174 C CA . ALA A 1 38 ? 7.991 -9.695 4.853 1.00 0.00 38 ALA A CA 16
ATOM 10175 C C . ALA A 1 38 ? 7.513 -10.115 6.246 1.00 0.00 38 ALA A C 16
ATOM 10176 O O . ALA A 1 38 ? 7.371 -11.286 6.538 1.00 0.00 38 ALA A O 16
ATOM 10183 N N . ASP A 1 39 ? 7.264 -9.167 7.107 1.00 0.00 39 ASP A N 16
ATOM 10184 C CA . ASP A 1 39 ? 6.796 -9.510 8.480 1.00 0.00 39 ASP A CA 16
ATOM 10185 C C . ASP A 1 39 ? 5.305 -9.191 8.624 1.00 0.00 39 ASP A C 16
ATOM 10186 O O . ASP A 1 39 ? 4.677 -9.538 9.604 1.00 0.00 39 ASP A O 16
ATOM 10195 N N . LYS A 1 40 ? 4.736 -8.528 7.655 1.00 0.00 40 LYS A N 16
ATOM 10196 C CA . LYS A 1 40 ? 3.288 -8.184 7.735 1.00 0.00 40 LYS A CA 16
ATOM 10197 C C . LYS A 1 40 ? 2.495 -8.962 6.681 1.00 0.00 40 LYS A C 16
ATOM 10198 O O . LYS A 1 40 ? 1.373 -9.367 6.908 1.00 0.00 40 LYS A O 16
ATOM 10217 N N . CYS A 1 41 ? 3.072 -9.174 5.529 1.00 0.00 41 CYS A N 16
ATOM 10218 C CA . CYS A 1 41 ? 2.350 -9.928 4.462 1.00 0.00 41 CYS A CA 16
ATOM 10219 C C . CYS A 1 41 ? 3.017 -11.287 4.228 1.00 0.00 41 CYS A C 16
ATOM 10220 O O . CYS A 1 41 ? 3.622 -11.513 3.198 1.00 0.00 41 CYS A O 16
ATOM 10227 N N . PRO A 1 42 ? 2.883 -12.151 5.197 1.00 0.00 42 PRO A N 16
ATOM 10228 C CA . PRO A 1 42 ? 3.477 -13.508 5.097 1.00 0.00 42 PRO A CA 16
ATOM 10229 C C . PRO A 1 42 ? 2.711 -14.354 4.077 1.00 0.00 42 PRO A C 16
ATOM 10230 O O . PRO A 1 42 ? 2.757 -14.103 2.889 1.00 0.00 42 PRO A O 16
ATOM 10241 N N . ILE A 1 1 ? -0.287 9.490 -9.874 1.00 0.00 1 ILE A N 17
ATOM 10242 C CA . ILE A 1 1 ? -1.283 9.920 -8.840 1.00 0.00 1 ILE A CA 17
ATOM 10243 C C . ILE A 1 1 ? -1.216 9.021 -7.593 1.00 0.00 1 ILE A C 17
ATOM 10244 O O . ILE A 1 1 ? -2.209 8.476 -7.156 1.00 0.00 1 ILE A O 17
ATOM 10260 N N . PRO A 1 2 ? -0.035 8.909 -7.048 1.00 0.00 2 PRO A N 17
ATOM 10261 C CA . PRO A 1 2 ? 0.163 8.083 -5.831 1.00 0.00 2 PRO A CA 17
ATOM 10262 C C . PRO A 1 2 ? -0.522 8.752 -4.635 1.00 0.00 2 PRO A C 17
ATOM 10263 O O . PRO A 1 2 ? 0.050 9.594 -3.970 1.00 0.00 2 PRO A O 17
ATOM 10274 N N . TYR A 1 3 ? -1.749 8.397 -4.369 1.00 0.00 3 TYR A N 17
ATOM 10275 C CA . TYR A 1 3 ? -2.477 9.026 -3.231 1.00 0.00 3 TYR A CA 17
ATOM 10276 C C . TYR A 1 3 ? -2.305 8.209 -1.947 1.00 0.00 3 TYR A C 17
ATOM 10277 O O . TYR A 1 3 ? -2.561 8.687 -0.860 1.00 0.00 3 TYR A O 17
ATOM 10295 N N . CYS A 1 4 ? -1.870 6.987 -2.059 1.00 0.00 4 CYS A N 17
ATOM 10296 C CA . CYS A 1 4 ? -1.684 6.154 -0.834 1.00 0.00 4 CYS A CA 17
ATOM 10297 C C . CYS A 1 4 ? -0.298 6.408 -0.228 1.00 0.00 4 CYS A C 17
ATOM 10298 O O . CYS A 1 4 ? 0.373 5.500 0.222 1.00 0.00 4 CYS A O 17
ATOM 10305 N N . GLY A 1 5 ? 0.131 7.641 -0.213 1.00 0.00 5 GLY A N 17
ATOM 10306 C CA . GLY A 1 5 ? 1.470 7.961 0.361 1.00 0.00 5 GLY A CA 17
ATOM 10307 C C . GLY A 1 5 ? 2.541 7.816 -0.721 1.00 0.00 5 GLY A C 17
ATOM 10308 O O . GLY A 1 5 ? 2.303 8.080 -1.883 1.00 0.00 5 GLY A O 17
ATOM 10312 N N . GLN A 1 6 ? 3.721 7.396 -0.351 1.00 0.00 6 GLN A N 17
ATOM 10313 C CA . GLN A 1 6 ? 4.802 7.232 -1.365 1.00 0.00 6 GLN A CA 17
ATOM 10314 C C . GLN A 1 6 ? 5.646 5.999 -1.035 1.00 0.00 6 GLN A C 17
ATOM 10315 O O . GLN A 1 6 ? 6.722 5.808 -1.568 1.00 0.00 6 GLN A O 17
ATOM 10329 N N . THR A 1 7 ? 5.167 5.163 -0.156 1.00 0.00 7 THR A N 17
ATOM 10330 C CA . THR A 1 7 ? 5.942 3.946 0.212 1.00 0.00 7 THR A CA 17
ATOM 10331 C C . THR A 1 7 ? 5.049 2.708 0.134 1.00 0.00 7 THR A C 17
ATOM 10332 O O . THR A 1 7 ? 3.978 2.665 0.709 1.00 0.00 7 THR A O 17
ATOM 10343 N N . GLY A 1 8 ? 5.479 1.697 -0.569 1.00 0.00 8 GLY A N 17
ATOM 10344 C CA . GLY A 1 8 ? 4.653 0.464 -0.678 1.00 0.00 8 GLY A CA 17
ATOM 10345 C C . GLY A 1 8 ? 4.322 -0.047 0.725 1.00 0.00 8 GLY A C 17
ATOM 10346 O O . GLY A 1 8 ? 3.403 -0.818 0.914 1.00 0.00 8 GLY A O 17
ATOM 10350 N N . ALA A 1 9 ? 5.064 0.377 1.712 1.00 0.00 9 ALA A N 17
ATOM 10351 C CA . ALA A 1 9 ? 4.791 -0.086 3.101 1.00 0.00 9 ALA A CA 17
ATOM 10352 C C . ALA A 1 9 ? 3.528 0.580 3.649 1.00 0.00 9 ALA A C 17
ATOM 10353 O O . ALA A 1 9 ? 2.673 -0.068 4.219 1.00 0.00 9 ALA A O 17
ATOM 10360 N N . GLU A 1 10 ? 3.402 1.867 3.484 1.00 0.00 10 GLU A N 17
ATOM 10361 C CA . GLU A 1 10 ? 2.190 2.564 4.001 1.00 0.00 10 GLU A CA 17
ATOM 10362 C C . GLU A 1 10 ? 0.994 2.288 3.077 1.00 0.00 10 GLU A C 17
ATOM 10363 O O . GLU A 1 10 ? -0.135 2.197 3.519 1.00 0.00 10 GLU A O 17
ATOM 10375 N N . CYS A 1 11 ? 1.234 2.142 1.800 1.00 0.00 11 CYS A N 17
ATOM 10376 C CA . CYS A 1 11 ? 0.110 1.859 0.857 1.00 0.00 11 CYS A CA 17
ATOM 10377 C C . CYS A 1 11 ? -0.597 0.567 1.274 1.00 0.00 11 CYS A C 17
ATOM 10378 O O . CYS A 1 11 ? -1.802 0.444 1.184 1.00 0.00 11 CYS A O 17
ATOM 10385 N N . TYR A 1 12 ? 0.154 -0.392 1.739 1.00 0.00 12 TYR A N 17
ATOM 10386 C CA . TYR A 1 12 ? -0.453 -1.682 2.179 1.00 0.00 12 TYR A CA 17
ATOM 10387 C C . TYR A 1 12 ? -1.672 -1.415 3.067 1.00 0.00 12 TYR A C 17
ATOM 10388 O O . TYR A 1 12 ? -2.605 -2.189 3.120 1.00 0.00 12 TYR A O 17
ATOM 10406 N N . SER A 1 13 ? -1.653 -0.334 3.781 1.00 0.00 13 SER A N 17
ATOM 10407 C CA . SER A 1 13 ? -2.796 -0.013 4.687 1.00 0.00 13 SER A CA 17
ATOM 10408 C C . SER A 1 13 ? -4.053 0.348 3.884 1.00 0.00 13 SER A C 17
ATOM 10409 O O . SER A 1 13 ? -5.162 0.174 4.349 1.00 0.00 13 SER A O 17
ATOM 10417 N N . TRP A 1 14 ? -3.898 0.857 2.690 1.00 0.00 14 TRP A N 17
ATOM 10418 C CA . TRP A 1 14 ? -5.099 1.230 1.883 1.00 0.00 14 TRP A CA 17
ATOM 10419 C C . TRP A 1 14 ? -5.719 -0.009 1.228 1.00 0.00 14 TRP A C 17
ATOM 10420 O O . TRP A 1 14 ? -6.854 -0.351 1.482 1.00 0.00 14 TRP A O 17
ATOM 10441 N N . CYS A 1 15 ? -4.983 -0.681 0.388 1.00 0.00 15 CYS A N 17
ATOM 10442 C CA . CYS A 1 15 ? -5.533 -1.901 -0.281 1.00 0.00 15 CYS A CA 17
ATOM 10443 C C . CYS A 1 15 ? -6.322 -2.747 0.723 1.00 0.00 15 CYS A C 17
ATOM 10444 O O . CYS A 1 15 ? -7.242 -3.455 0.366 1.00 0.00 15 CYS A O 17
ATOM 10451 N N . ILE A 1 16 ? -5.966 -2.682 1.976 1.00 0.00 16 ILE A N 17
ATOM 10452 C CA . ILE A 1 16 ? -6.691 -3.484 3.002 1.00 0.00 16 ILE A CA 17
ATOM 10453 C C . ILE A 1 16 ? -8.011 -2.803 3.375 1.00 0.00 16 ILE A C 17
ATOM 10454 O O . ILE A 1 16 ? -8.938 -3.436 3.840 1.00 0.00 16 ILE A O 17
ATOM 10470 N N . LYS A 1 17 ? -8.103 -1.518 3.171 1.00 0.00 17 LYS A N 17
ATOM 10471 C CA . LYS A 1 17 ? -9.363 -0.796 3.508 1.00 0.00 17 LYS A CA 17
ATOM 10472 C C . LYS A 1 17 ? -10.459 -1.162 2.505 1.00 0.00 17 LYS A C 17
ATOM 10473 O O . LYS A 1 17 ? -11.632 -1.154 2.824 1.00 0.00 17 LYS A O 17
ATOM 10492 N N . GLN A 1 18 ? -10.087 -1.487 1.298 1.00 0.00 18 GLN A N 17
ATOM 10493 C CA . GLN A 1 18 ? -11.113 -1.860 0.282 1.00 0.00 18 GLN A CA 17
ATOM 10494 C C . GLN A 1 18 ? -12.038 -2.936 0.857 1.00 0.00 18 GLN A C 17
ATOM 10495 O O . GLN A 1 18 ? -13.149 -3.118 0.403 1.00 0.00 18 GLN A O 17
ATOM 10509 N N . ASP A 1 19 ? -11.582 -3.640 1.863 1.00 0.00 19 ASP A N 17
ATOM 10510 C CA . ASP A 1 19 ? -12.421 -4.705 2.502 1.00 0.00 19 ASP A CA 17
ATOM 10511 C C . ASP A 1 19 ? -12.494 -5.965 1.632 1.00 0.00 19 ASP A C 17
ATOM 10512 O O . ASP A 1 19 ? -13.534 -6.582 1.513 1.00 0.00 19 ASP A O 17
ATOM 10521 N N . LEU A 1 20 ? -11.404 -6.366 1.038 1.00 0.00 20 LEU A N 17
ATOM 10522 C CA . LEU A 1 20 ? -11.433 -7.602 0.199 1.00 0.00 20 LEU A CA 17
ATOM 10523 C C . LEU A 1 20 ? -10.850 -8.769 0.998 1.00 0.00 20 LEU A C 17
ATOM 10524 O O . LEU A 1 20 ? -11.487 -9.784 1.198 1.00 0.00 20 LEU A O 17
ATOM 10540 N N . SER A 1 21 ? -9.635 -8.622 1.452 1.00 0.00 21 SER A N 17
ATOM 10541 C CA . SER A 1 21 ? -8.982 -9.708 2.242 1.00 0.00 21 SER A CA 17
ATOM 10542 C C . SER A 1 21 ? -7.494 -9.388 2.413 1.00 0.00 21 SER A C 17
ATOM 10543 O O . SER A 1 21 ? -6.860 -8.856 1.524 1.00 0.00 21 SER A O 17
ATOM 10551 N N . LYS A 1 22 ? -6.929 -9.701 3.547 1.00 0.00 22 LYS A N 17
ATOM 10552 C CA . LYS A 1 22 ? -5.482 -9.405 3.761 1.00 0.00 22 LYS A CA 17
ATOM 10553 C C . LYS A 1 22 ? -4.660 -9.886 2.563 1.00 0.00 22 LYS A C 17
ATOM 10554 O O . LYS A 1 22 ? -3.795 -9.189 2.071 1.00 0.00 22 LYS A O 17
ATOM 10573 N N . ASP A 1 23 ? -4.926 -11.072 2.089 1.00 0.00 23 ASP A N 17
ATOM 10574 C CA . ASP A 1 23 ? -4.162 -11.596 0.921 1.00 0.00 23 ASP A CA 17
ATOM 10575 C C . ASP A 1 23 ? -4.485 -10.776 -0.331 1.00 0.00 23 ASP A C 17
ATOM 10576 O O . ASP A 1 23 ? -3.731 -10.758 -1.283 1.00 0.00 23 ASP A O 17
ATOM 10585 N N . TRP A 1 24 ? -5.600 -10.097 -0.335 1.00 0.00 24 TRP A N 17
ATOM 10586 C CA . TRP A 1 24 ? -5.970 -9.279 -1.525 1.00 0.00 24 TRP A CA 17
ATOM 10587 C C . TRP A 1 24 ? -4.937 -8.172 -1.747 1.00 0.00 24 TRP A C 17
ATOM 10588 O O . TRP A 1 24 ? -4.620 -7.823 -2.867 1.00 0.00 24 TRP A O 17
ATOM 10609 N N . CYS A 1 25 ? -4.411 -7.611 -0.690 1.00 0.00 25 CYS A N 17
ATOM 10610 C CA . CYS A 1 25 ? -3.405 -6.524 -0.860 1.00 0.00 25 CYS A CA 17
ATOM 10611 C C . CYS A 1 25 ? -1.987 -7.099 -0.908 1.00 0.00 25 CYS A C 17
ATOM 10612 O O . CYS A 1 25 ? -1.102 -6.533 -1.520 1.00 0.00 25 CYS A O 17
ATOM 10619 N N . CYS A 1 26 ? -1.756 -8.207 -0.260 1.00 0.00 26 CYS A N 17
ATOM 10620 C CA . CYS A 1 26 ? -0.385 -8.794 -0.267 1.00 0.00 26 CYS A CA 17
ATOM 10621 C C . CYS A 1 26 ? 0.202 -8.736 -1.680 1.00 0.00 26 CYS A C 17
ATOM 10622 O O . CYS A 1 26 ? 1.329 -8.326 -1.878 1.00 0.00 26 CYS A O 17
ATOM 10629 N N . ASP A 1 27 ? -0.553 -9.143 -2.661 1.00 0.00 27 ASP A N 17
ATOM 10630 C CA . ASP A 1 27 ? -0.040 -9.109 -4.061 1.00 0.00 27 ASP A CA 17
ATOM 10631 C C . ASP A 1 27 ? -0.284 -7.733 -4.698 1.00 0.00 27 ASP A C 17
ATOM 10632 O O . ASP A 1 27 ? 0.387 -7.349 -5.634 1.00 0.00 27 ASP A O 17
ATOM 10641 N N . PHE A 1 28 ? -1.247 -6.994 -4.210 1.00 0.00 28 PHE A N 17
ATOM 10642 C CA . PHE A 1 28 ? -1.536 -5.653 -4.809 1.00 0.00 28 PHE A CA 17
ATOM 10643 C C . PHE A 1 28 ? -0.281 -4.772 -4.805 1.00 0.00 28 PHE A C 17
ATOM 10644 O O . PHE A 1 28 ? 0.240 -4.419 -5.846 1.00 0.00 28 PHE A O 17
ATOM 10661 N N . VAL A 1 29 ? 0.207 -4.411 -3.648 1.00 0.00 29 VAL A N 17
ATOM 10662 C CA . VAL A 1 29 ? 1.425 -3.549 -3.595 1.00 0.00 29 VAL A CA 17
ATOM 10663 C C . VAL A 1 29 ? 2.635 -4.316 -4.134 1.00 0.00 29 VAL A C 17
ATOM 10664 O O . VAL A 1 29 ? 3.570 -3.737 -4.651 1.00 0.00 29 VAL A O 17
ATOM 10677 N N . LYS A 1 30 ? 2.619 -5.616 -4.028 1.00 0.00 30 LYS A N 17
ATOM 10678 C CA . LYS A 1 30 ? 3.761 -6.420 -4.548 1.00 0.00 30 LYS A CA 17
ATOM 10679 C C . LYS A 1 30 ? 3.721 -6.450 -6.079 1.00 0.00 30 LYS A C 17
ATOM 10680 O O . LYS A 1 30 ? 4.713 -6.705 -6.732 1.00 0.00 30 LYS A O 17
ATOM 10699 N N . ASP A 1 31 ? 2.577 -6.195 -6.653 1.00 0.00 31 ASP A N 17
ATOM 10700 C CA . ASP A 1 31 ? 2.463 -6.212 -8.141 1.00 0.00 31 ASP A CA 17
ATOM 10701 C C . ASP A 1 31 ? 3.021 -4.916 -8.739 1.00 0.00 31 ASP A C 17
ATOM 10702 O O . ASP A 1 31 ? 3.336 -4.849 -9.911 1.00 0.00 31 ASP A O 17
ATOM 10711 N N . ILE A 1 32 ? 3.143 -3.889 -7.946 1.00 0.00 32 ILE A N 17
ATOM 10712 C CA . ILE A 1 32 ? 3.677 -2.599 -8.477 1.00 0.00 32 ILE A CA 17
ATOM 10713 C C . ILE A 1 32 ? 5.187 -2.504 -8.235 1.00 0.00 32 ILE A C 17
ATOM 10714 O O . ILE A 1 32 ? 5.743 -1.430 -8.119 1.00 0.00 32 ILE A O 17
ATOM 10730 N N . ARG A 1 33 ? 5.852 -3.625 -8.174 1.00 0.00 33 ARG A N 17
ATOM 10731 C CA . ARG A 1 33 ? 7.329 -3.619 -7.955 1.00 0.00 33 ARG A CA 17
ATOM 10732 C C . ARG A 1 33 ? 7.718 -2.636 -6.846 1.00 0.00 33 ARG A C 17
ATOM 10733 O O . ARG A 1 33 ? 8.621 -1.838 -7.001 1.00 0.00 33 ARG A O 17
ATOM 10754 N N . MET A 1 34 ? 7.057 -2.697 -5.725 1.00 0.00 34 MET A N 17
ATOM 10755 C CA . MET A 1 34 ? 7.408 -1.777 -4.605 1.00 0.00 34 MET A CA 17
ATOM 10756 C C . MET A 1 34 ? 8.089 -2.567 -3.484 1.00 0.00 34 MET A C 17
ATOM 10757 O O . MET A 1 34 ? 8.440 -3.718 -3.652 1.00 0.00 34 MET A O 17
ATOM 10771 N N . ASN A 1 35 ? 8.278 -1.964 -2.344 1.00 0.00 35 ASN A N 17
ATOM 10772 C CA . ASN A 1 35 ? 8.938 -2.691 -1.220 1.00 0.00 35 ASN A CA 17
ATOM 10773 C C . ASN A 1 35 ? 8.003 -2.752 -0.011 1.00 0.00 35 ASN A C 17
ATOM 10774 O O . ASN A 1 35 ? 8.102 -1.942 0.891 1.00 0.00 35 ASN A O 17
ATOM 10785 N N . PRO A 1 36 ? 7.122 -3.715 -0.034 1.00 0.00 36 PRO A N 17
ATOM 10786 C CA . PRO A 1 36 ? 6.152 -3.887 1.073 1.00 0.00 36 PRO A CA 17
ATOM 10787 C C . PRO A 1 36 ? 6.834 -4.508 2.294 1.00 0.00 36 PRO A C 17
ATOM 10788 O O . PRO A 1 36 ? 7.969 -4.937 2.224 1.00 0.00 36 PRO A O 17
ATOM 10799 N N . PRO A 1 37 ? 6.108 -4.529 3.377 1.00 0.00 37 PRO A N 17
ATOM 10800 C CA . PRO A 1 37 ? 6.632 -5.097 4.642 1.00 0.00 37 PRO A CA 17
ATOM 10801 C C . PRO A 1 37 ? 6.609 -6.626 4.588 1.00 0.00 37 PRO A C 17
ATOM 10802 O O . PRO A 1 37 ? 5.664 -7.226 4.117 1.00 0.00 37 PRO A O 17
ATOM 10813 N N . ALA A 1 38 ? 7.642 -7.262 5.069 1.00 0.00 38 ALA A N 17
ATOM 10814 C CA . ALA A 1 38 ? 7.674 -8.753 5.043 1.00 0.00 38 ALA A CA 17
ATOM 10815 C C . ALA A 1 38 ? 7.045 -9.317 6.318 1.00 0.00 38 ALA A C 17
ATOM 10816 O O . ALA A 1 38 ? 7.437 -10.355 6.814 1.00 0.00 38 ALA A O 17
ATOM 10823 N N . ASP A 1 39 ? 6.064 -8.643 6.843 1.00 0.00 39 ASP A N 17
ATOM 10824 C CA . ASP A 1 39 ? 5.390 -9.132 8.076 1.00 0.00 39 ASP A CA 17
ATOM 10825 C C . ASP A 1 39 ? 3.891 -8.845 7.973 1.00 0.00 39 ASP A C 17
ATOM 10826 O O . ASP A 1 39 ? 3.184 -8.800 8.960 1.00 0.00 39 ASP A O 17
ATOM 10835 N N . LYS A 1 40 ? 3.411 -8.645 6.776 1.00 0.00 40 LYS A N 17
ATOM 10836 C CA . LYS A 1 40 ? 1.964 -8.352 6.587 1.00 0.00 40 LYS A CA 17
ATOM 10837 C C . LYS A 1 40 ? 1.347 -9.364 5.611 1.00 0.00 40 LYS A C 17
ATOM 10838 O O . LYS A 1 40 ? 0.141 -9.466 5.490 1.00 0.00 40 LYS A O 17
ATOM 10857 N N . CYS A 1 41 ? 2.161 -10.117 4.920 1.00 0.00 41 CYS A N 17
ATOM 10858 C CA . CYS A 1 41 ? 1.608 -11.119 3.961 1.00 0.00 41 CYS A CA 17
ATOM 10859 C C . CYS A 1 41 ? 1.489 -12.486 4.640 1.00 0.00 41 CYS A C 17
ATOM 10860 O O . CYS A 1 41 ? 2.354 -12.884 5.394 1.00 0.00 41 CYS A O 17
ATOM 10867 N N . PRO A 1 42 ? 0.408 -13.160 4.349 1.00 0.00 42 PRO A N 17
ATOM 10868 C CA . PRO A 1 42 ? 0.159 -14.498 4.939 1.00 0.00 42 PRO A CA 17
ATOM 10869 C C . PRO A 1 42 ? 1.080 -15.544 4.304 1.00 0.00 42 PRO A C 17
ATOM 10870 O O . PRO A 1 42 ? 2.047 -15.976 4.899 1.00 0.00 42 PRO A O 17
ATOM 10881 N N . ILE A 1 1 ? -1.350 16.014 4.014 1.00 0.00 1 ILE A N 18
ATOM 10882 C CA . ILE A 1 1 ? -1.906 14.630 3.921 1.00 0.00 1 ILE A CA 18
ATOM 10883 C C . ILE A 1 1 ? -1.501 13.986 2.593 1.00 0.00 1 ILE A C 18
ATOM 10884 O O . ILE A 1 1 ? -2.057 14.292 1.558 1.00 0.00 1 ILE A O 18
ATOM 10900 N N . PRO A 1 2 ? -0.538 13.108 2.676 1.00 0.00 2 PRO A N 18
ATOM 10901 C CA . PRO A 1 2 ? -0.041 12.401 1.470 1.00 0.00 2 PRO A CA 18
ATOM 10902 C C . PRO A 1 2 ? -1.064 11.361 0.999 1.00 0.00 2 PRO A C 18
ATOM 10903 O O . PRO A 1 2 ? -2.234 11.441 1.315 1.00 0.00 2 PRO A O 18
ATOM 10914 N N . TYR A 1 3 ? -0.632 10.386 0.245 1.00 0.00 3 TYR A N 18
ATOM 10915 C CA . TYR A 1 3 ? -1.582 9.342 -0.245 1.00 0.00 3 TYR A CA 18
ATOM 10916 C C . TYR A 1 3 ? -1.108 7.950 0.174 1.00 0.00 3 TYR A C 18
ATOM 10917 O O . TYR A 1 3 ? -1.666 7.330 1.058 1.00 0.00 3 TYR A O 18
ATOM 10935 N N . CYS A 1 4 ? -0.090 7.455 -0.460 1.00 0.00 4 CYS A N 18
ATOM 10936 C CA . CYS A 1 4 ? 0.427 6.100 -0.112 1.00 0.00 4 CYS A CA 18
ATOM 10937 C C . CYS A 1 4 ? 1.532 6.200 0.944 1.00 0.00 4 CYS A C 18
ATOM 10938 O O . CYS A 1 4 ? 1.991 5.207 1.471 1.00 0.00 4 CYS A O 18
ATOM 10945 N N . GLY A 1 5 ? 1.964 7.391 1.256 1.00 0.00 5 GLY A N 18
ATOM 10946 C CA . GLY A 1 5 ? 3.038 7.548 2.277 1.00 0.00 5 GLY A CA 18
ATOM 10947 C C . GLY A 1 5 ? 4.398 7.605 1.580 1.00 0.00 5 GLY A C 18
ATOM 10948 O O . GLY A 1 5 ? 4.825 8.646 1.118 1.00 0.00 5 GLY A O 18
ATOM 10952 N N . GLN A 1 6 ? 5.083 6.497 1.500 1.00 0.00 6 GLN A N 18
ATOM 10953 C CA . GLN A 1 6 ? 6.416 6.491 0.831 1.00 0.00 6 GLN A CA 18
ATOM 10954 C C . GLN A 1 6 ? 6.787 5.071 0.396 1.00 0.00 6 GLN A C 18
ATOM 10955 O O . GLN A 1 6 ? 7.213 4.846 -0.719 1.00 0.00 6 GLN A O 18
ATOM 10969 N N . THR A 1 7 ? 6.633 4.112 1.268 1.00 0.00 7 THR A N 18
ATOM 10970 C CA . THR A 1 7 ? 6.984 2.710 0.902 1.00 0.00 7 THR A CA 18
ATOM 10971 C C . THR A 1 7 ? 5.722 1.845 0.820 1.00 0.00 7 THR A C 18
ATOM 10972 O O . THR A 1 7 ? 4.730 2.112 1.467 1.00 0.00 7 THR A O 18
ATOM 10983 N N . GLY A 1 8 ? 5.757 0.809 0.025 1.00 0.00 8 GLY A N 18
ATOM 10984 C CA . GLY A 1 8 ? 4.565 -0.077 -0.102 1.00 0.00 8 GLY A CA 18
ATOM 10985 C C . GLY A 1 8 ? 4.018 -0.407 1.287 1.00 0.00 8 GLY A C 18
ATOM 10986 O O . GLY A 1 8 ? 2.831 -0.600 1.467 1.00 0.00 8 GLY A O 18
ATOM 10990 N N . ALA A 1 9 ? 4.871 -0.476 2.272 1.00 0.00 9 ALA A N 18
ATOM 10991 C CA . ALA A 1 9 ? 4.395 -0.797 3.649 1.00 0.00 9 ALA A CA 18
ATOM 10992 C C . ALA A 1 9 ? 3.318 0.200 4.081 1.00 0.00 9 ALA A C 18
ATOM 10993 O O . ALA A 1 9 ? 2.391 -0.141 4.789 1.00 0.00 9 ALA A O 18
ATOM 11000 N N . GLU A 1 10 ? 3.431 1.429 3.660 1.00 0.00 10 GLU A N 18
ATOM 11001 C CA . GLU A 1 10 ? 2.411 2.446 4.047 1.00 0.00 10 GLU A CA 18
ATOM 11002 C C . GLU A 1 10 ? 1.130 2.240 3.234 1.00 0.00 10 GLU A C 18
ATOM 11003 O O . GLU A 1 10 ? 0.036 2.467 3.713 1.00 0.00 10 GLU A O 18
ATOM 11015 N N . CYS A 1 11 ? 1.257 1.805 2.010 1.00 0.00 11 CYS A N 18
ATOM 11016 C CA . CYS A 1 11 ? 0.046 1.578 1.167 1.00 0.00 11 CYS A CA 18
ATOM 11017 C C . CYS A 1 11 ? -0.758 0.395 1.713 1.00 0.00 11 CYS A C 18
ATOM 11018 O O . CYS A 1 11 ? -1.962 0.327 1.563 1.00 0.00 11 CYS A O 18
ATOM 11025 N N . TYR A 1 12 ? -0.096 -0.535 2.348 1.00 0.00 12 TYR A N 18
ATOM 11026 C CA . TYR A 1 12 ? -0.807 -1.718 2.915 1.00 0.00 12 TYR A CA 18
ATOM 11027 C C . TYR A 1 12 ? -2.141 -1.297 3.533 1.00 0.00 12 TYR A C 18
ATOM 11028 O O . TYR A 1 12 ? -3.088 -2.052 3.567 1.00 0.00 12 TYR A O 18
ATOM 11046 N N . SER A 1 13 ? -2.215 -0.105 4.040 1.00 0.00 13 SER A N 18
ATOM 11047 C CA . SER A 1 13 ? -3.486 0.358 4.673 1.00 0.00 13 SER A CA 18
ATOM 11048 C C . SER A 1 13 ? -4.539 0.691 3.605 1.00 0.00 13 SER A C 18
ATOM 11049 O O . SER A 1 13 ? -5.708 0.401 3.765 1.00 0.00 13 SER A O 18
ATOM 11057 N N . TRP A 1 14 ? -4.136 1.304 2.525 1.00 0.00 14 TRP A N 18
ATOM 11058 C CA . TRP A 1 14 ? -5.119 1.662 1.457 1.00 0.00 14 TRP A CA 18
ATOM 11059 C C . TRP A 1 14 ? -5.678 0.398 0.789 1.00 0.00 14 TRP A C 18
ATOM 11060 O O . TRP A 1 14 ? -6.864 0.141 0.819 1.00 0.00 14 TRP A O 18
ATOM 11081 N N . CYS A 1 15 ? -4.833 -0.388 0.187 1.00 0.00 15 CYS A N 18
ATOM 11082 C CA . CYS A 1 15 ? -5.308 -1.636 -0.487 1.00 0.00 15 CYS A CA 18
ATOM 11083 C C . CYS A 1 15 ? -6.319 -2.383 0.392 1.00 0.00 15 CYS A C 18
ATOM 11084 O O . CYS A 1 15 ? -7.261 -2.975 -0.094 1.00 0.00 15 CYS A O 18
ATOM 11091 N N . ILE A 1 16 ? -6.118 -2.377 1.679 1.00 0.00 16 ILE A N 18
ATOM 11092 C CA . ILE A 1 16 ? -7.050 -3.106 2.590 1.00 0.00 16 ILE A CA 18
ATOM 11093 C C . ILE A 1 16 ? -8.407 -2.399 2.686 1.00 0.00 16 ILE A C 18
ATOM 11094 O O . ILE A 1 16 ? -9.403 -3.005 3.028 1.00 0.00 16 ILE A O 18
ATOM 11110 N N . LYS A 1 17 ? -8.465 -1.129 2.394 1.00 0.00 17 LYS A N 18
ATOM 11111 C CA . LYS A 1 17 ? -9.772 -0.413 2.481 1.00 0.00 17 LYS A CA 18
ATOM 11112 C C . LYS A 1 17 ? -10.781 -1.024 1.503 1.00 0.00 17 LYS A C 18
ATOM 11113 O O . LYS A 1 17 ? -11.976 -0.863 1.649 1.00 0.00 17 LYS A O 18
ATOM 11132 N N . GLN A 1 18 ? -10.311 -1.733 0.510 1.00 0.00 18 GLN A N 18
ATOM 11133 C CA . GLN A 1 18 ? -11.250 -2.357 -0.467 1.00 0.00 18 GLN A CA 18
ATOM 11134 C C . GLN A 1 18 ? -12.012 -3.505 0.201 1.00 0.00 18 GLN A C 18
ATOM 11135 O O . GLN A 1 18 ? -13.082 -3.889 -0.228 1.00 0.00 18 GLN A O 18
ATOM 11149 N N . ASP A 1 19 ? -11.469 -4.048 1.256 1.00 0.00 19 ASP A N 18
ATOM 11150 C CA . ASP A 1 19 ? -12.157 -5.163 1.967 1.00 0.00 19 ASP A CA 18
ATOM 11151 C C . ASP A 1 19 ? -12.218 -6.420 1.091 1.00 0.00 19 ASP A C 18
ATOM 11152 O O . ASP A 1 19 ? -13.211 -7.118 1.065 1.00 0.00 19 ASP A O 18
ATOM 11161 N N . LEU A 1 20 ? -11.164 -6.724 0.382 1.00 0.00 20 LEU A N 18
ATOM 11162 C CA . LEU A 1 20 ? -11.179 -7.950 -0.473 1.00 0.00 20 LEU A CA 18
ATOM 11163 C C . LEU A 1 20 ? -10.622 -9.135 0.318 1.00 0.00 20 LEU A C 18
ATOM 11164 O O . LEU A 1 20 ? -11.213 -10.195 0.366 1.00 0.00 20 LEU A O 18
ATOM 11180 N N . SER A 1 21 ? -9.486 -8.958 0.936 1.00 0.00 21 SER A N 18
ATOM 11181 C CA . SER A 1 21 ? -8.877 -10.067 1.727 1.00 0.00 21 SER A CA 18
ATOM 11182 C C . SER A 1 21 ? -7.472 -9.671 2.191 1.00 0.00 21 SER A C 18
ATOM 11183 O O . SER A 1 21 ? -6.680 -9.156 1.426 1.00 0.00 21 SER A O 18
ATOM 11191 N N . LYS A 1 22 ? -7.154 -9.907 3.435 1.00 0.00 22 LYS A N 18
ATOM 11192 C CA . LYS A 1 22 ? -5.797 -9.542 3.940 1.00 0.00 22 LYS A CA 18
ATOM 11193 C C . LYS A 1 22 ? -4.723 -10.079 2.994 1.00 0.00 22 LYS A C 18
ATOM 11194 O O . LYS A 1 22 ? -3.612 -9.589 2.956 1.00 0.00 22 LYS A O 18
ATOM 11213 N N . ASP A 1 23 ? -5.049 -11.075 2.220 1.00 0.00 23 ASP A N 18
ATOM 11214 C CA . ASP A 1 23 ? -4.052 -11.637 1.268 1.00 0.00 23 ASP A CA 18
ATOM 11215 C C . ASP A 1 23 ? -4.185 -10.935 -0.085 1.00 0.00 23 ASP A C 18
ATOM 11216 O O . ASP A 1 23 ? -3.374 -11.112 -0.971 1.00 0.00 23 ASP A O 18
ATOM 11225 N N . TRP A 1 24 ? -5.205 -10.136 -0.245 1.00 0.00 24 TRP A N 18
ATOM 11226 C CA . TRP A 1 24 ? -5.397 -9.417 -1.534 1.00 0.00 24 TRP A CA 18
ATOM 11227 C C . TRP A 1 24 ? -4.409 -8.247 -1.626 1.00 0.00 24 TRP A C 18
ATOM 11228 O O . TRP A 1 24 ? -3.696 -8.095 -2.598 1.00 0.00 24 TRP A O 18
ATOM 11249 N N . CYS A 1 25 ? -4.365 -7.419 -0.617 1.00 0.00 25 CYS A N 18
ATOM 11250 C CA . CYS A 1 25 ? -3.427 -6.263 -0.646 1.00 0.00 25 CYS A CA 18
ATOM 11251 C C . CYS A 1 25 ? -1.980 -6.765 -0.641 1.00 0.00 25 CYS A C 18
ATOM 11252 O O . CYS A 1 25 ? -1.151 -6.300 -1.399 1.00 0.00 25 CYS A O 18
ATOM 11259 N N . CYS A 1 26 ? -1.666 -7.707 0.205 1.00 0.00 26 CYS A N 18
ATOM 11260 C CA . CYS A 1 26 ? -0.269 -8.226 0.247 1.0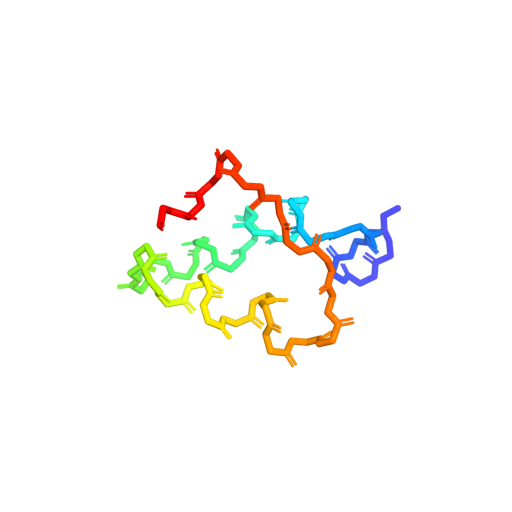0 0.00 26 CYS A CA 18
ATOM 11261 C C . CYS A 1 26 ? 0.242 -8.447 -1.179 1.00 0.00 26 CYS A C 18
ATOM 11262 O O . CYS A 1 26 ? 1.402 -8.240 -1.476 1.00 0.00 26 CYS A O 18
ATOM 11269 N N . ASP A 1 27 ? -0.625 -8.859 -2.061 1.00 0.00 27 ASP A N 18
ATOM 11270 C CA . ASP A 1 27 ? -0.215 -9.092 -3.475 1.00 0.00 27 ASP A CA 18
ATOM 11271 C C . ASP A 1 27 ? -0.298 -7.787 -4.273 1.00 0.00 27 ASP A C 18
ATOM 11272 O O . ASP A 1 27 ? 0.260 -7.665 -5.344 1.00 0.00 27 ASP A O 18
ATOM 11281 N N . PHE A 1 28 ? -1.011 -6.818 -3.768 1.00 0.00 28 PHE A N 18
ATOM 11282 C CA . PHE A 1 28 ? -1.151 -5.528 -4.506 1.00 0.00 28 PHE A CA 18
ATOM 11283 C C . PHE A 1 28 ? 0.100 -4.654 -4.346 1.00 0.00 28 PHE A C 18
ATOM 11284 O O . PHE A 1 28 ? 0.689 -4.223 -5.319 1.00 0.00 28 PHE A O 18
ATOM 11301 N N . VAL A 1 29 ? 0.505 -4.368 -3.136 1.00 0.00 29 VAL A N 18
ATOM 11302 C CA . VAL A 1 29 ? 1.709 -3.499 -2.951 1.00 0.00 29 VAL A CA 18
ATOM 11303 C C . VAL A 1 29 ? 2.855 -3.979 -3.848 1.00 0.00 29 VAL A C 18
ATOM 11304 O O . VAL A 1 29 ? 3.684 -3.201 -4.279 1.00 0.00 29 VAL A O 18
ATOM 11317 N N . LYS A 1 30 ? 2.913 -5.252 -4.133 1.00 0.00 30 LYS A N 18
ATOM 11318 C CA . LYS A 1 30 ? 4.012 -5.765 -5.002 1.00 0.00 30 LYS A CA 18
ATOM 11319 C C . LYS A 1 30 ? 3.626 -5.622 -6.480 1.00 0.00 30 LYS A C 18
ATOM 11320 O O . LYS A 1 30 ? 4.452 -5.328 -7.321 1.00 0.00 30 LYS A O 18
ATOM 11339 N N . ASP A 1 31 ? 2.376 -5.824 -6.800 1.00 0.00 31 ASP A N 18
ATOM 11340 C CA . ASP A 1 31 ? 1.943 -5.696 -8.221 1.00 0.00 31 ASP A CA 18
ATOM 11341 C C . ASP A 1 31 ? 2.233 -4.283 -8.731 1.00 0.00 31 ASP A C 18
ATOM 11342 O O . ASP A 1 31 ? 2.372 -4.056 -9.917 1.00 0.00 31 ASP A O 18
ATOM 11351 N N . ILE A 1 32 ? 2.331 -3.331 -7.842 1.00 0.00 32 ILE A N 18
ATOM 11352 C CA . ILE A 1 32 ? 2.618 -1.933 -8.279 1.00 0.00 32 ILE A CA 18
ATOM 11353 C C . ILE A 1 32 ? 4.129 -1.714 -8.388 1.00 0.00 32 ILE A C 18
ATOM 11354 O O . ILE A 1 32 ? 4.613 -0.601 -8.314 1.00 0.00 32 ILE A O 18
ATOM 11370 N N . ARG A 1 33 ? 4.878 -2.767 -8.566 1.00 0.00 33 ARG A N 18
ATOM 11371 C CA . ARG A 1 33 ? 6.356 -2.623 -8.685 1.00 0.00 33 ARG A CA 18
ATOM 11372 C C . ARG A 1 33 ? 6.933 -1.951 -7.437 1.00 0.00 33 ARG A C 18
ATOM 11373 O O . ARG A 1 33 ? 7.723 -1.031 -7.527 1.00 0.00 33 ARG A O 18
ATOM 11394 N N . MET A 1 34 ? 6.553 -2.402 -6.271 1.00 0.00 34 MET A N 18
ATOM 11395 C CA . MET A 1 34 ? 7.092 -1.786 -5.024 1.00 0.00 34 MET A CA 18
ATOM 11396 C C . MET A 1 34 ? 7.704 -2.865 -4.128 1.00 0.00 34 MET A C 18
ATOM 11397 O O . MET A 1 34 ? 7.785 -4.020 -4.498 1.00 0.00 34 MET A O 18
ATOM 11411 N N . ASN A 1 35 ? 8.133 -2.500 -2.951 1.00 0.00 35 ASN A N 18
ATOM 11412 C CA . ASN A 1 35 ? 8.737 -3.507 -2.032 1.00 0.00 35 ASN A CA 18
ATOM 11413 C C . ASN A 1 35 ? 7.726 -3.908 -0.956 1.00 0.00 35 ASN A C 18
ATOM 11414 O O . ASN A 1 35 ? 7.489 -3.170 -0.021 1.00 0.00 35 ASN A O 18
ATOM 11425 N N . PRO A 1 36 ? 7.159 -5.072 -1.129 1.00 0.00 36 PRO A N 18
ATOM 11426 C CA . PRO A 1 36 ? 6.156 -5.583 -0.162 1.00 0.00 36 PRO A CA 18
ATOM 11427 C C . PRO A 1 36 ? 6.825 -6.006 1.144 1.00 0.00 36 PRO A C 18
ATOM 11428 O O . PRO A 1 36 ? 7.853 -6.654 1.135 1.00 0.00 36 PRO A O 18
ATOM 11439 N N . PRO A 1 37 ? 6.211 -5.628 2.229 1.00 0.00 37 PRO A N 18
ATOM 11440 C CA . PRO A 1 37 ? 6.748 -5.981 3.559 1.00 0.00 37 PRO A CA 18
ATOM 11441 C C . PRO A 1 37 ? 6.431 -7.442 3.891 1.00 0.00 37 PRO A C 18
ATOM 11442 O O . PRO A 1 37 ? 5.333 -7.915 3.667 1.00 0.00 37 PRO A O 18
ATOM 11453 N N . ALA A 1 38 ? 7.381 -8.159 4.421 1.00 0.00 38 ALA A N 18
ATOM 11454 C CA . ALA A 1 38 ? 7.130 -9.587 4.766 1.00 0.00 38 ALA A CA 18
ATOM 11455 C C . ALA A 1 38 ? 6.671 -9.707 6.222 1.00 0.00 38 ALA A C 18
ATOM 11456 O O . ALA A 1 38 ? 5.947 -10.614 6.582 1.00 0.00 38 ALA A O 18
ATOM 11463 N N . ASP A 1 39 ? 7.088 -8.799 7.062 1.00 0.00 39 ASP A N 18
ATOM 11464 C CA . ASP A 1 39 ? 6.677 -8.861 8.494 1.00 0.00 39 ASP A CA 18
ATOM 11465 C C . ASP A 1 39 ? 5.403 -8.041 8.717 1.00 0.00 39 ASP A C 18
ATOM 11466 O O . ASP A 1 39 ? 5.054 -7.711 9.833 1.00 0.00 39 ASP A O 18
ATOM 11475 N N . LYS A 1 40 ? 4.705 -7.711 7.664 1.00 0.00 40 LYS A N 18
ATOM 11476 C CA . LYS A 1 40 ? 3.454 -6.912 7.820 1.00 0.00 40 LYS A CA 18
ATOM 11477 C C . LYS A 1 40 ? 2.262 -7.674 7.236 1.00 0.00 40 LYS A C 18
ATOM 11478 O O . LYS A 1 40 ? 1.120 -7.353 7.495 1.00 0.00 40 LYS A O 18
ATOM 11497 N N . CYS A 1 41 ? 2.518 -8.682 6.448 1.00 0.00 41 CYS A N 18
ATOM 11498 C CA . CYS A 1 41 ? 1.400 -9.463 5.847 1.00 0.00 41 CYS A CA 18
ATOM 11499 C C . CYS A 1 41 ? 1.357 -10.871 6.448 1.00 0.00 41 CYS A C 18
ATOM 11500 O O . CYS A 1 41 ? 1.746 -11.830 5.811 1.00 0.00 41 CYS A O 18
ATOM 11507 N N . PRO A 1 42 ? 0.885 -10.943 7.662 1.00 0.00 42 PRO A N 18
ATOM 11508 C CA . PRO A 1 42 ? 0.789 -12.245 8.365 1.00 0.00 42 PRO A CA 18
ATOM 11509 C C . PRO A 1 42 ? -0.350 -13.088 7.782 1.00 0.00 42 PRO A C 18
ATOM 11510 O O . PRO A 1 42 ? -1.417 -12.588 7.485 1.00 0.00 42 PRO A O 18
ATOM 11521 N N . ILE A 1 1 ? -4.781 13.549 2.189 1.00 0.00 1 ILE A N 19
ATOM 11522 C CA . ILE A 1 1 ? -5.619 12.676 1.316 1.00 0.00 1 ILE A CA 19
ATOM 11523 C C . ILE A 1 1 ? -5.196 11.210 1.467 1.00 0.00 1 ILE A C 19
ATOM 11524 O O . ILE A 1 1 ? -4.119 10.829 1.054 1.00 0.00 1 ILE A O 19
ATOM 11540 N N . PRO A 1 2 ? -6.065 10.438 2.058 1.00 0.00 2 PRO A N 19
ATOM 11541 C CA . PRO A 1 2 ? -5.786 8.998 2.268 1.00 0.00 2 PRO A CA 19
ATOM 11542 C C . PRO A 1 2 ? -5.967 8.224 0.958 1.00 0.00 2 PRO A C 19
ATOM 11543 O O . PRO A 1 2 ? -7.055 8.137 0.425 1.00 0.00 2 PRO A O 19
ATOM 11554 N N . TYR A 1 3 ? -4.910 7.662 0.433 1.00 0.00 3 TYR A N 19
ATOM 11555 C CA . TYR A 1 3 ? -5.031 6.899 -0.843 1.00 0.00 3 TYR A CA 19
ATOM 11556 C C . TYR A 1 3 ? -3.930 5.845 -0.946 1.00 0.00 3 TYR A C 19
ATOM 11557 O O . TYR A 1 3 ? -4.167 4.715 -1.325 1.00 0.00 3 TYR A O 19
ATOM 11575 N N . CYS A 1 4 ? -2.728 6.208 -0.617 1.00 0.00 4 CYS A N 19
ATOM 11576 C CA . CYS A 1 4 ? -1.605 5.228 -0.699 1.00 0.00 4 CYS A CA 19
ATOM 11577 C C . CYS A 1 4 ? -0.337 5.803 -0.061 1.00 0.00 4 CYS A C 19
ATOM 11578 O O . CYS A 1 4 ? 0.098 5.361 0.984 1.00 0.00 4 CYS A O 19
ATOM 11585 N N . GLY A 1 5 ? 0.263 6.778 -0.685 1.00 0.00 5 GLY A N 19
ATOM 11586 C CA . GLY A 1 5 ? 1.506 7.374 -0.120 1.00 0.00 5 GLY A CA 19
ATOM 11587 C C . GLY A 1 5 ? 2.601 7.346 -1.189 1.00 0.00 5 GLY A C 19
ATOM 11588 O O . GLY A 1 5 ? 2.329 7.462 -2.367 1.00 0.00 5 GLY A O 19
ATOM 11592 N N . GLN A 1 6 ? 3.835 7.190 -0.795 1.00 0.00 6 GLN A N 19
ATOM 11593 C CA . GLN A 1 6 ? 4.934 7.151 -1.803 1.00 0.00 6 GLN A CA 19
ATOM 11594 C C . GLN A 1 6 ? 5.704 5.832 -1.702 1.00 0.00 6 GLN A C 19
ATOM 11595 O O . GLN A 1 6 ? 6.748 5.665 -2.300 1.00 0.00 6 GLN A O 19
ATOM 11609 N N . THR A 1 7 ? 5.199 4.893 -0.948 1.00 0.00 7 THR A N 19
ATOM 11610 C CA . THR A 1 7 ? 5.909 3.590 -0.814 1.00 0.00 7 THR A CA 19
ATOM 11611 C C . THR A 1 7 ? 4.900 2.438 -0.749 1.00 0.00 7 THR A C 19
ATOM 11612 O O . THR A 1 7 ? 3.707 2.650 -0.667 1.00 0.00 7 THR A O 19
ATOM 11623 N N . GLY A 1 8 ? 5.371 1.220 -0.792 1.00 0.00 8 GLY A N 19
ATOM 11624 C CA . GLY A 1 8 ? 4.440 0.055 -0.738 1.00 0.00 8 GLY A CA 19
ATOM 11625 C C . GLY A 1 8 ? 3.962 -0.169 0.699 1.00 0.00 8 GLY A C 19
ATOM 11626 O O . GLY A 1 8 ? 2.845 -0.584 0.932 1.00 0.00 8 GLY A O 19
ATOM 11630 N N . ALA A 1 9 ? 4.798 0.100 1.665 1.00 0.00 9 ALA A N 19
ATOM 11631 C CA . ALA A 1 9 ? 4.385 -0.102 3.084 1.00 0.00 9 ALA A CA 19
ATOM 11632 C C . ALA A 1 9 ? 3.093 0.667 3.374 1.00 0.00 9 ALA A C 19
ATOM 11633 O O . ALA A 1 9 ? 2.134 0.121 3.883 1.00 0.00 9 ALA A O 19
ATOM 11640 N N . GLU A 1 10 ? 3.062 1.931 3.052 1.00 0.00 10 GLU A N 19
ATOM 11641 C CA . GLU A 1 10 ? 1.835 2.739 3.306 1.00 0.00 10 GLU A CA 19
ATOM 11642 C C . GLU A 1 10 ? 0.657 2.181 2.503 1.00 0.00 10 GLU A C 19
ATOM 11643 O O . GLU A 1 10 ? -0.448 2.070 2.996 1.00 0.00 10 GLU A O 19
ATOM 11655 N N . CYS A 1 11 ? 0.886 1.836 1.268 1.00 0.00 11 CYS A N 19
ATOM 11656 C CA . CYS A 1 11 ? -0.219 1.292 0.427 1.00 0.00 11 CYS A CA 19
ATOM 11657 C C . CYS A 1 11 ? -0.678 -0.073 0.958 1.00 0.00 11 CYS A C 19
ATOM 11658 O O . CYS A 1 11 ? -1.817 -0.459 0.786 1.00 0.00 11 CYS A O 19
ATOM 11665 N N . TYR A 1 12 ? 0.201 -0.803 1.595 1.00 0.00 12 TYR A N 19
ATOM 11666 C CA . TYR A 1 12 ? -0.173 -2.150 2.133 1.00 0.00 12 TYR A CA 19
ATOM 11667 C C . TYR A 1 12 ? -1.349 -2.047 3.110 1.00 0.00 12 TYR A C 19
ATOM 11668 O O . TYR A 1 12 ? -2.134 -2.966 3.252 1.00 0.00 12 TYR A O 19
ATOM 11686 N N . SER A 1 13 ? -1.474 -0.948 3.798 1.00 0.00 13 SER A N 19
ATOM 11687 C CA . SER A 1 13 ? -2.600 -0.808 4.765 1.00 0.00 13 SER A CA 19
ATOM 11688 C C . SER A 1 13 ? -3.895 -0.509 4.010 1.00 0.00 13 SER A C 19
ATOM 11689 O O . SER A 1 13 ? -4.943 -1.043 4.317 1.00 0.00 13 SER A O 19
ATOM 11697 N N . TRP A 1 14 ? -3.827 0.339 3.020 1.00 0.00 14 TRP A N 19
ATOM 11698 C CA . TRP A 1 14 ? -5.050 0.674 2.235 1.00 0.00 14 TRP A CA 19
ATOM 11699 C C . TRP A 1 14 ? -5.660 -0.599 1.646 1.00 0.00 14 TRP A C 19
ATOM 11700 O O . TRP A 1 14 ? -6.773 -0.973 1.957 1.00 0.00 14 TRP A O 19
ATOM 11721 N N . CYS A 1 15 ? -4.931 -1.270 0.799 1.00 0.00 15 CYS A N 19
ATOM 11722 C CA . CYS A 1 15 ? -5.458 -2.529 0.186 1.00 0.00 15 CYS A CA 19
ATOM 11723 C C . CYS A 1 15 ? -6.138 -3.393 1.256 1.00 0.00 15 CYS A C 19
ATOM 11724 O O . CYS A 1 15 ? -7.087 -4.099 0.979 1.00 0.00 15 CYS A O 19
ATOM 11731 N N . ILE A 1 16 ? -5.671 -3.338 2.475 1.00 0.00 16 ILE A N 19
ATOM 11732 C CA . ILE A 1 16 ? -6.308 -4.155 3.552 1.00 0.00 16 ILE A CA 19
ATOM 11733 C C . ILE A 1 16 ? -7.462 -3.380 4.196 1.00 0.00 16 ILE A C 19
ATOM 11734 O O . ILE A 1 16 ? -8.582 -3.848 4.251 1.00 0.00 16 ILE A O 19
ATOM 11750 N N . LYS A 1 17 ? -7.197 -2.200 4.687 1.00 0.00 17 LYS A N 19
ATOM 11751 C CA . LYS A 1 17 ? -8.278 -1.401 5.332 1.00 0.00 17 LYS A CA 19
ATOM 11752 C C . LYS A 1 17 ? -9.549 -1.454 4.483 1.00 0.00 17 LYS A C 19
ATOM 11753 O O . LYS A 1 17 ? -10.646 -1.551 4.997 1.00 0.00 17 LYS A O 19
ATOM 11772 N N . GLN A 1 18 ? -9.412 -1.399 3.190 1.00 0.00 18 GLN A N 19
ATOM 11773 C CA . GLN A 1 18 ? -10.603 -1.452 2.309 1.00 0.00 18 GLN A CA 19
ATOM 11774 C C . GLN A 1 18 ? -11.465 -2.672 2.648 1.00 0.00 18 GLN A C 19
ATOM 11775 O O . GLN A 1 18 ? -12.663 -2.672 2.447 1.00 0.00 18 GLN A O 19
ATOM 11789 N N . ASP A 1 19 ? -10.858 -3.709 3.165 1.00 0.00 19 ASP A N 19
ATOM 11790 C CA . ASP A 1 19 ? -11.625 -4.941 3.532 1.00 0.00 19 ASP A CA 19
ATOM 11791 C C . ASP A 1 19 ? -12.016 -5.740 2.281 1.00 0.00 19 ASP A C 19
ATOM 11792 O O . ASP A 1 19 ? -13.151 -6.145 2.125 1.00 0.00 19 ASP A O 19
ATOM 11801 N N . LEU A 1 20 ? -11.083 -5.986 1.399 1.00 0.00 20 LEU A N 19
ATOM 11802 C CA . LEU A 1 20 ? -11.408 -6.778 0.171 1.00 0.00 20 LEU A CA 19
ATOM 11803 C C . LEU A 1 20 ? -10.952 -8.226 0.357 1.00 0.00 20 LEU A C 19
ATOM 11804 O O . LEU A 1 20 ? -11.718 -9.156 0.204 1.00 0.00 20 LEU A O 19
ATOM 11820 N N . SER A 1 21 ? -9.703 -8.419 0.683 1.00 0.00 21 SER A N 19
ATOM 11821 C CA . SER A 1 21 ? -9.183 -9.801 0.881 1.00 0.00 21 SER A CA 19
ATOM 11822 C C . SER A 1 21 ? -7.699 -9.750 1.255 1.00 0.00 21 SER A C 19
ATOM 11823 O O . SER A 1 21 ? -6.958 -8.911 0.780 1.00 0.00 21 SER A O 19
ATOM 11831 N N . LYS A 1 22 ? -7.258 -10.639 2.104 1.00 0.00 22 LYS A N 19
ATOM 11832 C CA . LYS A 1 22 ? -5.823 -10.638 2.508 1.00 0.00 22 LYS A CA 19
ATOM 11833 C C . LYS A 1 22 ? -4.923 -10.584 1.271 1.00 0.00 22 LYS A C 19
ATOM 11834 O O . LYS A 1 22 ? -4.131 -9.678 1.109 1.00 0.00 22 LYS A O 19
ATOM 11853 N N . ASP A 1 23 ? -5.039 -11.544 0.394 1.00 0.00 23 ASP A N 19
ATOM 11854 C CA . ASP A 1 23 ? -4.190 -11.534 -0.830 1.00 0.00 23 ASP A CA 19
ATOM 11855 C C . ASP A 1 23 ? -4.470 -10.263 -1.631 1.00 0.00 23 ASP A C 19
ATOM 11856 O O . ASP A 1 23 ? -3.609 -9.741 -2.311 1.00 0.00 23 ASP A O 19
ATOM 11865 N N . TRP A 1 24 ? -5.671 -9.758 -1.544 1.00 0.00 24 TRP A N 19
ATOM 11866 C CA . TRP A 1 24 ? -6.013 -8.515 -2.290 1.00 0.00 24 TRP A CA 19
ATOM 11867 C C . TRP A 1 24 ? -4.882 -7.501 -2.146 1.00 0.00 24 TRP A C 19
ATOM 11868 O O . TRP A 1 24 ? -4.499 -6.842 -3.092 1.00 0.00 24 TRP A O 19
ATOM 11889 N N . CYS A 1 25 ? -4.351 -7.363 -0.964 1.00 0.00 25 CYS A N 19
ATOM 11890 C CA . CYS A 1 25 ? -3.258 -6.376 -0.753 1.00 0.00 25 CYS A CA 19
ATOM 11891 C C . CYS A 1 25 ? -1.880 -6.997 -0.996 1.00 0.00 25 CYS A C 19
ATOM 11892 O O . CYS A 1 25 ? -1.080 -6.480 -1.749 1.00 0.00 25 CYS A O 19
ATOM 11899 N N . CYS A 1 26 ? -1.584 -8.083 -0.340 1.00 0.00 26 CYS A N 19
ATOM 11900 C CA . CYS A 1 26 ? -0.243 -8.711 -0.512 1.00 0.00 26 CYS A CA 19
ATOM 11901 C C . CYS A 1 26 ? 0.161 -8.742 -1.990 1.00 0.00 26 CYS A C 19
ATOM 11902 O O . CYS A 1 26 ? 1.239 -8.314 -2.351 1.00 0.00 26 CYS A O 19
ATOM 11909 N N . ASP A 1 27 ? -0.683 -9.243 -2.848 1.00 0.00 27 ASP A N 19
ATOM 11910 C CA . ASP A 1 27 ? -0.320 -9.295 -4.294 1.00 0.00 27 ASP A CA 19
ATOM 11911 C C . ASP A 1 27 ? -0.479 -7.915 -4.943 1.00 0.00 27 ASP A C 19
ATOM 11912 O O . ASP A 1 27 ? 0.062 -7.652 -5.999 1.00 0.00 27 ASP A O 19
ATOM 11921 N N . PHE A 1 28 ? -1.221 -7.034 -4.329 1.00 0.00 28 PHE A N 19
ATOM 11922 C CA . PHE A 1 28 ? -1.415 -5.682 -4.931 1.00 0.00 28 PHE A CA 19
ATOM 11923 C C . PHE A 1 28 ? -0.105 -4.885 -4.925 1.00 0.00 28 PHE A C 19
ATOM 11924 O O . PHE A 1 28 ? 0.434 -4.558 -5.964 1.00 0.00 28 PHE A O 19
ATOM 11941 N N . VAL A 1 29 ? 0.405 -4.559 -3.767 1.00 0.00 29 VAL A N 19
ATOM 11942 C CA . VAL A 1 29 ? 1.677 -3.769 -3.722 1.00 0.00 29 VAL A CA 19
ATOM 11943 C C . VAL A 1 29 ? 2.803 -4.557 -4.402 1.00 0.00 29 VAL A C 19
ATOM 11944 O O . VAL A 1 29 ? 3.494 -4.051 -5.263 1.00 0.00 29 VAL A O 19
ATOM 11957 N N . LYS A 1 30 ? 2.992 -5.791 -4.034 1.00 0.00 30 LYS A N 19
ATOM 11958 C CA . LYS A 1 30 ? 4.073 -6.586 -4.680 1.00 0.00 30 LYS A CA 19
ATOM 11959 C C . LYS A 1 30 ? 4.030 -6.393 -6.200 1.00 0.00 30 LYS A C 19
ATOM 11960 O O . LYS A 1 30 ? 5.026 -6.528 -6.881 1.00 0.00 30 LYS A O 19
ATOM 11979 N N . ASP A 1 31 ? 2.876 -6.087 -6.738 1.00 0.00 31 ASP A N 19
ATOM 11980 C CA . ASP A 1 31 ? 2.762 -5.899 -8.215 1.00 0.00 31 ASP A CA 19
ATOM 11981 C C . ASP A 1 31 ? 3.205 -4.492 -8.639 1.00 0.00 31 ASP A C 19
ATOM 11982 O O . ASP A 1 31 ? 3.609 -4.281 -9.766 1.00 0.00 31 ASP A O 19
ATOM 11991 N N . ILE A 1 32 ? 3.121 -3.523 -7.766 1.00 0.00 32 ILE A N 19
ATOM 11992 C CA . ILE A 1 32 ? 3.530 -2.141 -8.164 1.00 0.00 32 ILE A CA 19
ATOM 11993 C C . ILE A 1 32 ? 5.041 -1.945 -7.991 1.00 0.00 32 ILE A C 19
ATOM 11994 O O . ILE A 1 32 ? 5.505 -0.876 -7.645 1.00 0.00 32 ILE A O 19
ATOM 12010 N N . ARG A 1 33 ? 5.814 -2.966 -8.254 1.00 0.00 33 ARG A N 19
ATOM 12011 C CA . ARG A 1 33 ? 7.297 -2.844 -8.124 1.00 0.00 33 ARG A CA 19
ATOM 12012 C C . ARG A 1 33 ? 7.669 -2.020 -6.888 1.00 0.00 33 ARG A C 19
ATOM 12013 O O . ARG A 1 33 ? 7.991 -0.853 -6.985 1.00 0.00 33 ARG A O 19
ATOM 12034 N N . MET A 1 34 ? 7.632 -2.619 -5.728 1.00 0.00 34 MET A N 19
ATOM 12035 C CA . MET A 1 34 ? 7.988 -1.866 -4.489 1.00 0.00 34 MET A CA 19
ATOM 12036 C C . MET A 1 34 ? 8.618 -2.810 -3.459 1.00 0.00 34 MET A C 19
ATOM 12037 O O . MET A 1 34 ? 8.955 -3.937 -3.760 1.00 0.00 34 MET A O 19
ATOM 12051 N N . ASN A 1 35 ? 8.780 -2.353 -2.246 1.00 0.00 35 ASN A N 19
ATOM 12052 C CA . ASN A 1 35 ? 9.387 -3.219 -1.193 1.00 0.00 35 ASN A CA 19
ATOM 12053 C C . ASN A 1 35 ? 8.305 -3.702 -0.221 1.00 0.00 35 ASN A C 19
ATOM 12054 O O . ASN A 1 35 ? 8.013 -3.044 0.758 1.00 0.00 35 ASN A O 19
ATOM 12065 N N . PRO A 1 36 ? 7.741 -4.837 -0.529 1.00 0.00 36 PRO A N 19
ATOM 12066 C CA . PRO A 1 36 ? 6.675 -5.412 0.325 1.00 0.00 36 PRO A CA 19
ATOM 12067 C C . PRO A 1 36 ? 7.258 -5.992 1.614 1.00 0.00 36 PRO A C 19
ATOM 12068 O O . PRO A 1 36 ? 8.043 -6.918 1.576 1.00 0.00 36 PRO A O 19
ATOM 12079 N N . PRO A 1 37 ? 6.844 -5.436 2.716 1.00 0.00 37 PRO A N 19
ATOM 12080 C CA . PRO A 1 37 ? 7.320 -5.920 4.024 1.00 0.00 37 PRO A CA 19
ATOM 12081 C C . PRO A 1 37 ? 6.504 -7.140 4.464 1.00 0.00 37 PRO A C 19
ATOM 12082 O O . PRO A 1 37 ? 5.390 -7.343 4.022 1.00 0.00 37 PRO A O 19
ATOM 12093 N N . ALA A 1 38 ? 7.046 -7.953 5.329 1.00 0.00 38 ALA A N 19
ATOM 12094 C CA . ALA A 1 38 ? 6.291 -9.156 5.790 1.00 0.00 38 ALA A CA 19
ATOM 12095 C C . ALA A 1 38 ? 5.540 -8.844 7.087 1.00 0.00 38 ALA A C 19
ATOM 12096 O O . ALA A 1 38 ? 5.323 -9.708 7.914 1.00 0.00 38 ALA A O 19
ATOM 12103 N N . ASP A 1 39 ? 5.141 -7.615 7.270 1.00 0.00 39 ASP A N 19
ATOM 12104 C CA . ASP A 1 39 ? 4.405 -7.246 8.512 1.00 0.00 39 ASP A CA 19
ATOM 12105 C C . ASP A 1 39 ? 3.054 -6.618 8.162 1.00 0.00 39 ASP A C 19
ATOM 12106 O O . ASP A 1 39 ? 2.247 -6.337 9.027 1.00 0.00 39 ASP A O 19
ATOM 12115 N N . LYS A 1 40 ? 2.799 -6.394 6.902 1.00 0.00 40 LYS A N 19
ATOM 12116 C CA . LYS A 1 40 ? 1.499 -5.782 6.504 1.00 0.00 40 LYS A CA 19
ATOM 12117 C C . LYS A 1 40 ? 0.497 -6.878 6.125 1.00 0.00 40 LYS A C 19
ATOM 12118 O O . LYS A 1 40 ? -0.688 -6.638 6.015 1.00 0.00 40 LYS A O 19
ATOM 12137 N N . CYS A 1 41 ? 0.965 -8.081 5.932 1.00 0.00 41 CYS A N 19
ATOM 12138 C CA . CYS A 1 41 ? 0.041 -9.193 5.570 1.00 0.00 41 CYS A CA 19
ATOM 12139 C C . CYS A 1 41 ? -0.152 -10.122 6.774 1.00 0.00 41 CYS A C 19
ATOM 12140 O O . CYS A 1 41 ? 0.754 -10.836 7.158 1.00 0.00 41 CYS A O 19
ATOM 12147 N N . PRO A 1 42 ? -1.330 -10.072 7.335 1.00 0.00 42 PRO A N 19
ATOM 12148 C CA . PRO A 1 42 ? -1.650 -10.913 8.515 1.00 0.00 42 PRO A CA 19
ATOM 12149 C C . PRO A 1 42 ? -1.801 -12.380 8.104 1.00 0.00 42 PRO A C 19
ATOM 12150 O O . PRO A 1 42 ? -2.466 -12.698 7.140 1.00 0.00 42 PRO A O 19
ATOM 12161 N N . ILE A 1 1 ? -2.326 14.724 7.575 1.00 0.00 1 ILE A N 20
ATOM 12162 C CA . ILE A 1 1 ? -0.903 14.299 7.663 1.00 0.00 1 ILE A CA 20
ATOM 12163 C C . ILE A 1 1 ? -0.714 12.935 6.990 1.00 0.00 1 ILE A C 20
ATOM 12164 O O . ILE A 1 1 ? -0.123 12.039 7.558 1.00 0.00 1 ILE A O 20
ATOM 12180 N N . PRO A 1 2 ? -1.226 12.828 5.795 1.00 0.00 2 PRO A N 20
ATOM 12181 C CA . PRO A 1 2 ? -1.114 11.564 5.027 1.00 0.00 2 PRO A CA 20
ATOM 12182 C C . PRO A 1 2 ? 0.317 11.381 4.509 1.00 0.00 2 PRO A C 20
ATOM 12183 O O . PRO A 1 2 ? 1.003 12.339 4.213 1.00 0.00 2 PRO A O 20
ATOM 12194 N N . TYR A 1 3 ? 0.772 10.163 4.395 1.00 0.00 3 TYR A N 20
ATOM 12195 C CA . TYR A 1 3 ? 2.159 9.934 3.895 1.00 0.00 3 TYR A CA 20
ATOM 12196 C C . TYR A 1 3 ? 2.426 8.438 3.701 1.00 0.00 3 TYR A C 20
ATOM 12197 O O . TYR A 1 3 ? 2.500 7.683 4.649 1.00 0.00 3 TYR A O 20
ATOM 12215 N N . CYS A 1 4 ? 2.582 8.006 2.477 1.00 0.00 4 CYS A N 20
ATOM 12216 C CA . CYS A 1 4 ? 2.856 6.562 2.225 1.00 0.00 4 CYS A CA 20
ATOM 12217 C C . CYS A 1 4 ? 4.364 6.343 2.055 1.00 0.00 4 CYS A C 20
ATOM 12218 O O . CYS A 1 4 ? 4.802 5.324 1.562 1.00 0.00 4 CYS A O 20
ATOM 12225 N N . GLY A 1 5 ? 5.158 7.300 2.459 1.00 0.00 5 GLY A N 20
ATOM 12226 C CA . GLY A 1 5 ? 6.635 7.153 2.320 1.00 0.00 5 GLY A CA 20
ATOM 12227 C C . GLY A 1 5 ? 6.965 6.592 0.937 1.00 0.00 5 GLY A C 20
ATOM 12228 O O . GLY A 1 5 ? 7.918 5.859 0.764 1.00 0.00 5 GLY A O 20
ATOM 12232 N N . GLN A 1 6 ? 6.181 6.927 -0.051 1.00 0.00 6 GLN A N 20
ATOM 12233 C CA . GLN A 1 6 ? 6.449 6.408 -1.423 1.00 0.00 6 GLN A CA 20
ATOM 12234 C C . GLN A 1 6 ? 6.711 4.901 -1.372 1.00 0.00 6 GLN A C 20
ATOM 12235 O O . GLN A 1 6 ? 7.347 4.343 -2.243 1.00 0.00 6 GLN A O 20
ATOM 12249 N N . THR A 1 7 ? 6.225 4.239 -0.357 1.00 0.00 7 THR A N 20
ATOM 12250 C CA . THR A 1 7 ? 6.445 2.768 -0.252 1.00 0.00 7 THR A CA 20
ATOM 12251 C C . THR A 1 7 ? 5.101 2.040 -0.152 1.00 0.00 7 THR A C 20
ATOM 12252 O O . THR A 1 7 ? 4.127 2.578 0.335 1.00 0.00 7 THR A O 20
ATOM 12263 N N . GLY A 1 8 ? 5.040 0.822 -0.617 1.00 0.00 8 GLY A N 20
ATOM 12264 C CA . GLY A 1 8 ? 3.758 0.065 -0.555 1.00 0.00 8 GLY A CA 20
ATOM 12265 C C . GLY A 1 8 ? 3.452 -0.319 0.894 1.00 0.00 8 GLY A C 20
ATOM 12266 O O . GLY A 1 8 ? 2.310 -0.490 1.273 1.00 0.00 8 GLY A O 20
ATOM 12270 N N . ALA A 1 9 ? 4.462 -0.460 1.705 1.00 0.00 9 ALA A N 20
ATOM 12271 C CA . ALA A 1 9 ? 4.226 -0.838 3.127 1.00 0.00 9 ALA A CA 20
ATOM 12272 C C . ALA A 1 9 ? 3.305 0.183 3.804 1.00 0.00 9 ALA A C 20
ATOM 12273 O O . ALA A 1 9 ? 2.573 -0.141 4.719 1.00 0.00 9 ALA A O 20
ATOM 12280 N N . GLU A 1 10 ? 3.339 1.411 3.367 1.00 0.00 10 GLU A N 20
ATOM 12281 C CA . GLU A 1 10 ? 2.469 2.448 3.995 1.00 0.00 10 GLU A CA 20
ATOM 12282 C C . GLU A 1 10 ? 1.078 2.455 3.349 1.00 0.00 10 GLU A C 20
ATOM 12283 O O . GLU A 1 10 ? 0.083 2.695 4.003 1.00 0.00 10 GLU A O 20
ATOM 12295 N N . CYS A 1 11 ? 0.997 2.201 2.070 1.00 0.00 11 CYS A N 20
ATOM 12296 C CA . CYS A 1 11 ? -0.335 2.204 1.393 1.00 0.00 11 CYS A CA 20
ATOM 12297 C C . CYS A 1 11 ? -1.095 0.906 1.698 1.00 0.00 11 CYS A C 20
ATOM 12298 O O . CYS A 1 11 ? -2.310 0.875 1.715 1.00 0.00 11 CYS A O 20
ATOM 12305 N N . TYR A 1 12 ? -0.386 -0.162 1.946 1.00 0.00 12 TYR A N 20
ATOM 12306 C CA . TYR A 1 12 ? -1.057 -1.458 2.261 1.00 0.00 12 TYR A CA 20
ATOM 12307 C C . TYR A 1 12 ? -2.268 -1.226 3.178 1.00 0.00 12 TYR A C 20
ATOM 12308 O O . TYR A 1 12 ? -3.233 -1.960 3.155 1.00 0.00 12 TYR A O 20
ATOM 12326 N N . SER A 1 13 ? -2.196 -0.233 4.008 1.00 0.00 13 SER A N 20
ATOM 12327 C CA . SER A 1 13 ? -3.318 0.038 4.960 1.00 0.00 13 SER A CA 20
ATOM 12328 C C . SER A 1 13 ? -4.577 0.535 4.234 1.00 0.00 13 SER A C 20
ATOM 12329 O O . SER A 1 13 ? -5.685 0.260 4.652 1.00 0.00 13 SER A O 20
ATOM 12337 N N . TRP A 1 14 ? -4.428 1.272 3.170 1.00 0.00 14 TRP A N 20
ATOM 12338 C CA . TRP A 1 14 ? -5.637 1.782 2.452 1.00 0.00 14 TRP A CA 20
ATOM 12339 C C . TRP A 1 14 ? -6.273 0.674 1.602 1.00 0.00 14 TRP A C 20
ATOM 12340 O O . TRP A 1 14 ? -7.417 0.311 1.791 1.00 0.00 14 TRP A O 20
ATOM 12361 N N . CYS A 1 15 ? -5.542 0.148 0.662 1.00 0.00 15 CYS A N 20
ATOM 12362 C CA . CYS A 1 15 ? -6.096 -0.926 -0.219 1.00 0.00 15 CYS A CA 20
ATOM 12363 C C . CYS A 1 15 ? -6.915 -1.942 0.585 1.00 0.00 15 CYS A C 20
ATOM 12364 O O . CYS A 1 15 ? -7.779 -2.609 0.050 1.00 0.00 15 CYS A O 20
ATOM 12371 N N . ILE A 1 16 ? -6.651 -2.083 1.856 1.00 0.00 16 ILE A N 20
ATOM 12372 C CA . ILE A 1 16 ? -7.424 -3.076 2.659 1.00 0.00 16 ILE A CA 20
ATOM 12373 C C . ILE A 1 16 ? -8.856 -2.589 2.897 1.00 0.00 16 ILE A C 20
ATOM 12374 O O . ILE A 1 16 ? -9.758 -3.377 3.101 1.00 0.00 16 ILE A O 20
ATOM 12390 N N . LYS A 1 17 ? -9.077 -1.304 2.872 1.00 0.00 17 LYS A N 20
ATOM 12391 C CA . LYS A 1 17 ? -10.457 -0.788 3.098 1.00 0.00 17 LYS A CA 20
ATOM 12392 C C . LYS A 1 17 ? -11.406 -1.330 2.020 1.00 0.00 17 LYS A C 20
ATOM 12393 O O . LYS A 1 17 ? -12.608 -1.356 2.192 1.00 0.00 17 LYS A O 20
ATOM 12412 N N . GLN A 1 18 ? -10.869 -1.773 0.915 1.00 0.00 18 GLN A N 20
ATOM 12413 C CA . GLN A 1 18 ? -11.732 -2.324 -0.173 1.00 0.00 18 GLN A CA 20
ATOM 12414 C C . GLN A 1 18 ? -12.637 -3.412 0.399 1.00 0.00 18 GLN A C 20
ATOM 12415 O O . GLN A 1 18 ? -13.730 -3.643 -0.077 1.00 0.00 18 GLN A O 20
ATOM 12429 N N . ASP A 1 19 ? -12.160 -4.075 1.420 1.00 0.00 19 ASP A N 20
ATOM 12430 C CA . ASP A 1 19 ? -12.936 -5.176 2.086 1.00 0.00 19 ASP A CA 20
ATOM 12431 C C . ASP A 1 19 ? -12.768 -6.496 1.327 1.00 0.00 19 ASP A C 20
ATOM 12432 O O . ASP A 1 19 ? -13.687 -7.284 1.224 1.00 0.00 19 ASP A O 20
ATOM 12441 N N . LEU A 1 20 ? -11.595 -6.754 0.816 1.00 0.00 20 LEU A N 20
ATOM 12442 C CA . LEU A 1 20 ? -11.365 -8.038 0.090 1.00 0.00 20 LEU A CA 20
ATOM 12443 C C . LEU A 1 20 ? -10.711 -9.038 1.038 1.00 0.00 20 LEU A C 20
ATOM 12444 O O . LEU A 1 20 ? -11.305 -10.019 1.441 1.00 0.00 20 LEU A O 20
ATOM 12460 N N . SER A 1 21 ? -9.483 -8.786 1.395 1.00 0.00 21 SER A N 20
ATOM 12461 C CA . SER A 1 21 ? -8.761 -9.707 2.321 1.00 0.00 21 SER A CA 20
ATOM 12462 C C . SER A 1 21 ? -7.281 -9.326 2.390 1.00 0.00 21 SER A C 20
ATOM 12463 O O . SER A 1 21 ? -6.729 -8.774 1.461 1.00 0.00 21 SER A O 20
ATOM 12471 N N . LYS A 1 22 ? -6.631 -9.613 3.481 1.00 0.00 22 LYS A N 20
ATOM 12472 C CA . LYS A 1 22 ? -5.187 -9.262 3.598 1.00 0.00 22 LYS A CA 20
ATOM 12473 C C . LYS A 1 22 ? -4.430 -9.712 2.347 1.00 0.00 22 LYS A C 20
ATOM 12474 O O . LYS A 1 22 ? -3.384 -9.188 2.018 1.00 0.00 22 LYS A O 20
ATOM 12493 N N . ASP A 1 23 ? -4.951 -10.680 1.647 1.00 0.00 23 ASP A N 20
ATOM 12494 C CA . ASP A 1 23 ? -4.264 -11.165 0.417 1.00 0.00 23 ASP A CA 20
ATOM 12495 C C . ASP A 1 23 ? -4.605 -10.260 -0.768 1.00 0.00 23 ASP A C 20
ATOM 12496 O O . ASP A 1 23 ? -3.844 -10.136 -1.708 1.00 0.00 23 ASP A O 20
ATOM 12505 N N . TRP A 1 24 ? -5.744 -9.625 -0.730 1.00 0.00 24 TRP A N 20
ATOM 12506 C CA . TRP A 1 24 ? -6.135 -8.727 -1.852 1.00 0.00 24 TRP A CA 20
ATOM 12507 C C . TRP A 1 24 ? -5.061 -7.652 -2.065 1.00 0.00 24 TRP A C 20
ATOM 12508 O O . TRP A 1 24 ? -4.579 -7.454 -3.162 1.00 0.00 24 TRP A O 20
ATOM 12529 N N . CYS A 1 25 ? -4.689 -6.953 -1.028 1.00 0.00 25 CYS A N 20
ATOM 12530 C CA . CYS A 1 25 ? -3.657 -5.889 -1.185 1.00 0.00 25 CYS A CA 20
ATOM 12531 C C . CYS A 1 25 ? -2.248 -6.479 -1.092 1.00 0.00 25 CYS A C 20
ATOM 12532 O O . CYS A 1 25 ? -1.336 -6.028 -1.758 1.00 0.00 25 CYS A O 20
ATOM 12539 N N . CYS A 1 26 ? -2.055 -7.480 -0.276 1.00 0.00 26 CYS A N 20
ATOM 12540 C CA . CYS A 1 26 ? -0.695 -8.080 -0.156 1.00 0.00 26 CYS A CA 20
ATOM 12541 C C . CYS A 1 26 ? -0.093 -8.258 -1.551 1.00 0.00 26 CYS A C 20
ATOM 12542 O O . CYS A 1 26 ? 1.090 -8.075 -1.757 1.00 0.00 26 CYS A O 20
ATOM 12549 N N . ASP A 1 27 ? -0.905 -8.601 -2.512 1.00 0.00 27 ASP A N 20
ATOM 12550 C CA . ASP A 1 27 ? -0.388 -8.776 -3.897 1.00 0.00 27 ASP A CA 20
ATOM 12551 C C . ASP A 1 27 ? -0.389 -7.431 -4.632 1.00 0.00 27 ASP A C 20
ATOM 12552 O O . ASP A 1 27 ? 0.403 -7.203 -5.525 1.00 0.00 27 ASP A O 20
ATOM 12561 N N . PHE A 1 28 ? -1.272 -6.538 -4.267 1.00 0.00 28 PHE A N 20
ATOM 12562 C CA . PHE A 1 28 ? -1.317 -5.214 -4.955 1.00 0.00 28 PHE A CA 20
ATOM 12563 C C . PHE A 1 28 ? 0.036 -4.509 -4.818 1.00 0.00 28 PHE A C 20
ATOM 12564 O O . PHE A 1 28 ? 0.735 -4.308 -5.791 1.00 0.00 28 PHE A O 20
ATOM 12581 N N . VAL A 1 29 ? 0.422 -4.144 -3.625 1.00 0.00 29 VAL A N 20
ATOM 12582 C CA . VAL A 1 29 ? 1.746 -3.471 -3.468 1.00 0.00 29 VAL A CA 20
ATOM 12583 C C . VAL A 1 29 ? 2.815 -4.360 -4.103 1.00 0.00 29 VAL A C 20
ATOM 12584 O O . VAL A 1 29 ? 3.762 -3.889 -4.701 1.00 0.00 29 VAL A O 20
ATOM 12597 N N . LYS A 1 30 ? 2.649 -5.648 -3.996 1.00 0.00 30 LYS A N 20
ATOM 12598 C CA . LYS A 1 30 ? 3.628 -6.587 -4.610 1.00 0.00 30 LYS A CA 20
ATOM 12599 C C . LYS A 1 30 ? 3.540 -6.486 -6.134 1.00 0.00 30 LYS A C 20
ATOM 12600 O O . LYS A 1 30 ? 4.480 -6.778 -6.846 1.00 0.00 30 LYS A O 20
ATOM 12619 N N . ASP A 1 31 ? 2.406 -6.073 -6.634 1.00 0.00 31 ASP A N 20
ATOM 12620 C CA . ASP A 1 31 ? 2.232 -5.946 -8.109 1.00 0.00 31 ASP A CA 20
ATOM 12621 C C . ASP A 1 31 ? 2.887 -4.656 -8.610 1.00 0.00 31 ASP A C 20
ATOM 12622 O O . ASP A 1 31 ? 3.157 -4.500 -9.784 1.00 0.00 31 ASP A O 20
ATOM 12631 N N . ILE A 1 32 ? 3.141 -3.728 -7.729 1.00 0.00 32 ILE A N 20
ATOM 12632 C CA . ILE A 1 32 ? 3.777 -2.445 -8.156 1.00 0.00 32 ILE A CA 20
ATOM 12633 C C . ILE A 1 32 ? 5.293 -2.530 -7.968 1.00 0.00 32 ILE A C 20
ATOM 12634 O O . ILE A 1 32 ? 5.992 -1.538 -8.020 1.00 0.00 32 ILE A O 20
ATOM 12650 N N . ARG A 1 33 ? 5.807 -3.708 -7.739 1.00 0.00 33 ARG A N 20
ATOM 12651 C CA . ARG A 1 33 ? 7.276 -3.852 -7.536 1.00 0.00 33 ARG A CA 20
ATOM 12652 C C . ARG A 1 33 ? 7.710 -3.059 -6.303 1.00 0.00 33 ARG A C 20
ATOM 12653 O O . ARG A 1 33 ? 8.862 -2.710 -6.148 1.00 0.00 33 ARG A O 20
ATOM 12674 N N . MET A 1 34 ? 6.788 -2.770 -5.426 1.00 0.00 34 MET A N 20
ATOM 12675 C CA . MET A 1 34 ? 7.137 -2.000 -4.200 1.00 0.00 34 MET A CA 20
ATOM 12676 C C . MET A 1 34 ? 8.005 -2.853 -3.271 1.00 0.00 34 MET A C 20
ATOM 12677 O O . MET A 1 34 ? 8.485 -3.903 -3.647 1.00 0.00 34 MET A O 20
ATOM 12691 N N . ASN A 1 35 ? 8.208 -2.410 -2.061 1.00 0.00 35 ASN A N 20
ATOM 12692 C CA . ASN A 1 35 ? 9.046 -3.200 -1.112 1.00 0.00 35 ASN A CA 20
ATOM 12693 C C . ASN A 1 35 ? 8.152 -3.967 -0.135 1.00 0.00 35 ASN A C 20
ATOM 12694 O O . ASN A 1 35 ? 7.555 -3.387 0.749 1.00 0.00 35 ASN A O 20
ATOM 12705 N N . PRO A 1 36 ? 8.090 -5.256 -0.333 1.00 0.00 36 PRO A N 20
ATOM 12706 C CA . PRO A 1 36 ? 7.259 -6.123 0.539 1.00 0.00 36 PRO A CA 20
ATOM 12707 C C . PRO A 1 36 ? 7.916 -6.313 1.904 1.00 0.00 36 PRO A C 20
ATOM 12708 O O . PRO A 1 36 ? 8.958 -6.928 2.009 1.00 0.00 36 PRO A O 20
ATOM 12719 N N . PRO A 1 37 ? 7.278 -5.785 2.910 1.00 0.00 37 PRO A N 20
ATOM 12720 C CA . PRO A 1 37 ? 7.808 -5.910 4.281 1.00 0.00 37 PRO A CA 20
ATOM 12721 C C . PRO A 1 37 ? 7.465 -7.284 4.865 1.00 0.00 37 PRO A C 20
ATOM 12722 O O . PRO A 1 37 ? 6.336 -7.730 4.806 1.00 0.00 37 PRO A O 20
ATOM 12733 N N . ALA A 1 38 ? 8.430 -7.959 5.428 1.00 0.00 38 ALA A N 20
ATOM 12734 C CA . ALA A 1 38 ? 8.162 -9.306 6.014 1.00 0.00 38 ALA A CA 20
ATOM 12735 C C . ALA A 1 38 ? 7.195 -9.192 7.196 1.00 0.00 38 ALA A C 20
ATOM 12736 O O . ALA A 1 38 ? 6.714 -10.181 7.712 1.00 0.00 38 ALA A O 20
ATOM 12743 N N . ASP A 1 39 ? 6.908 -7.996 7.627 1.00 0.00 39 ASP A N 20
ATOM 12744 C CA . ASP A 1 39 ? 5.974 -7.824 8.776 1.00 0.00 39 ASP A CA 20
ATOM 12745 C C . ASP A 1 39 ? 4.536 -8.088 8.326 1.00 0.00 39 ASP A C 20
ATOM 12746 O O . ASP A 1 39 ? 3.671 -8.393 9.124 1.00 0.00 39 ASP A O 20
ATOM 12755 N N . LYS A 1 40 ? 4.275 -7.973 7.055 1.00 0.00 40 LYS A N 20
ATOM 12756 C CA . LYS A 1 40 ? 2.893 -8.215 6.552 1.00 0.00 40 LYS A CA 20
ATOM 12757 C C . LYS A 1 40 ? 2.850 -9.485 5.699 1.00 0.00 40 LYS A C 20
ATOM 12758 O O . LYS A 1 40 ? 2.216 -10.460 6.052 1.00 0.00 40 LYS A O 20
ATOM 12777 N N . CYS A 1 41 ? 3.516 -9.482 4.578 1.00 0.00 41 CYS A N 20
ATOM 12778 C CA . CYS A 1 41 ? 3.509 -10.691 3.702 1.00 0.00 41 CYS A CA 20
ATOM 12779 C C . CYS A 1 41 ? 4.939 -11.185 3.469 1.00 0.00 41 CYS A C 20
ATOM 12780 O O . CYS A 1 41 ? 5.707 -10.557 2.767 1.00 0.00 41 CYS A O 20
ATOM 12787 N N . PRO A 1 42 ? 5.248 -12.305 4.068 1.00 0.00 42 PRO A N 20
ATOM 12788 C CA . PRO A 1 42 ? 6.600 -12.900 3.925 1.00 0.00 42 PRO A CA 20
ATOM 12789 C C . PRO A 1 42 ? 6.781 -13.493 2.524 1.00 0.00 42 PRO A C 20
ATOM 12790 O O . PRO A 1 42 ? 6.163 -13.062 1.571 1.00 0.00 42 PRO A O 20
#

Nearest PDB structures (foldseek):
  2lmz-assembly1_A  TM=7.978E-01  e=4.854E-06  Conus imperialis
  2lmz-assembly1_A  TM=8.807E-01  e=4.351E-07  Conus imperialis
  2lmz-assembly1_A  TM=8.643E-01  e=1.589E-06  Conus imperialis
  2lmz-assembly1_A  TM=8.217E-01  e=4.420E-06  Conus imperialis
  2lmz-assembly1_A  TM=1.024E+00  e=2.462E-08  Conus imperialis

Solvent-accessible surface area: 3368 Å² total; per-residue (Å²): 195,69,197,40,4,141,65,0,39,64,0,3,62,140,0,53,163,88,124,98,61,143,88,64,0,22,89,49,0,117,98,74,229,52,128,53,29,102,122,90,40,177